Protein 5NXK (pdb70)

Nearest PDB structures (foldseek):
  5nxk-assembly2_B  TM=1.002E+00  e=1.398E-48  Limosilactobacillus reuteri subsp. suis
  5ny0-assembly1_A-2  TM=9.717E-01  e=3.099E-24  Limosilactobacillus reuteri subsp. rodentium
  8hcn-assembly1_D  TM=2.670E-01  e=5.353E+00  Klebsiella pneumoniae
  5nxk-assembly2_B  TM=1.003E+00  e=4.626E-53  Limosilactobacillus reuteri subsp. suis
  5ny0-assembly1_A-2  TM=9.778E-01  e=4.613E-25  Limosilactobacillus reuteri subsp. rodentium

B-factor: mean 30.62, std 12.76, range [11.09, 98.85]

Secondary structure (DSSP, 8-state):
--EE-SHHHHHHHHT-TT--EEEESS-EEESS-EEE-SSSEEEEEE-TT-EEEE--TT-SEEE---STT-EEEEEEEEEEEEE--TTBSEEE--SSEEEEEEEEEEEEESS-EEE-SSSS-EEEEEESEEEEEE-SEEEETTEEEE----EE--TTS-EEBSEE-SSEEEE-TT-EEEEEESS-SEEEEEE--TT-SS-EEEEEE-TT-EEEEE-TTT-SEEEEEE-SSEEEEEE-TT-EEEEE-SSEEEEE--SSTT--EEEEEEE-TT-EEEEEESSS-SEEE-SSEEEEEEE-SEEEEEE---/-EEE-SHHHHHHHHT-TT--EEEESS-EEESS-EEE-SSSEEEEEE-TT-EEEE--TT-SEEE----SS-EEEEEEEEEEEEE--TTBSEEE--SSEEEEEEEEEEEEESS-EEE-SSSS-EEEEEESEEEEEE-SEEEETTEEEE----EE--TTS-EEBSEE-SSEEEE-TT-EEEEEESS-SEEEEEE--TT-S--EEEEEE-TT-EEEEE-TTT-SEEEEEE-SSEEEEEE-TT-EEEEE-SSEEEEE--SSSS--EEEEEEE-TT-EEEEEESSS-SEEE-SSEEEEEEE-SEEEEEE--/-EEE-SHHHHHHHHT-TT--EEEESS-EEESS-EEE-SSSEEEEEE-TT-EEEE--TT-SEEE----TT-EEEEEEEEEEEEE--TTBSEEE--SSEEEEEEEEEEEEESS-EEE-SSSS-EEEEEESEEEEEE-SEEEETTEEEE---EEE--TT--EEESEE-SSEEEE-TT-EEEEEESS-SEEEEEE--TT-S--EEEEEE-TT-EEEEE-TTT-SEEEEEE-SSEEEEEE-TT-EEEEE-SSEEEEE--SSTT--EEEEEEE-TT-EEEEEESSS-SEEE-SSEEEEEEE-SEEEEEE--GGG--

Radius of gyration: 30.0 Å; Cα contacts (8 Å, |Δi|>4): 3324; chains: 3; bounding box: 87×64×84 Å

Foldseek 3Di:
DEEDEEQVRVLVQQQDQVHAEYEYPAAYEAPDAREHADFAYHHEYEDCQHEYADQDLVEHYEYAHADAVGEYEYEYENYEYEYQHQCANYNAEYQYYYEYEYANYEYEAQAHHAYDQQHYAWEYEYYAEYEYENDQWDADPHDIGGHDFDWDAAPVGIWTENYETAAEYEYEALHEYEYEYAHTQEHYEHAHDVNYPFLHHEYEYYHLYEYEAAHQVHYAEHYEFARQAEYEYYYEAQYEYEHEHAAEDYAYEYRDQPGAYEYEYEHAANYEYEYEYEHYFHHHYDHRYHYDYYDRYHYDYYYHPD/DAEDAEDVSVLVQLADQVHAEYEYPAAYEAPDAREHADFAHHHEYEDCQHEYADQDLVEHYEYAYADAAGEYEYEYENYEYEYQHQQANYHAEYQYYYEYEYANYEYEAQAHHAYDQAHYAWEYEYYAEYEYERDQWDDDPRDIGGHDFDWDQFPVGIWTENYETAAEYEHEAQHEYEYEYAHTAEHEEHAHDPPYVFLHHEYEYDALYEYEAAHQVHYAEHYEFARLAEYEYYYDAQYEYEHEHAAEDYAYDHRDAPRQYEYEYEHAANYEYEYEYEHYFHHHYDDNYHYDYYDHYHYDYYYHD/DEEDEEDVRVLVQQQDQVHAEYEYPYAYEAPDAREHADFAYHHEYEDVQHEYADADLVEAYEYAYADAPGEYEYEYENYEYEHQHQCANYRAEYQYYYEYEYANYEYEAQAHHAYDAQHYAWEYEYYAEYEAERDQWDDDPNDIGGHDFDWDAFPVGIWTENYETAAEYEHEAAHEYEYEYAHTAEHEEHAHDVNYPFLHHEYEYYHLYEYEAAHQVHYAEHYEFARQAEYEYYYDALYEYEHEHAAEDYAYDHRDQPGAYEYEYEHAANYEEEYEYEHYFHYHYDHRYHYDHYDHYHYHYYYDDVVVPD

Structure (mmCIF, N/CA/C/O backbone):
data_5NXK
#
_entry.id   5NXK
#
_cell.length_a   146.697
_cell.length_b   146.697
_cell.length_c   110.423
_cell.angle_alpha   90.00
_cell.angle_beta   90.00
_cell.angle_gamma   120.00
#
_symmetry.space_group_name_H-M   'P 32 2 1'
#
loop_
_entity.id
_entity.type
_entity.pdbx_description
1 polymer 'Serine-rich secreted cell wall anchored (LPXTG-motif ) protein'
2 water water
#
loop_
_atom_site.group_PDB
_atom_site.id
_atom_site.type_symbol
_atom_site.label_atom_id
_atom_site.label_alt_id
_atom_site.label_comp_id
_atom_site.label_asym_id
_atom_site.label_entity_id
_atom_site.label_seq_id
_atom_site.pdbx_PDB_ins_code
_atom_site.Cartn_x
_atom_site.Cartn_y
_atom_site.Cartn_z
_atom_site.occupancy
_atom_site.B_iso_or_equiv
_atom_site.auth_seq_id
_atom_site.auth_comp_id
_atom_site.auth_asym_id
_atom_site.auth_atom_id
_atom_site.pdbx_PDB_model_num
ATOM 1 N N . ILE A 1 1 ? 53.045 44.341 -19.953 1.00 60.19 262 ILE A N 1
ATOM 2 C CA . ILE A 1 1 ? 53.264 45.283 -18.863 1.00 57.91 262 ILE A CA 1
ATOM 3 C C . ILE A 1 1 ? 54.739 45.740 -18.863 1.00 68.54 262 ILE A C 1
ATOM 4 O O . ILE A 1 1 ? 55.365 45.830 -17.810 1.00 81.31 262 ILE A O 1
ATOM 9 N N . GLU A 1 2 ? 55.282 45.988 -20.061 1.00 58.97 263 GLU A N 1
ATOM 10 C CA . GLU A 1 2 ? 56.583 46.664 -20.272 1.00 58.37 263 GLU A CA 1
ATOM 11 C C . GLU A 1 2 ? 57.025 46.616 -21.732 1.00 59.63 263 GLU A C 1
ATOM 12 O O . GLU A 1 2 ? 57.305 45.548 -22.275 1.00 63.59 263 GLU A O 1
ATOM 18 N N . GLU A 1 3 ? 57.147 47.795 -22.334 1.00 48.66 264 GLU A N 1
ATOM 19 C CA . GLU A 1 3 ? 57.525 47.933 -23.736 1.00 41.58 264 GLU A CA 1
ATOM 20 C C . GLU A 1 3 ? 58.980 48.384 -23.942 1.00 43.63 264 GLU A C 1
ATOM 21 O O . GLU A 1 3 ? 59.456 49.286 -23.249 1.00 42.19 264 GLU A O 1
ATOM 27 N N . VAL A 1 4 ? 59.697 47.751 -24.870 1.00 37.61 265 VAL A N 1
ATOM 28 C CA . VAL A 1 4 ? 61.112 48.079 -25.080 1.00 31.08 265 VAL A CA 1
ATOM 29 C C . VAL A 1 4 ? 61.407 48.304 -26.562 1.00 37.91 265 VAL A C 1
ATOM 30 O O . VAL A 1 4 ? 60.832 47.637 -27.432 1.00 38.01 265 VAL A O 1
ATOM 34 N N . SER A 1 5 ? 62.317 49.236 -26.849 1.00 31.58 266 SER A N 1
ATOM 35 C CA . SER A 1 5 ? 62.595 49.605 -28.227 1.00 34.40 266 SER A CA 1
ATOM 36 C C . SER A 1 5 ? 64.075 49.581 -28.594 1.00 38.61 266 SER A C 1
ATOM 37 O O . SER A 1 5 ? 64.430 49.853 -29.747 1.00 39.37 266 SER A O 1
ATOM 40 N N . ASN A 1 6 ? 64.940 49.260 -27.635 1.00 34.93 267 ASN A N 1
ATOM 41 C CA . ASN A 1 6 ? 66.369 49.210 -27.935 1.00 36.99 267 ASN A CA 1
ATOM 42 C C . ASN A 1 6 ? 67.145 48.387 -26.921 1.00 31.52 267 ASN A C 1
ATOM 43 O O . ASN A 1 6 ? 66.568 47.864 -25.973 1.00 30.25 267 ASN A O 1
ATOM 48 N N . GLU A 1 7 ? 68.456 48.282 -27.132 1.00 33.74 268 GLU A N 1
ATOM 49 C CA . GLU A 1 7 ? 69.293 47.418 -26.311 1.00 32.23 268 GLU A CA 1
ATOM 50 C C . GLU A 1 7 ? 69.229 47.785 -24.834 1.00 36.47 268 GLU A C 1
ATOM 51 O O . GLU A 1 7 ? 69.044 46.916 -23.989 1.00 30.57 268 GLU A O 1
ATOM 57 N N . GLU A 1 8 ? 69.375 49.069 -24.519 1.00 35.83 269 GLU A N 1
ATOM 58 C CA . GLU A 1 8 ? 69.390 49.499 -23.122 1.00 38.18 269 GLU A CA 1
ATOM 59 C C . GLU A 1 8 ? 68.049 49.241 -22.433 1.00 40.83 269 GLU A C 1
ATOM 60 O O . GLU A 1 8 ? 68.017 48.813 -21.274 1.00 40.65 269 GLU A O 1
ATOM 66 N N . GLU A 1 9 ? 66.943 49.477 -23.138 1.00 34.16 270 GLU A N 1
ATOM 67 C CA . GLU A 1 9 ? 65.633 49.207 -22.539 1.00 37.14 270 GLU A CA 1
ATOM 68 C C . GLU A 1 9 ? 65.405 47.699 -22.357 1.00 36.44 270 GLU A C 1
ATOM 69 O O . GLU A 1 9 ? 64.862 47.258 -21.333 1.00 34.67 270 GLU A O 1
ATOM 75 N N . LEU A 1 10 ? 65.831 46.904 -23.335 1.00 34.87 271 LEU A N 1
ATOM 76 C CA . LEU A 1 10 ? 65.670 45.455 -23.211 1.00 34.55 271 LEU A CA 1
ATOM 77 C C . LEU A 1 10 ? 66.504 44.933 -22.042 1.00 36.41 271 LEU A C 1
ATOM 78 O O . LEU A 1 10 ? 66.045 44.108 -21.250 1.00 38.46 271 LEU A O 1
ATOM 83 N N . LYS A 1 11 ? 67.741 45.410 -21.960 1.00 33.54 272 LYS A N 1
ATOM 84 C CA . LYS A 1 11 ? 68.651 45.044 -20.890 1.00 34.55 272 LYS A CA 1
ATOM 85 C C . LYS A 1 11 ? 68.060 45.405 -19.540 1.00 38.81 272 LYS A C 1
ATOM 86 O O . LYS A 1 11 ? 68.072 44.591 -18.609 1.00 39.65 272 LYS A O 1
ATOM 92 N N . ALA A 1 12 ? 67.541 46.624 -19.435 1.00 37.52 273 ALA A N 1
ATOM 93 C CA . ALA A 1 12 ? 66.964 47.078 -18.176 1.00 41.76 273 ALA A CA 1
ATOM 94 C C . ALA A 1 12 ? 65.777 46.200 -17.778 1.00 38.31 273 ALA A C 1
ATOM 95 O O . ALA A 1 12 ? 65.680 45.775 -16.632 1.00 41.20 273 ALA A O 1
ATOM 97 N N . ALA A 1 13 ? 64.913 45.879 -18.735 1.00 35.11 274 ALA A N 1
ATOM 98 C CA . ALA A 1 13 ? 63.733 45.069 -18.438 1.00 41.02 274 ALA A CA 1
ATOM 99 C C . ALA A 1 13 ? 64.113 43.643 -18.018 1.00 47.55 274 ALA A C 1
ATOM 100 O O . ALA A 1 13 ? 63.546 43.087 -17.072 1.00 45.33 274 ALA A O 1
ATOM 102 N N . LEU A 1 14 ? 65.071 43.054 -18.727 1.00 47.49 275 LEU A N 1
ATOM 103 C CA . LEU A 1 14 ? 65.505 41.693 -18.429 1.00 42.94 275 LEU A CA 1
ATOM 104 C C . LEU A 1 14 ? 66.254 41.611 -17.098 1.00 41.22 275 LEU A C 1
ATOM 105 O O . LEU A 1 14 ? 66.204 40.589 -16.416 1.00 41.97 275 LEU A O 1
ATOM 110 N N . ARG A 1 15 ? 66.937 42.686 -16.717 1.00 38.53 276 ARG A N 1
ATOM 111 C CA . ARG A 1 15 ? 67.717 42.644 -15.488 1.00 40.58 276 ARG A CA 1
ATOM 112 C C . ARG A 1 15 ? 66.888 43.095 -14.295 1.00 43.35 276 ARG A C 1
ATOM 113 O O . ARG A 1 15 ? 67.379 43.127 -13.164 1.00 44.17 276 ARG A O 1
ATOM 121 N N . ASP A 1 16 ? 65.615 43.385 -14.543 1.00 42.46 277 ASP A N 1
ATOM 122 C CA . ASP A 1 16 ? 64.717 43.830 -13.484 1.00 48.08 277 ASP A CA 1
ATOM 123 C C . ASP A 1 16 ? 63.925 42.626 -12.997 1.00 43.05 277 ASP A C 1
ATOM 124 O O . ASP A 1 16 ? 63.071 42.106 -13.708 1.00 45.58 277 ASP A O 1
ATOM 129 N N . ALA A 1 17 ? 64.194 42.226 -11.757 1.00 46.64 278 ALA A N 1
ATOM 130 C CA . ALA A 1 17 ? 63.717 40.959 -11.199 1.00 46.86 278 ALA A CA 1
ATOM 131 C C . ALA A 1 17 ? 62.201 40.891 -11.033 1.00 42.22 278 ALA A C 1
ATOM 132 O O . ALA A 1 17 ? 61.653 39.820 -10.795 1.00 41.96 278 ALA A O 1
ATOM 134 N N . SER A 1 18 ? 61.531 42.034 -11.135 1.00 38.91 279 SER A N 1
ATOM 135 C CA . SER A 1 18 ? 60.076 42.084 -10.991 1.00 42.11 279 SER A CA 1
ATOM 136 C C . SER A 1 18 ? 59.366 42.022 -12.349 1.00 38.90 279 SER A C 1
ATOM 137 O O . SER A 1 18 ? 58.144 41.886 -12.422 1.00 41.61 279 SER A O 1
ATOM 140 N N . ILE A 1 19 ? 60.139 42.114 -13.428 1.00 35.83 280 ILE A N 1
ATOM 141 C CA . ILE A 1 19 ? 59.568 42.143 -14.774 1.00 37.62 280 ILE A CA 1
ATOM 142 C C . ILE A 1 19 ? 59.274 40.729 -15.275 1.00 39.07 280 ILE A C 1
ATOM 143 O O . ILE A 1 19 ? 60.145 39.851 -15.218 1.00 37.30 280 ILE A O 1
ATOM 148 N N . THR A 1 20 ? 58.030 40.510 -15.705 1.00 37.79 281 THR A N 1
ATOM 149 C CA . THR A 1 20 ? 57.600 39.215 -16.227 1.00 48.46 281 THR A CA 1
ATOM 150 C C . THR A 1 20 ? 57.224 39.243 -17.722 1.00 46.72 281 THR A C 1
ATOM 151 O O . THR A 1 20 ? 57.321 38.223 -18.405 1.00 43.33 281 THR A O 1
ATOM 155 N N . THR A 1 21 ? 56.779 40.395 -18.222 1.00 41.28 282 THR A N 1
ATOM 156 C CA . THR A 1 21 ? 56.329 40.483 -19.609 1.00 39.41 282 THR A CA 1
ATOM 157 C C . THR A 1 21 ? 56.975 41.665 -20.336 1.00 42.36 282 THR A C 1
ATOM 158 O O . THR A 1 21 ? 57.027 42.782 -19.816 1.00 39.37 282 THR A O 1
ATOM 162 N N . ILE A 1 22 ? 57.498 41.398 -21.527 1.00 35.30 283 ILE A N 1
ATOM 163 C CA . ILE A 1 22 ? 58.224 42.395 -22.304 1.00 34.37 283 ILE A CA 1
ATOM 164 C C . ILE A 1 22 ? 57.707 42.387 -23.738 1.00 35.44 283 ILE A C 1
ATOM 165 O O . ILE A 1 22 ? 57.581 41.314 -24.339 1.00 34.76 283 ILE A O 1
ATOM 170 N N . LYS A 1 23 ? 57.366 43.558 -24.273 1.00 33.13 284 LYS A N 1
ATOM 171 C CA . LYS A 1 23 ? 56.895 43.665 -25.653 1.00 36.31 284 LYS A CA 1
ATOM 172 C C . LYS A 1 23 ? 57.890 44.448 -26.489 1.00 40.48 284 LYS A C 1
ATOM 173 O O . LYS A 1 23 ? 58.272 45.556 -26.116 1.00 33.92 284 LYS A O 1
ATOM 179 N N . LEU A 1 24 ? 58.299 43.883 -27.621 1.00 41.42 285 LEU A N 1
ATOM 180 C CA . LEU A 1 24 ? 59.181 44.593 -28.541 1.00 39.32 285 LEU A CA 1
ATOM 181 C C . LEU A 1 24 ? 58.354 45.592 -29.338 1.00 40.98 285 LEU A C 1
ATOM 182 O O . LEU A 1 24 ? 57.317 45.236 -29.895 1.00 38.34 285 LEU A O 1
ATOM 187 N N . LYS A 1 25 ? 58.798 46.845 -29.369 1.00 41.87 286 LYS A N 1
ATOM 188 C CA . LYS A 1 25 ? 58.118 47.880 -30.149 1.00 47.82 286 LYS A CA 1
ATOM 189 C C . LYS A 1 25 ? 58.917 48.179 -31.411 1.00 49.03 286 LYS A C 1
ATOM 190 O O . LYS A 1 25 ? 58.500 48.968 -32.253 1.00 42.71 286 LYS A O 1
ATOM 196 N N . ASN A 1 26 ? 60.075 47.539 -31.525 1.00 45.78 287 ASN A N 1
ATOM 197 C CA . ASN A 1 26 ? 60.994 47.777 -32.628 1.00 44.38 287 ASN A CA 1
ATOM 198 C C . ASN A 1 26 ? 62.002 46.632 -32.720 1.00 37.28 287 ASN A C 1
ATOM 199 O O . ASN A 1 26 ? 62.174 45.863 -31.765 1.00 33.61 287 ASN A O 1
ATOM 204 N N . ASN A 1 27 ? 62.664 46.508 -33.862 1.00 37.84 288 ASN A N 1
ATOM 205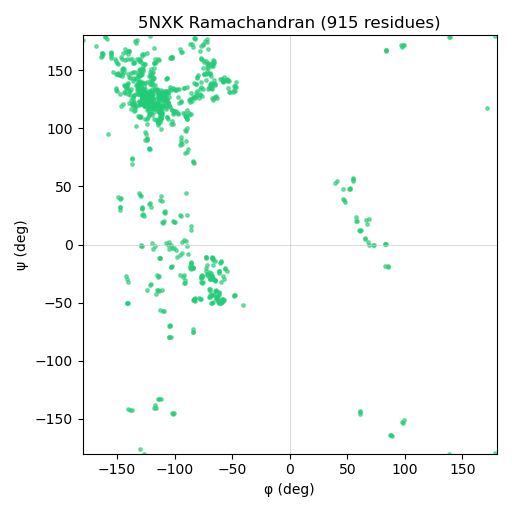 C CA . ASN A 1 27 ? 63.773 45.571 -33.963 1.00 43.08 288 ASN A CA 1
ATOM 206 C C . ASN A 1 27 ? 64.906 46.028 -33.068 1.00 44.10 288 ASN A C 1
ATOM 207 O O . ASN A 1 27 ? 65.194 47.217 -32.986 1.00 46.96 288 ASN A O 1
ATOM 212 N N . ILE A 1 28 ? 65.573 45.083 -32.424 1.00 34.49 289 ILE A N 1
ATOM 213 C CA . ILE A 1 28 ? 66.623 45.437 -31.491 1.00 30.28 289 ILE A CA 1
ATOM 214 C C . ILE A 1 28 ? 67.943 44.792 -31.878 1.00 37.05 289 ILE A C 1
ATOM 215 O O . ILE A 1 28 ? 68.005 43.584 -32.145 1.00 35.59 289 ILE A O 1
ATOM 220 N N . THR A 1 29 ? 69.001 45.596 -31.897 1.00 35.06 290 THR A N 1
ATOM 221 C CA . THR A 1 29 ? 70.341 45.064 -32.103 1.00 39.98 290 THR A CA 1
ATOM 222 C C . THR A 1 29 ? 71.142 45.122 -30.808 1.00 38.77 290 THR A C 1
ATOM 223 O O . THR A 1 29 ? 71.287 46.188 -30.202 1.00 41.06 290 THR A O 1
ATOM 227 N N . LEU A 1 30 ? 71.676 43.975 -30.402 1.00 35.90 291 LEU A N 1
ATOM 228 C CA . LEU A 1 30 ? 72.462 43.877 -29.180 1.00 37.48 291 LEU A CA 1
ATOM 229 C C . LEU A 1 30 ? 73.959 43.834 -29.480 1.00 46.91 291 LEU A C 1
ATOM 230 O O . LEU A 1 30 ? 74.451 42.885 -30.101 1.00 51.66 291 LEU A O 1
ATOM 235 N N . ASN A 1 31 ? 74.680 44.859 -29.035 1.00 42.02 292 ASN A N 1
ATOM 236 C CA . ASN A 1 31 ? 76.134 44.884 -29.164 1.00 42.33 292 ASN A CA 1
ATOM 237 C C . ASN A 1 31 ? 76.801 44.168 -27.993 1.00 40.37 292 ASN A C 1
ATOM 238 O O . ASN A 1 31 ? 77.978 43.795 -28.050 1.00 38.50 292 ASN A O 1
ATOM 243 N N . ASN A 1 32 ? 76.027 43.951 -26.939 1.00 39.91 293 ASN A N 1
ATOM 244 C CA . ASN A 1 32 ? 76.527 43.251 -25.768 1.00 43.54 293 ASN A CA 1
ATOM 245 C C . ASN A 1 32 ? 75.599 42.102 -25.386 1.00 40.82 293 ASN A C 1
ATOM 246 O O . ASN A 1 32 ? 74.418 42.122 -25.727 1.00 46.44 293 ASN A O 1
ATOM 251 N N . ALA A 1 33 ? 76.130 41.104 -24.687 1.00 35.83 294 ALA A N 1
ATOM 252 C CA . ALA A 1 33 ? 75.288 40.066 -24.104 1.00 38.58 294 ALA A CA 1
ATOM 253 C C . ALA A 1 33 ? 74.563 40.645 -22.894 1.00 40.35 294 ALA A C 1
ATOM 254 O O . ALA A 1 33 ? 75.108 41.490 -22.192 1.00 42.14 294 ALA A O 1
ATOM 256 N N . ILE A 1 34 ? 73.341 40.188 -22.654 1.00 33.62 295 ILE A N 1
ATOM 257 C CA . ILE A 1 34 ? 72.587 40.587 -21.469 1.00 33.82 295 ILE A CA 1
ATOM 258 C C . ILE A 1 34 ? 72.544 39.423 -20.482 1.00 33.97 295 ILE A C 1
ATOM 259 O O . ILE A 1 34 ? 72.074 38.347 -20.832 1.00 32.75 295 ILE A O 1
ATOM 264 N N . THR A 1 35 ? 73.011 39.628 -19.253 1.00 33.94 296 THR A N 1
ATOM 265 C CA . THR A 1 35 ? 72.997 38.547 -18.269 1.00 32.71 296 THR A CA 1
ATOM 266 C C . THR A 1 35 ? 71.811 38.645 -17.316 1.00 31.77 296 THR A C 1
ATOM 267 O O . THR A 1 35 ? 71.520 39.705 -16.777 1.00 29.57 296 THR A O 1
ATOM 271 N N . ILE A 1 36 ? 71.138 37.516 -17.127 1.00 32.59 297 ILE A N 1
ATOM 272 C CA . ILE A 1 36 ? 70.076 37.363 -16.153 1.00 31.74 297 ILE A CA 1
ATOM 273 C C . ILE A 1 36 ? 70.568 36.418 -15.064 1.00 31.93 297 ILE A C 1
ATOM 274 O O . ILE A 1 36 ? 70.774 35.227 -15.306 1.00 33.32 297 ILE A O 1
ATOM 279 N N . ASN A 1 37 ? 70.754 36.946 -13.860 1.00 32.48 298 ASN A N 1
ATOM 280 C CA . ASN A 1 37 ? 71.293 36.147 -12.766 1.00 30.18 298 ASN A CA 1
ATOM 281 C C . ASN A 1 37 ? 70.726 36.575 -11.423 1.00 31.63 298 ASN A C 1
ATOM 282 O O . ASN A 1 37 ? 71.411 36.518 -10.399 1.00 34.78 298 ASN A O 1
ATOM 287 N N . ASN A 1 38 ? 69.479 37.022 -11.436 1.00 32.55 299 ASN A N 1
ATOM 288 C CA . ASN A 1 38 ? 68.872 37.576 -10.238 1.00 35.93 299 ASN A CA 1
ATOM 289 C C . ASN A 1 38 ? 67.736 36.733 -9.679 1.00 37.64 299 ASN A C 1
ATOM 290 O O . ASN A 1 38 ? 66.738 37.273 -9.194 1.00 40.25 299 ASN A O 1
ATOM 295 N N . GLY A 1 39 ? 67.903 35.410 -9.735 1.00 32.92 300 GLY A N 1
ATOM 296 C CA . GLY A 1 39 ? 67.049 34.485 -9.006 1.00 30.72 300 GLY A CA 1
ATOM 297 C C . GLY A 1 39 ? 65.947 33.855 -9.832 1.00 36.57 300 GLY A C 1
ATOM 298 O O . GLY A 1 39 ? 66.105 33.651 -11.043 1.00 31.82 300 GLY A O 1
ATOM 299 N N . ASN A 1 40 ? 64.841 33.516 -9.167 1.00 29.83 301 ASN A N 1
ATOM 300 C CA . ASN A 1 40 ? 63.672 32.975 -9.843 1.00 31.69 301 ASN A CA 1
ATOM 301 C C . ASN A 1 40 ? 63.099 34.012 -10.792 1.00 36.90 301 ASN A C 1
ATOM 302 O O . ASN A 1 40 ? 62.859 35.148 -10.399 1.00 37.25 301 ASN A O 1
ATOM 307 N N . ARG A 1 41 ? 62.900 33.625 -12.048 1.00 31.59 302 ARG A N 1
ATOM 308 C CA . ARG A 1 41 ? 62.366 34.536 -13.054 1.00 30.63 302 ARG A CA 1
ATOM 309 C C . ARG A 1 41 ? 61.389 33.803 -13.946 1.00 32.93 302 ARG A C 1
ATOM 310 O O . ARG A 1 41 ? 61.601 32.648 -14.315 1.00 30.77 302 ARG A O 1
ATOM 318 N N . ASN A 1 42 ? 60.297 34.484 -14.253 1.00 36.43 303 ASN A N 1
ATOM 319 C CA . ASN A 1 42 ? 59.336 34.035 -15.238 1.00 37.62 303 ASN A CA 1
ATOM 320 C C . ASN A 1 42 ? 59.175 35.142 -16.277 1.00 37.89 303 ASN A C 1
ATOM 321 O O . ASN A 1 42 ? 58.509 36.141 -16.026 1.00 35.31 303 ASN A O 1
ATOM 326 N N . ILE A 1 43 ? 59.779 34.961 -17.447 1.00 32.77 304 ILE A N 1
ATOM 327 C CA . ILE A 1 43 ? 59.889 36.047 -18.418 1.00 31.50 304 ILE A CA 1
ATOM 328 C C . ILE A 1 43 ? 59.305 35.673 -19.767 1.00 39.55 304 ILE A C 1
ATOM 329 O O . ILE A 1 43 ? 59.618 34.613 -20.319 1.00 34.25 304 ILE A O 1
ATOM 334 N N . THR A 1 44 ? 58.452 36.546 -20.291 1.00 38.27 305 THR A N 1
ATOM 335 C CA . THR A 1 44 ? 57.901 36.371 -21.623 1.00 39.19 305 THR A CA 1
ATOM 336 C C . THR A 1 44 ? 58.218 37.567 -22.495 1.00 39.63 305 THR A C 1
ATOM 337 O O . THR A 1 44 ? 57.866 38.701 -22.160 1.00 38.31 305 THR A O 1
ATOM 341 N N . ILE A 1 45 ? 58.890 37.317 -23.609 1.00 30.47 306 ILE A N 1
ATOM 342 C CA . ILE A 1 45 ? 59.123 38.361 -24.585 1.00 26.38 306 ILE A CA 1
ATOM 343 C C . ILE A 1 45 ? 58.136 38.231 -25.718 1.00 34.02 306 ILE A C 1
ATOM 344 O O . ILE A 1 45 ? 58.148 37.238 -26.451 1.00 34.59 306 ILE A O 1
ATOM 349 N N . ILE A 1 46 ? 57.270 39.226 -25.851 1.00 33.43 307 ILE A N 1
ATOM 350 C CA . ILE A 1 46 ? 56.311 39.272 -26.949 1.00 38.84 307 ILE A CA 1
ATOM 351 C C . ILE A 1 46 ? 56.937 40.011 -28.129 1.00 39.05 307 ILE A C 1
ATOM 352 O O . ILE A 1 46 ? 57.176 41.221 -28.061 1.00 34.33 307 ILE A O 1
ATOM 357 N N . GLY A 1 47 ? 57.224 39.282 -29.202 1.00 34.21 308 GLY A N 1
ATOM 358 C CA . GLY A 1 47 ? 58.019 39.842 -30.277 1.00 30.64 308 GLY A CA 1
ATOM 359 C C . GLY A 1 47 ? 57.294 40.795 -31.202 1.00 32.91 308 GLY A C 1
ATOM 360 O O . GLY A 1 47 ? 57.909 41.713 -31.761 1.00 36.10 308 GLY A O 1
ATOM 361 N N . ASP A 1 48 ? 55.991 40.586 -31.350 1.00 32.28 309 ASP A N 1
ATOM 362 C CA . ASP A 1 48 ? 55.174 41.308 -32.324 1.00 40.51 309 ASP A CA 1
ATOM 363 C C . ASP A 1 48 ? 55.823 41.387 -33.722 1.00 40.35 309 ASP A C 1
ATOM 364 O O . ASP A 1 48 ? 55.747 42.416 -34.403 1.00 36.94 309 ASP A O 1
ATOM 369 N N . GLY A 1 49 ? 56.465 40.303 -34.140 1.00 34.09 310 GLY A N 1
ATOM 370 C CA . GLY A 1 49 ? 57.031 40.223 -35.476 1.00 31.28 310 GLY A CA 1
ATOM 371 C C . GLY A 1 49 ? 58.400 40.873 -35.605 1.00 41.40 310 GLY A C 1
ATOM 372 O O . GLY A 1 49 ? 58.991 40.852 -36.688 1.00 40.51 310 GLY A O 1
ATOM 373 N N . HIS A 1 50 ? 58.928 41.425 -34.508 1.00 32.46 311 HIS A N 1
ATOM 374 C CA . HIS A 1 50 ? 60.218 42.103 -34.581 1.00 28.75 311 HIS A CA 1
ATOM 375 C C . HIS A 1 50 ? 61.387 41.134 -34.456 1.00 30.66 311 HIS A C 1
ATOM 376 O O . HIS A 1 50 ? 61.194 39.966 -34.138 1.00 32.78 311 HIS A O 1
ATOM 383 N N . TYR A 1 51 ? 62.601 41.616 -34.709 1.00 33.26 312 TYR A N 1
ATOM 384 C CA . TYR A 1 51 ? 63.764 40.763 -34.513 1.00 31.28 312 TYR A CA 1
ATOM 385 C C . TYR A 1 51 ? 64.645 41.275 -33.379 1.00 37.62 312 TYR A C 1
ATOM 386 O O . TYR A 1 51 ? 64.579 42.441 -33.000 1.00 32.59 312 TYR A O 1
ATOM 395 N N . ILE A 1 52 ? 65.461 40.377 -32.840 1.00 31.53 313 ILE A N 1
ATOM 396 C CA . ILE A 1 52 ? 66.549 40.747 -31.963 1.00 34.95 313 ILE A CA 1
ATOM 397 C C . ILE A 1 52 ? 67.823 40.164 -32.548 1.00 37.45 313 ILE A C 1
ATOM 398 O O . ILE A 1 52 ? 67.905 38.955 -32.806 1.00 38.09 313 ILE A O 1
ATOM 403 N N . ASN A 1 53 ? 68.819 41.007 -32.757 1.00 30.00 314 ASN A N 1
ATOM 404 C CA . ASN A 1 53 ? 70.054 40.560 -33.384 1.00 30.41 314 ASN A CA 1
ATOM 405 C C . ASN A 1 53 ? 71.232 40.662 -32.405 1.00 33.49 314 ASN A C 1
ATOM 406 O O . ASN A 1 53 ? 71.723 41.757 -32.105 1.00 35.59 314 ASN A O 1
ATOM 411 N N . ALA A 1 54 ? 71.672 39.512 -31.903 1.00 27.36 315 ALA A N 1
ATOM 412 C CA . ALA A 1 54 ? 72.742 39.455 -30.914 1.00 27.72 315 ALA A CA 1
ATOM 413 C C . ALA A 1 54 ? 74.088 39.369 -31.620 1.00 34.94 315 ALA A C 1
ATOM 414 O O . ALA A 1 54 ? 74.492 38.303 -32.101 1.00 30.82 315 ALA A O 1
ATOM 416 N N . LEU A 1 55 ? 74.768 40.508 -31.700 1.00 34.35 316 LEU A N 1
ATOM 417 C CA . LEU A 1 55 ? 75.976 40.618 -32.505 1.00 38.24 316 LEU A CA 1
ATOM 418 C C . LEU A 1 55 ? 77.229 40.199 -31.757 1.00 43.16 316 LEU A C 1
ATOM 419 O O . LEU A 1 55 ? 78.262 39.940 -32.373 1.00 55.03 316 LEU A O 1
ATOM 424 N N . ASN A 1 56 ? 77.150 40.162 -30.433 1.00 42.19 317 ASN A N 1
ATOM 425 C CA . ASN A 1 56 ? 78.329 39.898 -29.627 1.00 49.30 317 ASN A CA 1
ATOM 426 C C . ASN A 1 56 ? 78.646 38.412 -29.466 1.00 53.88 317 ASN A C 1
ATOM 427 O O . ASN A 1 56 ? 77.799 37.625 -29.036 1.00 47.21 317 ASN A O 1
ATOM 432 N N . SER A 1 57 ? 79.888 38.050 -29.788 1.00 59.95 318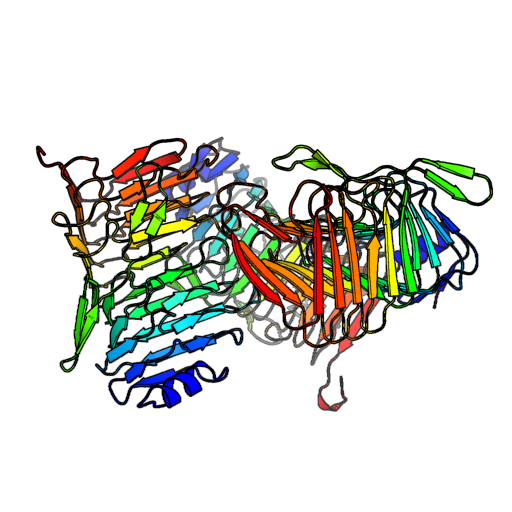 SER A N 1
ATOM 433 C CA . SER A 1 57 ? 80.396 36.684 -29.619 1.00 58.84 318 SER A CA 1
ATOM 434 C C . SER A 1 57 ? 80.258 36.190 -28.174 1.00 48.11 318 SER A C 1
ATOM 435 O O . SER A 1 57 ? 80.287 34.985 -27.903 1.00 40.34 318 SER A O 1
ATOM 438 N N . ASP A 1 58 ? 80.124 37.131 -27.248 1.00 54.49 319 ASP A N 1
ATOM 439 C CA . ASP A 1 58 ? 79.884 36.804 -25.847 1.00 56.54 319 ASP A CA 1
ATOM 440 C C . ASP A 1 58 ? 78.539 36.114 -25.643 1.00 48.52 319 ASP A C 1
ATOM 441 O O . ASP A 1 58 ? 78.380 35.322 -24.716 1.00 52.74 319 ASP A O 1
ATOM 446 N N . GLY A 1 59 ? 77.570 36.440 -26.492 1.00 42.34 320 GLY A N 1
ATOM 447 C CA . GLY A 1 59 ? 76.237 35.870 -26.384 1.00 42.77 320 GLY A CA 1
ATOM 448 C C . GLY A 1 59 ? 75.126 36.886 -26.605 1.00 34.32 320 GLY A C 1
ATOM 449 O O . GLY A 1 59 ? 75.391 38.059 -26.859 1.00 37.95 320 GLY A O 1
ATOM 450 N N . GLY A 1 60 ? 73.879 36.427 -26.544 1.00 31.20 321 GLY A N 1
ATOM 451 C CA . GLY A 1 60 ? 72.721 37.306 -26.657 1.00 28.94 321 GLY A CA 1
ATOM 452 C C . GLY A 1 60 ? 72.101 37.492 -25.286 1.00 34.69 321 GLY A C 1
ATOM 453 O O . GLY A 1 60 ? 72.294 38.512 -24.615 1.00 38.03 321 GLY A O 1
ATOM 454 N N . ILE A 1 61 ? 71.331 36.500 -24.870 1.00 31.83 322 ILE A N 1
ATOM 455 C CA . ILE A 1 61 ? 70.850 36.443 -23.497 1.00 32.33 322 ILE A CA 1
ATOM 456 C C . ILE A 1 61 ? 71.577 35.322 -22.767 1.00 32.67 322 ILE A C 1
ATOM 457 O O . ILE A 1 61 ? 71.601 34.187 -23.237 1.00 33.08 322 ILE A O 1
ATOM 462 N N . ILE A 1 62 ? 72.177 35.644 -21.625 1.00 23.46 323 ILE A N 1
ATOM 463 C CA . ILE A 1 62 ? 72.844 34.650 -20.809 1.00 29.85 323 ILE A CA 1
ATOM 464 C C . ILE A 1 62 ? 72.111 34.438 -19.490 1.00 32.70 323 ILE A C 1
ATOM 465 O O . ILE A 1 62 ? 72.024 35.347 -18.681 1.00 31.37 323 ILE A O 1
ATOM 470 N N . LEU A 1 63 ? 71.596 33.231 -19.287 1.00 28.92 324 LEU A N 1
ATOM 471 C CA . LEU A 1 63 ? 70.984 32.828 -18.022 1.00 26.64 324 LEU A CA 1
ATOM 472 C C . LEU A 1 63 ? 72.129 32.351 -17.147 1.00 27.16 324 LEU A C 1
ATOM 473 O O . LEU A 1 63 ? 72.897 31.475 -17.551 1.00 27.49 324 LEU A O 1
ATOM 478 N N . ASN A 1 64 ? 72.290 32.943 -15.971 1.00 27.77 325 ASN A N 1
ATOM 479 C CA . ASN A 1 64 ? 73.483 32.654 -15.185 1.00 27.52 325 ASN A CA 1
ATOM 480 C C . ASN A 1 64 ? 73.279 32.723 -13.671 1.00 32.24 325 ASN A C 1
ATOM 481 O O . ASN A 1 64 ? 74.139 33.237 -12.956 1.00 32.62 325 ASN A O 1
ATOM 486 N N . ASN A 1 65 ? 72.148 32.213 -13.184 1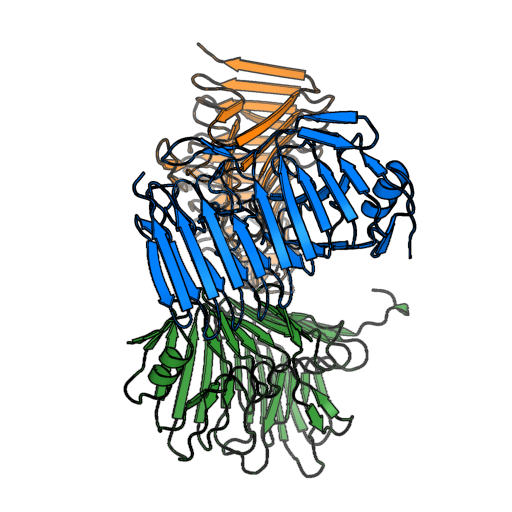.00 29.95 326 ASN A N 1
ATOM 487 C CA . ASN A 1 65 ? 71.945 32.110 -11.738 1.00 29.83 326 ASN A CA 1
ATOM 488 C C . ASN A 1 65 ? 73.052 31.278 -11.120 1.00 32.04 326 ASN A C 1
ATOM 489 O O . ASN A 1 65 ? 73.473 30.262 -11.679 1.00 30.31 326 ASN A O 1
ATOM 494 N N . ARG A 1 66 ? 73.514 31.697 -9.948 1.00 32.44 327 ARG A N 1
ATOM 495 C CA . ARG A 1 66 ? 74.608 30.993 -9.299 1.00 39.27 327 ARG A CA 1
ATOM 496 C C . ARG A 1 66 ? 74.059 29.946 -8.339 1.00 38.02 327 ARG A C 1
ATOM 497 O O . ARG A 1 66 ? 74.699 28.913 -8.096 1.00 33.92 327 ARG A O 1
ATOM 505 N N . GLY A 1 67 ? 72.860 30.210 -7.825 1.00 32.97 328 GLY A N 1
ATOM 506 C CA . GLY A 1 67 ? 72.199 29.326 -6.887 1.00 40.15 328 GLY A CA 1
ATOM 507 C C . GLY A 1 67 ? 71.506 28.150 -7.557 1.00 49.34 328 GLY A C 1
ATOM 508 O O . GLY A 1 67 ? 70.746 28.322 -8.509 1.00 55.90 328 GLY A O 1
ATOM 509 N N . GLY A 1 68 ? 71.747 26.956 -7.024 1.00 51.82 329 GLY A N 1
ATOM 510 C CA . GLY A 1 68 ? 71.123 25.730 -7.494 1.00 45.43 329 GLY A CA 1
ATOM 511 C C . GLY A 1 68 ? 69.604 25.664 -7.481 1.00 43.94 329 GLY A C 1
ATOM 512 O O . GLY A 1 68 ? 69.011 24.916 -8.255 1.00 43.28 329 GLY A O 1
ATOM 513 N N . SER A 1 69 ? 68.954 26.413 -6.599 1.00 36.29 330 SER A N 1
ATOM 514 C CA . SER A 1 69 ? 67.503 26.272 -6.502 1.00 40.51 330 SER A CA 1
ATOM 515 C C . SER A 1 69 ? 66.704 27.359 -7.227 1.00 38.10 330 SER A C 1
ATOM 516 O O . SER A 1 69 ? 65.478 27.312 -7.257 1.00 40.68 330 SER A O 1
ATOM 519 N N . ALA A 1 70 ? 67.393 28.333 -7.808 1.00 33.75 331 ALA A N 1
ATOM 520 C CA . ALA A 1 70 ? 66.718 29.355 -8.601 1.00 34.00 331 ALA A CA 1
ATOM 521 C C . ALA A 1 70 ? 66.353 28.781 -9.967 1.00 32.02 331 ALA A C 1
ATOM 522 O O . ALA A 1 70 ? 67.143 28.045 -10.564 1.00 31.88 331 ALA A O 1
ATOM 524 N N . LYS A 1 71 ? 65.168 29.130 -10.457 1.00 32.52 332 LYS A N 1
ATOM 525 C CA . LYS A 1 71 ? 64.670 28.642 -11.743 1.00 35.22 332 LYS A CA 1
ATOM 526 C C . LYS A 1 71 ? 64.340 29.794 -12.689 1.00 34.31 332 LYS A C 1
ATOM 527 O O . LYS A 1 71 ? 63.599 30.706 -12.323 1.00 30.74 332 LYS A O 1
ATOM 533 N N . ILE A 1 72 ? 64.880 29.755 -13.908 1.00 29.86 333 ILE A N 1
ATOM 534 C CA . ILE A 1 72 ? 64.483 30.745 -14.920 1.00 25.27 333 ILE A CA 1
ATOM 535 C C . ILE A 1 72 ? 63.663 30.119 -16.023 1.00 32.80 333 ILE A C 1
ATOM 536 O O . ILE A 1 72 ? 64.096 29.163 -16.665 1.00 29.73 333 ILE A O 1
ATOM 541 N N . ASP A 1 73 ? 62.476 30.662 -16.230 1.00 28.32 334 ASP A N 1
ATOM 542 C CA . ASP A 1 73 ? 61.633 30.273 -17.341 1.00 30.55 334 ASP A CA 1
ATOM 543 C C . ASP A 1 73 ? 61.572 31.462 -18.310 1.00 31.00 334 ASP A C 1
ATOM 544 O O . ASP A 1 73 ? 61.079 32.530 -17.946 1.00 32.86 334 ASP A O 1
ATOM 549 N N . LEU A 1 74 ? 62.145 31.303 -19.503 1.00 27.43 335 LEU A N 1
ATOM 550 C CA . LEU A 1 74 ? 62.195 32.376 -20.506 1.00 25.45 335 LEU A CA 1
ATOM 551 C C . LEU A 1 74 ? 61.398 31.968 -21.727 1.00 32.13 335 LEU A C 1
ATOM 552 O O . LEU A 1 74 ? 61.693 30.945 -22.333 1.00 29.17 335 LEU A O 1
ATOM 557 N N . THR A 1 75 ? 60.379 32.742 -22.076 1.00 31.21 336 THR A N 1
ATOM 558 C CA . THR A 1 75 ? 59.594 32.494 -23.280 1.00 29.81 336 THR A CA 1
ATOM 559 C C . THR A 1 75 ? 59.774 33.631 -24.292 1.00 33.89 336 THR A C 1
ATOM 560 O O . THR A 1 75 ? 59.704 34.799 -23.924 1.00 30.67 336 THR A O 1
ATOM 564 N N . ILE A 1 76 ? 60.044 33.291 -25.551 1.00 28.96 337 ILE A N 1
ATOM 565 C CA . ILE A 1 76 ? 60.070 34.272 -26.629 1.00 23.95 337 ILE A CA 1
ATOM 566 C C . ILE A 1 76 ? 59.029 33.883 -27.675 1.00 29.14 337 ILE A C 1
ATOM 567 O O . ILE A 1 76 ? 59.007 32.730 -28.129 1.00 31.06 337 ILE A O 1
ATOM 572 N N . GLU A 1 77 ? 58.131 34.806 -28.012 1.00 28.59 338 GLU A N 1
ATOM 573 C CA . GLU A 1 77 ? 57.046 34.523 -28.956 1.00 32.53 338 GLU A CA 1
ATOM 574 C C . GLU A 1 77 ? 57.106 35.459 -30.141 1.00 32.72 338 GLU A C 1
ATOM 575 O O . GLU A 1 77 ? 57.404 36.648 -29.975 1.00 36.22 338 GLU A O 1
ATOM 581 N N . ASN A 1 78 ? 56.833 34.922 -31.328 1.00 26.23 339 ASN A N 1
ATOM 582 C CA . ASN A 1 78 ? 56.572 35.722 -32.524 1.00 25.40 339 ASN A CA 1
ATOM 583 C C . ASN A 1 78 ? 57.706 36.693 -32.796 1.00 30.73 339 ASN A C 1
ATOM 584 O O . ASN A 1 78 ? 57.517 37.904 -32.851 1.00 32.84 339 ASN A O 1
ATOM 589 N N . ALA A 1 79 ? 58.902 36.141 -32.931 1.00 30.94 340 ALA A N 1
ATOM 590 C CA . ALA A 1 79 ? 60.075 36.958 -33.159 1.00 32.96 340 ALA A CA 1
ATOM 591 C C . ALA A 1 79 ? 61.081 36.248 -34.051 1.00 35.54 340 ALA A C 1
ATOM 592 O O . ALA A 1 79 ? 61.045 35.021 -34.229 1.00 37.25 340 ALA A O 1
ATOM 594 N N . THR A 1 80 ? 61.976 37.031 -34.618 1.00 30.76 341 THR A N 1
ATOM 595 C CA . THR A 1 80 ? 63.099 36.479 -35.343 1.00 31.19 341 THR A CA 1
ATOM 596 C C . THR A 1 80 ? 64.344 36.691 -34.509 1.00 34.27 341 THR A C 1
ATOM 597 O O . THR A 1 80 ? 64.586 37.796 -34.022 1.00 33.96 341 THR A O 1
ATOM 601 N N . LEU A 1 81 ? 65.130 35.640 -34.314 1.00 25.83 342 LEU A N 1
ATOM 602 C CA . LEU A 1 81 ? 66.298 35.780 -33.461 1.00 29.02 342 LEU A CA 1
ATOM 603 C C . LEU A 1 81 ? 67.577 35.490 -34.237 1.00 31.51 342 LEU A C 1
ATOM 604 O O . LEU A 1 81 ? 67.684 34.449 -34.889 1.00 26.68 342 LEU A O 1
ATOM 609 N N . TYR A 1 82 ? 68.545 36.397 -34.156 1.00 25.87 343 TYR A N 1
ATOM 610 C CA . TYR A 1 82 ? 69.833 36.204 -34.822 1.00 30.30 343 TYR A CA 1
ATOM 611 C C . TYR A 1 82 ? 70.943 36.168 -33.791 1.00 27.54 343 TYR A C 1
ATOM 612 O O . TYR A 1 82 ? 70.893 36.906 -32.810 1.00 28.33 343 TYR A O 1
ATOM 621 N N . ASN A 1 83 ? 71.958 35.336 -34.010 1.00 23.43 344 ASN A N 1
ATOM 622 C CA . ASN A 1 83 ? 73.119 35.390 -33.134 1.00 30.52 344 ASN A CA 1
ATOM 623 C C . ASN A 1 83 ? 74.380 34.914 -33.833 1.00 36.37 344 ASN A C 1
ATOM 624 O O . ASN A 1 83 ? 74.330 34.016 -34.676 1.00 33.76 344 ASN A O 1
ATOM 629 N N . THR A 1 84 ? 75.513 35.488 -33.449 1.00 30.34 345 THR A N 1
ATOM 630 C CA . THR A 1 84 ? 76.798 35.065 -33.995 1.00 34.14 345 THR A CA 1
ATOM 631 C C . THR A 1 84 ? 77.553 34.201 -32.999 1.00 33.74 345 THR A C 1
ATOM 632 O O . THR A 1 84 ? 78.471 33.463 -33.370 1.00 34.07 345 THR A O 1
ATOM 636 N N . SER A 1 85 ? 77.156 34.294 -31.734 1.00 30.84 346 SER A N 1
ATOM 637 C CA . SER A 1 85 ? 77.858 33.603 -30.661 1.00 25.82 346 SER A CA 1
ATOM 638 C C . SER A 1 85 ? 77.783 32.095 -30.786 1.00 29.93 346 SER A C 1
ATOM 639 O O . SER A 1 85 ? 76.722 31.533 -31.062 1.00 29.90 346 SER A O 1
ATOM 642 N N . LYS A 1 86 ? 78.912 31.435 -30.541 1.00 24.63 347 LYS A N 1
ATOM 643 C CA . LYS A 1 86 ? 78.911 29.986 -30.492 1.00 28.04 347 LYS A CA 1
ATOM 644 C C . LYS A 1 86 ? 78.127 29.493 -29.276 1.00 30.21 347 LYS A C 1
ATOM 645 O O . LYS A 1 86 ? 77.805 28.308 -29.189 1.00 31.13 347 LYS A O 1
ATOM 651 N N . TYR A 1 87 ? 77.800 30.406 -28.355 1.00 30.08 348 TYR A N 1
ATOM 652 C CA . TYR A 1 87 ? 77.007 30.048 -27.169 1.00 30.40 348 TYR A CA 1
ATOM 653 C C . TYR A 1 87 ? 75.520 30.397 -27.299 1.00 28.34 348 TYR A C 1
ATOM 654 O O . TYR A 1 87 ? 74.805 30.457 -26.303 1.00 30.81 348 TYR A O 1
ATOM 663 N N . GLY A 1 88 ? 75.063 30.592 -28.533 1.00 23.95 349 GLY A N 1
ATOM 664 C CA . GLY A 1 88 ? 73.638 30.669 -28.818 1.00 21.21 349 GLY A CA 1
ATOM 665 C C . GLY A 1 88 ? 73.030 32.033 -28.591 1.00 26.76 349 GLY A C 1
ATOM 666 O O . GLY A 1 88 ? 73.671 32.906 -27.997 1.00 27.43 349 GLY A O 1
ATOM 667 N N . PHE A 1 89 ? 71.806 32.227 -29.085 1.00 21.89 350 PHE A N 1
ATOM 668 C CA . PHE A 1 89 ? 71.043 33.415 -28.744 1.00 25.13 350 PHE A CA 1
ATOM 669 C C . PHE A 1 89 ? 70.764 33.395 -27.269 1.00 27.76 350 PHE A C 1
ATOM 670 O O . PHE A 1 89 ? 70.926 34.408 -26.585 1.00 29.66 350 PHE A O 1
ATOM 678 N N . VAL A 1 90 ? 70.313 32.241 -26.782 1.00 28.16 351 VAL A N 1
ATOM 679 C CA . VAL A 1 90 ? 70.241 32.014 -25.344 1.00 28.12 351 VAL A CA 1
ATOM 680 C C . VAL A 1 90 ? 71.295 31.004 -24.903 1.00 31.95 351 VAL A C 1
ATOM 681 O O . VAL A 1 90 ? 71.466 29.918 -25.493 1.00 29.03 351 VAL A O 1
ATOM 685 N N . ASN A 1 91 ? 71.995 31.405 -23.850 1.00 28.65 352 ASN A N 1
ATOM 686 C CA . ASN A 1 91 ? 73.035 30.623 -23.215 1.00 27.72 352 ASN A CA 1
ATOM 687 C C . ASN A 1 91 ? 72.511 30.262 -21.842 1.00 24.83 352 ASN A C 1
ATOM 688 O O . ASN A 1 91 ? 72.431 31.108 -20.965 1.00 25.30 352 ASN A O 1
ATOM 693 N N . MET A 1 92 ? 72.165 28.992 -21.676 1.00 23.22 353 MET A N 1
ATOM 694 C CA . MET A 1 92 ? 71.507 28.470 -20.486 1.00 31.75 353 MET A CA 1
ATOM 695 C C . MET A 1 92 ? 72.587 28.047 -19.513 1.00 31.37 353 MET A C 1
ATOM 696 O O . MET A 1 92 ? 72.922 26.865 -19.414 1.00 27.69 353 MET A O 1
ATOM 701 N N . SER A 1 93 ? 73.154 29.026 -18.816 1.00 28.83 354 SER A N 1
ATOM 702 C CA . SER A 1 93 ? 74.317 28.776 -17.975 1.00 28.56 354 SER A CA 1
ATOM 703 C C . SER A 1 93 ? 74.048 28.867 -16.469 1.00 29.27 354 SER A C 1
ATOM 704 O O . SER A 1 93 ? 74.985 29.013 -15.689 1.00 28.07 354 SER A O 1
ATOM 707 N N . SER A 1 94 ? 72.791 28.787 -16.045 1.00 23.48 355 SER A N 1
ATOM 708 C CA . SER A 1 94 ? 72.532 28.751 -14.600 1.00 26.95 355 SER A CA 1
ATOM 709 C C . SER A 1 94 ? 73.029 27.464 -13.984 1.00 30.75 355 SER A C 1
ATOM 710 O O . SER A 1 94 ? 73.115 26.437 -14.655 1.00 23.40 355 SER A O 1
ATOM 713 N N . ASN A 1 95 ? 73.360 27.511 -12.699 1.00 29.98 356 ASN A N 1
ATOM 714 C CA . ASN A 1 95 ? 73.686 26.285 -11.989 1.00 26.66 356 ASN A CA 1
ATOM 715 C C . ASN A 1 95 ? 72.433 25.439 -11.742 1.00 22.45 356 ASN A C 1
ATOM 716 O O . ASN A 1 95 ? 72.522 24.217 -11.628 1.00 29.98 356 ASN A O 1
ATOM 721 N N . GLY A 1 96 ? 71.275 26.083 -11.681 1.00 21.03 357 GLY A N 1
ATOM 722 C CA . GLY A 1 96 ? 70.022 25.380 -11.471 1.00 24.52 357 GLY A CA 1
ATOM 723 C C . GLY A 1 96 ? 69.229 25.203 -12.759 1.00 29.43 357 GLY A C 1
ATOM 724 O O . GLY A 1 96 ? 69.804 25.046 -13.841 1.00 30.97 357 GLY A O 1
ATOM 725 N N . VAL A 1 97 ? 67.906 25.248 -12.643 1.00 22.80 358 VAL A N 1
ATOM 726 C CA . VAL A 1 97 ? 67.008 24.971 -13.762 1.00 28.19 358 VAL A CA 1
ATOM 727 C C . VAL A 1 97 ? 66.805 26.185 -14.684 1.00 27.28 358 VAL A C 1
ATOM 728 O O . VAL A 1 97 ? 66.429 27.272 -14.220 1.00 31.20 358 VAL A O 1
ATOM 732 N N . ASP A 1 98 ? 67.055 25.978 -15.982 1.00 22.41 359 ASP A N 1
ATOM 733 C CA . ASP A 1 98 ? 66.721 26.935 -17.042 1.00 21.74 359 ASP A CA 1
ATOM 734 C C . ASP A 1 98 ? 65.786 26.250 -18.025 1.00 25.72 359 ASP A C 1
ATOM 735 O O . ASP A 1 98 ? 66.067 25.139 -18.487 1.00 23.73 359 ASP A O 1
ATOM 740 N N . THR A 1 99 ? 64.702 26.924 -18.363 1.00 25.14 360 THR A N 1
ATOM 741 C CA . THR A 1 99 ? 63.771 26.450 -19.368 1.00 30.03 360 THR A CA 1
ATOM 742 C C . THR A 1 99 ? 63.552 27.573 -20.373 1.00 31.10 360 THR A C 1
ATOM 743 O O . THR A 1 99 ? 63.252 28.691 -19.977 1.00 29.67 360 THR A O 1
ATOM 747 N N . VAL A 1 100 ? 63.753 27.277 -21.659 1.00 24.92 361 VAL A N 1
ATOM 748 C CA . VAL A 1 100 ? 63.564 28.243 -22.733 1.00 19.06 361 VAL A CA 1
ATOM 749 C C . VAL A 1 100 ? 62.457 27.731 -23.653 1.00 25.28 361 VAL A C 1
ATOM 750 O O . VAL A 1 100 ? 62.424 26.544 -24.043 1.00 23.74 361 VAL A O 1
ATOM 754 N N . THR A 1 101 ? 61.535 28.615 -23.992 1.00 26.39 362 THR A N 1
ATOM 755 C CA . THR A 1 101 ? 60.448 28.275 -24.888 1.00 29.66 362 THR A CA 1
ATOM 756 C C . THR A 1 101 ? 60.441 29.230 -26.065 1.00 26.58 362 THR A C 1
ATOM 757 O O . THR A 1 101 ? 60.395 30.446 -25.881 1.00 28.27 362 THR A O 1
ATOM 761 N N . TYR A 1 102 ? 60.524 28.677 -27.270 1.00 22.90 363 TYR A N 1
ATOM 762 C CA . TYR A 1 102 ? 60.369 29.450 -28.497 1.00 25.66 363 TYR A CA 1
ATOM 763 C C . TYR A 1 102 ? 59.002 29.152 -29.077 1.00 23.82 363 TYR A C 1
ATOM 764 O O . TYR A 1 102 ? 58.707 28.006 -29.403 1.00 28.05 363 TYR A O 1
ATOM 773 N N . LYS A 1 103 ? 58.162 30.165 -29.211 1.00 23.72 364 LYS A N 1
ATOM 774 C CA . LYS A 1 103 ? 56.858 29.959 -29.817 1.00 22.26 364 LYS A CA 1
ATOM 775 C C . LYS A 1 103 ? 56.693 30.855 -31.047 1.00 30.39 364 LYS A C 1
ATOM 776 O O . LYS A 1 103 ? 56.864 32.072 -30.955 1.00 28.33 364 LYS A O 1
ATOM 782 N N . ASP A 1 104 ? 56.412 30.253 -32.202 1.00 27.89 365 ASP A N 1
ATOM 783 C CA . ASP A 1 104 ? 56.319 31.001 -33.460 1.00 30.53 365 ASP A CA 1
ATOM 784 C C . ASP A 1 104 ? 57.568 31.847 -33.681 1.00 31.86 365 ASP A C 1
ATOM 785 O O . ASP A 1 104 ? 57.504 33.016 -34.035 1.00 36.67 365 ASP A O 1
ATOM 790 N N . VAL A 1 105 ? 58.714 31.214 -33.493 1.00 33.68 366 VAL A N 1
ATOM 791 C CA . VAL A 1 105 ? 59.989 31.885 -33.630 1.00 33.45 366 VAL A CA 1
ATOM 792 C C . VAL A 1 105 ? 60.680 31.449 -34.917 1.00 34.40 366 VAL A C 1
ATOM 793 O O . VAL A 1 105 ? 60.566 30.295 -35.331 1.00 29.69 366 VAL A O 1
ATOM 797 N N . THR A 1 106 ? 61.366 32.388 -35.560 1.00 27.55 367 THR A N 1
ATOM 798 C CA . THR A 1 106 ? 62.283 32.075 -36.638 1.00 32.20 367 THR A CA 1
ATOM 799 C C . THR A 1 106 ? 63.683 32.438 -36.161 1.00 33.07 367 THR A C 1
ATOM 800 O O . THR A 1 106 ? 63.878 33.532 -35.663 1.00 34.68 367 THR A O 1
ATOM 804 N N . ALA A 1 107 ? 64.660 31.545 -36.297 1.00 28.04 368 ALA A N 1
ATOM 805 C CA . ALA A 1 107 ? 65.983 31.839 -35.753 1.00 27.58 368 ALA A CA 1
ATOM 806 C C . ALA A 1 107 ? 67.105 31.571 -36.737 1.00 34.96 368 ALA A C 1
ATOM 807 O O . ALA A 1 107 ? 67.047 30.621 -37.531 1.00 34.71 368 ALA A O 1
ATOM 809 N N . TYR A 1 108 ? 68.147 32.388 -36.643 1.00 28.42 369 TYR A N 1
ATOM 810 C CA . TYR A 1 108 ? 69.336 32.207 -37.456 1.00 33.75 369 TYR A CA 1
ATOM 811 C C . TYR A 1 108 ? 70.560 32.276 -36.564 1.00 32.35 369 TYR A C 1
ATOM 812 O O . TYR A 1 108 ? 70.679 33.183 -35.748 1.00 33.08 369 TYR A O 1
ATOM 821 N N . GLY A 1 109 ? 71.485 31.338 -36.737 1.00 30.07 370 GLY A N 1
ATOM 822 C CA . GLY A 1 109 ? 72.708 31.340 -35.952 1.00 26.32 370 GLY A CA 1
ATOM 823 C C . GLY A 1 109 ? 73.560 30.170 -36.373 1.00 25.81 370 GLY A C 1
ATOM 824 O O . GLY A 1 109 ? 73.143 29.385 -37.220 1.00 27.04 370 GLY A O 1
ATOM 825 N N . GLY A 1 110 ? 74.756 30.057 -35.812 1.00 26.99 371 GLY A N 1
ATOM 826 C CA . GLY A 1 110 ? 75.570 28.869 -36.026 1.00 26.21 371 GLY A CA 1
ATOM 827 C C . GLY A 1 110 ? 75.097 27.845 -35.019 1.00 29.92 371 GLY A C 1
ATOM 828 O O . GLY A 1 110 ? 74.470 26.835 -35.364 1.00 27.94 371 GLY A O 1
ATOM 829 N N . THR A 1 111 ? 75.449 28.089 -33.764 1.00 25.48 372 THR A N 1
ATOM 830 C CA . THR A 1 111 ? 74.800 27.415 -32.638 1.00 25.49 372 THR A CA 1
ATOM 831 C C . THR A 1 111 ? 73.714 28.348 -32.119 1.00 27.75 372 THR A C 1
ATOM 832 O O . THR A 1 111 ? 74.014 29.478 -31.754 1.00 33.54 372 THR A O 1
ATOM 836 N N . LEU A 1 112 ? 72.460 27.900 -32.102 1.00 24.82 373 LEU A N 1
ATOM 837 C CA . LEU A 1 112 ? 71.341 28.806 -31.793 1.00 25.31 373 LEU A CA 1
ATOM 838 C C . LEU A 1 112 ? 70.983 28.863 -30.312 1.00 29.46 373 LEU A C 1
ATOM 839 O O . LEU A 1 112 ? 70.488 29.888 -29.821 1.00 30.64 373 LEU A O 1
ATOM 844 N N . VAL A 1 113 ? 71.197 27.758 -29.612 1.00 21.12 374 VAL A N 1
ATOM 845 C CA . VAL A 1 113 ? 70.936 27.680 -28.166 1.00 24.06 374 VAL A CA 1
ATOM 846 C C . VAL A 1 113 ? 72.012 26.812 -27.549 1.00 28.24 374 VAL A C 1
ATOM 847 O O . VAL A 1 113 ? 72.361 25.768 -28.107 1.00 24.88 374 VAL A O 1
ATOM 851 N N . TRP A 1 114 ? 72.548 27.238 -26.408 1.00 25.93 375 TRP A N 1
ATOM 852 C CA . TRP A 1 114 ? 73.626 26.475 -25.786 1.00 25.10 375 TRP A CA 1
ATOM 853 C C . TRP A 1 114 ? 73.333 26.365 -24.287 1.00 23.80 375 TRP A C 1
ATOM 854 O O . TRP A 1 114 ? 72.609 27.183 -23.753 1.00 25.97 375 TRP A O 1
ATOM 865 N N . SER A 1 115 ? 73.883 25.360 -23.622 1.00 20.98 376 SER A N 1
ATOM 866 C CA . SER A 1 115 ? 73.619 25.168 -22.197 1.00 19.91 376 SER A CA 1
ATOM 867 C C . SER A 1 115 ? 74.788 24.526 -21.486 1.00 23.13 376 SER A C 1
ATOM 868 O O . SER A 1 115 ? 75.618 23.855 -22.109 1.00 24.10 376 SER A O 1
ATOM 871 N N . LYS A 1 116 ? 74.857 24.747 -20.177 1.00 23.48 377 LYS A N 1
ATOM 872 C CA . LYS A 1 116 ? 75.745 23.991 -19.307 1.00 23.25 377 LYS A CA 1
ATOM 873 C C . LYS A 1 116 ? 75.233 22.557 -19.217 1.00 23.61 377 LYS A C 1
ATOM 874 O O . LYS A 1 116 ? 74.031 22.334 -19.075 1.00 24.93 377 LYS A O 1
ATOM 880 N N . THR A 1 117 ? 76.134 21.586 -19.314 1.00 19.00 378 THR A N 1
ATOM 881 C CA . THR A 1 117 ? 75.727 20.195 -19.347 1.00 21.54 378 THR A CA 1
ATOM 882 C C . THR A 1 117 ? 76.018 19.482 -18.018 1.00 23.71 378 THR A C 1
ATOM 883 O O . THR A 1 117 ? 75.736 18.292 -17.873 1.00 23.77 378 THR A O 1
ATOM 887 N N . GLY A 1 118 ? 76.586 20.204 -17.045 1.00 25.04 379 GLY A N 1
ATOM 888 C CA . GLY A 1 118 ? 76.945 19.579 -15.779 1.00 21.91 379 GLY A CA 1
ATOM 889 C C . GLY A 1 118 ? 76.247 20.213 -14.584 1.00 23.64 379 GLY A C 1
ATOM 890 O O . GLY A 1 118 ? 76.778 20.238 -13.477 1.00 25.82 379 GLY A O 1
ATOM 891 N N . ALA A 1 119 ? 75.027 20.687 -14.802 1.00 24.48 380 ALA A N 1
ATOM 892 C CA . ALA A 1 119 ? 74.285 21.393 -13.768 1.00 23.88 380 ALA A CA 1
ATOM 893 C C . ALA A 1 119 ? 72.806 21.017 -13.769 1.00 24.08 380 ALA A C 1
ATOM 894 O O . ALA A 1 119 ? 72.442 19.854 -13.992 1.00 22.29 380 ALA A O 1
ATOM 896 N N . GLY A 1 120 ? 71.951 22.008 -13.529 1.00 19.99 381 GLY A N 1
ATOM 897 C CA . GLY A 1 120 ? 70.524 21.756 -13.426 1.00 22.55 381 GLY A CA 1
ATOM 898 C C . GLY A 1 120 ? 69.862 21.440 -14.757 1.00 25.21 381 GLY A C 1
ATOM 899 O O . GLY A 1 120 ? 70.486 21.556 -15.828 1.00 21.43 381 GLY A O 1
ATOM 900 N N . VAL A 1 121 ? 68.578 21.089 -14.694 1.00 23.35 382 VAL A N 1
ATOM 901 C CA . VAL A 1 121 ? 67.845 20.637 -15.883 1.00 20.40 382 VAL A CA 1
ATOM 902 C C . VAL A 1 121 ? 67.690 21.755 -16.895 1.00 25.12 382 VAL A C 1
ATOM 903 O O . VAL A 1 121 ? 67.166 22.825 -16.574 1.00 23.20 382 VAL A O 1
ATOM 907 N N . LYS A 1 122 ? 68.156 21.490 -18.121 1.00 22.63 383 LYS A N 1
ATOM 908 C CA . LYS A 1 122 ? 68.067 22.441 -19.229 1.00 20.45 383 LYS A CA 1
ATOM 909 C C . LYS A 1 122 ? 67.080 21.960 -20.289 1.00 24.41 383 LYS A C 1
ATOM 910 O O . LYS A 1 122 ? 67.275 20.901 -20.906 1.00 24.39 383 LYS A O 1
ATOM 916 N N . THR A 1 123 ? 66.048 22.766 -20.504 1.00 20.24 384 THR A N 1
ATOM 917 C CA . THR A 1 123 ? 64.949 22.419 -21.385 1.00 26.08 384 THR A CA 1
ATOM 918 C C . THR A 1 123 ? 64.692 23.495 -22.442 1.00 26.13 384 THR A C 1
ATOM 919 O O . THR A 1 123 ? 64.592 24.682 -22.123 1.00 23.41 384 THR A O 1
ATOM 923 N N . LEU A 1 124 ? 64.554 23.064 -23.693 1.00 23.23 385 LEU A N 1
ATOM 924 C CA . LEU A 1 124 ? 64.110 23.932 -24.776 1.00 21.72 385 LEU A CA 1
ATOM 925 C C . LEU A 1 124 ? 62.784 23.431 -25.318 1.00 27.69 385 LEU A C 1
ATOM 926 O O . LEU A 1 124 ? 62.692 22.316 -25.843 1.00 24.24 385 LEU A O 1
ATOM 931 N N . ASN A 1 125 ? 61.751 24.256 -25.203 1.00 25.31 386 ASN A N 1
ATOM 932 C CA . ASN A 1 125 ? 60.458 23.903 -25.771 1.00 26.77 386 ASN A CA 1
ATOM 933 C C . ASN A 1 125 ? 60.271 24.653 -27.086 1.00 29.91 386 ASN A C 1
ATOM 934 O O . ASN A 1 125 ? 60.574 25.845 -27.179 1.00 29.25 386 ASN A O 1
ATOM 939 N N . LEU A 1 126 ? 59.802 23.943 -28.108 1.00 23.91 387 LEU A N 1
ATOM 940 C CA . LEU A 1 126 ? 59.609 24.520 -29.422 1.00 19.71 387 LEU A CA 1
ATOM 941 C C . LEU A 1 126 ? 58.128 24.420 -29.750 1.00 25.39 387 LEU A C 1
ATOM 942 O O . LEU A 1 126 ? 57.579 23.320 -29.855 1.00 27.28 387 LEU A O 1
ATOM 947 N N . VAL A 1 127 ? 57.479 25.573 -29.917 1.00 25.37 388 VAL A N 1
ATOM 948 C CA . VAL A 1 127 ? 56.015 25.626 -29.934 1.00 24.70 388 VAL A CA 1
ATOM 949 C C . VAL A 1 127 ? 55.510 26.345 -31.193 1.00 25.48 388 VAL A C 1
ATOM 950 O O . VAL A 1 127 ? 56.193 27.220 -31.738 1.00 28.67 388 VAL A O 1
ATOM 954 N N . GLY A 1 128 ? 54.317 25.970 -31.647 1.00 29.36 389 GLY A N 1
ATOM 955 C CA . GLY A 1 128 ? 53.710 26.559 -32.832 1.00 31.93 389 GLY A CA 1
ATOM 956 C C . GLY A 1 128 ? 54.546 26.344 -34.080 1.00 36.00 389 GLY A C 1
ATOM 957 O O . GLY A 1 128 ? 55.171 25.290 -34.253 1.00 33.71 389 GLY A O 1
ATOM 958 N N . ASN A 1 129 ? 54.558 27.342 -34.958 1.00 28.69 390 ASN A N 1
ATOM 959 C CA . ASN A 1 129 ? 55.283 27.235 -36.211 1.00 32.27 390 ASN A CA 1
ATOM 960 C C . ASN A 1 129 ? 56.663 27.837 -36.064 1.00 34.35 390 ASN A C 1
ATOM 961 O O . ASN A 1 129 ? 56.853 29.038 -36.230 1.00 35.25 390 ASN A O 1
ATOM 966 N N . THR A 1 130 ? 57.624 26.993 -35.716 1.00 31.69 391 THR A N 1
ATOM 967 C CA . THR A 1 130 ? 58.949 27.487 -35.377 1.00 27.57 391 THR A CA 1
ATOM 968 C C . THR A 1 130 ? 59.989 26.910 -36.333 1.00 33.56 391 THR A C 1
ATOM 969 O O . THR A 1 130 ? 60.022 25.696 -36.606 1.00 29.50 391 THR A O 1
ATOM 973 N N . THR A 1 131 ? 60.820 27.799 -36.858 1.00 27.88 392 THR A N 1
ATOM 974 C CA . THR A 1 131 ? 61.838 27.436 -37.819 1.00 27.84 392 THR A CA 1
ATOM 975 C C . THR A 1 131 ? 63.190 27.905 -37.328 1.00 32.34 392 THR A C 1
ATOM 976 O O . THR A 1 131 ? 63.394 29.089 -37.040 1.00 30.84 392 THR A O 1
ATOM 980 N N . LEU A 1 132 ? 64.108 26.959 -37.229 1.00 28.06 393 LEU A N 1
ATOM 981 C CA . LEU A 1 132 ? 65.447 27.220 -36.737 1.00 32.31 393 LEU A CA 1
ATOM 982 C C . LEU A 1 132 ? 66.458 27.028 -37.864 1.00 34.63 393 LEU A C 1
ATOM 983 O O . LEU A 1 132 ? 66.434 25.996 -38.542 1.00 28.98 393 LEU A O 1
ATOM 988 N N . ASN A 1 133 ? 67.342 28.002 -38.069 1.00 27.00 394 ASN A N 1
ATOM 989 C CA . ASN A 1 133 ? 68.288 27.920 -39.173 1.00 27.99 394 ASN A CA 1
ATOM 990 C C . ASN A 1 133 ? 69.733 27.989 -38.696 1.00 29.11 394 ASN A C 1
ATOM 991 O O . ASN A 1 133 ? 70.166 28.997 -38.153 1.00 28.99 394 ASN A O 1
ATOM 996 N N . SER A 1 134 ? 70.465 26.899 -38.853 1.00 29.13 395 SER A N 1
ATOM 997 C CA . SER A 1 134 ? 71.890 26.910 -38.558 1.00 30.56 395 SER A CA 1
ATOM 998 C C . SER A 1 134 ? 72.636 27.287 -39.839 1.00 29.54 395 SER A C 1
ATOM 999 O O . SER A 1 134 ? 72.683 26.515 -40.788 1.00 29.57 395 SER A O 1
ATOM 1002 N N . VAL A 1 135 ? 73.208 28.487 -39.845 1.00 30.06 396 VAL A N 1
ATOM 1003 C CA . VAL A 1 135 ? 73.820 29.086 -41.028 1.00 31.53 396 VAL A CA 1
ATOM 1004 C C . VAL A 1 135 ? 75.226 29.608 -40.726 1.00 33.94 396 VAL A C 1
ATOM 1005 O O . VAL A 1 135 ? 75.568 29.866 -39.569 1.00 33.44 396 VAL A O 1
ATOM 1009 N N . LYS A 1 136 ? 76.036 29.762 -41.771 1.00 33.93 397 LYS A N 1
ATOM 1010 C CA . LYS A 1 136 ? 77.413 30.223 -41.610 1.00 36.07 397 LYS A CA 1
ATOM 1011 C C . LYS A 1 136 ? 77.460 31.739 -41.542 1.00 34.16 397 LYS A C 1
ATOM 1012 O O . LYS A 1 136 ? 78.416 32.337 -41.044 1.00 32.40 397 LYS A O 1
ATOM 1018 N N . SER A 1 137 ? 76.399 32.355 -42.036 1.00 32.76 398 SER A N 1
ATOM 1019 C CA . SER A 1 137 ? 76.256 33.789 -41.951 1.00 38.51 398 SER A CA 1
ATOM 1020 C C . SER A 1 137 ? 74.810 34.175 -42.194 1.00 36.44 398 SER A C 1
ATOM 1021 O O . SER A 1 137 ? 74.018 33.373 -42.674 1.00 33.48 398 SER A O 1
ATOM 1024 N N . TYR A 1 138 ? 74.463 35.402 -41.839 1.00 38.26 399 TYR A N 1
ATOM 1025 C CA . TYR A 1 138 ? 73.131 35.913 -42.135 1.00 35.12 399 TYR A CA 1
ATOM 1026 C C . TYR A 1 138 ? 73.199 37.391 -42.451 1.00 38.40 399 TYR A C 1
ATOM 1027 O O . TYR A 1 138 ? 74.202 38.038 -42.195 1.00 37.97 399 TYR A O 1
ATOM 1036 N N . GLU A 1 139 ? 72.138 37.926 -43.030 1.00 40.78 400 GLU A N 1
ATOM 1037 C CA . GLU A 1 139 ? 72.122 39.347 -43.335 1.00 51.23 400 GLU A CA 1
ATOM 1038 C C . GLU A 1 139 ? 70.815 39.947 -42.849 1.00 43.94 400 GLU A C 1
ATOM 1039 O O . GLU A 1 139 ? 69.742 39.397 -43.084 1.00 44.96 400 GLU A O 1
ATOM 1045 N N . VAL A 1 140 ? 70.908 41.034 -42.102 1.00 44.46 401 VAL A N 1
ATOM 1046 C CA . VAL A 1 140 ? 69.692 41.717 -41.680 1.00 45.52 401 VAL A CA 1
ATOM 1047 C C . VAL A 1 140 ? 69.897 43.226 -41.807 1.00 48.70 401 VAL A C 1
ATOM 1048 O O . VAL A 1 140 ? 70.958 43.744 -41.434 1.00 45.19 401 VAL A O 1
ATOM 1052 N N . ASP A 1 141 ? 68.904 43.902 -42.391 1.00 57.53 402 ASP A N 1
ATOM 1053 C CA . ASP A 1 141 ? 68.980 45.330 -42.718 1.00 68.38 402 ASP A CA 1
ATOM 1054 C C . ASP A 1 141 ? 70.344 45.724 -43.273 1.00 61.37 402 ASP A C 1
ATOM 1055 O O . ASP A 1 141 ? 71.026 46.599 -42.743 1.00 59.03 402 ASP A O 1
ATOM 1060 N N . GLY A 1 142 ? 70.736 45.018 -44.328 1.00 59.49 403 GLY A N 1
ATOM 1061 C CA . GLY A 1 142 ? 71.965 45.277 -45.050 1.00 61.73 403 GLY A CA 1
ATOM 1062 C C . GLY A 1 142 ? 73.271 44.896 -44.387 1.00 65.69 403 GLY A C 1
ATOM 1063 O O . GLY A 1 142 ? 74.329 45.091 -44.981 1.00 70.21 403 GLY A O 1
ATOM 1064 N N . GLN A 1 143 ? 73.235 44.358 -43.174 1.00 61.90 404 GLN A N 1
ATOM 1065 C CA . GLN A 1 143 ? 74.502 43.988 -42.566 1.00 64.62 404 GLN A CA 1
ATOM 1066 C C . GLN A 1 143 ? 74.671 42.469 -42.539 1.00 59.27 404 GLN A C 1
ATOM 1067 O O . GLN A 1 143 ? 73.787 41.739 -42.072 1.00 55.73 404 GLN A O 1
ATOM 1073 N N . SER A 1 144 ? 75.790 42.003 -43.087 1.00 54.02 405 SER A N 1
ATOM 1074 C CA . SER A 1 144 ? 76.121 40.581 -43.070 1.00 53.42 405 SER A CA 1
ATOM 1075 C C . SER A 1 144 ? 76.968 40.229 -41.842 1.00 45.91 405 SER A C 1
ATOM 1076 O O . SER A 1 144 ? 77.914 40.940 -41.499 1.00 46.11 405 SER A O 1
ATOM 1079 N N . CYS A 1 145 ? 76.618 39.129 -41.181 1.00 43.29 406 CYS A N 1
ATOM 1080 C CA . CYS A 1 145 ? 77.329 38.678 -39.991 1.00 39.86 406 CYS A CA 1
ATOM 1081 C C . CYS A 1 145 ? 77.739 37.221 -40.124 1.00 36.00 406 CYS A C 1
ATOM 1082 O O . CYS A 1 145 ? 76.916 36.374 -40.482 1.00 34.50 406 CYS A O 1
ATOM 1085 N N . GLY A 1 146 ? 79.013 36.936 -39.866 1.00 35.28 407 GLY A N 1
ATOM 1086 C CA . GLY A 1 146 ? 79.486 35.563 -39.811 1.00 33.95 407 GLY A CA 1
ATOM 1087 C C . GLY A 1 146 ? 79.137 34.956 -38.460 1.00 35.60 407 GLY A C 1
ATOM 1088 O O . GLY A 1 146 ? 79.162 35.650 -37.449 1.00 40.47 407 GLY A O 1
ATOM 1089 N N . THR A 1 147 ? 78.801 33.669 -38.434 1.00 32.37 408 THR A N 1
ATOM 1090 C CA . THR A 1 147 ? 78.460 33.011 -37.180 1.00 29.55 408 THR A CA 1
ATOM 1091 C C . THR A 1 147 ? 79.626 32.162 -36.699 1.00 36.18 408 THR A C 1
ATOM 1092 O O . THR A 1 147 ? 80.524 31.826 -37.477 1.00 32.96 408 THR A O 1
ATOM 1096 N N . GLU A 1 148 ? 79.617 31.823 -35.415 1.00 30.94 409 GLU A N 1
ATOM 1097 C CA . GLU A 1 148 ? 80.514 30.794 -34.911 1.00 35.41 409 GLU A CA 1
ATOM 1098 C C . GLU A 1 148 ? 79.669 29.643 -34.386 1.00 35.37 409 GLU A C 1
ATOM 1099 O O . GLU A 1 148 ? 78.519 29.828 -33.979 1.00 31.45 409 GLU A O 1
ATOM 1105 N N . ALA A 1 149 ? 80.254 28.459 -34.348 1.00 33.43 410 ALA A N 1
ATOM 1106 C CA . ALA A 1 149 ? 79.503 27.295 -33.922 1.00 33.39 410 ALA A CA 1
ATOM 1107 C C . ALA A 1 149 ? 80.240 26.653 -32.774 1.00 35.60 410 ALA A C 1
ATOM 1108 O O . ALA A 1 149 ? 81.475 26.584 -32.793 1.00 32.38 410 ALA A O 1
ATOM 1110 N N . PHE A 1 150 ? 79.490 26.198 -31.772 1.00 31.91 411 PHE A N 1
ATOM 1111 C CA . PHE A 1 150 ? 80.084 25.454 -30.676 1.00 24.42 411 PHE A CA 1
ATOM 1112 C C . PHE A 1 150 ? 80.560 24.096 -31.157 1.00 26.01 411 PHE A C 1
ATOM 1113 O O . PHE A 1 150 ? 79.852 23.399 -31.875 1.00 27.10 411 PHE A O 1
ATOM 1121 N N . SER A 1 151 ? 81.772 23.737 -30.757 1.00 27.00 412 SER A N 1
ATOM 1122 C CA . SER A 1 151 ? 82.387 22.471 -31.128 1.00 32.43 412 SER A CA 1
ATOM 1123 C C . SER A 1 151 ? 82.764 21.679 -29.878 1.00 33.71 412 SER A C 1
ATOM 1124 O O . SER A 1 151 ? 83.171 22.259 -28.869 1.00 31.93 412 SER A O 1
ATOM 1127 N N . HIS A 1 152 ? 82.645 20.360 -29.945 1.00 25.75 413 HIS A N 1
ATOM 1128 C CA . HIS A 1 152 ? 82.945 19.527 -28.790 1.00 24.49 413 HIS A CA 1
ATOM 1129 C C . HIS A 1 152 ? 83.474 18.173 -29.246 1.00 27.42 413 HIS A C 1
ATOM 1130 O O . HIS A 1 152 ? 83.100 17.677 -30.316 1.00 31.06 413 HIS A O 1
ATOM 1137 N N . ARG A 1 153 ? 84.362 17.586 -28.452 1.00 28.04 414 ARG A N 1
ATOM 1138 C CA . ARG A 1 153 ? 84.995 16.328 -28.835 1.00 33.40 414 ARG A CA 1
ATOM 1139 C C . ARG A 1 153 ? 84.018 15.148 -28.823 1.00 34.97 414 ARG A C 1
ATOM 1140 O O . ARG A 1 153 ? 83.074 15.124 -28.037 1.00 31.45 414 ARG A O 1
ATOM 1148 N N . THR A 1 154 ? 84.244 14.192 -29.722 1.00 28.60 415 THR A N 1
ATOM 1149 C CA . THR A 1 154 ? 83.556 12.906 -29.714 1.00 31.93 415 THR A CA 1
ATOM 1150 C C . THR A 1 154 ? 84.587 11.838 -30.078 1.00 36.86 415 THR A C 1
ATOM 1151 O O . THR A 1 154 ? 85.668 12.174 -30.567 1.00 36.56 415 THR A O 1
ATOM 1155 N N . PRO A 1 155 ? 84.260 10.549 -29.864 1.00 31.83 416 PRO A N 1
ATOM 1156 C CA . PRO A 1 155 ? 85.191 9.511 -30.319 1.00 37.12 416 PRO A CA 1
ATOM 1157 C C . PRO A 1 155 ? 85.462 9.523 -31.829 1.00 43.41 416 PRO A C 1
ATOM 1158 O O . PRO A 1 155 ? 86.420 8.887 -32.264 1.00 43.67 416 PRO A O 1
ATOM 1162 N N . ASP A 1 156 ? 84.640 10.219 -32.609 1.00 42.68 417 ASP A N 1
ATOM 1163 C CA . ASP A 1 156 ? 84.876 10.338 -34.045 1.00 47.33 417 ASP A CA 1
ATOM 1164 C C . ASP A 1 156 ? 85.345 11.730 -34.448 1.00 45.64 417 ASP A C 1
ATOM 1165 O O . ASP A 1 156 ? 85.076 12.183 -35.562 1.00 49.76 417 ASP A O 1
ATOM 1170 N N . GLY A 1 157 ? 86.018 12.424 -33.538 1.00 40.53 418 GLY A N 1
ATOM 1171 C CA . GLY A 1 157 ? 86.517 13.750 -33.846 1.00 44.27 418 GLY A CA 1
ATOM 1172 C C . GLY A 1 157 ? 85.561 14.822 -33.358 1.00 37.10 418 GLY A C 1
ATOM 1173 O O . GLY A 1 157 ? 84.451 14.510 -32.918 1.00 38.92 418 GLY A O 1
ATOM 1174 N N . ASP A 1 158 ? 85.995 16.075 -33.438 1.00 32.25 419 ASP A N 1
ATOM 1175 C CA . ASP A 1 158 ? 85.207 17.210 -32.963 1.00 32.18 419 ASP A CA 1
ATOM 1176 C C . ASP A 1 158 ? 83.994 17.410 -33.840 1.00 34.45 419 ASP A C 1
ATOM 1177 O O . ASP A 1 158 ? 84.092 17.312 -35.061 1.00 36.70 419 ASP A O 1
ATOM 1182 N N . LYS A 1 159 ? 82.854 17.708 -33.227 1.00 32.43 420 LYS A N 1
ATOM 1183 C CA . LYS A 1 159 ? 81.645 17.979 -33.995 1.00 34.27 420 LYS A CA 1
ATOM 1184 C C . LYS A 1 159 ? 81.036 19.285 -33.530 1.00 25.54 420 LYS A C 1
ATOM 1185 O O . LYS A 1 159 ? 81.126 19.630 -32.360 1.00 28.32 420 LYS A O 1
ATOM 1191 N N . THR A 1 160 ? 80.407 20.003 -34.455 1.00 24.47 421 THR A N 1
ATOM 1192 C CA . THR A 1 160 ? 79.683 21.225 -34.134 1.00 24.40 421 THR A CA 1
ATOM 1193 C C . THR A 1 160 ? 78.202 20.910 -34.130 1.00 28.25 421 THR A C 1
ATOM 1194 O O . THR A 1 160 ? 77.781 19.899 -34.698 1.00 24.57 421 THR A O 1
ATOM 1198 N N . THR A 1 161 ? 77.408 21.765 -33.498 1.00 26.86 422 THR A N 1
ATOM 1199 C CA . THR A 1 161 ? 75.984 21.504 -33.416 1.00 25.89 422 THR A CA 1
ATOM 1200 C C . THR A 1 161 ? 75.157 22.777 -33.458 1.00 24.51 422 THR A C 1
ATOM 1201 O O . THR A 1 161 ? 75.615 23.823 -33.024 1.00 22.85 422 THR A O 1
ATOM 1205 N N . ALA A 1 162 ? 73.933 22.673 -33.973 1.00 25.81 423 ALA A N 1
ATOM 1206 C CA . ALA A 1 162 ? 72.997 23.804 -34.004 1.00 23.07 423 ALA A CA 1
ATOM 1207 C C . ALA A 1 162 ? 72.348 24.059 -32.649 1.00 26.37 423 ALA A C 1
ATOM 1208 O O . ALA A 1 162 ? 72.024 25.193 -32.316 1.00 29.11 423 ALA A O 1
ATOM 1210 N N . LEU A 1 163 ? 72.132 22.992 -31.883 1.00 23.41 424 LEU A N 1
ATOM 1211 C CA . LEU A 1 163 ? 71.461 23.099 -30.587 1.00 26.81 424 LEU A CA 1
ATOM 1212 C C . LEU A 1 163 ? 72.198 22.230 -29.574 1.00 29.91 424 LEU A C 1
ATOM 1213 O O . LEU A 1 163 ? 72.320 21.016 -29.761 1.00 30.81 424 LEU A O 1
ATOM 1218 N N . TYR A 1 164 ? 72.681 22.844 -28.497 1.00 26.65 425 TYR A N 1
ATOM 1219 C CA . TYR A 1 164 ? 73.412 22.101 -27.473 1.00 22.85 425 TYR A CA 1
ATOM 1220 C C . TYR A 1 164 ? 72.664 22.291 -26.162 1.00 26.62 425 TYR A C 1
ATOM 1221 O O . TYR A 1 164 ? 73.016 23.135 -25.333 1.00 28.39 425 TYR A O 1
ATOM 1230 N N . VAL A 1 165 ? 71.620 21.486 -25.997 1.00 26.53 426 VAL A N 1
ATOM 1231 C CA . VAL A 1 165 ? 70.678 21.626 -24.901 1.00 27.26 426 VAL A CA 1
ATOM 1232 C C . VAL A 1 165 ? 70.784 20.362 -24.074 1.00 29.44 426 VAL A C 1
ATOM 1233 O O . VAL A 1 165 ? 70.523 19.265 -24.570 1.00 23.70 426 VAL A O 1
ATOM 1237 N N . SER A 1 166 ? 71.165 20.506 -22.812 1.00 22.62 427 SER A N 1
ATOM 1238 C CA . SER A 1 166 ? 71.605 19.338 -22.068 1.00 20.66 427 SER A CA 1
ATOM 1239 C C . SER A 1 166 ? 70.539 18.249 -21.918 1.00 21.02 427 SER A C 1
ATOM 1240 O O . SER A 1 166 ? 70.820 17.065 -22.147 1.00 21.75 427 SER A O 1
ATOM 1243 N N . ASN A 1 167 ? 69.326 18.626 -21.522 1.00 16.44 428 ASN A N 1
ATOM 1244 C CA . ASN A 1 167 ? 68.385 17.606 -21.035 1.00 23.21 428 ASN A CA 1
ATOM 1245 C C . ASN A 1 167 ? 67.132 17.351 -21.844 1.00 20.66 428 ASN A C 1
ATOM 1246 O O . ASN A 1 167 ? 66.670 16.208 -21.914 1.00 25.44 428 ASN A O 1
ATOM 1251 N N . ALA A 1 168 ? 66.521 18.396 -22.387 1.00 18.38 429 ALA A N 1
ATOM 1252 C CA . ALA A 1 168 ? 65.288 18.143 -23.130 1.00 22.45 429 ALA A CA 1
ATOM 1253 C C . ALA A 1 168 ? 65.019 19.127 -24.246 1.00 22.32 429 ALA A C 1
ATOM 1254 O O . ALA A 1 168 ? 65.176 20.329 -24.074 1.00 20.29 429 ALA A O 1
ATOM 1256 N N . ILE A 1 169 ? 64.641 18.610 -25.406 1.00 18.14 430 ILE A N 1
ATOM 1257 C CA . ILE A 1 169 ? 64.057 19.458 -26.444 1.00 23.47 430 ILE A CA 1
ATOM 1258 C C . ILE A 1 169 ? 62.674 18.885 -26.744 1.00 24.93 430 ILE A C 1
ATOM 1259 O O . ILE A 1 169 ? 62.541 17.730 -27.162 1.00 22.32 430 ILE A O 1
ATOM 1264 N N . ASN A 1 170 ? 61.643 19.680 -26.494 1.00 19.54 431 ASN A N 1
ATOM 1265 C CA . ASN A 1 170 ? 60.278 19.197 -26.649 1.00 24.89 431 ASN A CA 1
ATOM 1266 C C . ASN A 1 170 ? 59.600 19.946 -27.782 1.00 29.47 431 ASN A C 1
ATOM 1267 O O . ASN A 1 170 ? 59.461 21.157 -27.719 1.00 29.06 431 ASN A O 1
ATOM 1272 N N . ILE A 1 171 ? 59.136 19.228 -28.790 1.00 22.99 432 ILE A N 1
ATOM 1273 C CA . ILE A 1 171 ? 58.312 19.825 -29.832 1.00 22.88 432 ILE A CA 1
ATOM 1274 C C . ILE A 1 171 ? 56.880 19.703 -29.349 1.00 20.99 432 ILE A C 1
ATOM 1275 O O . ILE A 1 171 ? 56.363 18.603 -29.164 1.00 29.03 432 ILE A O 1
ATOM 1280 N N . ALA A 1 172 ? 56.242 20.840 -29.106 1.00 25.44 433 ALA A N 1
ATOM 1281 C CA . ALA A 1 172 ? 54.939 20.828 -28.455 1.00 24.50 433 ALA A CA 1
ATOM 1282 C C . ALA A 1 172 ? 53.888 20.164 -29.315 1.00 28.45 433 ALA A C 1
ATOM 1283 O O . ALA A 1 172 ? 54.026 20.115 -30.536 1.00 30.72 433 ALA A O 1
ATOM 1285 N N . GLU A 1 173 ? 52.834 19.655 -28.687 1.00 26.38 434 GLU A N 1
ATOM 1286 C CA . GLU A 1 173 ? 51.692 19.170 -29.447 1.00 31.46 434 GLU A CA 1
ATOM 1287 C C . GLU A 1 173 ? 51.204 20.242 -30.418 1.00 29.82 434 GLU A C 1
ATOM 1288 O O . GLU A 1 173 ? 51.238 21.431 -30.107 1.00 29.97 434 GLU A O 1
ATOM 1294 N N . ASN A 1 174 ? 50.830 19.798 -31.616 1.00 28.25 435 ASN A N 1
ATOM 1295 C CA . ASN A 1 174 ? 50.346 20.644 -32.710 1.00 32.14 435 ASN A CA 1
ATOM 1296 C C . ASN A 1 174 ? 51.391 21.567 -33.311 1.00 30.34 435 ASN A C 1
ATOM 1297 O O . ASN A 1 174 ? 51.088 22.310 -34.231 1.00 35.23 435 ASN A O 1
ATOM 1302 N N . ALA A 1 175 ? 52.626 21.496 -32.845 1.00 26.19 436 ALA A N 1
ATOM 1303 C CA . ALA A 1 175 ? 53.647 22.369 -33.415 1.00 30.59 436 ALA A CA 1
ATOM 1304 C C . ALA A 1 175 ? 54.090 21.900 -34.795 1.00 30.39 436 ALA A C 1
ATOM 1305 O O . ALA A 1 175 ? 53.957 20.721 -35.138 1.00 26.17 436 ALA A O 1
ATOM 1307 N N . ASN A 1 176 ? 54.628 22.838 -35.569 1.00 24.37 437 ASN A N 1
ATOM 1308 C CA . ASN A 1 176 ? 55.274 22.559 -36.842 1.00 24.77 437 ASN A CA 1
ATOM 1309 C C . ASN A 1 176 ? 56.677 23.156 -36.787 1.00 27.62 437 ASN A C 1
ATOM 1310 O O . ASN A 1 176 ? 56.881 24.369 -36.940 1.00 31.24 437 ASN A O 1
ATOM 1315 N N . VAL A 1 177 ? 57.630 22.295 -36.467 1.00 22.49 438 VAL A N 1
ATOM 1316 C CA . VAL A 1 177 ? 58.996 22.722 -36.258 1.00 23.23 438 VAL A CA 1
ATOM 1317 C C . VAL A 1 177 ? 59.857 22.242 -37.393 1.00 28.20 438 VAL A C 1
ATOM 1318 O O . VAL A 1 177 ? 59.804 21.062 -37.764 1.00 24.17 438 VAL A O 1
ATOM 1322 N N . VAL A 1 178 ? 60.659 23.159 -37.920 1.00 21.96 439 VAL A N 1
ATOM 1323 C CA . VAL A 1 178 ? 61.557 22.892 -39.021 1.00 22.15 439 VAL A CA 1
ATOM 1324 C C . VAL A 1 178 ? 62.960 23.311 -38.596 1.00 27.92 439 VAL A C 1
ATOM 1325 O O . VAL A 1 178 ? 63.130 24.365 -38.001 1.00 31.60 439 VAL A O 1
ATOM 1329 N N . LEU A 1 179 ? 63.960 22.474 -38.842 1.00 27.70 440 LEU A N 1
ATOM 1330 C CA . LEU A 1 179 ? 65.329 22.897 -38.603 1.00 32.13 440 LEU A CA 1
ATOM 1331 C C . LEU A 1 179 ? 66.124 22.700 -39.883 1.00 31.54 440 LEU A C 1
ATOM 1332 O O . LEU A 1 179 ? 66.245 21.579 -40.388 1.00 30.66 440 LEU A O 1
ATOM 1337 N N . ASN A 1 180 ? 66.670 23.805 -40.382 1.00 30.50 441 ASN A N 1
ATOM 1338 C CA . ASN A 1 180 ? 67.462 23.834 -41.600 1.00 28.82 441 ASN A CA 1
ATOM 1339 C C . ASN A 1 180 ? 68.920 23.998 -41.238 1.00 29.20 441 ASN A C 1
ATOM 1340 O O . ASN A 1 180 ? 69.277 24.937 -40.548 1.00 32.65 441 ASN A O 1
ATOM 1345 N N . ASN A 1 181 ? 69.770 23.074 -41.653 1.00 30.27 442 ASN A N 1
ATOM 1346 C CA . ASN A 1 181 ? 71.159 23.151 -41.225 1.00 33.36 442 ASN A CA 1
ATOM 1347 C C . ASN A 1 181 ? 72.097 23.175 -42.424 1.00 30.95 442 ASN A C 1
ATOM 1348 O O . ASN A 1 181 ? 72.172 22.218 -43.200 1.00 30.19 442 ASN A O 1
ATOM 1353 N N . SER A 1 182 ? 72.805 24.285 -42.575 1.00 32.54 443 SER A N 1
ATOM 1354 C CA . SER A 1 182 ? 73.829 24.387 -43.600 1.00 35.29 443 SER A CA 1
ATOM 1355 C C . SER A 1 182 ? 75.142 24.854 -42.977 1.00 36.37 443 SER A C 1
ATOM 1356 O O . SER A 1 182 ? 75.969 25.457 -43.649 1.00 35.76 443 SER A O 1
ATOM 1359 N N . ALA A 1 183 ? 75.329 24.574 -41.688 1.00 29.99 444 ALA A N 1
ATOM 1360 C CA . ALA A 1 183 ? 76.448 25.163 -40.959 1.00 32.19 444 ALA A CA 1
ATOM 1361 C C . ALA A 1 183 ? 77.134 24.223 -39.976 1.00 34.60 444 ALA A C 1
ATOM 1362 O O . ALA A 1 183 ? 78.340 24.342 -39.741 1.00 33.56 444 ALA A O 1
ATOM 1364 N N . THR A 1 184 ? 76.378 23.302 -39.386 1.00 29.60 445 THR A N 1
ATOM 1365 C CA . THR A 1 184 ? 76.938 22.487 -38.310 1.00 30.08 445 THR A CA 1
ATOM 1366 C C . THR A 1 184 ? 76.749 20.985 -38.528 1.00 29.12 445 THR A C 1
ATOM 1367 O O . THR A 1 184 ? 75.918 20.565 -39.340 1.00 28.29 445 THR A O 1
ATOM 1371 N N . ASP A 1 185 ? 77.527 20.181 -37.803 1.00 25.06 446 ASP A N 1
ATOM 1372 C CA . ASP A 1 185 ? 77.538 18.735 -38.007 1.00 23.60 446 ASP A CA 1
ATOM 1373 C C . ASP A 1 185 ? 76.322 18.045 -37.418 1.00 29.77 446 ASP A C 1
ATOM 1374 O O . ASP A 1 185 ? 75.955 16.942 -37.839 1.00 24.99 446 ASP A O 1
ATOM 1379 N N . ILE A 1 186 ? 75.730 18.661 -36.401 1.00 25.41 447 ILE A N 1
ATOM 1380 C CA . ILE A 1 186 ? 74.662 18.006 -35.646 1.00 27.53 447 ILE A CA 1
ATOM 1381 C C . ILE A 1 186 ? 73.482 18.978 -35.505 1.00 26.94 447 ILE A C 1
ATOM 1382 O O . ILE A 1 186 ? 73.700 20.150 -35.239 1.00 24.48 447 ILE A O 1
ATOM 1387 N N . ASP A 1 187 ? 72.249 18.509 -35.714 1.00 24.27 448 ASP A N 1
ATOM 1388 C CA . ASP A 1 187 ? 71.080 19.383 -35.561 1.00 20.02 448 ASP A CA 1
ATOM 1389 C C . ASP A 1 187 ? 70.718 19.580 -34.082 1.00 23.99 448 ASP A C 1
ATOM 1390 O O . ASP A 1 187 ? 70.475 20.702 -33.642 1.00 28.40 448 ASP A O 1
ATOM 1395 N N . MET A 1 188 ? 70.677 18.487 -33.321 1.00 22.00 449 MET A N 1
ATOM 1396 C CA . MET A 1 188 ? 70.353 18.556 -31.887 1.00 24.92 449 MET A CA 1
ATOM 1397 C C . MET A 1 188 ? 71.335 17.700 -31.114 1.00 25.93 449 MET A C 1
ATOM 1398 O O . MET A 1 188 ? 71.389 16.491 -31.321 1.00 25.87 449 MET A O 1
ATOM 1403 N N . TRP A 1 189 ? 72.103 18.312 -30.221 1.00 23.21 450 TRP A N 1
ATOM 1404 C CA . TRP A 1 189 ? 73.042 17.566 -29.408 1.00 21.26 450 TRP A CA 1
ATOM 1405 C C . TRP A 1 189 ? 72.667 17.755 -27.948 1.00 25.88 450 TRP A C 1
ATOM 1406 O O . TRP A 1 189 ? 72.796 18.850 -27.407 1.00 23.85 450 TRP A O 1
ATOM 1417 N N . LEU A 1 190 ? 72.202 16.680 -27.321 1.00 21.57 451 LEU A N 1
ATOM 1418 C CA . LEU A 1 190 ? 71.806 16.714 -25.922 1.00 21.78 451 LEU A CA 1
ATOM 1419 C C . LEU A 1 190 ? 72.783 15.838 -25.160 1.00 24.83 451 LEU A C 1
ATOM 1420 O O . LEU A 1 190 ? 72.847 14.627 -25.375 1.00 30.67 451 LEU A O 1
ATOM 1425 N N . LEU A 1 191 ? 73.556 16.472 -24.288 1.00 23.82 452 LEU A N 1
ATOM 1426 C CA . LEU A 1 191 ? 74.633 15.808 -23.563 1.00 20.83 452 LEU A CA 1
ATOM 1427 C C . LEU A 1 191 ? 74.537 16.142 -22.074 1.00 20.02 452 LEU A C 1
ATOM 1428 O O . LEU A 1 191 ? 74.241 17.280 -21.710 1.00 23.06 452 LEU A O 1
ATOM 1433 N N . THR A 1 192 ? 74.780 15.163 -21.213 1.00 20.82 453 THR A N 1
ATOM 1434 C CA . THR A 1 192 ? 74.979 15.473 -19.801 1.00 23.12 453 THR A CA 1
ATOM 1435 C C . THR A 1 192 ? 76.386 15.049 -19.415 1.00 24.36 453 THR A C 1
ATOM 1436 O O . THR A 1 192 ? 76.921 14.083 -19.936 1.00 25.11 453 THR A O 1
ATOM 1440 N N . ALA A 1 193 ? 76.946 15.731 -18.433 1.00 26.96 454 ALA A N 1
ATOM 1441 C CA . ALA A 1 193 ? 78.287 15.440 -17.961 1.00 27.71 454 ALA A CA 1
ATOM 1442 C C . ALA A 1 193 ? 78.149 15.016 -16.510 1.00 25.53 454 ALA A C 1
ATOM 1443 O O . ALA A 1 193 ? 77.082 15.166 -15.926 1.00 29.72 454 ALA A O 1
ATOM 1445 N N . VAL A 1 194 ? 79.223 14.491 -15.939 1.00 23.19 455 VAL A N 1
ATOM 1446 C CA . VAL A 1 194 ? 79.183 13.889 -14.613 1.00 24.29 455 VAL A CA 1
ATOM 1447 C C . VAL A 1 194 ? 78.478 14.722 -13.549 1.00 28.47 455 VAL A C 1
ATOM 1448 O O . VAL A 1 194 ? 77.662 14.178 -12.814 1.00 32.18 455 VAL A O 1
ATOM 1452 N N . PRO A 1 195 ? 78.718 16.046 -13.488 1.00 25.13 456 PRO A N 1
ATOM 1453 C CA . PRO A 1 195 ? 78.013 16.659 -12.355 1.00 26.41 456 PRO A CA 1
ATOM 1454 C C . PRO A 1 195 ? 76.553 17.076 -12.635 1.00 26.35 456 PRO A C 1
ATOM 1455 O O . PRO A 1 195 ? 75.958 17.726 -11.784 1.00 24.19 456 PRO A O 1
ATOM 1459 N N . SER A 1 196 ? 75.974 16.643 -13.750 1.00 23.60 457 SER A N 1
ATOM 1460 C CA . SER A 1 196 ? 74.561 16.916 -14.066 1.00 23.64 457 SER A CA 1
ATOM 1461 C C . SER A 1 196 ? 73.626 16.485 -12.937 1.00 21.37 457 SER A C 1
ATOM 1462 O O . SER A 1 196 ? 73.830 15.439 -12.325 1.00 23.21 457 SER A O 1
ATOM 1465 N N . THR A 1 197 ? 72.586 17.262 -12.673 1.00 20.68 458 THR A N 1
ATOM 1466 C CA . THR A 1 197 ? 71.657 16.853 -11.640 1.00 21.90 458 THR A CA 1
ATOM 1467 C C . THR A 1 197 ? 70.782 15.685 -12.093 1.00 28.76 458 THR A C 1
ATOM 1468 O O . THR A 1 197 ? 70.280 14.958 -11.254 1.00 27.16 458 THR A O 1
ATOM 1472 N N . SER A 1 198 ? 70.611 15.482 -13.401 1.00 23.08 459 SER A N 1
ATOM 1473 C CA . SER A 1 198 ? 69.686 14.425 -13.852 1.00 23.86 459 SER A CA 1
ATOM 1474 C C . SER A 1 198 ? 70.288 13.342 -14.730 1.00 22.87 459 SER A C 1
ATOM 1475 O O . SER A 1 198 ? 69.863 12.189 -14.644 1.00 24.22 459 SER A O 1
ATOM 1478 N N . GLY A 1 199 ? 71.245 13.689 -15.588 1.00 19.29 460 GLY A N 1
ATOM 1479 C CA . GLY A 1 199 ? 71.825 12.700 -16.482 1.00 18.24 460 GLY A CA 1
ATOM 1480 C C . GLY A 1 199 ? 70.855 12.155 -17.524 1.00 18.33 460 GLY A C 1
ATOM 1481 O O . GLY A 1 199 ? 71.073 11.086 -18.107 1.00 23.58 460 GLY A O 1
ATOM 1482 N N . ILE A 1 200 ? 69.802 12.914 -17.787 1.00 21.37 461 ILE A N 1
ATOM 1483 C CA . ILE A 1 200 ? 68.761 12.513 -18.734 1.00 25.00 461 ILE A CA 1
ATOM 1484 C C . ILE A 1 200 ? 68.769 13.424 -19.959 1.00 23.94 461 ILE A C 1
ATOM 1485 O O . ILE A 1 200 ? 68.797 14.648 -19.818 1.00 22.72 461 ILE A O 1
ATOM 1490 N N . SER A 1 201 ? 68.767 12.830 -21.151 1.00 21.22 462 SER A N 1
ATOM 1491 C CA . SER A 1 201 ? 68.692 13.605 -22.389 1.00 22.86 462 SER A CA 1
ATOM 1492 C C . SER A 1 201 ? 67.523 13.103 -23.232 1.00 23.71 462 SER A C 1
ATOM 1493 O O . SER A 1 201 ? 67.509 11.944 -23.647 1.00 22.19 462 SER A O 1
ATOM 1496 N N . THR A 1 202 ? 66.591 13.999 -23.548 1.00 22.24 463 THR A N 1
ATOM 1497 C CA . THR A 1 202 ? 65.318 13.611 -24.170 1.00 23.85 463 THR A CA 1
ATOM 1498 C C . THR A 1 202 ? 64.861 14.558 -25.263 1.00 22.19 463 THR A C 1
ATOM 1499 O O . THR A 1 202 ? 64.884 15.760 -25.075 1.00 23.28 463 THR A O 1
ATOM 1503 N N . VAL A 1 203 ? 64.477 14.010 -26.411 1.00 19.66 464 VAL A N 1
ATOM 1504 C CA . VAL A 1 203 ? 63.740 14.762 -27.427 1.00 21.79 464 VAL A CA 1
ATOM 1505 C C . VAL A 1 203 ? 62.339 14.195 -27.529 1.00 23.82 464 VAL A C 1
ATOM 1506 O O . VAL A 1 203 ? 62.179 12.978 -27.652 1.00 21.47 464 VAL A O 1
ATOM 1510 N N . THR A 1 204 ? 61.321 15.046 -27.433 1.00 20.23 465 THR A N 1
ATOM 1511 C CA . THR A 1 204 ? 59.949 14.559 -27.616 1.00 19.44 465 THR A CA 1
ATOM 1512 C C . THR A 1 204 ? 59.291 15.292 -28.772 1.00 23.57 465 THR A C 1
ATOM 1513 O O . THR A 1 204 ? 59.608 16.450 -29.036 1.00 24.00 465 THR A O 1
ATOM 1517 N N . VAL A 1 205 ? 58.419 14.603 -29.491 1.00 19.46 466 VAL A N 1
ATOM 1518 C CA . VAL A 1 205 ? 57.591 15.245 -30.498 1.00 24.06 466 VAL A CA 1
ATOM 1519 C C . VAL A 1 205 ? 56.132 15.011 -30.081 1.00 26.14 466 VAL A C 1
ATOM 1520 O O . VAL A 1 205 ? 55.684 13.864 -29.995 1.00 25.39 466 VAL A O 1
ATOM 1524 N N . GLY A 1 206 ? 55.396 16.084 -29.790 1.00 23.59 467 GLY A N 1
ATOM 1525 C CA . GLY A 1 206 ? 54.087 15.945 -29.159 1.00 22.87 467 GLY A CA 1
ATOM 1526 C C . GLY A 1 206 ? 52.980 15.459 -30.092 1.00 27.57 467 GLY A C 1
ATOM 1527 O O . GLY A 1 206 ? 53.184 15.348 -31.311 1.00 27.04 467 GLY A O 1
ATOM 1528 N N . ASN A 1 207 ? 51.813 15.154 -29.522 1.00 24.13 468 ASN A N 1
ATOM 1529 C CA . ASN A 1 207 ? 50.653 14.753 -30.320 1.00 28.21 468 ASN A CA 1
ATOM 1530 C C . ASN A 1 207 ? 50.391 15.684 -31.479 1.00 28.03 468 ASN A C 1
ATOM 1531 O O . ASN A 1 207 ? 50.374 16.891 -31.298 1.00 29.06 468 ASN A O 1
ATOM 1536 N N . ASN A 1 208 ? 50.173 15.113 -32.662 1.00 28.30 469 ASN A N 1
ATOM 1537 C CA . ASN A 1 208 ? 49.809 15.877 -33.853 1.00 29.37 469 ASN A CA 1
ATOM 1538 C C . ASN A 1 208 ? 50.813 16.948 -34.228 1.00 31.15 469 ASN A C 1
ATOM 1539 O O . ASN A 1 208 ? 50.476 17.883 -34.952 1.00 33.22 469 ASN A O 1
ATOM 1544 N N . ALA A 1 209 ? 52.045 16.815 -33.749 1.00 26.25 470 ALA A N 1
ATOM 1545 C CA . ALA A 1 209 ? 53.083 17.783 -34.104 1.00 23.91 470 ALA A CA 1
ATOM 1546 C C . ALA A 1 209 ? 53.880 17.293 -35.296 1.00 29.09 470 ALA A C 1
ATOM 1547 O O . ALA A 1 209 ? 53.825 16.117 -35.646 1.00 29.95 470 ALA A O 1
ATOM 1549 N N . SER A 1 210 ? 54.643 18.190 -35.906 1.00 25.39 471 SER A N 1
ATOM 1550 C CA . SER A 1 210 ? 55.541 17.791 -36.968 1.00 25.00 471 SER A CA 1
ATOM 1551 C C . SER A 1 210 ? 56.949 18.314 -36.671 1.00 27.19 471 SER A C 1
ATOM 1552 O O . SER A 1 210 ? 57.139 19.424 -36.148 1.00 27.52 471 SER A O 1
ATOM 1555 N N . LEU A 1 211 ? 57.927 17.471 -36.965 1.00 27.04 472 LEU A N 1
ATOM 1556 C CA . LEU A 1 211 ? 59.328 17.827 -36.844 1.00 24.04 472 LEU A CA 1
ATOM 1557 C C . LEU A 1 211 ? 60.000 17.476 -38.150 1.00 27.44 472 LEU A C 1
ATOM 1558 O O . LEU A 1 211 ? 59.968 16.325 -38.574 1.00 27.63 472 LEU A O 1
ATOM 1563 N N . THR A 1 212 ? 60.584 18.475 -38.801 1.00 24.17 473 THR A N 1
ATOM 1564 C CA . THR A 1 212 ? 61.252 18.265 -40.071 1.00 26.05 473 THR A CA 1
ATOM 1565 C C . THR A 1 212 ? 62.702 18.748 -39.993 1.00 28.72 473 THR A C 1
ATOM 1566 O O . THR A 1 212 ? 62.967 19.922 -39.721 1.00 28.63 473 THR A O 1
ATOM 1570 N N . MET A 1 213 ? 63.633 17.827 -40.211 1.00 22.65 474 MET A N 1
ATOM 1571 C CA . MET A 1 213 ? 65.060 18.125 -40.226 1.00 26.95 474 MET A CA 1
ATOM 1572 C C . MET A 1 213 ? 65.701 17.388 -41.394 1.00 27.17 474 MET A C 1
ATOM 1573 O O . MET A 1 213 ? 66.384 16.374 -41.228 1.00 25.64 474 MET A O 1
ATOM 1578 N N . GLU A 1 214 ? 65.451 17.915 -42.588 1.00 27.20 475 GLU A N 1
ATOM 1579 C CA . GLU A 1 214 ? 65.899 17.284 -43.820 1.00 32.42 475 GLU A CA 1
ATOM 1580 C C . GLU A 1 214 ? 67.220 17.914 -44.229 1.00 29.84 475 GLU A C 1
ATOM 1581 O O . GLU A 1 214 ? 67.254 18.836 -45.033 1.00 30.39 475 GLU A O 1
ATOM 1587 N N . ASN A 1 215 ? 68.310 17.385 -43.684 1.00 28.85 476 ASN A N 1
ATOM 1588 C CA . ASN A 1 215 ? 69.601 18.050 -43.753 1.00 26.79 476 ASN A CA 1
ATOM 1589 C C . ASN A 1 215 ? 70.693 17.140 -44.283 1.00 31.64 476 ASN A C 1
ATOM 1590 O O . ASN A 1 215 ? 71.872 17.293 -43.951 1.00 28.92 476 ASN A O 1
ATOM 1595 N N . ILE A 1 216 ? 70.283 16.217 -45.145 1.00 31.58 477 ILE A N 1
ATOM 1596 C CA . ILE A 1 216 ? 71.169 15.208 -45.699 1.00 33.46 477 ILE A CA 1
ATOM 1597 C C . ILE A 1 216 ? 72.313 15.839 -46.518 1.00 32.15 477 ILE A C 1
ATOM 1598 O O . ILE A 1 216 ? 73.366 15.229 -46.695 1.00 31.84 477 ILE A O 1
ATOM 1603 N N . GLY A 1 217 ? 72.113 17.056 -47.008 1.00 34.62 478 GLY A N 1
ATOM 1604 C CA . GLY A 1 217 ? 73.170 17.769 -47.714 1.00 34.43 478 GLY A CA 1
ATOM 1605 C C . GLY A 1 217 ? 74.284 18.286 -46.803 1.00 38.14 478 GLY A C 1
ATOM 1606 O O . GLY A 1 217 ? 75.352 18.685 -47.273 1.00 33.67 478 GLY A O 1
ATOM 1607 N N . ASN A 1 218 ? 74.061 18.252 -45.493 1.00 32.27 479 ASN A N 1
ATOM 1608 C CA . ASN A 1 218 ? 74.943 18.967 -44.574 1.00 29.17 479 ASN A CA 1
ATOM 1609 C C . ASN A 1 218 ? 75.246 18.242 -43.266 1.00 30.38 479 ASN A C 1
ATOM 1610 O O . ASN A 1 218 ? 76.394 18.126 -42.854 1.00 31.33 479 ASN A O 1
ATOM 1615 N N . THR A 1 219 ? 74.196 17.781 -42.606 1.00 31.89 480 THR A N 1
ATOM 1616 C CA . THR A 1 219 ? 74.291 17.298 -41.233 1.00 26.51 480 THR A CA 1
ATOM 1617 C C . THR A 1 219 ? 74.795 15.859 -41.153 1.00 30.83 480 THR A C 1
ATOM 1618 O O . THR A 1 219 ? 74.399 15.018 -41.953 1.00 28.60 480 THR A O 1
ATOM 1622 N N . GLU A 1 220 ? 75.680 15.576 -40.200 1.00 27.53 481 GLU A N 1
ATOM 1623 C CA . GLU A 1 220 ? 76.118 14.195 -39.985 1.00 28.21 481 GLU A CA 1
ATOM 1624 C C . GLU A 1 220 ? 75.129 13.409 -39.122 1.00 26.13 481 GLU A C 1
ATOM 1625 O O . GLU A 1 220 ? 74.757 12.301 -39.480 1.00 25.21 481 GLU A O 1
ATOM 1631 N N . TYR A 1 221 ? 74.705 13.977 -37.992 1.00 29.23 482 TYR A N 1
ATOM 1632 C CA . TYR A 1 221 ? 73.680 13.340 -37.153 1.00 29.36 482 TYR A CA 1
ATOM 1633 C C . TYR A 1 221 ? 72.556 14.329 -36.885 1.00 25.85 482 TYR A C 1
ATOM 1634 O O . TYR A 1 221 ? 72.823 15.458 -36.491 1.00 24.93 482 TYR A O 1
ATOM 1643 N N . ASN A 1 222 ? 71.302 13.924 -37.079 1.00 25.13 483 ASN A N 1
ATOM 1644 C CA . ASN A 1 222 ? 70.198 14.819 -36.733 1.00 22.51 483 ASN A CA 1
ATOM 1645 C C . ASN A 1 222 ? 70.109 15.016 -35.212 1.00 23.45 483 ASN A C 1
ATOM 1646 O O . ASN A 1 222 ? 70.016 16.136 -34.716 1.00 25.16 483 ASN A O 1
ATOM 1651 N N . ILE A 1 223 ? 70.112 13.909 -34.484 1.00 24.34 484 ILE A N 1
ATOM 1652 C CA . ILE A 1 223 ? 69.972 13.943 -33.036 1.00 24.82 484 ILE A CA 1
ATOM 1653 C C . ILE A 1 223 ? 71.065 13.102 -32.392 1.00 24.60 484 ILE A C 1
ATOM 1654 O O . ILE A 1 223 ? 71.221 11.925 -32.692 1.00 25.44 484 ILE A O 1
ATOM 1659 N N . LYS A 1 224 ? 71.850 13.728 -31.531 1.00 23.40 485 LYS A N 1
ATOM 1660 C CA . LYS A 1 224 ? 72.854 12.999 -30.795 1.00 25.57 485 LYS A CA 1
ATOM 1661 C C . LYS A 1 224 ? 72.508 13.073 -29.317 1.00 25.13 485 LYS A C 1
ATOM 1662 O O . LYS A 1 224 ? 72.397 14.161 -28.745 1.00 22.47 485 LYS A O 1
ATOM 1668 N N . LEU A 1 225 ? 72.322 11.905 -28.715 1.00 23.38 486 LEU A N 1
ATOM 1669 C CA . LEU A 1 225 ? 71.870 11.799 -27.333 1.00 20.45 486 LEU A CA 1
ATOM 1670 C C . LEU A 1 225 ? 73.026 11.240 -26.491 1.00 19.97 486 LEU A C 1
ATOM 1671 O O . LEU A 1 225 ? 73.512 10.137 -26.758 1.00 21.56 486 LEU A O 1
ATOM 1676 N N . ASP A 1 226 ? 73.488 12.019 -25.512 1.00 20.80 487 ASP A N 1
ATOM 1677 C CA . ASP A 1 226 ? 74.621 11.640 -24.672 1.00 22.59 487 ASP A CA 1
ATOM 1678 C C . ASP A 1 226 ? 74.295 11.832 -23.184 1.00 28.20 487 ASP A C 1
ATOM 1679 O O . ASP A 1 226 ? 75.097 12.396 -22.435 1.00 25.49 487 ASP A O 1
ATOM 1684 N N . GLY A 1 227 ? 73.097 11.408 -22.781 1.00 24.70 488 GLY A N 1
ATOM 1685 C CA . GLY A 1 227 ? 72.694 11.362 -21.380 1.00 21.83 488 GLY A CA 1
ATOM 1686 C C . GLY A 1 227 ? 73.458 10.312 -20.584 1.00 27.29 488 GLY A C 1
ATOM 1687 O O . GLY A 1 227 ? 73.641 9.185 -21.055 1.00 25.43 488 GLY A O 1
ATOM 1688 N N . GLY A 1 228 ? 73.905 10.671 -19.381 1.00 27.47 489 GLY A N 1
ATOM 1689 C CA . GLY A 1 228 ? 74.646 9.734 -18.549 1.00 25.20 489 GLY A CA 1
ATOM 1690 C C . GLY A 1 228 ? 73.841 8.553 -18.025 1.00 24.82 489 GLY A C 1
ATOM 1691 O O . GLY A 1 228 ? 74.406 7.487 -17.791 1.00 27.79 489 GLY A O 1
ATOM 1692 N N . ARG A 1 229 ? 72.539 8.729 -17.815 1.00 18.52 490 ARG A N 1
ATOM 1693 C CA . ARG A 1 229 ? 71.689 7.622 -17.342 1.00 18.66 490 ARG A CA 1
ATOM 1694 C C . ARG A 1 229 ? 70.537 7.267 -18.304 1.00 21.51 490 ARG A C 1
ATOM 1695 O O . ARG A 1 229 ? 70.144 6.109 -18.382 1.00 22.48 490 ARG A O 1
ATOM 1703 N N . GLU A 1 230 ? 69.964 8.250 -18.997 1.00 23.58 491 GLU A N 1
ATOM 1704 C CA . GLU A 1 230 ? 68.859 7.965 -19.924 1.00 21.66 491 GLU A CA 1
ATOM 1705 C C . GLU A 1 230 ? 68.969 8.801 -21.192 1.00 23.62 491 GLU A C 1
ATOM 1706 O O . GLU A 1 230 ? 69.416 9.957 -21.167 1.00 20.80 491 GLU A O 1
ATOM 1712 N N . ASN A 1 231 ? 68.525 8.209 -22.295 1.00 19.59 492 ASN A N 1
ATOM 1713 C CA . ASN A 1 231 ? 68.457 8.884 -23.587 1.00 21.11 492 ASN A CA 1
ATOM 1714 C C . ASN A 1 231 ? 67.122 8.537 -24.227 1.00 23.57 492 ASN A C 1
ATOM 1715 O O . ASN A 1 231 ? 66.830 7.371 -24.396 1.00 24.38 492 ASN A O 1
ATOM 1720 N N . HIS A 1 232 ? 66.326 9.529 -24.602 1.00 22.08 493 HIS A N 1
ATOM 1721 C CA . HIS A 1 232 ? 64.989 9.243 -25.125 1.00 21.21 493 HIS A CA 1
ATOM 1722 C C . HIS A 1 232 ? 64.706 9.961 -26.427 1.00 21.04 493 HIS A C 1
ATOM 1723 O O . HIS A 1 232 ? 65.086 11.113 -26.589 1.00 23.65 493 HIS A O 1
ATOM 1730 N N . PHE A 1 233 ? 64.045 9.276 -27.355 1.00 19.40 494 PHE A N 1
ATOM 1731 C CA . PHE A 1 233 ? 63.440 9.949 -28.502 1.00 19.12 494 PHE A CA 1
ATOM 1732 C C . PHE A 1 233 ? 62.011 9.447 -28.567 1.00 23.13 494 PHE A C 1
ATOM 1733 O O . PHE A 1 233 ? 61.780 8.254 -28.816 1.00 21.07 494 PHE A O 1
ATOM 1741 N N . ILE A 1 234 ? 61.066 10.333 -28.274 1.00 18.54 495 ILE A N 1
ATOM 1742 C CA . ILE A 1 234 ? 59.674 9.942 -28.128 1.00 20.40 495 ILE A CA 1
ATOM 1743 C C . ILE A 1 234 ? 58.826 10.669 -29.160 1.00 24.52 495 ILE A C 1
ATOM 1744 O O . ILE A 1 234 ? 58.785 11.886 -29.178 1.00 22.06 495 ILE A O 1
ATOM 1749 N N . VAL A 1 235 ? 58.168 9.913 -30.024 1.00 18.87 496 VAL A N 1
ATOM 1750 C CA . VAL A 1 235 ? 57.281 10.465 -31.030 1.00 20.00 496 VAL A CA 1
ATOM 1751 C C . VAL A 1 235 ? 55.850 10.049 -30.679 1.00 27.36 496 VAL A C 1
ATOM 1752 O O . VAL A 1 235 ? 55.511 8.871 -30.727 1.00 22.59 496 VAL A O 1
ATOM 1756 N N . ASN A 1 236 ? 55.019 11.016 -30.308 1.00 23.99 497 ASN A N 1
ATOM 1757 C CA . ASN A 1 236 ? 53.687 10.720 -29.793 1.00 22.64 497 ASN A CA 1
ATOM 1758 C C . ASN A 1 236 ? 52.638 10.474 -30.887 1.00 24.91 497 ASN A C 1
ATOM 1759 O O . ASN A 1 236 ? 52.942 10.551 -32.084 1.00 23.49 497 ASN A O 1
ATOM 1764 N N . GLU A 1 237 ? 51.415 10.153 -30.470 1.00 25.49 498 GLU A N 1
ATOM 1765 C CA . GLU A 1 237 ? 50.358 9.793 -31.416 1.00 29.35 498 GLU A CA 1
ATOM 1766 C C . GLU A 1 237 ? 50.144 10.829 -32.501 1.00 27.14 498 GLU A C 1
ATOM 1767 O O . GLU A 1 237 ? 50.123 12.032 -32.230 1.00 28.15 498 GLU A O 1
ATOM 1773 N N . ASN A 1 238 ? 50.024 10.336 -33.731 1.00 23.45 499 ASN A N 1
ATOM 1774 C CA . ASN A 1 238 ? 49.746 11.148 -34.915 1.00 27.09 499 ASN A CA 1
ATOM 1775 C C . ASN A 1 238 ? 50.795 12.201 -35.239 1.00 28.47 499 ASN A C 1
ATOM 1776 O O . ASN A 1 238 ? 50.574 13.050 -36.095 1.00 31.64 499 ASN A O 1
ATOM 1781 N N . ALA A 1 239 ? 51.950 12.138 -34.591 1.00 23.47 500 ALA A N 1
ATOM 1782 C CA . ALA A 1 239 ? 53.024 13.050 -34.966 1.00 21.13 500 ALA A CA 1
ATOM 1783 C C . ALA A 1 239 ? 53.616 12.649 -36.323 1.00 26.92 500 ALA A C 1
ATOM 1784 O O . ALA A 1 239 ? 53.538 11.488 -36.727 1.00 26.57 500 ALA A O 1
ATOM 1786 N N . ALA A 1 240 ? 54.156 13.637 -37.033 1.00 27.23 501 ALA A N 1
ATOM 1787 C CA . ALA A 1 240 ? 54.825 13.451 -38.314 1.00 25.72 501 ALA A CA 1
ATOM 1788 C C . ALA A 1 240 ? 56.282 13.875 -38.185 1.00 30.59 501 ALA A C 1
ATOM 1789 O O . ALA A 1 240 ? 56.581 15.013 -37.827 1.00 31.29 501 ALA A O 1
ATOM 1791 N N . VAL A 1 241 ? 57.193 12.955 -38.457 1.00 26.27 502 VAL A N 1
ATOM 1792 C CA . VAL A 1 241 ? 58.615 13.225 -38.347 1.00 24.17 502 VAL A CA 1
ATOM 1793 C C . VAL A 1 241 ? 59.308 12.919 -39.663 1.00 30.40 502 VAL A C 1
ATOM 1794 O O . VAL A 1 241 ? 59.127 11.836 -40.226 1.00 25.81 502 VAL A O 1
ATOM 1798 N N . LYS A 1 242 ? 60.101 13.865 -40.156 1.00 22.73 503 LYS A N 1
ATOM 1799 C CA . LYS A 1 242 ? 60.868 13.640 -41.374 1.00 25.97 503 LYS A CA 1
ATOM 1800 C C . LYS A 1 242 ? 62.277 14.121 -41.139 1.00 24.89 503 LYS A C 1
ATOM 1801 O O . LYS A 1 242 ? 62.480 15.309 -40.897 1.00 26.74 503 LYS A O 1
ATOM 1807 N N . MET A 1 243 ? 63.247 13.217 -41.179 1.00 24.18 504 MET A N 1
ATOM 1808 C CA . MET A 1 243 ? 64.631 13.620 -40.975 1.00 23.55 504 MET A CA 1
ATOM 1809 C C . MET A 1 243 ? 65.584 12.939 -41.951 1.00 27.68 504 MET A C 1
ATOM 1810 O O . MET A 1 243 ? 65.398 11.773 -42.323 1.00 28.46 504 MET A O 1
ATOM 1815 N N . SER A 1 244 ? 66.638 13.658 -42.319 1.00 22.96 505 SER A N 1
ATOM 1816 C CA . SER A 1 244 ? 67.700 13.062 -43.112 1.00 22.10 505 SER A CA 1
ATOM 1817 C C . SER A 1 244 ? 69.045 13.668 -42.715 1.00 20.85 505 SER A C 1
ATOM 1818 O O . SER A 1 244 ? 69.119 14.834 -42.350 1.00 23.87 505 SER A O 1
ATOM 1821 N N . ALA A 1 245 ? 70.095 12.854 -42.778 1.00 24.91 506 ALA A N 1
ATOM 1822 C CA . ALA A 1 245 ? 71.444 13.263 -42.397 1.00 25.83 506 ALA A CA 1
ATOM 1823 C C . ALA A 1 245 ? 72.427 12.377 -43.141 1.00 31.18 506 ALA A C 1
ATOM 1824 O O . ALA A 1 245 ? 72.026 11.353 -43.680 1.00 26.60 506 ALA A O 1
ATOM 1826 N N . LYS A 1 246 ? 73.704 12.754 -43.182 1.00 29.69 507 LYS A N 1
ATOM 1827 C CA . LYS A 1 246 ? 74.678 11.936 -43.908 1.00 27.45 507 LYS A CA 1
ATOM 1828 C C . LYS A 1 246 ? 74.923 10.603 -43.208 1.00 25.15 507 LYS A C 1
ATOM 1829 O O . LYS A 1 246 ? 74.986 9.563 -43.862 1.00 27.28 507 LYS A O 1
ATOM 1835 N N . VAL A 1 247 ? 75.072 10.629 -41.884 1.00 24.65 508 VAL A N 1
ATOM 1836 C CA . VAL A 1 247 ? 75.513 9.429 -41.171 1.00 26.16 508 VAL A CA 1
ATOM 1837 C C . VAL A 1 247 ? 74.389 8.729 -40.406 1.00 21.90 508 VAL A C 1
ATOM 1838 O O . VAL A 1 247 ? 73.969 7.649 -40.801 1.00 24.22 508 VAL A O 1
ATOM 1842 N N . ASP A 1 248 ? 73.899 9.334 -39.326 1.00 22.31 509 ASP A N 1
ATOM 1843 C CA . ASP A 1 248 ? 72.830 8.719 -38.521 1.00 26.45 509 ASP A CA 1
ATOM 1844 C C . ASP A 1 248 ? 71.702 9.718 -38.285 1.00 24.30 509 ASP A C 1
ATOM 1845 O O . ASP A 1 248 ? 71.946 10.913 -38.232 1.00 25.57 509 ASP A O 1
ATOM 1850 N N . ASN A 1 249 ? 70.468 9.247 -38.132 1.00 22.82 510 ASN A N 1
ATOM 1851 C CA . ASN A 1 249 ? 69.401 10.180 -37.736 1.00 19.42 510 ASN A CA 1
ATOM 1852 C C . ASN A 1 249 ? 69.388 10.380 -36.221 1.00 20.49 510 ASN A C 1
ATOM 1853 O O . ASN A 1 249 ? 69.316 11.513 -35.744 1.00 24.68 510 ASN A O 1
ATOM 1858 N N . VAL A 1 250 ? 69.469 9.281 -35.468 1.00 21.76 511 VAL A N 1
ATOM 1859 C CA . VAL A 1 250 ? 69.615 9.364 -34.011 1.00 20.80 511 VAL A CA 1
ATOM 1860 C C . VAL A 1 250 ? 70.816 8.544 -33.590 1.00 21.32 511 VAL A C 1
ATOM 1861 O O . VAL A 1 250 ? 70.946 7.368 -33.949 1.00 25.85 511 VAL A O 1
ATOM 1865 N N . ARG A 1 251 ? 71.702 9.172 -32.829 1.00 22.94 512 ARG A N 1
ATOM 1866 C CA . ARG A 1 251 ? 72.911 8.501 -32.392 1.00 24.48 512 ARG A CA 1
ATOM 1867 C C . ARG A 1 251 ? 72.995 8.415 -30.874 1.00 20.88 512 ARG A C 1
ATOM 1868 O O . ARG A 1 251 ? 72.964 9.428 -30.193 1.00 21.29 512 ARG A O 1
ATOM 1876 N N . ILE A 1 252 ? 73.087 7.192 -30.357 1.00 23.86 513 ILE A N 1
ATOM 1877 C CA . ILE A 1 252 ? 73.289 6.979 -28.934 1.00 25.51 513 ILE A CA 1
ATOM 1878 C C . ILE A 1 252 ? 74.531 6.127 -28.725 1.00 26.79 513 ILE A C 1
ATOM 1879 O O . ILE A 1 252 ? 74.462 4.900 -28.694 1.00 22.71 513 ILE A O 1
ATOM 1884 N N . ILE A 1 253 ? 75.663 6.804 -28.591 1.00 27.09 514 ILE A N 1
ATOM 1885 C CA . ILE A 1 253 ? 76.953 6.160 -28.385 1.00 28.85 514 ILE A CA 1
ATOM 1886 C C . ILE A 1 253 ? 77.674 6.915 -27.271 1.00 24.12 514 ILE A C 1
ATOM 1887 O O . ILE A 1 253 ? 77.857 8.129 -27.370 1.00 26.82 514 ILE A O 1
ATOM 1892 N N . PRO A 1 254 ? 78.048 6.214 -26.189 1.00 23.16 515 PRO A N 1
ATOM 1893 C CA . PRO A 1 254 ? 78.667 6.920 -25.055 1.00 24.89 515 PRO A CA 1
ATOM 1894 C C . PRO A 1 254 ? 79.953 7.658 -25.450 1.00 26.05 515 PRO A C 1
ATOM 1895 O O . PRO A 1 254 ? 80.716 7.168 -26.286 1.00 27.65 515 PRO A O 1
ATOM 1899 N N . GLN A 1 255 ? 80.157 8.840 -24.874 1.00 26.86 516 GLN A N 1
ATOM 1900 C CA . GLN A 1 255 ? 81.324 9.675 -25.162 1.00 28.84 516 GLN A CA 1
ATOM 1901 C C . GLN A 1 255 ? 82.624 9.068 -24.625 1.00 34.34 516 GLN A C 1
ATOM 1902 O O . GLN A 1 255 ? 83.711 9.360 -25.132 1.00 33.53 516 GLN A O 1
ATOM 1908 N N . LEU A 1 256 ? 82.496 8.241 -23.587 1.00 34.85 517 LEU A N 1
ATOM 1909 C CA . LEU A 1 256 ? 83.637 7.637 -22.883 1.00 37.76 517 LEU A CA 1
ATOM 1910 C C . LEU A 1 256 ? 83.344 6.187 -22.504 1.00 36.97 517 LEU A C 1
ATOM 1911 O O . LEU A 1 256 ? 82.187 5.771 -22.494 1.00 33.98 517 LEU A O 1
ATOM 1916 N N . GLU A 1 257 ? 84.394 5.437 -22.172 1.00 35.00 518 GLU A N 1
ATOM 1917 C CA . GLU A 1 257 ? 84.290 4.021 -21.788 1.00 44.07 518 GLU A CA 1
ATOM 1918 C C . GLU A 1 257 ? 83.622 3.752 -20.430 1.00 45.96 518 GLU A C 1
ATOM 1919 O O . GLU A 1 257 ? 83.113 2.655 -20.198 1.00 50.88 518 GLU A O 1
ATOM 1925 N N . ASN A 1 258 ? 83.625 4.727 -19.525 1.00 39.43 519 ASN A N 1
ATOM 1926 C CA . ASN A 1 258 ? 83.053 4.476 -18.198 1.00 45.99 519 ASN A CA 1
ATOM 1927 C C . ASN A 1 258 ? 81.596 4.921 -18.079 1.00 46.37 519 ASN A C 1
ATOM 1928 O O . ASN A 1 258 ? 81.125 5.229 -16.983 1.00 41.57 519 ASN A O 1
ATOM 1933 N N . ILE A 1 259 ? 80.884 4.963 -19.201 1.00 40.02 520 ILE A N 1
ATOM 1934 C CA . ILE A 1 259 ? 79.485 5.386 -19.181 1.00 38.89 520 ILE A CA 1
ATOM 1935 C C . ILE A 1 259 ? 78.547 4.222 -19.480 1.00 37.26 520 ILE A C 1
ATOM 1936 O O . ILE A 1 259 ? 78.616 3.601 -20.541 1.00 35.75 520 ILE A O 1
ATOM 1941 N N . PHE A 1 260 ? 77.702 3.914 -18.505 1.00 33.81 521 PHE A N 1
ATOM 1942 C CA . PHE A 1 260 ? 76.726 2.837 -18.602 1.00 32.29 521 PHE A CA 1
ATOM 1943 C C . PHE A 1 260 ? 75.343 3.466 -18.568 1.00 33.12 521 PHE A C 1
ATOM 1944 O O . PHE A 1 260 ? 74.902 3.961 -17.529 1.00 27.42 521 PHE A O 1
ATO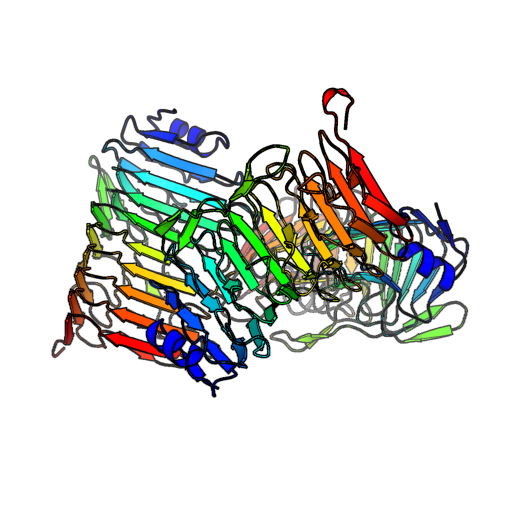M 1952 N N . THR A 1 261 ? 74.705 3.534 -19.733 1.00 26.93 522 THR A N 1
ATOM 1953 C CA . THR A 1 261 ? 73.500 4.332 -19.876 1.00 22.99 522 THR A CA 1
ATOM 1954 C C . THR A 1 261 ? 72.351 3.559 -20.532 1.00 23.11 522 THR A C 1
ATOM 1955 O O . THR A 1 261 ? 72.442 2.352 -20.761 1.00 19.45 522 THR A O 1
ATOM 1959 N N . ARG A 1 262 ? 71.244 4.252 -20.765 1.00 20.53 523 ARG A N 1
ATOM 1960 C CA . ARG A 1 262 ? 70.039 3.625 -21.310 1.00 18.20 523 ARG A CA 1
ATOM 1961 C C . ARG A 1 262 ? 69.578 4.405 -22.537 1.00 20.71 523 ARG A C 1
ATOM 1962 O O . ARG A 1 262 ? 69.815 5.608 -22.622 1.00 22.32 523 ARG A O 1
ATOM 1970 N N . GLY A 1 263 ? 68.885 3.739 -23.457 1.00 26.00 524 GLY A N 1
ATOM 1971 C CA . GLY A 1 263 ? 68.279 4.416 -24.589 1.00 24.19 524 GLY A CA 1
ATOM 1972 C C . GLY A 1 263 ? 66.875 3.872 -24.788 1.00 22.54 524 GLY A C 1
ATOM 1973 O O . GLY A 1 263 ? 66.629 2.682 -24.626 1.00 22.68 524 GLY A O 1
ATOM 1974 N N . ASN A 1 264 ? 65.945 4.756 -25.115 1.00 22.45 525 ASN A N 1
ATOM 1975 C CA . ASN A 1 264 ? 64.579 4.351 -25.369 1.00 24.04 525 ASN A CA 1
ATOM 1976 C C . ASN A 1 264 ? 64.019 5.234 -26.487 1.00 24.14 525 ASN A C 1
ATOM 1977 O O . ASN A 1 264 ? 63.956 6.474 -26.374 1.00 22.04 525 ASN A O 1
ATOM 1982 N N . ILE A 1 265 ? 63.611 4.579 -27.565 1.00 19.79 526 ILE A N 1
ATOM 1983 C CA . ILE A 1 265 ? 62.974 5.253 -28.673 1.00 20.26 526 ILE A CA 1
ATOM 1984 C C . ILE A 1 265 ? 61.559 4.684 -28.816 1.00 22.39 526 ILE A C 1
ATOM 1985 O O . ILE A 1 265 ? 61.364 3.471 -28.888 1.00 23.25 526 ILE A O 1
ATOM 1990 N N . GLU A 1 266 ? 60.568 5.565 -28.807 1.00 23.72 527 GLU A N 1
ATOM 1991 C CA . GLU A 1 266 ? 59.180 5.130 -28.827 1.00 25.15 527 GLU A CA 1
ATOM 1992 C C . GLU A 1 266 ? 58.450 5.870 -29.930 1.00 25.59 527 GLU A C 1
ATOM 1993 O O . GLU A 1 266 ? 58.420 7.090 -29.942 1.00 27.00 527 GLU A O 1
ATOM 1999 N N . LEU A 1 267 ? 57.866 5.122 -30.856 1.00 25.17 528 LEU A N 1
ATOM 2000 C CA . LEU A 1 267 ? 57.152 5.703 -31.987 1.00 20.09 528 LEU A CA 1
ATOM 2001 C C . LEU A 1 267 ? 55.691 5.289 -31.850 1.00 26.76 528 LEU A C 1
ATOM 2002 O O . LEU A 1 267 ? 55.345 4.136 -32.090 1.00 27.05 528 LEU A O 1
ATOM 2007 N N . ALA A 1 268 ? 54.832 6.226 -31.478 1.00 25.07 529 ALA A N 1
ATOM 2008 C CA . ALA A 1 268 ? 53.481 5.878 -31.044 1.00 25.45 529 ALA A CA 1
ATOM 2009 C C . ALA A 1 268 ? 52.544 5.543 -32.195 1.00 25.81 529 ALA A C 1
ATOM 2010 O O . ALA A 1 268 ? 52.787 5.922 -33.340 1.00 27.00 529 ALA A O 1
ATOM 2012 N N . LYS A 1 269 ? 51.460 4.835 -31.884 1.00 26.73 530 LYS A N 1
ATOM 2013 C CA . LYS A 1 269 ? 50.437 4.535 -32.892 1.00 29.41 530 LYS A CA 1
ATOM 2014 C C . LYS A 1 269 ? 49.952 5.834 -33.552 1.00 31.15 530 LYS A C 1
ATOM 2015 O O . LYS A 1 269 ? 49.819 6.877 -32.890 1.00 31.01 530 LYS A O 1
ATOM 2021 N N . GLY A 1 270 ? 49.732 5.769 -34.864 1.00 27.09 531 GLY A N 1
ATOM 2022 C CA . GLY A 1 270 ? 49.301 6.914 -35.637 1.00 28.89 531 GLY A CA 1
ATOM 2023 C C . GLY A 1 270 ? 50.439 7.799 -36.115 1.00 27.70 531 GLY A C 1
ATOM 2024 O O . GLY A 1 270 ? 50.252 8.605 -37.019 1.00 27.24 531 GLY A O 1
ATOM 2025 N N . SER A 1 271 ? 51.616 7.687 -35.502 1.00 23.29 532 SER A N 1
ATOM 2026 C CA . SER A 1 271 ? 52.752 8.494 -35.960 1.00 22.54 532 SER A CA 1
ATOM 2027 C C . SER A 1 271 ? 53.262 8.035 -37.326 1.00 25.64 532 SER A C 1
ATOM 2028 O O . SER A 1 271 ? 53.096 6.878 -37.721 1.00 26.03 532 SER A O 1
ATOM 2031 N N . ASN A 1 272 ? 53.895 8.960 -38.036 1.00 23.92 533 ASN A N 1
ATOM 2032 C CA . ASN A 1 272 ? 54.466 8.690 -39.342 1.00 24.41 533 ASN A CA 1
ATOM 2033 C C . ASN A 1 272 ? 55.886 9.232 -39.350 1.00 27.75 533 ASN A C 1
ATOM 2034 O O . ASN A 1 272 ? 56.107 10.446 -39.257 1.00 27.41 533 ASN A O 1
ATOM 2039 N N . VAL A 1 273 ? 56.846 8.319 -39.374 1.00 24.42 534 VAL A N 1
ATOM 2040 C CA . VAL A 1 273 ? 58.253 8.677 -39.244 1.00 23.33 534 VAL A CA 1
ATOM 2041 C C . VAL A 1 273 ? 59.000 8.256 -40.510 1.00 26.46 534 VAL A C 1
ATOM 2042 O O . VAL A 1 273 ? 58.919 7.107 -40.932 1.00 25.16 534 VAL A O 1
ATOM 2046 N N . HIS A 1 274 ? 59.683 9.201 -41.137 1.00 25.37 535 HIS A N 1
ATOM 2047 C CA . HIS A 1 274 ? 60.438 8.929 -42.343 1.00 22.55 535 HIS A CA 1
ATOM 2048 C C . HIS A 1 274 ? 61.871 9.391 -42.138 1.00 23.98 535 HIS A C 1
ATOM 2049 O O . HIS A 1 274 ? 62.133 10.571 -41.874 1.00 24.53 535 HIS A O 1
ATOM 2056 N N . LEU A 1 275 ? 62.801 8.450 -42.248 1.00 26.72 536 LEU A N 1
ATOM 2057 C CA . LEU A 1 275 ? 64.190 8.712 -41.894 1.00 25.90 536 LEU A CA 1
ATOM 2058 C C . LEU A 1 275 ? 65.095 8.260 -43.014 1.00 25.47 536 LEU A C 1
ATOM 2059 O O . LEU A 1 275 ? 64.884 7.187 -43.583 1.00 21.44 536 LEU A O 1
ATOM 2064 N N . GLU A 1 276 ? 66.120 9.052 -43.307 1.00 19.78 537 GLU A N 1
ATOM 2065 C CA . GLU A 1 276 ? 67.032 8.710 -44.386 1.00 22.07 537 GLU A CA 1
ATOM 2066 C C . GLU A 1 276 ? 68.469 9.061 -44.020 1.00 21.93 537 GLU A C 1
ATOM 2067 O O . GLU A 1 276 ? 68.713 10.126 -43.481 1.00 24.02 537 GLU A O 1
ATOM 2073 N N . VAL A 1 277 ? 69.408 8.153 -44.287 1.00 23.22 538 VAL A N 1
ATOM 2074 C CA . VAL A 1 277 ? 70.836 8.444 -44.114 1.00 24.66 538 VAL A CA 1
ATOM 2075 C C . VAL A 1 277 ? 71.626 7.962 -45.332 1.00 27.44 538 VAL A C 1
ATOM 2076 O O . VAL A 1 277 ? 71.078 7.305 -46.207 1.00 28.87 538 VAL A O 1
ATOM 2080 N N . ILE A 1 278 ? 72.926 8.241 -45.362 1.00 25.40 539 ILE A N 1
ATOM 2081 C CA . ILE A 1 278 ? 73.760 7.791 -46.465 1.00 27.40 539 ILE A CA 1
ATOM 2082 C C . ILE A 1 278 ? 74.712 6.677 -46.022 1.00 33.16 539 ILE A C 1
ATOM 2083 O O . ILE A 1 278 ? 74.675 5.585 -46.582 1.00 34.80 539 ILE A O 1
ATOM 2088 N N . THR A 1 279 ? 75.545 6.933 -45.014 1.00 27.70 540 THR A N 1
ATOM 2089 C CA . THR A 1 279 ? 76.614 5.987 -44.686 1.00 31.73 540 THR A CA 1
ATOM 2090 C C . THR A 1 279 ? 76.469 5.277 -43.340 1.00 36.45 540 THR A C 1
ATOM 2091 O O . THR A 1 279 ? 77.176 4.299 -43.085 1.00 38.97 540 THR A O 1
ATOM 2095 N N . GLY A 1 280 ? 75.557 5.729 -42.482 1.00 27.21 541 GLY A N 1
ATOM 2096 C CA . GLY A 1 280 ? 75.441 5.100 -41.169 1.00 27.65 541 GLY A CA 1
ATOM 2097 C C . GLY A 1 280 ? 74.150 4.321 -40.950 1.00 33.44 541 GLY A C 1
ATOM 2098 O O . GLY A 1 280 ? 73.734 3.541 -41.806 1.00 31.58 541 GLY A O 1
ATOM 2099 N N . SER A 1 281 ? 73.507 4.535 -39.806 1.00 29.00 542 SER A N 1
ATOM 2100 C CA . SER A 1 281 ? 72.275 3.820 -39.480 1.00 28.10 542 SER A CA 1
ATOM 2101 C C . SER A 1 281 ? 71.255 4.858 -39.079 1.00 27.97 542 SER A C 1
ATOM 2102 O O . SER A 1 281 ? 71.616 5.873 -38.500 1.00 27.52 542 SER A O 1
ATOM 2105 N N . ASN A 1 282 ? 69.987 4.630 -39.388 1.00 23.28 543 ASN A N 1
ATOM 2106 C CA . ASN A 1 282 ? 68.959 5.592 -39.000 1.00 23.47 543 ASN A CA 1
ATOM 2107 C C . ASN A 1 282 ? 68.911 5.754 -37.474 1.00 25.23 543 ASN A C 1
ATOM 2108 O O . ASN A 1 282 ? 68.940 6.874 -36.956 1.00 24.86 543 ASN A O 1
ATOM 2113 N N . PHE A 1 283 ? 68.842 4.634 -36.758 1.00 23.14 544 PHE A N 1
ATOM 2114 C CA . PHE A 1 283 ? 68.982 4.660 -35.298 1.00 26.10 544 PHE A CA 1
ATOM 2115 C C . PHE A 1 283 ? 70.302 3.952 -34.991 1.00 30.44 544 PHE A C 1
ATOM 2116 O O . PHE A 1 283 ? 70.422 2.740 -35.174 1.00 28.85 544 PHE A O 1
ATOM 2124 N N . ARG A 1 284 ? 71.301 4.712 -34.567 1.00 25.94 545 ARG A N 1
ATOM 2125 C CA . ARG A 1 284 ? 72.628 4.155 -34.342 1.00 26.85 545 ARG A CA 1
ATOM 2126 C C . ARG A 1 284 ? 72.880 4.064 -32.856 1.00 27.04 545 ARG A C 1
ATOM 2127 O O . ARG A 1 284 ? 73.019 5.092 -32.189 1.00 23.24 545 ARG A O 1
ATOM 2135 N N . VAL A 1 285 ? 72.914 2.847 -32.331 1.00 19.61 546 VAL A N 1
ATOM 2136 C CA . VAL A 1 285 ? 73.158 2.660 -30.906 1.00 24.12 546 VAL A CA 1
ATOM 2137 C C . VAL A 1 285 ? 74.290 1.661 -30.712 1.00 27.67 546 VAL A C 1
ATOM 2138 O O . VAL A 1 285 ? 74.236 0.557 -31.240 1.00 27.99 546 VAL A O 1
ATOM 2142 N N . ALA A 1 286 ? 75.326 2.044 -29.974 1.00 29.09 547 ALA A N 1
ATOM 2143 C CA . ALA A 1 286 ? 76.470 1.150 -29.808 1.00 31.50 547 ALA A CA 1
ATOM 2144 C C . ALA A 1 286 ? 77.158 1.428 -28.478 1.00 31.74 547 ALA A C 1
ATOM 2145 O O . ALA A 1 286 ? 76.973 2.495 -27.892 1.00 27.61 547 ALA A O 1
ATOM 2147 N N . GLY A 1 287 ? 77.928 0.459 -27.987 1.00 31.97 548 GLY A N 1
ATOM 2148 C CA . GLY A 1 287 ? 78.581 0.600 -26.696 1.00 31.56 548 GLY A CA 1
ATOM 2149 C C . GLY A 1 287 ? 77.673 0.138 -25.567 1.00 32.20 548 GLY A C 1
ATOM 2150 O O . GLY A 1 287 ? 76.665 -0.532 -25.807 1.00 28.66 548 GLY A O 1
ATOM 2151 N N . THR A 1 288 ? 78.012 0.508 -24.333 1.00 27.88 549 THR A N 1
ATOM 2152 C CA . THR A 1 288 ? 77.261 0.034 -23.175 1.00 30.05 549 THR A CA 1
ATOM 2153 C C . THR A 1 288 ? 76.012 0.867 -22.914 1.00 28.44 549 THR A C 1
ATOM 2154 O O . THR A 1 288 ? 75.927 1.608 -21.927 1.00 26.35 549 THR A O 1
ATOM 2158 N N . VAL A 1 289 ? 75.047 0.706 -23.820 1.00 32.20 550 VAL A N 1
ATOM 2159 C CA . VAL A 1 289 ? 73.725 1.317 -23.747 1.00 28.26 550 VAL A CA 1
ATOM 2160 C C . VAL A 1 289 ? 72.703 0.182 -23.713 1.00 25.13 550 VAL A C 1
ATOM 2161 O O . VAL A 1 289 ? 72.698 -0.670 -24.600 1.00 30.36 550 VAL A O 1
ATOM 2165 N N . ALA A 1 290 ? 71.836 0.158 -22.704 1.00 25.90 551 ALA A N 1
ATOM 2166 C CA . ALA A 1 290 ? 70.697 -0.764 -22.733 1.00 26.01 551 ALA A CA 1
ATOM 2167 C C . ALA A 1 290 ? 69.611 -0.052 -23.501 1.00 26.10 551 ALA A C 1
ATOM 2168 O O . ALA A 1 290 ? 69.090 0.964 -23.037 1.00 23.09 551 ALA A O 1
ATOM 2170 N N . ASN A 1 291 ? 69.290 -0.565 -24.685 1.00 25.98 552 ASN A N 1
ATOM 2171 C CA . ASN A 1 291 ? 68.434 0.169 -25.600 1.00 22.28 552 ASN A CA 1
ATOM 2172 C C . ASN A 1 291 ? 67.158 -0.579 -25.943 1.00 22.12 552 ASN A C 1
ATOM 2173 O O . ASN A 1 291 ? 67.139 -1.804 -26.008 1.00 21.57 552 ASN A O 1
ATOM 2178 N N . ARG A 1 292 ? 66.090 0.172 -26.164 1.00 18.52 553 ARG A N 1
ATOM 2179 C CA . ARG A 1 292 ? 64.858 -0.430 -26.627 1.00 20.94 553 ARG A CA 1
ATOM 2180 C C . ARG A 1 292 ? 64.178 0.524 -27.588 1.00 18.73 553 ARG A C 1
ATOM 2181 O O . ARG A 1 292 ? 64.043 1.720 -27.303 1.00 19.23 553 ARG A O 1
ATOM 2189 N N . ILE A 1 293 ? 63.765 -0.006 -28.736 1.00 20.47 554 ILE A N 1
ATOM 2190 C CA . ILE A 1 293 ? 63.049 0.792 -29.725 1.00 21.30 554 ILE A CA 1
ATOM 2191 C C . ILE A 1 293 ? 61.676 0.157 -29.957 1.00 22.74 554 ILE A C 1
ATOM 2192 O O . ILE A 1 293 ? 61.577 -1.017 -30.322 1.00 24.40 554 ILE A O 1
ATOM 2197 N N . ASP A 1 294 ? 60.625 0.930 -29.719 1.00 21.90 555 ASP A N 1
ATOM 2198 C CA . ASP A 1 294 ? 59.258 0.458 -29.918 1.00 21.01 555 ASP A CA 1
ATOM 2199 C C . ASP A 1 294 ? 58.658 1.119 -31.143 1.00 22.33 555 ASP A C 1
ATOM 2200 O O . ASP A 1 294 ? 58.533 2.338 -31.194 1.00 22.39 555 ASP A O 1
ATOM 2205 N N . PHE A 1 295 ? 58.299 0.301 -32.127 1.00 23.39 556 PHE A N 1
ATOM 2206 C CA . PHE A 1 295 ? 57.633 0.760 -33.338 1.00 24.63 556 PHE A CA 1
ATOM 2207 C C . PHE A 1 295 ? 56.159 0.427 -33.251 1.00 26.56 556 PHE A C 1
ATOM 2208 O O . PHE A 1 295 ? 55.782 -0.728 -33.439 1.00 25.09 556 PHE A O 1
ATOM 2216 N N . ASN A 1 296 ? 55.320 1.418 -32.982 1.00 26.77 557 ASN A N 1
ATOM 2217 C CA . ASN A 1 296 ? 53.890 1.160 -32.875 1.00 26.76 557 ASN A CA 1
ATOM 2218 C C . ASN A 1 296 ? 53.132 1.919 -33.940 1.00 27.18 557 ASN A C 1
ATOM 2219 O O . ASN A 1 296 ? 51.915 1.825 -34.015 1.00 32.15 557 ASN A O 1
ATOM 2224 N N . GLY A 1 297 ? 53.844 2.688 -34.757 1.00 24.44 558 GLY A N 1
ATOM 2225 C CA . GLY A 1 297 ? 53.193 3.425 -35.824 1.00 26.43 558 GLY A CA 1
ATOM 2226 C C . GLY A 1 297 ? 53.639 2.990 -37.206 1.00 30.97 558 GLY A C 1
ATOM 2227 O O . GLY A 1 297 ? 53.853 1.802 -37.461 1.00 37.84 558 GLY A O 1
ATOM 2228 N N . THR A 1 298 ? 53.798 3.964 -38.096 1.00 28.69 559 THR A N 1
ATOM 2229 C CA . THR A 1 298 ? 54.295 3.723 -39.443 1.00 28.13 559 THR A CA 1
ATOM 2230 C C . THR A 1 298 ? 55.666 4.362 -39.562 1.00 27.61 559 THR A C 1
ATOM 2231 O O . THR A 1 298 ? 55.822 5.545 -39.290 1.00 23.15 559 THR A O 1
ATOM 2235 N N . ALA A 1 299 ? 56.659 3.584 -39.963 1.00 23.92 560 ALA A N 1
ATOM 2236 C CA . ALA A 1 299 ? 57.992 4.141 -40.116 1.00 22.81 560 ALA A CA 1
ATOM 2237 C C . ALA A 1 299 ? 58.654 3.605 -41.361 1.00 27.66 560 ALA A C 1
ATOM 2238 O O . ALA A 1 299 ? 58.493 2.436 -41.718 1.00 23.39 560 ALA A O 1
ATOM 2240 N N . THR A 1 300 ? 59.405 4.482 -42.012 1.00 24.16 561 THR A N 1
ATOM 2241 C CA . THR A 1 300 ? 60.219 4.117 -43.151 1.00 23.96 561 THR A CA 1
ATOM 2242 C C . THR A 1 300 ? 61.644 4.564 -42.873 1.00 23.43 561 THR A C 1
ATOM 2243 O O . THR A 1 300 ? 61.880 5.744 -42.617 1.00 21.71 561 THR A O 1
ATOM 2247 N N . LEU A 1 301 ? 62.580 3.617 -42.884 1.00 24.38 562 LEU A N 1
ATOM 2248 C CA . LEU A 1 301 ? 63.987 3.912 -42.622 1.00 23.06 562 LEU A CA 1
ATOM 2249 C C . LEU A 1 301 ? 64.830 3.582 -43.848 1.00 25.33 562 LEU A C 1
ATOM 2250 O O . LEU A 1 301 ? 64.866 2.444 -44.291 1.00 25.25 562 LEU A O 1
ATOM 2255 N N . ILE A 1 302 ? 65.507 4.589 -44.386 1.00 23.14 563 ILE A N 1
ATOM 2256 C CA . ILE A 1 302 ? 66.220 4.450 -45.643 1.00 20.97 563 ILE A CA 1
ATOM 2257 C C . ILE A 1 302 ? 67.711 4.711 -45.478 1.00 23.22 563 ILE A C 1
ATOM 2258 O O . ILE A 1 302 ? 68.123 5.610 -44.751 1.00 25.95 563 ILE A O 1
ATOM 2263 N N . LYS A 1 303 ? 68.517 3.892 -46.139 1.00 27.18 564 LYS A N 1
ATOM 2264 C CA . LYS A 1 303 ? 69.941 4.145 -46.282 1.00 28.04 564 LYS A CA 1
ATOM 2265 C C . LYS A 1 303 ? 70.290 4.204 -47.771 1.00 27.31 564 LYS A C 1
ATOM 2266 O O . LYS A 1 303 ? 70.020 3.255 -48.510 1.00 24.57 564 LYS A O 1
ATOM 2272 N N . GLN A 1 304 ? 70.882 5.304 -48.223 1.00 24.76 565 GLN A N 1
ATOM 2273 C CA . GLN A 1 304 ? 71.292 5.387 -49.623 1.00 34.33 565 GLN A CA 1
ATOM 2274 C C . GLN A 1 304 ? 72.480 4.464 -49.824 1.00 33.21 565 GLN A C 1
ATOM 2275 O O . GLN A 1 304 ? 73.179 4.149 -48.864 1.00 32.39 565 GLN A O 1
ATOM 2281 N N . GLU A 1 305 ? 72.698 4.015 -51.059 1.00 32.55 566 GLU A N 1
ATOM 2282 C CA . GLU A 1 305 ? 73.871 3.192 -51.377 1.00 38.21 566 GLU A CA 1
ATOM 2283 C C . GLU A 1 305 ? 75.188 3.765 -50.831 1.00 42.71 566 GLU A C 1
ATOM 2284 O O . GLU A 1 305 ? 76.000 3.028 -50.278 1.00 43.50 566 GLU A O 1
ATOM 2290 N N . GLY A 1 306 ? 75.398 5.070 -50.991 1.00 40.61 567 GLY A N 1
ATOM 2291 C CA . GLY A 1 306 ? 76.600 5.710 -50.470 1.00 44.68 567 GLY A CA 1
ATOM 2292 C C . GLY A 1 306 ? 77.743 5.895 -51.456 1.00 50.55 567 GLY A C 1
ATOM 2293 O O . GLY A 1 306 ? 78.253 4.936 -52.050 1.00 46.48 567 GLY A O 1
ATOM 2294 N N . ILE B 1 1 ? 73.303 28.906 29.017 1.00 47.08 262 ILE B N 1
ATOM 2295 C CA . ILE B 1 1 ? 74.721 28.558 29.044 1.00 44.55 262 ILE B CA 1
ATOM 2296 C C . ILE B 1 1 ? 74.985 27.322 29.884 1.00 41.86 262 ILE B C 1
ATOM 2297 O O . ILE B 1 1 ? 75.042 27.410 31.113 1.00 42.62 262 ILE B O 1
ATOM 2302 N N . GLU B 1 2 ? 75.134 26.170 29.237 1.00 27.14 263 GLU B N 1
ATOM 2303 C CA . GLU B 1 2 ? 75.544 24.975 29.963 1.00 28.21 263 GLU B CA 1
ATOM 2304 C C . GLU B 1 2 ? 77.033 24.965 30.220 1.00 31.74 263 GLU B C 1
ATOM 2305 O O . GLU B 1 2 ? 77.829 25.070 29.284 1.00 32.03 263 GLU B O 1
ATOM 2311 N N . GLU B 1 3 ? 77.411 24.800 31.481 1.00 28.31 264 GLU B N 1
ATOM 2312 C CA . GLU B 1 3 ? 78.816 24.673 31.833 1.00 31.86 264 GLU B CA 1
ATOM 2313 C C . GLU B 1 3 ? 79.075 23.178 31.961 1.00 34.38 264 GLU B C 1
ATOM 2314 O O . GLU B 1 3 ? 78.288 22.457 32.562 1.00 35.88 264 GLU B O 1
ATOM 2320 N N . VAL B 1 4 ? 80.161 22.701 31.366 1.00 28.03 265 VAL B N 1
ATOM 2321 C CA . VAL B 1 4 ? 80.412 21.268 31.331 1.00 29.77 265 VAL B CA 1
ATOM 2322 C C . VAL B 1 4 ? 81.826 20.993 31.796 1.00 29.71 265 VAL B C 1
ATOM 2323 O O . VAL B 1 4 ? 82.739 21.799 31.567 1.00 26.89 265 VAL B O 1
ATOM 2327 N N . SER B 1 5 ? 82.008 19.864 32.470 1.00 24.43 266 SER B N 1
ATOM 2328 C CA . SER B 1 5 ? 83.308 19.554 33.050 1.00 24.65 266 SER B CA 1
ATOM 2329 C C . SER B 1 5 ? 83.784 18.166 32.674 1.00 26.39 266 SER B C 1
ATOM 2330 O O . SER B 1 5 ? 84.860 17.744 33.090 1.00 31.05 266 SER B O 1
ATOM 2333 N N . ASN B 1 6 ? 82.986 17.440 31.898 1.00 24.05 267 ASN B N 1
ATOM 2334 C CA . ASN B 1 6 ? 83.407 16.125 31.463 1.00 24.74 267 ASN B CA 1
ATOM 2335 C C . ASN B 1 6 ? 82.651 15.668 30.224 1.00 24.68 267 ASN B C 1
ATOM 2336 O O . ASN B 1 6 ? 81.744 16.356 29.746 1.00 23.78 267 ASN B O 1
ATOM 2341 N N . GLU B 1 7 ? 83.033 14.494 29.732 1.00 25.11 268 GLU B N 1
ATOM 2342 C CA . GLU B 1 7 ? 82.504 13.946 28.500 1.00 28.17 268 GLU B CA 1
ATOM 2343 C C . GLU B 1 7 ? 80.996 13.814 28.550 1.00 31.87 268 GLU B C 1
ATOM 2344 O O . GLU B 1 7 ? 80.300 14.232 27.630 1.00 28.43 268 GLU B O 1
ATOM 2350 N N . GLU B 1 8 ? 80.491 13.244 29.637 1.00 30.56 269 GLU B N 1
ATOM 2351 C CA . GLU B 1 8 ? 79.066 12.983 29.738 1.00 29.33 269 GLU B CA 1
ATOM 2352 C C . GLU B 1 8 ? 78.251 14.283 29.728 1.00 26.44 269 GLU B C 1
ATOM 2353 O O . GLU B 1 8 ? 77.212 14.372 29.056 1.00 25.40 269 GLU B O 1
ATOM 2359 N N . GLU B 1 9 ? 78.742 15.309 30.419 1.00 25.44 270 GLU B N 1
ATOM 2360 C CA . GLU B 1 9 ? 78.035 16.594 30.430 1.00 22.52 270 GLU B CA 1
ATOM 2361 C C . GLU B 1 9 ? 78.106 17.274 29.062 1.00 24.02 270 GLU B C 1
ATOM 2362 O O . GLU B 1 9 ? 77.128 17.897 28.614 1.00 24.54 270 GLU B O 1
ATOM 2368 N N . LEU B 1 10 ? 79.254 17.166 28.402 1.00 21.54 271 LEU B N 1
ATOM 2369 C CA . LEU B 1 10 ? 79.393 17.736 27.060 1.00 23.98 271 LEU B CA 1
ATOM 2370 C C . LEU B 1 10 ? 78.447 17.057 26.081 1.00 26.86 271 LEU B C 1
ATOM 2371 O O . LEU B 1 10 ? 77.770 17.719 25.295 1.00 27.11 271 LEU B O 1
ATOM 2376 N N . LYS B 1 11 ? 78.398 15.736 26.145 1.00 25.30 272 LYS B N 1
ATOM 2377 C CA . LYS B 1 11 ? 77.519 14.966 25.293 1.00 26.96 272 LYS B CA 1
ATOM 2378 C C . LYS B 1 11 ? 76.064 15.369 25.513 1.00 25.31 272 LYS B C 1
ATOM 2379 O O . LYS B 1 11 ? 75.336 15.670 24.562 1.00 24.20 272 LYS B O 1
ATOM 2385 N N . ALA B 1 12 ? 75.657 15.417 26.776 1.00 24.98 273 ALA B N 1
ATOM 2386 C CA . ALA B 1 12 ? 74.279 15.761 27.086 1.00 26.73 273 ALA B CA 1
ATOM 2387 C C . ALA B 1 12 ? 73.948 17.167 26.579 1.00 24.08 273 ALA B C 1
ATOM 2388 O O . ALA B 1 12 ? 72.860 17.396 26.058 1.00 23.70 273 ALA B O 1
ATOM 2390 N N . ALA B 1 13 ? 74.878 18.109 26.736 1.00 24.79 274 ALA B N 1
ATOM 2391 C CA . ALA B 1 13 ? 74.609 19.475 26.282 1.00 28.12 274 ALA B CA 1
ATOM 2392 C C . ALA B 1 13 ? 74.510 19.545 24.751 1.00 30.02 274 ALA B C 1
ATOM 2393 O O . ALA B 1 13 ? 73.597 20.172 24.209 1.00 27.76 274 ALA B O 1
ATOM 2395 N N . LEU B 1 14 ? 75.418 18.866 24.054 1.00 22.83 275 LEU B N 1
ATOM 2396 C CA . LEU B 1 14 ? 75.413 18.902 22.595 1.00 22.97 275 LEU B CA 1
ATOM 2397 C C . LEU B 1 14 ? 74.173 18.232 22.011 1.00 26.28 275 LEU B C 1
ATOM 2398 O O . LEU B 1 14 ? 73.732 18.594 20.913 1.00 27.32 275 LEU B O 1
ATOM 2403 N N . ARG B 1 15 ? 73.614 17.255 22.722 1.00 26.52 276 ARG B N 1
ATOM 2404 C CA . ARG B 1 15 ? 72.456 16.533 22.188 1.00 23.77 276 ARG B CA 1
ATOM 2405 C C . ARG B 1 15 ? 71.093 17.087 22.624 1.00 26.66 276 ARG B C 1
ATOM 2406 O O . ARG B 1 15 ? 70.048 16.556 22.244 1.00 27.63 276 ARG B O 1
ATOM 2414 N N . ASP B 1 16 ? 71.105 18.167 23.396 1.00 26.84 277 ASP B N 1
ATOM 2415 C CA . ASP B 1 16 ? 69.867 18.785 23.894 1.00 27.15 277 ASP B CA 1
ATOM 2416 C C . ASP B 1 16 ? 69.546 19.968 22.999 1.00 25.00 277 ASP B C 1
ATOM 2417 O O . ASP B 1 16 ? 70.312 20.927 22.966 1.00 25.04 277 ASP B O 1
ATOM 2422 N N . ALA B 1 17 ? 68.432 19.906 22.265 1.00 24.69 278 ALA B N 1
ATOM 2423 C CA . ALA B 1 17 ? 68.181 20.894 21.207 1.00 24.23 278 ALA B CA 1
ATOM 2424 C C . ALA B 1 17 ? 67.966 22.305 21.743 1.00 26.38 278 ALA B C 1
ATOM 2425 O O . ALA B 1 17 ? 67.980 23.265 20.982 1.00 28.51 278 ALA B O 1
ATOM 2427 N N . SER B 1 18 ? 67.794 22.459 23.047 1.00 23.74 279 SER B N 1
ATOM 2428 C CA . SER B 1 18 ? 67.543 23.806 23.545 1.00 26.62 279 SER B CA 1
ATOM 2429 C C . SER B 1 18 ? 68.847 24.526 23.865 1.00 27.97 279 SER B C 1
ATOM 2430 O O . SER B 1 18 ? 68.838 25.719 24.161 1.00 26.59 279 SER B O 1
ATOM 2433 N N . ILE B 1 19 ? 69.961 23.797 23.806 1.00 23.98 280 ILE B N 1
ATOM 2434 C CA . ILE B 1 19 ? 71.261 24.344 24.198 1.00 20.63 280 ILE B CA 1
ATOM 2435 C C . ILE B 1 19 ? 71.951 25.061 23.041 1.00 22.96 280 ILE B C 1
ATOM 2436 O O . ILE B 1 19 ? 72.112 24.502 21.951 1.00 21.20 280 ILE B O 1
ATOM 2441 N N . THR B 1 20 ? 72.313 26.321 23.263 1.00 19.35 281 THR B N 1
ATOM 2442 C CA . THR B 1 20 ? 72.989 27.102 22.239 1.00 22.84 281 THR B CA 1
ATOM 2443 C C . THR B 1 20 ? 74.411 27.478 22.640 1.00 25.56 281 THR B C 1
ATOM 2444 O O . THR B 1 20 ? 75.258 27.752 21.788 1.00 27.31 281 THR B O 1
ATOM 2448 N N . THR B 1 21 ? 74.654 27.554 23.943 1.00 25.28 282 THR B N 1
ATOM 2449 C CA . THR B 1 21 ? 75.965 27.962 24.430 1.00 23.75 282 THR B CA 1
ATOM 2450 C C . THR B 1 21 ? 76.469 27.006 25.492 1.00 27.69 282 THR B C 1
ATOM 2451 O O . THR B 1 21 ? 75.770 26.683 26.468 1.00 24.63 282 THR B O 1
ATOM 2455 N N . ILE B 1 22 ? 77.708 26.578 25.304 1.00 22.70 283 ILE B N 1
ATOM 2456 C CA . ILE B 1 22 ? 78.343 25.610 26.168 1.00 20.17 283 ILE B CA 1
ATOM 2457 C C . ILE B 1 22 ? 79.689 26.168 26.583 1.00 25.64 283 ILE B C 1
ATOM 2458 O O . ILE B 1 22 ? 80.469 26.589 25.735 1.00 25.79 283 ILE B O 1
ATOM 2463 N N . LYS B 1 23 ? 79.965 26.160 27.886 1.00 23.32 284 LYS B N 1
ATOM 2464 C CA . LYS B 1 23 ? 81.237 26.653 28.408 1.00 24.39 284 LYS B CA 1
ATOM 2465 C C . LYS B 1 23 ? 82.046 25.519 29.017 1.00 23.22 284 LYS B C 1
ATOM 2466 O O . LYS B 1 23 ? 81.533 24.766 29.845 1.00 26.29 284 LYS B O 1
ATOM 2472 N N . LEU B 1 24 ? 83.304 25.378 28.607 1.00 21.80 285 LEU B N 1
ATOM 2473 C CA . LEU B 1 24 ? 84.183 24.372 29.205 1.00 24.46 285 LEU B CA 1
ATOM 2474 C C . LEU B 1 24 ? 84.695 24.862 30.556 1.00 27.32 285 LEU B C 1
ATOM 2475 O O . LEU B 1 24 ? 85.256 25.953 30.640 1.00 27.28 285 LEU B O 1
ATOM 2480 N N . LYS B 1 25 ? 84.574 24.044 31.598 1.00 23.54 286 LYS B N 1
ATOM 2481 C CA . LYS B 1 25 ? 85.074 24.476 32.902 1.00 31.17 286 LYS B CA 1
ATOM 2482 C C . LYS B 1 25 ? 86.457 23.913 33.174 1.00 32.37 286 LYS B C 1
ATOM 2483 O O . LYS B 1 25 ? 87.155 24.351 34.089 1.00 31.16 286 LYS B O 1
ATOM 2489 N N . ASN B 1 26 ? 86.873 22.984 32.331 1.00 26.63 287 ASN B N 1
ATOM 2490 C CA . ASN B 1 26 ? 88.174 22.348 32.472 1.00 33.50 287 ASN B CA 1
ATOM 2491 C C . ASN B 1 26 ? 88.448 21.576 31.203 1.00 26.73 287 ASN B C 1
ATOM 2492 O O . ASN B 1 26 ? 87.567 21.451 30.358 1.00 31.23 287 ASN B O 1
ATOM 2497 N N . ASN B 1 27 ? 89.664 21.072 31.062 1.00 27.69 288 ASN B N 1
ATOM 2498 C CA . ASN B 1 27 ? 89.974 20.206 29.943 1.00 28.99 288 ASN B CA 1
ATOM 2499 C C . ASN B 1 27 ? 89.108 18.952 29.948 1.00 30.05 288 ASN B C 1
ATOM 2500 O O . ASN B 1 27 ? 88.777 18.407 30.996 1.00 25.95 288 ASN B O 1
ATOM 2505 N N . ILE B 1 28 ? 88.709 18.531 28.756 1.00 25.29 289 ILE B N 1
ATOM 2506 C CA . ILE B 1 28 ? 87.819 17.396 28.608 1.00 27.30 289 ILE B CA 1
ATOM 2507 C C . ILE B 1 28 ? 88.422 16.374 27.668 1.00 30.86 289 ILE B C 1
ATOM 2508 O O . ILE B 1 28 ? 88.895 16.702 26.572 1.00 27.03 289 ILE B O 1
ATOM 2513 N N . THR B 1 29 ? 88.397 15.127 28.104 1.00 24.42 290 THR B N 1
ATOM 2514 C CA . THR B 1 29 ? 88.848 14.043 27.271 1.00 29.58 290 THR B CA 1
ATOM 2515 C C . THR B 1 29 ? 87.642 13.204 26.855 1.00 31.37 290 THR B C 1
ATOM 2516 O O . THR B 1 29 ? 86.828 12.826 27.696 1.00 31.50 290 THR B O 1
ATOM 2520 N N . LEU B 1 30 ? 87.508 12.982 25.547 1.00 25.30 291 LEU B N 1
ATOM 2521 C CA . LEU B 1 30 ? 86.432 12.179 24.971 1.00 26.87 291 LEU B CA 1
ATOM 2522 C C . LEU B 1 30 ? 86.920 10.796 24.583 1.00 31.30 291 LEU B C 1
ATOM 2523 O O . LEU B 1 30 ? 87.767 10.658 23.705 1.00 32.64 291 LEU B O 1
ATOM 2528 N N . ASN B 1 31 ? 86.382 9.772 25.231 1.00 25.15 292 ASN B N 1
ATOM 2529 C CA . ASN B 1 31 ? 86.702 8.406 24.867 1.00 26.80 292 ASN B CA 1
ATOM 2530 C C . ASN B 1 31 ? 85.811 7.905 23.748 1.00 24.98 292 ASN B C 1
ATOM 2531 O O . ASN B 1 31 ? 86.075 6.872 23.143 1.00 28.21 292 ASN B O 1
ATOM 2536 N N . ASN B 1 32 ? 84.723 8.628 23.511 1.00 27.38 293 ASN B N 1
ATOM 2537 C CA . ASN B 1 32 ? 83.805 8.340 22.417 1.00 23.87 293 ASN B CA 1
ATOM 2538 C C . ASN B 1 32 ? 83.479 9.565 21.584 1.00 28.92 293 ASN B C 1
ATOM 2539 O O . ASN B 1 32 ? 83.646 10.690 22.044 1.00 28.09 293 ASN B O 1
ATOM 2544 N N . ALA B 1 33 ? 83.039 9.338 20.350 1.00 25.24 294 ALA B N 1
ATOM 2545 C CA . ALA B 1 33 ? 82.538 10.416 19.509 1.00 26.61 294 ALA B CA 1
ATOM 2546 C C . ALA B 1 33 ? 81.150 10.837 19.988 1.00 32.01 294 ALA B C 1
ATOM 2547 O O . ALA B 1 33 ? 80.390 10.021 20.491 1.00 30.04 294 ALA B O 1
ATOM 2549 N N . ILE B 1 34 ? 80.837 12.118 19.847 1.00 24.46 295 ILE B N 1
ATOM 2550 C CA . ILE B 1 34 ? 79.522 12.633 20.179 1.00 20.76 295 ILE B CA 1
ATOM 2551 C C . ILE B 1 34 ? 78.789 12.979 18.895 1.00 24.45 295 ILE B C 1
ATOM 2552 O O . ILE B 1 34 ? 79.311 13.731 18.081 1.00 22.96 295 ILE B O 1
ATOM 2557 N N . THR B 1 35 ? 77.600 12.417 18.690 1.00 20.83 296 THR B N 1
ATOM 2558 C CA . THR B 1 35 ? 76.849 12.708 17.474 1.00 23.81 296 THR B CA 1
ATOM 2559 C C . THR B 1 35 ? 75.748 13.733 17.723 1.00 25.07 296 THR B C 1
ATOM 2560 O O . THR B 1 35 ? 75.030 13.648 18.712 1.00 25.99 296 THR B O 1
ATOM 2564 N N . ILE B 1 36 ? 75.651 14.720 16.840 1.00 21.49 297 ILE B N 1
ATOM 2565 C CA . ILE B 1 36 ? 74.562 15.695 16.861 1.00 23.00 297 ILE B CA 1
ATOM 2566 C C . ILE B 1 36 ? 73.698 15.493 15.627 1.00 24.98 297 ILE B C 1
ATOM 2567 O O . ILE B 1 36 ? 74.185 15.681 14.501 1.00 20.83 297 ILE B O 1
ATOM 2572 N N . ASN B 1 37 ? 72.433 15.109 15.806 1.00 18.51 298 ASN B N 1
ATOM 2573 C CA . ASN B 1 37 ? 71.592 14.861 14.646 1.00 20.50 298 ASN B CA 1
ATOM 2574 C C . ASN B 1 37 ? 70.125 15.208 14.882 1.00 22.18 298 ASN B C 1
ATOM 2575 O O . ASN B 1 37 ? 69.240 14.562 14.317 1.00 22.39 298 ASN B O 1
ATOM 2580 N N . ASN B 1 38 ? 69.854 16.216 15.714 1.00 21.93 299 ASN B N 1
ATOM 2581 C CA . ASN B 1 38 ? 68.466 16.518 16.047 1.00 20.66 299 ASN B CA 1
ATOM 2582 C C . ASN B 1 38 ? 68.002 17.864 15.479 1.00 20.87 299 ASN B C 1
ATOM 2583 O O . ASN B 1 38 ? 67.354 18.652 16.161 1.00 25.78 299 ASN B O 1
ATOM 2588 N N . GLY B 1 39 ? 68.381 18.146 14.237 1.00 19.97 300 GLY B N 1
ATOM 2589 C CA . GLY B 1 39 ? 67.754 19.219 13.495 1.00 18.84 300 GLY B CA 1
ATOM 2590 C C . GLY B 1 39 ? 68.533 20.516 13.508 1.00 26.02 300 GLY B C 1
ATOM 2591 O O . GLY B 1 39 ? 69.755 20.505 13.691 1.00 22.13 300 GLY B O 1
ATOM 2592 N N . ASN B 1 40 ? 67.827 21.635 13.350 1.00 19.84 301 ASN B N 1
ATOM 2593 C CA . ASN B 1 40 ? 68.479 22.947 13.357 1.00 18.30 301 ASN B CA 1
ATOM 2594 C C . ASN B 1 40 ? 69.113 23.218 14.707 1.00 21.10 301 ASN B C 1
ATOM 2595 O O . ASN B 1 40 ? 68.437 23.147 15.732 1.00 19.77 301 ASN B O 1
ATOM 2600 N N . ARG B 1 41 ? 70.407 23.544 14.703 1.00 15.66 302 ARG B N 1
ATOM 2601 C CA . ARG B 1 41 ? 71.137 23.783 15.929 1.00 17.45 302 ARG B CA 1
ATOM 2602 C C . ARG B 1 41 ? 72.099 24.954 15.695 1.00 21.66 302 ARG B C 1
ATOM 2603 O O . ARG B 1 41 ? 72.717 25.067 14.637 1.00 21.68 302 ARG B O 1
ATOM 2611 N N . ASN B 1 42 ? 72.196 25.837 16.674 1.00 19.65 303 ASN B N 1
ATOM 2612 C CA . ASN B 1 42 ? 73.208 26.876 16.642 1.00 22.97 303 ASN B CA 1
ATOM 2613 C C . ASN B 1 42 ? 73.973 26.763 17.951 1.00 27.32 303 ASN B C 1
ATOM 2614 O O . ASN B 1 42 ? 73.442 27.082 19.013 1.00 29.07 303 ASN B O 1
ATOM 2619 N N . ILE B 1 43 ? 75.203 26.277 17.880 1.00 19.13 304 ILE B N 1
ATOM 2620 C CA . ILE B 1 43 ? 75.947 25.906 19.069 1.00 20.09 304 ILE B CA 1
ATOM 2621 C C . ILE B 1 43 ? 77.288 26.633 19.129 1.00 25.27 304 ILE B C 1
ATOM 2622 O O . ILE B 1 43 ? 78.058 26.634 18.156 1.00 20.89 304 ILE B O 1
ATOM 2627 N N . THR B 1 44 ? 77.562 27.229 20.282 1.00 23.34 305 THR B N 1
ATOM 2628 C CA . THR B 1 44 ? 78.843 27.855 20.530 1.00 22.82 305 THR B CA 1
ATOM 2629 C C . THR B 1 44 ? 79.488 27.198 21.732 1.00 23.06 305 THR B C 1
ATOM 2630 O O . THR B 1 44 ? 78.898 27.126 22.809 1.00 23.42 305 THR B O 1
ATOM 2634 N N . ILE B 1 45 ? 80.694 26.694 21.536 1.00 20.81 306 ILE B N 1
ATOM 2635 C CA . ILE B 1 45 ? 81.476 26.171 22.638 1.00 21.95 306 ILE B CA 1
ATOM 2636 C C . ILE B 1 45 ? 82.503 27.212 23.033 1.00 27.10 306 ILE B C 1
ATOM 2637 O O . ILE B 1 45 ? 83.386 27.549 22.243 1.00 23.04 306 ILE B O 1
ATOM 2642 N N . ILE B 1 46 ? 82.364 27.729 24.251 1.00 24.89 307 ILE B N 1
ATOM 2643 C CA . ILE B 1 46 ? 83.303 28.701 24.799 1.00 24.18 307 ILE B CA 1
ATOM 2644 C C . ILE B 1 46 ? 84.427 27.957 25.526 1.00 21.15 307 ILE B C 1
ATOM 2645 O O . ILE B 1 46 ? 84.214 27.424 26.610 1.00 22.08 307 ILE B O 1
ATOM 2650 N N . GLY B 1 47 ? 85.624 27.934 24.949 1.00 24.14 308 GLY B N 1
ATOM 2651 C CA . GLY B 1 47 ? 86.682 27.072 25.464 1.00 19.27 308 GLY B CA 1
ATOM 2652 C C . GLY B 1 47 ? 87.385 27.554 26.728 1.00 22.55 308 GLY B C 1
ATOM 2653 O O . GLY B 1 47 ? 87.905 26.749 27.517 1.00 26.92 308 GLY B O 1
ATOM 2654 N N . ASP B 1 48 ? 87.420 28.868 26.906 1.00 26.38 309 ASP B N 1
ATOM 2655 C CA . ASP B 1 48 ? 88.164 29.504 27.995 1.00 33.77 309 ASP B CA 1
ATOM 2656 C C . ASP B 1 48 ? 89.586 28.972 28.162 1.00 29.04 309 ASP B C 1
ATOM 2657 O O . ASP B 1 48 ? 90.075 28.831 29.284 1.00 25.36 309 ASP B O 1
ATOM 2662 N N . GLY B 1 49 ? 90.240 28.688 27.039 1.00 24.84 310 GLY B N 1
ATOM 2663 C CA . GLY B 1 49 ? 91.632 28.275 27.042 1.00 25.10 310 GLY B CA 1
ATOM 2664 C C . GLY B 1 49 ? 91.848 26.802 27.320 1.00 28.66 310 GLY B C 1
ATOM 2665 O O . GLY B 1 49 ? 92.984 26.346 27.373 1.00 29.74 310 GLY B O 1
ATOM 2666 N N . HIS B 1 50 ? 90.765 26.052 27.517 1.00 26.67 311 HIS B N 1
ATOM 2667 C CA . HIS B 1 50 ? 90.888 24.633 27.828 1.00 20.87 311 HIS B CA 1
ATOM 2668 C C . HIS B 1 50 ? 90.981 23.788 26.566 1.00 23.48 311 HIS B C 1
ATOM 2669 O O . HIS B 1 50 ? 90.796 24.289 25.454 1.00 21.71 311 HIS B O 1
ATOM 2676 N N . TYR B 1 51 ? 91.250 22.498 26.729 1.00 23.42 312 TYR B N 1
ATOM 2677 C CA . TYR B 1 51 ? 91.285 21.641 25.565 1.00 22.87 312 TYR B CA 1
ATOM 2678 C C . TYR B 1 51 ? 90.182 20.595 25.545 1.00 26.55 312 TYR B C 1
ATOM 2679 O O . TYR B 1 51 ? 89.585 20.268 26.579 1.00 23.30 312 TYR B O 1
ATOM 2688 N N . ILE B 1 52 ? 89.913 20.089 24.348 1.00 21.85 313 ILE B N 1
ATOM 2689 C CA . ILE B 1 52 ? 89.093 18.901 24.192 1.00 21.34 313 ILE B CA 1
ATOM 2690 C C . ILE B 1 52 ? 89.928 17.919 23.403 1.00 23.95 313 ILE B C 1
ATOM 2691 O O . ILE B 1 52 ? 90.419 18.230 22.301 1.00 22.24 313 ILE B O 1
ATOM 2696 N N . ASN B 1 53 ? 90.091 16.732 23.964 1.00 22.53 314 ASN B N 1
ATOM 2697 C CA . ASN B 1 53 ? 90.916 15.719 23.360 1.00 20.77 314 ASN B CA 1
ATOM 2698 C C . ASN B 1 53 ? 90.047 14.554 22.925 1.00 22.38 314 ASN B C 1
ATOM 2699 O O . ASN B 1 53 ? 89.561 13.787 23.744 1.00 23.91 314 ASN B O 1
ATOM 2704 N N . ALA B 1 54 ? 89.841 14.457 21.621 1.00 20.20 315 ALA B N 1
ATOM 2705 C CA . ALA B 1 54 ? 88.991 13.445 21.023 1.00 22.51 315 ALA B CA 1
ATOM 2706 C C . ALA B 1 54 ? 89.839 12.222 20.705 1.00 26.80 315 ALA B C 1
ATOM 2707 O O . ALA B 1 54 ? 90.501 12.158 19.666 1.00 26.98 315 ALA B O 1
ATOM 2709 N N . LEU B 1 55 ? 89.795 11.241 21.600 1.00 27.91 316 LEU B N 1
ATOM 2710 C CA . LEU B 1 55 ? 90.687 10.081 21.529 1.00 26.91 316 LEU B CA 1
ATOM 2711 C C . LEU B 1 55 ? 90.167 8.971 20.629 1.00 28.44 316 LEU B C 1
ATOM 2712 O O . LEU B 1 55 ? 90.936 8.138 20.153 1.00 34.68 316 LEU B O 1
ATOM 2717 N N . ASN B 1 56 ? 88.868 8.955 20.370 1.00 23.91 317 ASN B N 1
ATOM 2718 C CA . ASN B 1 56 ? 88.312 7.838 19.624 1.00 25.73 317 ASN B CA 1
ATOM 2719 C C . ASN B 1 56 ? 88.499 7.987 18.119 1.00 28.94 317 ASN B C 1
ATOM 2720 O O . ASN B 1 56 ? 88.239 9.038 17.555 1.00 28.81 317 ASN B O 1
ATOM 2725 N N . SER B 1 57 ? 89.002 6.927 17.489 1.00 34.41 318 SER B N 1
ATOM 2726 C CA . SER B 1 57 ? 89.160 6.880 16.039 1.00 31.83 318 SER B CA 1
ATOM 2727 C C . SER B 1 57 ? 87.830 7.144 15.310 1.00 30.93 318 SER B C 1
ATOM 2728 O O . SER B 1 57 ? 87.822 7.509 14.129 1.00 28.37 318 SER B O 1
ATOM 2731 N N . ASP B 1 58 ? 86.707 6.946 16.003 1.00 27.42 319 ASP B N 1
ATOM 2732 C CA . ASP B 1 58 ? 85.388 7.264 15.435 1.00 29.55 319 ASP B CA 1
ATOM 2733 C C . ASP B 1 58 ? 85.200 8.757 15.166 1.00 28.04 319 ASP B C 1
ATOM 2734 O O . ASP B 1 58 ? 84.460 9.141 14.260 1.00 30.48 319 ASP B O 1
ATOM 2739 N N . GLY B 1 59 ? 85.837 9.595 15.974 1.00 28.63 320 GLY B N 1
ATOM 2740 C CA . GLY B 1 59 ? 85.685 11.029 15.821 1.00 24.63 320 GLY B CA 1
ATOM 2741 C C . GLY B 1 59 ? 85.544 11.772 17.131 1.00 28.24 320 GLY B C 1
ATOM 2742 O O . GLY B 1 59 ? 85.588 11.172 18.209 1.00 27.03 320 GLY B O 1
ATOM 2743 N N . GLY B 1 60 ? 85.399 13.093 17.029 1.00 26.44 321 GLY B N 1
ATOM 2744 C CA . GLY B 1 60 ? 85.163 13.935 18.187 1.00 26.15 321 GLY B CA 1
ATOM 2745 C C . GLY B 1 60 ? 83.695 14.313 18.217 1.00 28.29 321 GLY B C 1
ATOM 2746 O O . GLY B 1 60 ? 82.908 13.760 18.982 1.00 25.88 321 GLY B O 1
ATOM 2747 N N . ILE B 1 61 ? 83.339 15.296 17.403 1.00 24.31 322 ILE B N 1
ATOM 2748 C CA . ILE B 1 61 ? 81.950 15.652 17.175 1.00 21.28 322 ILE B CA 1
ATOM 2749 C C . ILE B 1 61 ? 81.547 15.235 15.765 1.00 22.51 322 ILE B C 1
ATOM 2750 O O . ILE B 1 61 ? 82.267 15.491 14.794 1.00 21.62 322 ILE B O 1
ATOM 2755 N N . ILE B 1 62 ? 80.432 14.530 15.666 1.00 20.13 323 ILE B N 1
ATOM 2756 C CA . ILE B 1 62 ? 79.892 14.131 14.376 1.00 19.99 323 ILE B CA 1
ATOM 2757 C C . ILE B 1 62 ? 78.567 14.839 14.127 1.00 19.89 323 ILE B C 1
ATOM 2758 O O . ILE B 1 62 ? 77.608 14.660 14.871 1.00 21.66 323 ILE B O 1
ATOM 2763 N N . LEU B 1 63 ? 78.515 15.653 13.086 1.00 15.11 324 LEU B N 1
ATOM 2764 C CA . LEU B 1 63 ? 77.270 16.285 12.671 1.00 21.06 324 LEU B CA 1
ATOM 2765 C C . LEU B 1 63 ? 76.586 15.316 11.720 1.00 23.98 324 LEU B C 1
ATOM 2766 O O . LEU B 1 63 ? 77.198 14.892 10.742 1.00 22.98 324 LEU B O 1
ATOM 2771 N N . ASN B 1 64 ? 75.346 14.928 12.001 1.00 20.51 325 ASN B N 1
ATOM 2772 C CA . ASN B 1 64 ? 74.738 13.868 11.208 1.00 17.29 325 ASN B CA 1
ATOM 2773 C C . ASN B 1 64 ? 73.231 14.033 11.028 1.00 19.65 325 ASN B C 1
ATOM 2774 O O . ASN B 1 64 ? 72.491 13.059 11.090 1.00 21.61 325 ASN B O 1
ATOM 2779 N N . ASN B 1 65 ? 72.781 15.264 10.815 1.00 17.80 326 ASN B N 1
ATOM 2780 C CA . ASN B 1 65 ? 71.375 15.501 10.493 1.00 20.90 326 ASN B CA 1
ATOM 2781 C C . ASN B 1 65 ? 70.889 14.758 9.259 1.00 27.09 326 ASN B C 1
ATOM 2782 O O . ASN B 1 65 ? 71.624 14.595 8.278 1.00 19.30 326 ASN B O 1
ATOM 2787 N N . ARG B 1 66 ? 69.635 14.314 9.314 1.00 22.85 327 ARG B N 1
ATOM 2788 C CA . ARG B 1 66 ? 69.024 13.612 8.188 1.00 23.02 327 ARG B CA 1
ATOM 2789 C C . ARG B 1 66 ? 68.282 14.568 7.248 1.00 21.79 327 ARG B C 1
ATOM 2790 O O . ARG B 1 66 ? 68.168 14.301 6.049 1.00 22.50 327 ARG B O 1
ATOM 2798 N N . GLY B 1 67 ? 67.825 15.703 7.767 1.00 19.81 328 GLY B N 1
ATOM 2799 C CA . GLY B 1 67 ? 66.998 16.600 6.978 1.00 20.11 328 GLY B CA 1
ATOM 2800 C C . GLY B 1 67 ? 67.793 17.388 5.961 1.00 31.55 328 GLY B C 1
ATOM 2801 O O . GLY B 1 67 ? 68.870 17.884 6.264 1.00 33.54 328 GLY B O 1
ATOM 2802 N N . GLY B 1 68 ? 67.288 17.447 4.731 1.00 27.60 329 GLY B N 1
ATOM 2803 C CA . GLY B 1 68 ? 67.912 18.236 3.687 1.00 28.91 329 GLY B CA 1
ATOM 2804 C C . GLY B 1 68 ? 68.024 19.729 3.976 1.00 31.69 329 GLY B C 1
ATOM 2805 O O . GLY B 1 68 ? 68.967 20.376 3.541 1.00 36.45 329 GLY B O 1
ATOM 2806 N N . SER B 1 69 ? 67.072 20.290 4.707 1.00 29.40 330 SER B N 1
ATOM 2807 C CA . SER B 1 69 ? 67.105 21.733 4.961 1.00 34.35 330 SER B CA 1
ATOM 2808 C C . SER B 1 69 ? 67.545 22.093 6.391 1.00 36.55 330 SER B C 1
ATOM 2809 O O . SER B 1 69 ? 67.557 23.266 6.760 1.00 43.30 330 SER B O 1
ATOM 2812 N N . ALA B 1 70 ? 67.877 21.092 7.201 1.00 26.88 331 ALA B N 1
ATOM 2813 C CA . ALA B 1 70 ? 68.346 21.355 8.561 1.00 26.32 331 ALA B CA 1
ATOM 2814 C C . ALA B 1 70 ? 69.765 21.932 8.538 1.00 26.67 331 ALA B C 1
ATOM 2815 O O . ALA B 1 70 ? 70.587 21.544 7.711 1.00 26.80 331 ALA B O 1
ATOM 2817 N N . LYS B 1 71 ? 70.039 22.886 9.418 1.00 20.72 332 LYS B N 1
ATOM 2818 C CA . LYS B 1 71 ? 71.358 23.476 9.459 1.00 23.98 332 LYS B CA 1
ATOM 2819 C C . LYS B 1 71 ? 71.961 23.376 10.852 1.00 24.59 332 LYS B C 1
ATOM 2820 O O . LYS B 1 71 ? 71.301 23.698 11.834 1.00 21.72 332 LYS B O 1
ATOM 2826 N N . ILE B 1 72 ? 73.197 22.892 10.942 1.00 18.16 333 ILE B N 1
ATOM 2827 C CA . ILE B 1 72 ? 73.920 22.978 12.204 1.00 15.69 333 ILE B CA 1
ATOM 2828 C C . ILE B 1 72 ? 75.017 24.023 12.041 1.00 23.15 333 ILE B C 1
ATOM 2829 O O . ILE B 1 72 ? 75.847 23.948 11.122 1.00 22.34 333 ILE B O 1
ATOM 2834 N N . ASP B 1 73 ? 74.997 25.012 12.920 1.00 21.65 334 ASP B N 1
ATOM 2835 C CA . ASP B 1 73 ? 76.049 26.019 12.971 1.00 22.09 334 ASP B CA 1
ATOM 2836 C C . ASP B 1 73 ? 76.817 25.799 14.260 1.00 23.83 334 ASP B C 1
ATOM 2837 O O . ASP B 1 73 ? 76.275 25.999 15.345 1.00 24.98 334 ASP B O 1
ATOM 2842 N N . LEU B 1 74 ? 78.065 25.358 14.147 1.00 19.20 335 LEU B N 1
ATOM 2843 C CA . LEU B 1 74 ? 78.874 25.035 15.321 1.00 18.73 335 LEU B CA 1
ATOM 2844 C C . LEU B 1 74 ? 80.077 25.976 15.411 1.00 25.03 335 LEU B C 1
ATOM 2845 O O . LEU B 1 74 ? 80.874 26.066 14.476 1.00 19.86 335 LEU B O 1
ATOM 2850 N N . THR B 1 75 ? 80.177 26.713 16.507 1.00 19.60 336 THR B N 1
ATOM 2851 C CA . THR B 1 75 ? 81.336 27.574 16.727 1.00 20.17 336 THR B CA 1
ATOM 2852 C C . THR B 1 75 ? 82.150 27.107 17.929 1.00 21.18 336 THR B C 1
ATOM 2853 O O . THR B 1 75 ? 81.597 26.820 18.982 1.00 21.61 336 THR B O 1
ATOM 2857 N N . ILE B 1 76 ? 83.464 27.015 17.767 1.00 21.41 337 ILE B N 1
ATOM 2858 C CA . ILE B 1 76 ? 84.339 26.731 18.906 1.00 17.26 337 ILE B CA 1
ATOM 2859 C C . ILE B 1 76 ? 85.312 27.883 19.063 1.00 21.64 337 ILE B C 1
ATOM 2860 O O . ILE B 1 76 ? 86.001 28.253 18.111 1.00 20.14 337 ILE B O 1
ATOM 2865 N N . GLU B 1 77 ? 85.362 28.454 20.267 1.00 19.49 338 GLU B N 1
ATOM 2866 C CA . GLU B 1 77 ? 86.186 29.630 20.528 1.00 20.50 338 GLU B CA 1
ATOM 2867 C C . GLU B 1 77 ? 87.217 29.358 21.611 1.00 21.12 338 GLU B C 1
ATOM 2868 O O . GLU B 1 77 ? 86.897 28.761 22.637 1.00 21.19 338 GLU B O 1
ATOM 2874 N N . ASN B 1 78 ? 88.442 29.839 21.404 1.00 25.64 339 ASN B N 1
ATOM 2875 C CA . ASN B 1 78 ? 89.424 29.895 22.489 1.00 21.35 339 ASN B CA 1
ATOM 2876 C C . ASN B 1 78 ? 89.633 28.535 23.152 1.00 22.30 339 ASN B C 1
ATOM 2877 O O . ASN B 1 78 ? 89.441 28.376 24.365 1.00 22.95 339 ASN B O 1
ATOM 2882 N N . ALA B 1 79 ? 89.989 27.546 22.338 1.00 23.29 340 ALA B N 1
ATOM 2883 C CA . ALA B 1 79 ? 90.210 26.185 22.816 1.00 19.79 340 ALA B CA 1
ATOM 2884 C C . ALA B 1 79 ? 91.328 25.523 22.032 1.00 24.00 340 ALA B C 1
ATOM 2885 O O . ALA B 1 79 ? 91.642 25.927 20.897 1.00 21.93 340 ALA B O 1
ATOM 2887 N N . THR B 1 80 ? 91.898 24.480 22.624 1.00 19.36 341 THR B N 1
ATOM 2888 C CA . THR B 1 80 ? 92.823 23.623 21.911 1.00 19.99 341 THR B CA 1
ATOM 2889 C C . THR B 1 80 ? 92.082 22.332 21.615 1.00 24.04 341 THR B C 1
ATOM 2890 O O . THR B 1 80 ? 91.424 21.774 22.495 1.00 24.63 341 THR B O 1
ATOM 2894 N N . LEU B 1 81 ? 92.138 21.888 20.360 1.00 19.73 342 LEU B N 1
ATOM 2895 C CA . LEU B 1 81 ? 91.405 20.701 19.942 1.00 19.02 342 LEU B CA 1
ATOM 2896 C C . LEU B 1 81 ? 92.335 19.624 19.425 1.00 21.71 342 LEU B C 1
ATOM 2897 O O . LEU B 1 81 ? 93.160 19.869 18.536 1.00 23.78 342 LEU B O 1
ATOM 2902 N N . TYR B 1 82 ? 92.184 18.421 19.969 1.00 20.35 343 TYR B N 1
ATOM 2903 C CA . TYR B 1 82 ? 92.993 17.292 19.538 1.00 24.91 343 TYR B CA 1
ATOM 2904 C C . TYR B 1 82 ? 92.088 16.219 18.972 1.00 24.45 343 TYR B C 1
ATOM 2905 O O . TYR B 1 82 ? 91.010 15.969 19.523 1.00 22.18 343 TYR B O 1
ATOM 2914 N N . ASN B 1 83 ? 92.541 15.545 17.922 1.00 20.76 344 ASN B N 1
ATOM 2915 C CA . ASN B 1 83 ? 91.815 14.373 17.442 1.00 22.40 344 ASN B CA 1
ATOM 2916 C C . ASN B 1 83 ? 92.732 13.345 16.793 1.00 25.81 344 ASN B C 1
ATOM 2917 O O . ASN B 1 83 ? 93.739 13.699 16.176 1.00 23.58 344 ASN B O 1
ATOM 2922 N N . THR B 1 84 ? 92.377 12.069 16.947 1.00 22.81 345 THR B N 1
ATOM 2923 C CA . THR B 1 84 ? 93.108 10.968 16.327 1.00 24.15 345 THR B CA 1
ATOM 2924 C C . THR B 1 84 ? 92.352 10.462 15.103 1.00 22.65 345 THR B C 1
ATOM 2925 O O . THR B 1 84 ? 92.915 9.796 14.239 1.00 28.56 345 THR B O 1
ATOM 2929 N N . SER B 1 85 ? 91.067 10.786 15.035 1.00 25.17 346 SER B N 1
ATOM 2930 C CA . SER B 1 85 ? 90.219 10.288 13.961 1.00 26.06 346 SER B CA 1
ATOM 2931 C C . SER B 1 85 ? 90.607 10.827 12.580 1.00 26.18 346 SER B C 1
ATOM 2932 O O . SER B 1 85 ? 90.907 12.002 12.412 1.00 22.58 346 SER B O 1
ATOM 2935 N N . LYS B 1 86 ? 90.577 9.959 11.581 1.00 21.14 347 LYS B N 1
ATOM 2936 C CA . LYS B 1 86 ? 90.778 10.416 10.220 1.00 26.15 347 LYS B CA 1
ATOM 2937 C C . LYS B 1 86 ? 89.626 11.294 9.723 1.00 25.93 347 LYS B C 1
ATOM 2938 O O . LYS B 1 86 ? 89.736 11.912 8.669 1.00 20.90 347 LYS B O 1
ATOM 2944 N N . TYR B 1 87 ? 88.524 11.340 10.471 1.00 21.95 348 TYR B N 1
ATOM 2945 C CA . TYR B 1 87 ? 87.388 12.170 10.087 1.00 22.14 348 TYR B CA 1
ATOM 2946 C C . TYR B 1 87 ? 87.316 13.478 10.882 1.00 23.94 348 TYR B C 1
ATOM 2947 O O . TYR B 1 87 ? 86.255 14.099 10.965 1.00 23.22 348 TYR B O 1
ATOM 2956 N N . GLY B 1 88 ? 88.440 13.882 11.471 1.00 24.35 349 GLY B N 1
ATOM 2957 C CA . GLY B 1 88 ? 88.571 15.202 12.071 1.00 21.28 349 GLY B CA 1
ATOM 2958 C C . GLY B 1 88 ? 88.035 15.322 13.487 1.00 25.12 349 GLY B C 1
ATOM 2959 O O . GLY B 1 88 ? 87.336 14.432 13.975 1.00 21.23 349 GLY B O 1
ATOM 2960 N N . PHE B 1 89 ? 88.369 16.420 14.158 1.00 20.39 350 PHE B N 1
ATOM 2961 C CA . PHE B 1 89 ? 87.708 16.733 15.419 1.00 19.29 350 PHE B CA 1
ATOM 2962 C C . PHE B 1 89 ? 86.214 16.960 15.162 1.00 18.49 350 PHE B C 1
ATOM 2963 O O . PHE B 1 89 ? 85.360 16.520 15.933 1.00 22.07 350 PHE B O 1
ATOM 2971 N N . VAL B 1 90 ? 85.911 17.713 14.114 1.00 16.72 351 VAL B N 1
ATOM 2972 C CA . VAL B 1 90 ? 84.545 17.798 13.622 1.00 19.84 351 VAL B CA 1
ATOM 2973 C C . VAL B 1 90 ? 84.391 17.112 12.258 1.00 22.86 351 VAL B C 1
ATOM 2974 O O . VAL B 1 90 ? 85.178 17.322 11.296 1.00 23.87 351 VAL B O 1
ATOM 2978 N N . ASN B 1 91 ? 83.354 16.284 12.199 1.00 21.65 352 ASN B N 1
ATOM 2979 C CA . ASN B 1 91 ? 82.997 15.537 11.016 1.00 15.57 352 ASN B CA 1
ATOM 2980 C C . ASN B 1 91 ? 81.649 16.062 10.541 1.00 21.80 352 ASN B C 1
ATOM 2981 O O . ASN B 1 91 ? 80.630 15.809 11.167 1.00 19.39 352 ASN B O 1
ATOM 2986 N N . MET B 1 92 ? 81.643 16.796 9.435 1.00 19.70 353 MET B N 1
ATOM 2987 C CA . MET B 1 92 ? 80.423 17.412 8.932 1.00 20.70 353 MET B CA 1
ATOM 2988 C C . MET B 1 92 ? 79.684 16.474 8.005 1.00 19.97 353 MET B C 1
ATOM 2989 O O . MET B 1 92 ? 79.799 16.579 6.782 1.00 21.51 353 MET B O 1
ATOM 2994 N N . SER B 1 93 ? 78.917 15.563 8.599 1.00 20.81 354 SER B N 1
ATOM 2995 C CA . SER B 1 93 ? 78.246 14.509 7.846 1.00 19.74 354 SER B CA 1
ATOM 2996 C C . SER B 1 93 ? 76.722 14.663 7.758 1.00 22.72 354 SER B C 1
ATOM 2997 O O . SER B 1 93 ? 76.033 13.681 7.505 1.00 22.79 354 SER B O 1
ATOM 3000 N N . SER B 1 94 ? 76.192 15.865 7.978 1.00 19.55 355 SER B N 1
ATOM 3001 C CA . SER B 1 94 ? 74.760 16.076 7.775 1.00 21.05 355 SER B CA 1
ATOM 3002 C C . SER B 1 94 ? 74.391 15.943 6.304 1.00 25.99 355 SER B C 1
ATOM 3003 O O . SER B 1 94 ? 75.215 16.178 5.410 1.00 22.23 355 SER B O 1
ATOM 3006 N N . ASN B 1 95 ? 73.136 15.578 6.067 1.00 22.95 356 ASN B N 1
ATOM 3007 C CA . ASN B 1 95 ? 72.585 15.551 4.727 1.00 22.49 356 ASN B CA 1
ATOM 3008 C C . ASN B 1 95 ? 72.439 16.984 4.226 1.00 24.96 356 ASN B C 1
ATOM 3009 O O . ASN B 1 95 ? 72.555 17.259 3.035 1.00 28.21 356 ASN B O 1
ATOM 3014 N N . GLY B 1 96 ? 72.223 17.903 5.164 1.00 19.06 357 GLY B N 1
ATOM 3015 C CA . GLY B 1 96 ? 72.035 19.303 4.841 1.00 21.61 357 GLY B CA 1
ATOM 3016 C C . GLY B 1 96 ? 73.257 20.165 5.100 1.00 24.52 357 GLY B C 1
ATOM 3017 O O . GLY B 1 96 ? 74.392 19.733 4.909 1.00 23.53 357 GLY B O 1
ATOM 3018 N N . VAL B 1 97 ? 73.010 21.399 5.522 1.00 23.22 358 VAL B N 1
ATOM 3019 C CA . VAL B 1 97 ? 74.058 22.389 5.710 1.00 21.87 358 VAL B CA 1
ATOM 3020 C C . VAL B 1 97 ? 74.760 22.208 7.060 1.00 22.70 358 VAL B C 1
ATOM 3021 O O . VAL B 1 97 ? 74.096 22.124 8.098 1.00 18.60 358 VAL B O 1
ATOM 3025 N N . ASP B 1 98 ? 76.095 22.115 7.034 1.00 17.88 359 ASP B N 1
ATOM 3026 C CA . ASP B 1 98 ? 76.922 22.167 8.244 1.00 18.41 359 ASP B CA 1
ATOM 3027 C C . ASP B 1 98 ? 77.893 23.331 8.114 1.00 21.89 359 ASP B C 1
ATOM 3028 O O . ASP B 1 98 ? 78.581 23.449 7.090 1.00 17.49 359 ASP B O 1
ATOM 3033 N N . THR B 1 99 ? 77.973 24.168 9.139 1.00 18.57 360 THR B N 1
ATOM 3034 C CA . THR B 1 99 ? 78.952 25.243 9.152 1.00 21.04 360 THR B CA 1
ATOM 3035 C C . THR B 1 99 ? 79.730 25.175 10.451 1.00 23.08 360 THR B C 1
ATOM 3036 O O . THR B 1 99 ? 79.148 25.154 11.524 1.00 22.23 360 THR B O 1
ATOM 3040 N N . VAL B 1 100 ? 81.051 25.124 10.346 1.00 19.63 361 VAL B N 1
ATOM 3041 C CA . VAL B 1 100 ? 81.913 25.049 11.513 1.00 17.47 361 VAL B CA 1
ATOM 3042 C C . VAL B 1 100 ? 82.779 26.295 11.552 1.00 20.01 361 VAL B C 1
ATOM 3043 O O . VAL B 1 100 ? 83.336 26.700 10.523 1.00 17.61 361 VAL B O 1
ATOM 3047 N N . THR B 1 101 ? 82.873 26.914 12.728 1.00 20.60 362 THR B N 1
ATOM 3048 C CA . THR B 1 101 ? 83.709 28.097 12.908 1.00 20.01 362 THR B CA 1
ATOM 3049 C C . THR B 1 101 ? 84.722 27.847 14.020 1.00 21.13 362 THR B C 1
ATOM 3050 O O . THR B 1 101 ? 84.365 27.478 15.140 1.00 22.77 362 THR B O 1
ATOM 3054 N N . TYR B 1 102 ? 85.996 28.006 13.693 1.00 19.48 363 TYR B N 1
ATOM 3055 C CA . TYR B 1 102 ? 87.053 27.962 14.692 1.00 19.64 363 TYR B CA 1
ATOM 3056 C C . TYR B 1 102 ? 87.518 29.385 14.957 1.00 22.60 363 TYR B C 1
ATOM 3057 O O . TYR B 1 102 ? 88.025 30.056 14.055 1.00 21.27 363 TYR B O 1
ATOM 3066 N N . LYS B 1 103 ? 87.372 29.849 16.187 1.00 18.93 364 LYS B N 1
ATOM 3067 C CA . LYS B 1 103 ? 87.825 31.185 16.500 1.00 21.12 364 LYS B CA 1
ATOM 3068 C C . LYS B 1 103 ? 88.875 31.158 17.609 1.00 19.36 364 LYS B C 1
ATOM 3069 O O . LYS B 1 103 ? 88.597 30.712 18.718 1.00 21.65 364 LYS B O 1
ATOM 3075 N N . ASP B 1 104 ? 90.076 31.659 17.314 1.00 19.22 365 ASP B N 1
ATOM 3076 C CA . ASP B 1 104 ? 91.180 31.598 18.272 1.00 16.50 365 ASP B CA 1
ATOM 3077 C C . ASP B 1 104 ? 91.372 30.169 18.777 1.00 24.13 365 ASP B C 1
ATOM 3078 O O . ASP B 1 104 ? 91.447 29.914 19.979 1.00 22.24 365 ASP B O 1
ATOM 3083 N N . VAL B 1 105 ? 91.416 29.240 17.833 1.00 21.75 366 VAL B N 1
ATOM 3084 C CA . VAL B 1 105 ? 91.570 27.831 18.136 1.00 19.48 366 VAL B CA 1
ATOM 3085 C C . VAL B 1 105 ? 92.979 27.369 17.784 1.00 22.34 366 VAL B C 1
ATOM 3086 O O . VAL B 1 105 ? 93.566 27.831 16.798 1.00 22.58 366 VAL B O 1
ATOM 3090 N N . THR B 1 106 ? 93.533 26.477 18.596 1.00 20.26 367 THR B N 1
ATOM 3091 C CA . THR B 1 106 ? 94.727 25.754 18.202 1.00 19.79 367 THR B CA 1
ATOM 3092 C C . THR B 1 106 ? 94.315 24.306 18.070 1.00 21.02 367 THR B C 1
ATOM 3093 O O . THR B 1 106 ? 93.687 23.765 18.967 1.00 21.41 367 THR B O 1
ATOM 3097 N N . ALA B 1 107 ? 94.651 23.672 16.955 1.00 18.19 368 ALA B N 1
ATOM 3098 C CA . ALA B 1 107 ? 94.184 22.304 16.739 1.00 21.81 368 ALA B CA 1
ATOM 3099 C C . ALA B 1 107 ? 95.342 21.406 16.344 1.00 23.92 368 ALA B C 1
ATOM 3100 O O . ALA B 1 107 ? 96.281 21.865 15.680 1.00 19.86 368 ALA B O 1
ATOM 3102 N N . TYR B 1 108 ? 95.275 20.145 16.778 1.00 17.87 369 TYR B N 1
ATOM 3103 C CA . TYR B 1 108 ? 96.263 19.120 16.427 1.00 20.59 369 TYR B CA 1
ATOM 3104 C C . TYR B 1 108 ? 95.547 17.867 15.990 1.00 23.58 369 TYR B C 1
ATOM 3105 O O . TYR B 1 108 ? 94.608 17.445 16.660 1.00 22.81 369 TYR B O 1
ATOM 3114 N N . GLY B 1 109 ? 95.984 17.265 14.886 1.00 21.84 370 GLY B N 1
ATOM 3115 C CA . GLY B 1 109 ? 95.347 16.034 14.413 1.00 19.82 370 GLY B CA 1
ATOM 3116 C C . GLY B 1 109 ? 95.997 15.588 13.122 1.00 20.39 370 GLY B C 1
ATOM 3117 O O . GLY B 1 109 ? 96.949 16.220 12.677 1.00 23.37 370 GLY B O 1
ATOM 3118 N N . GLY B 1 110 ? 95.535 14.490 12.534 1.00 21.36 371 GLY B N 1
ATOM 3119 C CA . GLY B 1 110 ? 96.001 14.115 11.202 1.00 24.40 371 GLY B CA 1
ATOM 3120 C C . GLY B 1 110 ? 95.190 14.862 10.149 1.00 23.31 371 GLY B C 1
ATOM 3121 O O . GLY B 1 110 ? 95.650 15.834 9.517 1.00 21.17 371 GLY B O 1
ATOM 3122 N N . THR B 1 111 ? 93.963 14.398 9.974 1.00 19.03 372 THR B N 1
ATOM 3123 C CA . THR B 1 111 ? 92.916 15.159 9.301 1.00 19.68 372 THR B CA 1
ATOM 3124 C C . THR B 1 111 ? 92.141 15.880 10.401 1.00 22.36 372 THR B C 1
ATOM 3125 O O . THR B 1 111 ? 91.661 15.249 11.345 1.00 22.43 372 THR B O 1
ATOM 3129 N N . LEU B 1 112 ? 92.046 17.202 10.308 1.00 19.36 373 LEU B N 1
ATOM 3130 C CA . LEU B 1 112 ? 91.508 17.988 11.413 1.00 16.87 373 LEU B CA 1
ATOM 3131 C C . LEU B 1 112 ? 90.004 18.220 11.300 1.00 17.51 373 LEU B C 1
ATOM 3132 O O . LEU B 1 112 ? 89.304 18.323 12.303 1.00 18.00 373 LEU B O 1
ATOM 3137 N N . VAL B 1 113 ? 89.525 18.334 10.069 1.00 16.77 374 VAL B N 1
ATOM 3138 C CA . VAL B 1 113 ? 88.108 18.565 9.813 1.00 21.06 374 VAL B CA 1
ATOM 3139 C C . VAL B 1 113 ? 87.759 17.778 8.570 1.00 22.10 374 VAL B C 1
ATOM 3140 O O . VAL B 1 113 ? 88.538 17.769 7.597 1.00 20.48 374 VAL B O 1
ATOM 3144 N N . TRP B 1 114 ? 86.621 17.096 8.595 1.00 18.09 375 TRP B N 1
ATOM 3145 C CA . TRP B 1 114 ? 86.247 16.261 7.441 1.00 19.35 375 TRP B CA 1
ATOM 3146 C C . TRP B 1 114 ? 84.791 16.484 7.125 1.00 20.78 375 TRP B C 1
ATOM 3147 O O . TRP B 1 114 ? 84.046 16.894 7.990 1.00 19.96 375 TRP B O 1
ATOM 3158 N N . SER B 1 115 ? 84.372 16.224 5.897 1.00 18.97 376 SER B N 1
ATOM 3159 C CA . SER B 1 115 ? 82.976 16.452 5.552 1.00 20.46 376 SER B CA 1
ATOM 3160 C C . SER B 1 115 ? 82.500 15.526 4.458 1.00 19.61 376 SER B C 1
ATOM 3161 O O . SER B 1 115 ? 83.302 14.986 3.699 1.00 19.58 376 SER B O 1
ATOM 3164 N N . LYS B 1 116 ? 81.183 15.333 4.394 1.00 18.96 377 LYS B N 1
ATOM 3165 C CA . LYS B 1 116 ? 80.559 14.719 3.231 1.00 21.67 377 LYS B CA 1
ATOM 3166 C C . LYS B 1 116 ? 80.652 15.633 2.022 1.00 22.20 377 LYS B C 1
ATOM 3167 O O . LYS B 1 116 ? 80.356 16.826 2.114 1.00 23.42 377 LYS B O 1
ATOM 3173 N N . THR B 1 117 ? 81.009 15.069 0.875 1.00 19.97 378 THR B N 1
ATOM 3174 C CA . THR B 1 117 ? 81.226 15.884 -0.316 1.00 20.92 378 THR B CA 1
ATOM 3175 C C . THR B 1 117 ? 80.059 15.807 -1.284 1.00 25.08 378 THR B C 1
ATOM 3176 O O . THR B 1 117 ? 80.036 16.512 -2.299 1.00 21.80 378 THR B O 1
ATOM 3180 N N . GLY B 1 118 ? 79.070 14.987 -0.950 1.00 21.20 379 GLY B N 1
ATOM 3181 C CA . GLY B 1 118 ? 77.947 14.782 -1.846 1.00 20.79 379 GLY B CA 1
ATOM 3182 C C . GLY B 1 118 ? 76.605 15.142 -1.243 1.00 24.83 379 GLY B C 1
ATOM 3183 O O . GLY B 1 118 ? 75.595 14.508 -1.538 1.00 24.27 379 GLY B O 1
ATOM 3184 N N . ALA B 1 119 ? 76.587 16.178 -0.413 1.00 21.84 380 ALA B N 1
ATOM 3185 C CA . ALA B 1 119 ? 75.373 16.556 0.291 1.00 22.77 380 ALA B CA 1
ATOM 3186 C C . ALA B 1 119 ? 75.221 18.068 0.310 1.00 22.50 380 ALA B C 1
ATOM 3187 O O . ALA B 1 119 ? 75.547 18.737 -0.669 1.00 23.66 380 ALA B O 1
ATOM 3189 N N . GLY B 1 120 ? 74.721 18.615 1.415 1.00 19.47 381 GLY B N 1
ATOM 3190 C CA . GLY B 1 120 ? 74.512 20.051 1.522 1.00 15.30 381 GLY B CA 1
ATOM 3191 C C . GLY B 1 120 ? 75.816 20.835 1.681 1.00 17.71 381 GLY B C 1
ATOM 3192 O O . GLY B 1 120 ? 76.896 20.244 1.820 1.00 22.18 381 GLY B O 1
ATOM 3193 N N . VAL B 1 121 ? 75.714 22.163 1.686 1.00 18.16 382 VAL B N 1
ATOM 3194 C CA . VAL B 1 121 ? 76.894 23.030 1.720 1.00 18.20 382 VAL B CA 1
ATOM 3195 C C . VAL B 1 121 ? 77.665 22.892 3.029 1.00 21.96 382 VAL B C 1
ATOM 3196 O O . VAL B 1 121 ? 77.096 23.036 4.116 1.00 19.18 382 VAL B O 1
ATOM 3200 N N . LYS B 1 122 ? 78.963 22.603 2.896 1.00 17.10 383 LYS B N 1
ATOM 3201 C CA . LYS B 1 122 ? 79.886 22.441 4.019 1.00 17.12 383 LYS B CA 1
ATOM 3202 C C . LYS B 1 122 ? 80.873 23.598 4.091 1.00 20.82 383 LYS B C 1
ATOM 3203 O O . LYS B 1 122 ? 81.641 23.836 3.141 1.00 19.23 383 LYS B O 1
ATOM 3209 N N . THR B 1 123 ? 80.847 24.312 5.214 1.00 19.19 384 THR B N 1
ATOM 3210 C CA . THR B 1 123 ? 81.659 25.523 5.371 1.00 22.02 384 THR B CA 1
ATOM 3211 C C . THR B 1 123 ? 82.508 25.456 6.634 1.00 19.94 384 THR B C 1
ATOM 3212 O O . THR B 1 123 ? 82.003 25.136 7.706 1.00 15.99 384 THR B O 1
ATOM 3216 N N . LEU B 1 124 ? 83.789 25.787 6.503 1.00 17.24 385 LEU B N 1
ATOM 3217 C CA . LEU B 1 124 ? 84.668 25.960 7.651 1.00 15.86 385 LEU B CA 1
ATOM 3218 C C . LEU B 1 124 ? 85.183 27.396 7.709 1.00 17.00 385 LEU B C 1
ATOM 3219 O O . LEU B 1 124 ? 85.837 27.861 6.774 1.00 15.80 385 LEU B O 1
ATOM 3224 N N . ASN B 1 125 ? 84.870 28.096 8.792 1.00 15.62 386 ASN B N 1
ATOM 3225 C CA . ASN B 1 125 ? 85.372 29.452 8.990 1.00 17.98 386 ASN B CA 1
ATOM 3226 C C . ASN B 1 125 ? 86.505 29.439 10.003 1.00 17.63 386 ASN B C 1
ATOM 3227 O O . ASN B 1 125 ? 86.378 28.861 11.080 1.00 17.50 386 ASN B O 1
ATOM 3232 N N . LEU B 1 126 ? 87.589 30.125 9.663 1.00 18.06 387 LEU B N 1
ATOM 3233 C CA . LEU B 1 126 ? 88.775 30.210 10.484 1.00 17.92 387 LEU B CA 1
ATOM 3234 C C . LEU B 1 126 ? 88.949 31.681 10.865 1.00 18.84 387 LEU B C 1
ATOM 3235 O O . LEU B 1 126 ? 89.156 32.538 10.002 1.00 17.60 387 LEU B O 1
ATOM 3240 N N . VAL B 1 127 ? 88.866 31.957 12.163 1.00 17.98 388 VAL B N 1
ATOM 3241 C CA . VAL B 1 127 ? 88.712 33.316 12.662 1.00 19.37 388 VAL B CA 1
ATOM 3242 C C . VAL B 1 127 ? 89.774 33.637 13.717 1.00 18.46 388 VAL B C 1
ATOM 3243 O O . VAL B 1 127 ? 90.194 32.758 14.466 1.00 22.94 388 VAL B O 1
ATOM 3247 N N . GLY B 1 128 ? 90.167 34.906 13.801 1.00 20.41 389 GLY B N 1
ATOM 3248 C CA . GLY B 1 128 ? 91.152 35.353 14.785 1.00 18.33 389 GLY B CA 1
ATOM 3249 C C . GLY B 1 128 ? 92.492 34.664 14.597 1.00 19.65 389 GLY B C 1
ATOM 3250 O O . GLY B 1 128 ? 92.924 34.426 13.472 1.00 22.26 389 GLY B O 1
ATOM 3251 N N . ASN B 1 129 ? 93.155 34.363 15.705 1.00 24.63 390 ASN B N 1
ATOM 3252 C CA . ASN B 1 129 ? 94.464 33.730 15.673 1.00 22.55 390 ASN B CA 1
ATOM 3253 C C . ASN B 1 129 ? 94.320 32.225 15.800 1.00 24.24 390 ASN B C 1
ATOM 3254 O O . ASN B 1 129 ? 94.322 31.679 16.904 1.00 25.27 390 ASN B O 1
ATOM 3259 N N . THR B 1 130 ? 94.189 31.561 14.661 1.00 19.02 391 THR B N 1
ATOM 3260 C CA . THR B 1 130 ? 93.920 30.134 14.635 1.00 19.95 391 THR B CA 1
ATOM 3261 C C . THR B 1 130 ? 95.067 29.384 13.960 1.00 22.74 391 THR B C 1
ATOM 3262 O O . THR B 1 130 ? 95.518 29.742 12.870 1.00 22.77 391 THR B O 1
ATOM 3266 N N . THR B 1 131 ? 95.545 28.344 14.628 1.00 21.40 392 THR B N 1
ATOM 3267 C CA . THR B 1 131 ? 96.675 27.573 14.140 1.00 20.39 392 THR B CA 1
ATOM 3268 C C . THR B 1 131 ? 96.266 26.123 14.059 1.00 20.33 392 THR B C 1
ATOM 3269 O O . THR B 1 131 ? 95.800 25.548 15.039 1.00 23.04 392 THR B O 1
ATOM 3273 N N . LEU B 1 132 ? 96.415 25.549 12.873 1.00 17.13 393 LEU B N 1
ATOM 3274 C CA . LEU B 1 132 ? 96.033 24.175 12.627 1.00 22.18 393 LEU B CA 1
ATOM 3275 C C . LEU B 1 132 ? 97.296 23.370 12.386 1.00 24.63 393 LEU B C 1
ATOM 3276 O O . LEU B 1 132 ? 98.157 23.764 11.594 1.00 24.25 393 LEU B O 1
ATOM 3281 N N . ASN B 1 133 ? 97.404 22.248 13.079 1.00 22.44 394 ASN B N 1
ATOM 3282 C CA . ASN B 1 133 ? 98.589 21.420 13.010 1.00 19.44 394 ASN B CA 1
ATOM 3283 C C . ASN B 1 133 ? 98.228 20.016 12.574 1.00 20.00 394 ASN B C 1
ATOM 3284 O O . ASN B 1 133 ? 97.607 19.267 13.327 1.00 21.86 394 ASN B O 1
ATOM 3289 N N . SER B 1 134 ? 98.628 19.663 11.358 1.00 16.58 395 SER B N 1
ATOM 3290 C CA . SER B 1 134 ? 98.470 18.304 10.878 1.00 15.87 395 SER B CA 1
ATOM 3291 C C . SER B 1 134 ? 99.741 17.554 11.260 1.00 25.66 395 SER B C 1
ATOM 3292 O O . SER B 1 134 ? 100.827 17.849 10.738 1.00 24.09 395 SER B O 1
ATOM 3295 N N . VAL B 1 135 ? 99.612 16.631 12.214 1.00 21.76 396 VAL B N 1
ATOM 3296 C CA . VAL B 1 135 ? 100.770 15.944 12.806 1.00 24.53 396 VAL B CA 1
ATOM 3297 C C . VAL B 1 135 ? 100.545 14.444 12.859 1.00 25.53 396 VAL B C 1
ATOM 3298 O O . VAL B 1 135 ? 99.408 13.987 12.777 1.00 25.80 396 VAL B O 1
ATOM 3302 N N . LYS B 1 136 ? 101.628 13.678 12.977 1.00 27.42 397 LYS B N 1
ATOM 3303 C CA . LYS B 1 136 ? 101.529 12.217 13.001 1.00 23.60 397 LYS B CA 1
ATOM 3304 C C . LYS B 1 136 ? 101.208 11.721 14.408 1.00 25.49 397 LYS B C 1
ATOM 3305 O O . LYS B 1 136 ? 100.727 10.603 14.599 1.00 29.62 397 LYS B O 1
ATOM 3311 N N . SER B 1 137 ? 101.460 12.573 15.390 1.00 26.76 398 SER B N 1
ATOM 3312 C CA . SER B 1 137 ? 101.086 12.282 16.765 1.00 29.82 398 SER B CA 1
ATOM 3313 C C . SER B 1 137 ? 101.098 13.560 17.578 1.00 30.84 398 SER B C 1
ATOM 3314 O O . SER B 1 137 ? 101.682 14.565 17.170 1.00 34.37 398 SER B O 1
ATOM 3317 N N . TYR B 1 138 ? 100.489 13.509 18.752 1.00 27.76 399 TYR B N 1
ATOM 3318 C CA . TYR B 1 138 ? 100.544 14.645 19.646 1.00 24.76 399 TYR B CA 1
ATOM 3319 C C . TYR B 1 138 ? 100.659 14.152 21.075 1.00 29.83 399 TYR B C 1
ATOM 3320 O O . TYR B 1 138 ? 100.406 12.982 21.366 1.00 27.88 399 TYR B O 1
ATOM 3329 N N . GLU B 1 139 ? 101.019 15.064 21.967 1.00 30.76 400 GLU B N 1
ATOM 3330 C CA . GLU B 1 139 ? 101.196 14.746 23.378 1.00 35.60 400 GLU B CA 1
ATOM 3331 C C . GLU B 1 139 ? 100.329 15.666 24.195 1.00 34.19 400 GLU B C 1
ATOM 3332 O O . GLU B 1 139 ? 100.390 16.887 24.057 1.00 35.22 400 GLU B O 1
ATOM 3338 N N . VAL B 1 140 ? 99.533 15.060 25.063 1.00 33.28 401 VAL B N 1
ATOM 3339 C CA . VAL B 1 140 ? 98.673 15.796 25.964 1.00 37.44 401 VAL B CA 1
ATOM 3340 C C . VAL B 1 140 ? 98.774 15.187 27.341 1.00 36.98 401 VAL B C 1
ATOM 3341 O O . VAL B 1 140 ? 98.585 13.979 27.480 1.00 37.54 401 VAL B O 1
ATOM 3345 N N . ASP B 1 141 ? 99.030 16.026 28.343 1.00 46.00 402 ASP B N 1
ATOM 3346 C CA . ASP B 1 141 ? 99.247 15.581 29.725 1.00 55.46 402 ASP B CA 1
ATOM 3347 C C . ASP B 1 141 ? 100.065 14.291 29.831 1.00 57.18 402 ASP B C 1
ATOM 3348 O O . ASP B 1 141 ? 99.632 13.335 30.465 1.00 58.53 402 ASP B O 1
ATOM 3353 N N . GLY B 1 142 ? 101.239 14.272 29.205 1.00 56.85 403 GLY B N 1
ATOM 3354 C CA . GLY B 1 142 ? 102.124 13.121 29.261 1.00 58.92 403 GLY B CA 1
ATOM 3355 C C . GLY B 1 142 ? 101.727 11.871 28.477 1.00 64.51 403 GLY B C 1
ATOM 3356 O O . GLY B 1 142 ? 102.451 10.874 28.502 1.00 68.61 403 GLY B O 1
ATOM 3357 N N . GLN B 1 143 ? 100.583 11.901 27.796 1.00 63.07 404 GLN B N 1
ATOM 3358 C CA . GLN B 1 143 ? 100.166 10.784 26.938 1.00 62.96 404 GLN B CA 1
ATOM 3359 C C . GLN B 1 143 ? 100.344 11.121 25.455 1.00 58.43 404 GLN B C 1
ATOM 3360 O O . GLN B 1 143 ? 99.872 12.149 24.987 1.00 54.04 404 GLN B O 1
ATOM 3366 N N . SER B 1 144 ? 101.051 10.249 24.743 1.00 52.95 405 SER B N 1
ATOM 3367 C CA . SER B 1 144 ? 101.256 10.387 23.313 1.00 52.08 405 SER B CA 1
ATOM 3368 C C . SER B 1 144 ? 100.158 9.634 22.550 1.00 49.61 405 SER B C 1
ATOM 3369 O O . SER B 1 144 ? 99.829 8.506 22.903 1.00 50.81 405 SER B O 1
ATOM 3372 N N . CYS B 1 145 ? 99.592 10.265 21.521 1.00 39.87 406 CYS B N 1
ATOM 3373 C CA . CYS B 1 145 ? 98.548 9.655 20.696 1.00 37.05 406 CYS B CA 1
ATOM 3374 C C . CYS B 1 145 ? 98.917 9.752 19.229 1.00 34.77 406 CYS B C 1
ATOM 3375 O O . CYS B 1 145 ? 99.278 10.830 18.750 1.00 32.53 406 CYS B O 1
ATOM 3378 N N . GLY B 1 146 ? 98.828 8.629 18.528 1.00 28.99 407 GLY B N 1
ATOM 3379 C CA . GLY B 1 146 ? 99.016 8.600 17.090 1.00 30.41 407 GLY B CA 1
ATOM 3380 C C . GLY B 1 146 ? 97.749 9.065 16.390 1.00 30.99 407 GLY B C 1
ATOM 3381 O O . GLY B 1 146 ? 96.644 8.840 16.881 1.00 35.27 407 GLY B O 1
ATOM 3382 N N . THR B 1 147 ? 97.912 9.747 15.263 1.00 28.14 408 THR B N 1
ATOM 3383 C CA . THR B 1 147 ? 96.789 10.245 14.482 1.00 27.68 408 THR B CA 1
ATOM 3384 C C . THR B 1 147 ? 96.561 9.389 13.255 1.00 25.87 408 THR B C 1
ATOM 3385 O O . THR B 1 147 ? 97.453 8.671 12.815 1.00 27.60 408 THR B O 1
ATOM 3389 N N . GLU B 1 148 ? 95.361 9.481 12.698 1.00 28.04 409 GLU B N 1
ATOM 3390 C CA . GLU B 1 148 ? 95.080 8.925 11.383 1.00 30.31 409 GLU B CA 1
ATOM 3391 C C . GLU B 1 148 ? 94.685 10.039 10.420 1.00 28.37 409 GLU B C 1
ATOM 3392 O O . GLU B 1 148 ? 94.197 11.099 10.836 1.00 32.61 409 GLU B O 1
ATOM 3398 N N . ALA B 1 149 ? 94.875 9.784 9.136 1.00 24.39 410 ALA B N 1
ATOM 3399 C CA . ALA B 1 149 ? 94.574 10.783 8.117 1.00 26.76 410 ALA B CA 1
ATOM 3400 C C . ALA B 1 149 ? 93.664 10.191 7.074 1.00 21.79 410 ALA B C 1
ATOM 3401 O O . ALA B 1 149 ? 93.843 9.044 6.670 1.00 25.99 410 ALA B O 1
ATOM 3403 N N . PHE B 1 150 ? 92.690 10.976 6.633 1.00 19.17 411 PHE B N 1
ATOM 3404 C CA . PHE B 1 150 ? 91.822 10.567 5.548 1.00 21.11 411 PHE B CA 1
ATOM 3405 C C . PHE B 1 150 ? 92.594 10.546 4.235 1.00 25.89 411 PHE B C 1
ATOM 3406 O O . PHE B 1 150 ? 93.340 11.474 3.928 1.00 24.40 411 PHE B O 1
ATOM 3414 N N . SER B 1 151 ? 92.393 9.481 3.470 1.00 23.92 412 SER B N 1
ATOM 3415 C CA . SER B 1 151 ? 93.043 9.284 2.182 1.00 29.22 412 SER B CA 1
ATOM 3416 C C . SER B 1 151 ? 91.977 9.156 1.103 1.00 25.72 412 SER B C 1
ATOM 3417 O O . SER B 1 151 ? 90.906 8.615 1.353 1.00 25.37 412 SER B O 1
ATOM 3420 N N . HIS B 1 152 ? 92.257 9.672 -0.087 1.00 26.21 413 HIS B N 1
ATOM 3421 C CA . HIS B 1 152 ? 91.292 9.619 -1.173 1.00 23.38 413 HIS B CA 1
ATOM 3422 C C . HIS B 1 152 ? 92.032 9.531 -2.507 1.00 24.76 413 HIS B C 1
ATOM 3423 O O . HIS B 1 152 ? 93.121 10.079 -2.664 1.00 22.41 413 HIS B O 1
ATOM 3430 N N . ARG B 1 153 ? 91.438 8.836 -3.466 1.00 23.68 414 ARG B N 1
ATOM 3431 C CA . ARG B 1 153 ? 92.084 8.621 -4.761 1.00 24.56 414 ARG B CA 1
ATOM 3432 C C . ARG B 1 153 ? 92.174 9.910 -5.579 1.00 26.13 414 ARG B C 1
ATOM 3433 O O . ARG B 1 153 ? 91.308 10.779 -5.480 1.00 24.72 414 ARG B O 1
ATOM 3441 N N . THR B 1 154 ? 93.242 10.039 -6.368 1.00 23.54 415 THR B N 1
ATOM 3442 C CA . THR B 1 154 ? 93.378 11.107 -7.364 1.00 26.71 415 THR B CA 1
ATOM 3443 C C . THR B 1 154 ? 94.010 10.482 -8.596 1.00 29.31 415 THR B C 1
ATOM 3444 O O . THR B 1 154 ? 94.542 9.376 -8.506 1.00 30.45 415 THR B O 1
ATOM 3448 N N . PRO B 1 155 ? 93.981 11.183 -9.742 1.00 25.51 416 PRO B N 1
ATOM 3449 C CA . PRO B 1 155 ? 94.689 10.625 -10.905 1.00 29.40 416 PRO B CA 1
ATOM 3450 C C . PRO B 1 155 ? 96.190 10.415 -10.679 1.00 32.50 416 PRO B C 1
ATOM 3451 O O . PRO B 1 155 ? 96.817 9.732 -11.480 1.00 35.57 416 PRO B O 1
ATOM 3455 N N . ASP B 1 156 ? 96.761 10.999 -9.630 1.00 29.17 417 ASP B N 1
ATOM 3456 C CA . ASP B 1 156 ? 98.166 10.767 -9.317 1.00 30.17 417 ASP B CA 1
ATOM 3457 C C . ASP B 1 156 ? 98.357 9.904 -8.070 1.00 35.44 417 ASP B C 1
ATOM 3458 O O . ASP B 1 156 ? 99.388 9.996 -7.408 1.00 45.10 417 ASP B O 1
ATOM 3463 N N . GLY B 1 157 ? 97.383 9.055 -7.758 1.00 31.80 418 GLY B N 1
ATOM 3464 C CA . GLY B 1 157 ? 97.489 8.195 -6.590 1.00 31.03 418 GLY B CA 1
ATOM 3465 C C . GLY B 1 157 ? 96.745 8.749 -5.385 1.00 33.97 418 GLY B C 1
ATOM 3466 O O . GLY B 1 157 ? 96.255 9.882 -5.404 1.00 29.18 418 GLY B O 1
ATOM 3467 N N . ASP B 1 158 ? 96.655 7.941 -4.336 1.00 32.14 419 ASP B N 1
ATOM 3468 C CA . ASP B 1 158 ? 95.922 8.327 -3.142 1.00 31.54 419 ASP B CA 1
ATOM 3469 C C . ASP B 1 158 ? 96.655 9.454 -2.427 1.00 27.48 419 ASP B C 1
ATOM 3470 O O . ASP B 1 158 ? 97.890 9.430 -2.297 1.00 26.19 419 ASP B O 1
ATOM 3475 N N . LYS B 1 159 ? 95.898 10.431 -1.947 1.00 25.84 420 LYS B N 1
ATOM 3476 C CA . LYS B 1 159 ? 96.486 11.524 -1.187 1.00 23.91 420 LYS B CA 1
ATOM 3477 C C . LYS B 1 159 ? 95.727 11.700 0.122 1.00 17.76 420 LYS B C 1
ATOM 3478 O O . LYS B 1 159 ? 94.523 11.458 0.196 1.00 20.44 420 LYS B O 1
ATOM 3484 N N . THR B 1 160 ? 96.445 12.139 1.144 1.00 23.77 421 THR B N 1
ATOM 3485 C CA . THR B 1 160 ? 95.855 12.473 2.429 1.00 26.74 421 THR B CA 1
ATOM 3486 C C . THR B 1 160 ? 95.735 13.994 2.541 1.00 26.51 421 THR B C 1
ATOM 3487 O O . THR B 1 160 ? 96.404 14.724 1.806 1.00 22.94 421 THR B O 1
ATOM 3491 N N . THR B 1 161 ? 94.895 14.473 3.453 1.00 19.38 422 THR B N 1
ATOM 3492 C CA . THR B 1 161 ? 94.738 15.911 3.624 1.00 19.65 422 THR B CA 1
ATOM 3493 C C . THR B 1 161 ? 94.494 16.281 5.079 1.00 21.34 422 THR B C 1
ATOM 3494 O O . THR B 1 161 ? 93.957 15.485 5.843 1.00 21.26 422 THR B O 1
ATOM 3498 N N . ALA B 1 162 ? 94.904 17.491 5.454 1.00 22.47 423 ALA B N 1
ATOM 3499 C CA . ALA B 1 162 ? 94.655 18.025 6.789 1.00 19.97 423 ALA B CA 1
ATOM 3500 C C . ALA B 1 162 ? 93.203 18.492 6.947 1.00 22.16 423 ALA B C 1
ATOM 3501 O O . ALA B 1 162 ? 92.637 18.413 8.036 1.00 20.81 423 ALA B O 1
ATOM 3503 N N . LEU B 1 163 ? 92.618 18.990 5.857 1.00 18.21 424 LEU B N 1
ATOM 3504 C CA . LEU B 1 163 ? 91.269 19.551 5.884 1.00 19.62 424 LEU B CA 1
ATOM 3505 C C . LEU B 1 163 ? 90.487 19.085 4.663 1.00 24.53 424 LEU B C 1
ATOM 3506 O O . LEU B 1 163 ? 90.866 19.365 3.535 1.00 23.26 424 LEU B O 1
ATOM 3511 N N . TYR B 1 164 ? 89.369 18.411 4.888 1.00 21.40 425 TYR B N 1
ATOM 3512 C CA . TYR B 1 164 ? 88.576 17.893 3.783 1.00 14.49 425 TYR B CA 1
ATOM 3513 C C . TYR B 1 164 ? 87.181 18.486 3.901 1.00 20.31 425 TYR B C 1
ATOM 3514 O O . TYR B 1 164 ? 86.274 17.879 4.448 1.00 19.72 425 TYR B O 1
ATOM 3523 N N . VAL B 1 165 ? 87.036 19.694 3.386 1.00 17.13 426 VAL B N 1
ATOM 3524 C CA . VAL B 1 165 ? 85.826 20.478 3.539 1.00 22.57 426 VAL B CA 1
ATOM 3525 C C . VAL B 1 165 ? 85.282 20.734 2.149 1.00 24.18 426 VAL B C 1
ATOM 3526 O O . VAL B 1 165 ? 85.961 21.324 1.314 1.00 22.08 426 VAL B O 1
ATOM 3530 N N . SER B 1 166 ? 84.068 20.274 1.894 1.00 17.24 427 SER B N 1
ATOM 3531 C CA . SER B 1 166 ? 83.573 20.192 0.528 1.00 14.60 427 SER B CA 1
ATOM 3532 C C . SER B 1 166 ? 83.460 21.534 -0.206 1.00 19.11 427 SER B C 1
ATOM 3533 O O . SER B 1 166 ? 83.907 21.649 -1.352 1.00 20.90 427 SER B O 1
ATOM 3536 N N . ASN B 1 167 ? 82.857 22.538 0.425 1.00 18.54 428 ASN B N 1
ATOM 3537 C CA . ASN B 1 167 ? 82.444 23.727 -0.331 1.00 16.33 428 ASN B CA 1
ATOM 3538 C C . ASN B 1 167 ? 83.155 25.030 -0.026 1.00 17.21 428 ASN B C 1
ATOM 3539 O O . ASN B 1 167 ? 83.445 25.802 -0.941 1.00 22.34 428 ASN B O 1
ATOM 3544 N N . ALA B 1 168 ? 83.436 25.306 1.239 1.00 15.29 429 ALA B N 1
ATOM 3545 C CA . ALA B 1 168 ? 84.059 26.589 1.526 1.00 17.36 429 ALA B CA 1
ATOM 3546 C C . ALA B 1 168 ? 84.965 26.551 2.737 1.00 18.17 429 ALA B C 1
ATOM 3547 O O . ALA B 1 168 ? 84.592 26.033 3.784 1.00 16.81 429 ALA B O 1
ATOM 3549 N N . ILE B 1 169 ? 86.168 27.095 2.580 1.00 17.76 430 ILE B N 1
ATOM 3550 C CA . ILE B 1 169 ? 87.023 27.408 3.720 1.00 17.53 430 ILE B CA 1
ATOM 3551 C C . ILE B 1 169 ? 87.310 28.900 3.673 1.00 17.58 430 ILE B C 1
ATOM 3552 O O . ILE B 1 169 ? 87.822 29.408 2.677 1.00 18.65 430 ILE B O 1
ATOM 3557 N N . ASN B 1 170 ? 86.902 29.602 4.726 1.00 18.09 431 ASN B N 1
ATOM 3558 C CA . ASN B 1 170 ? 87.009 31.057 4.804 1.00 18.34 431 ASN B CA 1
ATOM 3559 C C . ASN B 1 170 ? 87.968 31.489 5.884 1.00 19.21 431 ASN B C 1
ATOM 3560 O O . ASN B 1 170 ? 87.836 31.073 7.026 1.00 19.73 431 ASN B O 1
ATOM 3565 N N . ILE B 1 171 ? 88.949 32.289 5.512 1.00 19.36 432 ILE B N 1
ATOM 3566 C CA . ILE B 1 171 ? 89.800 32.941 6.473 1.00 17.90 432 ILE B CA 1
ATOM 3567 C C . ILE B 1 171 ? 89.135 34.293 6.705 1.00 20.22 432 ILE B C 1
ATOM 3568 O O . ILE B 1 171 ? 89.072 35.128 5.790 1.00 20.38 432 ILE B O 1
ATOM 3573 N N . ALA B 1 172 ? 88.627 34.507 7.912 1.00 16.91 433 ALA B N 1
ATOM 3574 C CA . ALA B 1 172 ? 87.821 35.691 8.193 1.00 20.26 433 ALA B CA 1
ATOM 3575 C C . ALA B 1 172 ? 88.646 36.969 8.086 1.00 20.37 433 ALA B C 1
ATOM 3576 O O . ALA B 1 172 ? 89.871 36.935 8.234 1.00 19.64 433 ALA B O 1
ATOM 3578 N N . GLU B 1 173 ? 87.978 38.102 7.861 1.00 20.13 434 GLU B N 1
ATOM 3579 C CA . GLU B 1 173 ? 88.661 39.398 7.937 1.00 23.77 434 GLU B CA 1
ATOM 3580 C C . GLU B 1 173 ? 89.494 39.537 9.210 1.00 18.55 434 GLU B C 1
ATOM 3581 O O . GLU B 1 173 ? 89.059 39.154 10.286 1.00 20.87 434 GLU B O 1
ATOM 3587 N N . ASN B 1 174 ? 90.703 40.072 9.056 1.00 16.79 435 ASN B N 1
ATOM 3588 C CA . ASN B 1 174 ? 91.648 40.293 10.154 1.00 21.73 435 ASN B CA 1
ATOM 3589 C C . ASN B 1 174 ? 92.183 39.040 10.832 1.00 23.01 435 ASN B C 1
ATOM 3590 O O . ASN B 1 174 ? 92.927 39.140 11.803 1.00 22.89 435 ASN B O 1
ATOM 3595 N N . ALA B 1 175 ? 91.831 37.863 10.328 1.00 17.48 436 ALA B N 1
ATOM 3596 C CA . ALA B 1 175 ? 92.328 36.657 10.969 1.00 18.57 436 ALA B CA 1
ATOM 3597 C C . ALA B 1 175 ? 93.813 36.489 10.668 1.00 19.60 436 ALA B C 1
ATOM 3598 O O . ALA B 1 175 ? 94.338 37.049 9.698 1.00 20.98 436 ALA B O 1
ATOM 3600 N N . ASN B 1 176 ? 94.477 35.726 11.528 1.00 19.01 437 ASN B N 1
ATOM 3601 C CA . ASN B 1 176 ? 95.844 35.290 11.314 1.00 21.05 437 ASN B CA 1
ATOM 3602 C C . ASN B 1 176 ? 95.847 33.774 11.419 1.00 20.44 437 ASN B C 1
ATOM 3603 O O . ASN B 1 176 ? 95.892 33.212 12.517 1.00 21.33 437 ASN B O 1
ATOM 3608 N N . VAL B 1 177 ? 95.739 33.116 10.272 1.00 20.03 438 VAL B N 1
ATOM 3609 C CA . VAL B 1 177 ? 95.623 31.668 10.244 1.00 13.15 438 VAL B CA 1
ATOM 3610 C C . VAL B 1 177 ? 96.911 31.041 9.749 1.00 19.59 438 VAL B C 1
ATOM 3611 O O . VAL B 1 177 ? 97.468 31.463 8.738 1.00 19.12 438 VAL B O 1
ATOM 3615 N N . VAL B 1 178 ? 97.367 30.028 10.477 1.00 20.78 439 VAL B N 1
ATOM 3616 C CA . VAL B 1 178 ? 98.583 29.300 10.151 1.00 20.08 439 VAL B CA 1
ATOM 3617 C C . VAL B 1 178 ? 98.251 27.835 10.085 1.00 15.85 439 VAL B C 1
ATOM 3618 O O . VAL B 1 178 ? 97.608 27.312 10.991 1.00 19.00 439 VAL B O 1
ATOM 3622 N N . LEU B 1 179 ? 98.686 27.159 9.029 1.00 14.08 440 LEU B N 1
ATOM 3623 C CA . LEU B 1 179 ? 98.515 25.719 8.989 1.00 15.84 440 LEU B CA 1
ATOM 3624 C C . LEU B 1 179 ? 99.896 25.113 8.824 1.00 24.46 440 LEU B C 1
ATOM 3625 O O . LEU B 1 179 ? 100.607 25.409 7.850 1.00 20.45 440 LEU B O 1
ATOM 3630 N N . ASN B 1 180 ? 100.270 24.295 9.802 1.00 21.05 441 ASN B N 1
ATOM 3631 C CA . ASN B 1 180 ? 101.557 23.612 9.831 1.00 25.06 441 ASN B CA 1
ATOM 3632 C C . ASN B 1 180 ? 101.286 22.160 9.497 1.00 26.75 441 ASN B C 1
ATOM 3633 O O . ASN B 1 180 ? 100.506 21.508 10.181 1.00 28.53 441 ASN B O 1
ATOM 3638 N N . ASN B 1 181 ? 101.906 21.650 8.444 1.00 23.54 442 ASN B N 1
ATOM 3639 C CA . ASN B 1 181 ? 101.623 20.290 8.022 1.00 24.28 442 ASN B CA 1
ATOM 3640 C C . ASN B 1 181 ? 102.899 19.451 7.985 1.00 26.66 442 ASN B C 1
ATOM 3641 O O . ASN B 1 181 ? 103.828 19.755 7.243 1.00 23.88 442 ASN B O 1
ATOM 3646 N N . SER B 1 182 ? 102.950 18.426 8.827 1.00 24.44 443 SER B N 1
ATOM 3647 C CA . SER B 1 182 ? 104.040 17.465 8.802 1.00 28.62 443 SER B CA 1
ATOM 3648 C C . SER B 1 182 ? 103.508 16.037 8.732 1.00 30.13 443 SER B C 1
ATOM 3649 O O . SER B 1 182 ? 104.188 15.106 9.150 1.00 28.53 443 SER B O 1
ATOM 3652 N N . ALA B 1 183 ? 102.296 15.857 8.201 1.00 23.71 444 ALA B N 1
ATOM 3653 C CA . ALA B 1 183 ? 101.655 14.543 8.270 1.00 22.71 444 ALA B CA 1
ATOM 3654 C C . ALA B 1 183 ? 100.886 14.136 7.022 1.00 26.37 444 ALA B C 1
ATOM 3655 O O . ALA B 1 183 ? 100.760 12.944 6.744 1.00 26.80 444 ALA B O 1
ATOM 3657 N N . THR B 1 184 ? 100.339 15.104 6.284 1.00 23.41 445 THR B N 1
ATOM 3658 C CA . THR B 1 184 ? 99.470 14.777 5.153 1.00 21.02 445 THR B CA 1
ATOM 3659 C C . THR B 1 184 ? 99.933 15.450 3.857 1.00 19.65 445 THR B C 1
ATOM 3660 O O . THR B 1 184 ? 100.743 16.370 3.886 1.00 20.84 445 THR B O 1
ATOM 3664 N N . ASP B 1 185 ? 99.429 14.962 2.725 1.00 20.47 446 ASP B N 1
ATOM 3665 C CA . ASP B 1 185 ? 99.878 15.403 1.395 1.00 21.59 446 ASP B CA 1
ATOM 3666 C C . ASP B 1 185 ? 99.330 16.755 0.962 1.00 24.09 446 ASP B C 1
ATOM 3667 O O . ASP B 1 185 ? 99.948 17.445 0.142 1.00 21.70 446 ASP B O 1
ATOM 3672 N N . ILE B 1 186 ? 98.161 17.112 1.490 1.00 22.49 447 ILE B N 1
ATOM 3673 C CA . ILE B 1 186 ? 97.430 18.304 1.046 1.00 18.44 447 ILE B CA 1
ATOM 3674 C C . ILE B 1 186 ? 97.013 19.116 2.258 1.00 22.32 447 ILE B C 1
ATOM 3675 O O . ILE B 1 186 ? 96.517 18.545 3.222 1.00 23.18 447 ILE B O 1
ATOM 3680 N N . ASP B 1 187 ? 97.193 20.440 2.230 1.00 18.66 448 ASP B N 1
ATOM 3681 C CA . ASP B 1 187 ? 96.789 21.232 3.396 1.00 15.68 448 ASP B CA 1
ATOM 3682 C C . ASP B 1 187 ? 95.273 21.426 3.428 1.00 19.72 448 ASP B C 1
ATOM 3683 O O . ASP B 1 187 ? 94.645 21.226 4.465 1.00 20.84 448 ASP B O 1
ATOM 3688 N N . MET B 1 188 ? 94.693 21.798 2.284 1.00 21.15 449 MET B N 1
ATOM 3689 C CA . MET B 1 188 ? 93.251 22.036 2.149 1.00 22.02 449 MET B CA 1
ATOM 3690 C C . MET B 1 188 ? 92.755 21.339 0.903 1.00 20.26 449 MET B C 1
ATOM 3691 O O . MET B 1 188 ? 93.196 21.662 -0.212 1.00 17.93 449 MET B O 1
ATOM 3696 N N . TRP B 1 189 ? 91.827 20.405 1.080 1.00 15.58 450 TRP B N 1
ATOM 3697 C CA . TRP B 1 189 ? 91.243 19.709 -0.058 1.00 15.63 450 TRP B CA 1
ATOM 3698 C C . TRP B 1 189 ? 89.737 19.920 -0.114 1.00 19.39 450 TRP B C 1
ATOM 3699 O O . TRP B 1 189 ? 89.017 19.443 0.758 1.00 18.80 450 TRP B O 1
ATOM 3710 N N . LEU B 1 190 ? 89.264 20.624 -1.137 1.00 17.64 451 LEU B N 1
ATOM 3711 C CA . LEU B 1 190 ? 87.834 20.895 -1.276 1.00 16.11 451 LEU B CA 1
ATOM 3712 C C . LEU B 1 190 ? 87.331 20.163 -2.528 1.00 18.85 451 LEU B C 1
ATOM 3713 O O . LEU B 1 190 ? 87.715 20.463 -3.662 1.00 21.02 451 LEU B O 1
ATOM 3718 N N . LEU B 1 191 ? 86.461 19.195 -2.307 1.00 19.69 452 LEU B N 1
ATOM 3719 C CA . LEU B 1 191 ? 85.994 18.332 -3.377 1.00 16.98 452 LEU B CA 1
ATOM 3720 C C . LEU B 1 191 ? 84.476 18.257 -3.319 1.00 18.00 452 LEU B C 1
ATOM 3721 O O . LEU B 1 191 ? 83.913 18.178 -2.229 1.00 18.54 452 LEU B O 1
ATOM 3726 N N . THR B 1 192 ? 83.810 18.279 -4.471 1.00 17.10 453 THR B N 1
ATOM 3727 C CA . THR B 1 192 ? 82.380 17.975 -4.471 1.00 17.48 453 THR B CA 1
ATOM 3728 C C . THR B 1 192 ? 82.110 16.763 -5.359 1.00 25.40 453 THR B C 1
ATOM 3729 O O . THR B 1 192 ? 82.871 16.476 -6.303 1.00 21.76 453 THR B O 1
ATOM 3733 N N . ALA B 1 193 ? 81.065 16.019 -5.021 1.00 22.61 454 ALA B N 1
ATOM 3734 C CA . ALA B 1 193 ? 80.627 14.928 -5.884 1.00 29.14 454 ALA B CA 1
ATOM 3735 C C . ALA B 1 193 ? 79.112 14.930 -6.000 1.00 27.46 454 ALA B C 1
ATOM 3736 O O . ALA B 1 193 ? 78.422 15.524 -5.174 1.00 24.06 454 ALA B O 1
ATOM 3738 N N . VAL B 1 194 ? 78.590 14.295 -7.042 1.00 28.06 455 VAL B N 1
ATOM 3739 C CA . VAL B 1 194 ? 77.142 14.119 -7.165 1.00 29.38 455 VAL B CA 1
ATOM 3740 C C . VAL B 1 194 ? 76.681 13.358 -5.918 1.00 23.85 455 VAL B C 1
ATOM 3741 O O . VAL B 1 194 ? 77.369 12.441 -5.492 1.00 28.12 455 VAL B O 1
ATOM 3745 N N . PRO B 1 195 ? 75.525 13.694 -5.332 1.00 23.51 456 PRO B N 1
ATOM 3746 C CA . PRO B 1 195 ? 74.518 14.739 -5.509 1.00 24.56 456 PRO B CA 1
ATOM 3747 C C . PRO B 1 195 ? 74.776 15.999 -4.681 1.00 27.80 456 PRO B C 1
ATOM 3748 O O . PRO B 1 195 ? 73.826 16.478 -4.077 1.00 27.72 456 PRO B O 1
ATOM 3752 N N . SER B 1 196 ? 76.005 16.506 -4.628 1.00 23.26 457 SER B N 1
ATOM 3753 C CA . SER B 1 196 ? 76.249 17.773 -3.929 1.00 22.38 457 SER B CA 1
ATOM 3754 C C . SER B 1 196 ? 75.210 18.810 -4.321 1.00 24.25 457 SER B C 1
ATOM 3755 O O . SER B 1 196 ? 74.840 18.918 -5.486 1.00 26.10 457 SER B O 1
ATOM 3758 N N . THR B 1 197 ? 74.742 19.592 -3.362 1.00 22.03 458 THR B N 1
ATOM 3759 C CA . THR B 1 197 ? 73.768 20.622 -3.693 1.00 24.80 458 THR B CA 1
ATOM 3760 C C . THR B 1 197 ? 74.384 21.781 -4.468 1.00 26.50 458 THR B C 1
ATOM 3761 O O . THR B 1 197 ? 73.647 22.571 -5.047 1.00 23.65 458 THR B O 1
ATOM 3765 N N . SER B 1 198 ? 75.712 21.938 -4.447 1.00 23.27 459 SER B N 1
ATOM 3766 C CA . SER B 1 198 ? 76.286 23.095 -5.147 1.00 22.02 459 SER B CA 1
ATOM 3767 C C . SER B 1 198 ? 77.338 22.813 -6.222 1.00 17.20 459 SER B C 1
ATOM 3768 O O . SER B 1 198 ? 77.354 23.478 -7.250 1.00 25.02 459 SER B O 1
ATOM 3771 N N . GLY B 1 199 ? 78.214 21.849 -5.992 1.00 20.11 460 GLY B N 1
ATOM 3772 C CA . GLY B 1 199 ? 79.298 21.588 -6.921 1.00 21.08 460 GLY B CA 1
ATOM 3773 C C . GLY B 1 199 ? 80.310 22.731 -6.976 1.00 23.79 460 GLY B C 1
ATOM 3774 O O . GLY B 1 199 ? 81.103 22.812 -7.907 1.00 20.48 460 GLY B O 1
ATOM 3775 N N . ILE B 1 200 ? 80.301 23.597 -5.960 1.00 17.75 461 ILE B N 1
ATOM 3776 C CA . ILE B 1 200 ? 81.208 24.745 -5.922 1.00 18.83 461 ILE B CA 1
ATOM 3777 C C . ILE B 1 200 ? 82.165 24.602 -4.751 1.00 22.92 461 ILE B C 1
ATOM 3778 O O . ILE B 1 200 ? 81.741 24.267 -3.639 1.00 18.38 461 ILE B O 1
ATOM 3783 N N . SER B 1 201 ? 83.459 24.827 -5.002 1.00 17.43 462 SER B N 1
ATOM 3784 C CA . SER B 1 201 ? 84.462 24.747 -3.946 1.00 14.51 462 SER B CA 1
ATOM 3785 C C . SER B 1 201 ? 85.216 26.067 -3.901 1.00 19.59 462 SER B C 1
ATOM 3786 O O . SER B 1 201 ? 85.705 26.533 -4.922 1.00 20.89 462 SER B O 1
ATOM 3789 N N . THR B 1 202 ? 85.296 26.675 -2.722 1.00 16.37 463 THR B N 1
ATOM 3790 C CA . THR B 1 202 ? 85.823 28.029 -2.607 1.00 17.68 463 THR B CA 1
ATOM 3791 C C . THR B 1 202 ? 86.726 28.193 -1.386 1.00 18.85 463 THR B C 1
ATOM 3792 O O . THR B 1 202 ? 86.331 27.879 -0.255 1.00 20.08 463 THR B O 1
ATOM 3796 N N . VAL B 1 203 ? 87.922 28.730 -1.607 1.00 16.96 464 VAL B N 1
ATOM 3797 C CA . VAL B 1 203 ? 88.722 29.212 -0.500 1.00 15.28 464 VAL B CA 1
ATOM 3798 C C . VAL B 1 203 ? 88.789 30.733 -0.572 1.00 19.74 464 VAL B C 1
ATOM 3799 O O . VAL B 1 203 ? 89.133 31.312 -1.613 1.00 17.02 464 VAL B O 1
ATOM 3803 N N . THR B 1 204 ? 88.423 31.377 0.532 1.00 14.52 465 THR B N 1
ATOM 3804 C CA . THR B 1 204 ? 88.476 32.835 0.584 1.00 16.15 465 THR B CA 1
ATOM 3805 C C . THR B 1 204 ? 89.414 33.298 1.691 1.00 19.18 465 THR B C 1
ATOM 3806 O O . THR B 1 204 ? 89.428 32.724 2.771 1.00 18.76 465 THR B O 1
ATOM 3810 N N . VAL B 1 205 ? 90.167 34.360 1.424 1.00 17.01 466 VAL B N 1
ATOM 3811 C CA . VAL B 1 205 ? 90.993 34.993 2.432 1.00 15.58 466 VAL B CA 1
ATOM 3812 C C . VAL B 1 205 ? 90.455 36.423 2.545 1.00 17.24 466 VAL B C 1
ATOM 3813 O O . VAL B 1 205 ? 90.460 37.164 1.564 1.00 18.00 466 VAL B O 1
ATOM 3817 N N . GLY B 1 206 ? 89.944 36.782 3.718 1.00 16.50 467 GLY B N 1
ATOM 3818 C CA . GLY B 1 206 ? 89.177 38.014 3.848 1.00 20.12 467 GLY B CA 1
ATOM 3819 C C . GLY B 1 206 ? 90.059 39.247 3.885 1.00 22.82 467 GLY B C 1
ATOM 3820 O O . GLY B 1 206 ? 91.287 39.128 3.987 1.00 18.48 467 GLY B O 1
ATOM 3821 N N . ASN B 1 207 ? 89.431 40.423 3.814 1.00 17.45 468 ASN B N 1
ATOM 3822 C CA . ASN B 1 207 ? 90.131 41.709 3.918 1.00 23.51 468 ASN B CA 1
ATOM 3823 C C . ASN B 1 207 ? 91.086 41.723 5.099 1.00 20.60 468 ASN B C 1
ATOM 3824 O O . ASN B 1 207 ? 90.712 41.344 6.203 1.00 22.80 468 ASN B O 1
ATOM 3829 N N . ASN B 1 208 ? 92.313 42.170 4.863 1.00 15.50 469 ASN B N 1
ATOM 3830 C CA . ASN B 1 208 ? 93.323 42.339 5.913 1.00 19.09 469 ASN B CA 1
ATOM 3831 C C . ASN B 1 208 ? 93.662 41.070 6.688 1.00 24.24 469 ASN B C 1
ATOM 3832 O O . ASN B 1 208 ? 94.190 41.148 7.797 1.00 24.28 469 ASN B O 1
ATOM 3837 N N . ALA B 1 209 ? 93.372 39.907 6.112 1.00 18.91 470 ALA B N 1
ATOM 3838 C CA . ALA B 1 209 ? 93.678 38.643 6.788 1.00 19.40 470 ALA B CA 1
ATOM 3839 C C . ALA B 1 209 ? 95.042 38.102 6.371 1.00 22.25 470 ALA B C 1
ATOM 3840 O O . ALA B 1 209 ? 95.606 38.522 5.356 1.00 21.99 470 ALA B O 1
ATOM 3842 N N . SER B 1 210 ? 95.538 37.132 7.131 1.00 19.36 471 SER B N 1
ATOM 3843 C CA . SER B 1 210 ? 96.772 36.438 6.784 1.00 20.38 471 SER B CA 1
ATOM 3844 C C . SER B 1 210 ? 96.539 34.945 6.766 1.00 19.98 471 SER B C 1
ATOM 3845 O O . SER B 1 210 ? 95.919 34.394 7.674 1.00 20.56 471 SER B O 1
ATOM 3848 N N . LEU B 1 211 ? 97.081 34.293 5.752 1.00 17.93 472 LEU B N 1
ATOM 3849 C CA . LEU B 1 211 ? 97.048 32.842 5.670 1.00 18.80 472 LEU B CA 1
ATOM 3850 C C . LEU B 1 211 ? 98.466 32.385 5.381 1.00 22.86 472 LEU B C 1
ATOM 3851 O O . LEU B 1 211 ? 99.073 32.793 4.379 1.00 22.44 472 LEU B O 1
ATOM 3856 N N . THR B 1 212 ? 99.003 31.562 6.273 1.00 17.96 473 THR B N 1
ATOM 3857 C CA . THR B 1 212 ? 100.355 31.065 6.121 1.00 16.84 473 THR B CA 1
ATOM 3858 C C . THR B 1 212 ? 100.367 29.551 6.139 1.00 18.37 473 THR B C 1
ATOM 3859 O O . THR B 1 212 ? 99.959 28.938 7.126 1.00 16.61 473 THR B O 1
ATOM 3863 N N . MET B 1 213 ? 100.833 28.963 5.037 1.00 16.78 474 MET B N 1
ATOM 3864 C CA . MET B 1 213 ? 100.959 27.521 4.909 1.00 18.03 474 MET B CA 1
ATOM 3865 C C . MET B 1 213 ? 102.290 27.189 4.241 1.00 18.86 474 MET B C 1
ATOM 3866 O O . MET B 1 213 ? 102.372 26.800 3.075 1.00 19.49 474 MET B O 1
ATOM 3871 N N . GLU B 1 214 ? 103.337 27.362 5.025 1.00 20.29 475 GLU B N 1
ATOM 3872 C CA . GLU B 1 214 ? 104.695 27.174 4.555 1.00 23.36 475 GLU B CA 1
ATOM 3873 C C . GLU B 1 214 ? 105.127 25.756 4.849 1.00 23.98 475 GLU B C 1
ATOM 3874 O O . GLU B 1 214 ? 105.749 25.480 5.877 1.00 24.24 475 GLU B O 1
ATOM 3880 N N . ASN B 1 215 ? 104.798 24.860 3.925 1.00 21.00 476 ASN B N 1
ATOM 3881 C CA . ASN B 1 215 ? 104.916 23.440 4.182 1.00 20.99 476 ASN B CA 1
ATOM 3882 C C . ASN B 1 215 ? 105.705 22.731 3.099 1.00 21.63 476 ASN B C 1
ATOM 3883 O O . ASN B 1 215 ? 105.479 21.548 2.829 1.00 21.19 476 ASN B O 1
ATOM 3888 N N . ILE B 1 216 ? 106.655 23.446 2.504 1.00 19.66 477 ILE B N 1
ATOM 3889 C CA . ILE B 1 216 ? 107.427 22.905 1.381 1.00 22.48 477 ILE B CA 1
ATOM 3890 C C . ILE B 1 216 ? 108.219 21.651 1.793 1.00 21.96 477 ILE B C 1
ATOM 3891 O O . ILE B 1 216 ? 108.572 20.840 0.950 1.00 25.21 477 ILE B O 1
ATOM 3896 N N . GLY B 1 217 ? 108.489 21.494 3.085 1.00 27.48 478 GLY B N 1
ATOM 3897 C CA . GLY B 1 217 ? 109.167 20.304 3.582 1.00 25.42 478 GLY B CA 1
ATOM 3898 C C . GLY B 1 217 ? 108.320 19.036 3.597 1.00 30.80 478 GLY B C 1
ATOM 3899 O O . GLY B 1 217 ? 108.832 17.935 3.808 1.00 29.15 478 GLY B O 1
ATOM 3900 N N . ASN B 1 218 ? 107.019 19.181 3.372 1.00 24.58 479 ASN B N 1
ATOM 3901 C CA . ASN B 1 218 ? 106.083 18.092 3.620 1.00 18.16 479 ASN B CA 1
ATOM 3902 C C . ASN B 1 218 ? 104.959 17.960 2.608 1.00 22.88 479 ASN B C 1
ATOM 3903 O O . ASN B 1 218 ? 104.685 16.878 2.113 1.00 24.89 479 ASN B O 1
ATOM 3908 N N . THR B 1 219 ? 104.284 19.073 2.344 1.00 21.71 480 THR B N 1
ATOM 3909 C CA . THR B 1 219 ? 103.032 19.078 1.597 1.00 19.51 480 THR B CA 1
ATOM 3910 C C . THR B 1 219 ? 103.232 19.030 0.084 1.00 17.65 480 THR B C 1
ATOM 3911 O O . THR B 1 219 ? 104.105 19.712 -0.443 1.00 22.02 480 THR B O 1
ATOM 3915 N N . GLU B 1 220 ? 102.423 18.235 -0.619 1.00 18.70 481 GLU B N 1
ATOM 3916 C CA . GLU B 1 220 ? 102.495 18.242 -2.079 1.00 26.31 481 GLU B CA 1
ATOM 3917 C C . GLU B 1 220 ? 101.689 19.381 -2.724 1.00 24.93 481 GLU B C 1
ATOM 3918 O O . GLU B 1 2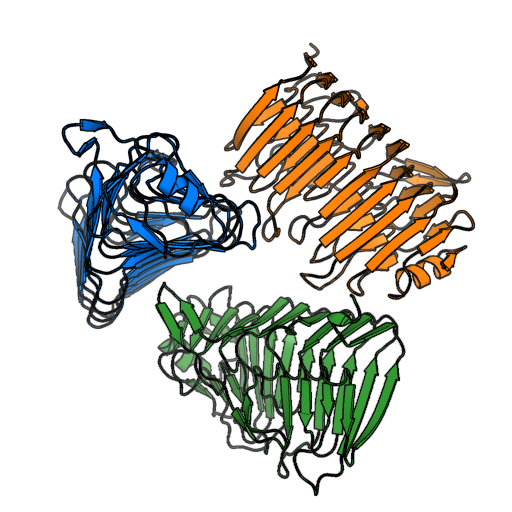20 ? 102.207 20.054 -3.608 1.00 21.00 481 GLU B O 1
ATOM 3924 N N . TYR B 1 221 ? 100.435 19.574 -2.308 1.00 21.82 482 TYR B N 1
ATOM 3925 C CA . TYR B 1 221 ? 99.624 20.708 -2.785 1.00 25.15 482 TYR B CA 1
ATOM 3926 C C . TYR B 1 221 ? 99.091 21.479 -1.589 1.00 21.84 482 TYR B C 1
ATOM 3927 O O . TYR B 1 221 ? 98.515 20.879 -0.696 1.00 22.49 482 TYR B O 1
ATOM 3936 N N . ASN B 1 222 ? 99.239 22.797 -1.557 1.00 17.36 483 ASN B N 1
ATOM 3937 C CA . ASN B 1 222 ? 98.637 23.534 -0.435 1.00 18.42 483 ASN B CA 1
ATOM 3938 C C . ASN B 1 222 ? 97.110 23.476 -0.486 1.00 17.14 483 ASN B C 1
ATOM 3939 O O . ASN B 1 222 ? 96.445 23.198 0.509 1.00 19.70 483 ASN B O 1
ATOM 3944 N N . ILE B 1 223 ? 96.564 23.783 -1.655 1.00 16.42 484 ILE B N 1
ATOM 3945 C CA . ILE B 1 223 ? 95.120 23.831 -1.849 1.00 17.20 484 ILE B CA 1
ATOM 3946 C C . ILE B 1 223 ? 94.735 23.039 -3.088 1.00 18.26 484 ILE B C 1
ATOM 3947 O O . ILE B 1 223 ? 95.212 23.321 -4.186 1.00 18.92 484 ILE B O 1
ATOM 3952 N N . LYS B 1 224 ? 93.868 22.053 -2.915 1.00 16.75 485 LYS B N 1
ATOM 3953 C CA . LYS B 1 224 ? 93.408 21.287 -4.053 1.00 16.40 485 LYS B CA 1
ATOM 3954 C C . LYS B 1 224 ? 91.909 21.508 -4.211 1.00 13.05 485 LYS B C 1
ATOM 3955 O O . LYS B 1 224 ? 91.157 21.238 -3.285 1.00 17.68 485 LYS B O 1
ATOM 3961 N N . LEU B 1 225 ? 91.489 22.002 -5.368 1.00 15.61 486 LEU B N 1
ATOM 3962 C CA . LEU B 1 225 ? 90.094 22.374 -5.581 1.00 18.76 486 LEU B CA 1
ATOM 3963 C C . LEU B 1 225 ? 89.469 21.426 -6.581 1.00 19.66 486 LEU B C 1
ATOM 3964 O O . LEU B 1 225 ? 89.932 21.340 -7.718 1.00 20.53 486 LEU B O 1
ATOM 3969 N N . ASP B 1 226 ? 88.433 20.706 -6.157 1.00 17.41 487 ASP B N 1
ATOM 3970 C CA . ASP B 1 226 ? 87.810 19.707 -7.004 1.00 17.81 487 ASP B CA 1
ATOM 3971 C C . ASP B 1 226 ? 86.296 19.899 -7.038 1.00 21.57 487 ASP B C 1
ATOM 3972 O O . ASP B 1 226 ? 85.534 18.937 -6.945 1.00 20.72 487 ASP B O 1
ATOM 3977 N N . GLY B 1 227 ? 85.865 21.151 -7.148 1.00 19.28 488 GLY B N 1
ATOM 3978 C CA . GLY B 1 227 ? 84.461 21.433 -7.367 1.00 18.08 488 GLY B CA 1
ATOM 3979 C C . GLY B 1 227 ? 84.052 20.953 -8.748 1.00 22.61 488 GLY B C 1
ATOM 3980 O O . GLY B 1 227 ? 84.742 21.237 -9.738 1.00 21.08 488 GLY B O 1
ATOM 3981 N N . GLY B 1 228 ? 82.919 20.254 -8.821 1.00 22.61 489 GLY B N 1
ATOM 3982 C CA . GLY B 1 228 ? 82.402 19.732 -10.081 1.00 20.03 489 GLY B CA 1
ATOM 3983 C C . GLY B 1 228 ? 81.948 20.816 -11.039 1.00 20.92 489 GLY B C 1
ATOM 3984 O O . GLY B 1 228 ? 81.970 20.636 -12.255 1.00 21.18 489 GLY B O 1
ATOM 3985 N N . ARG B 1 229 ? 81.552 21.961 -10.494 1.00 18.97 490 ARG B N 1
ATOM 3986 C CA . ARG B 1 229 ? 81.072 23.049 -11.340 1.00 22.12 490 ARG B CA 1
ATOM 3987 C C . ARG B 1 229 ? 81.933 24.304 -11.293 1.00 24.01 490 ARG B C 1
ATOM 3988 O O . ARG B 1 229 ? 82.199 24.914 -12.331 1.00 22.63 490 ARG B O 1
ATOM 3996 N N . GLU B 1 230 ? 82.375 24.687 -10.102 1.00 21.28 491 GLU B N 1
ATOM 3997 C CA . GLU B 1 230 ? 83.191 25.901 -9.961 1.00 20.35 491 GLU B CA 1
ATOM 3998 C C . GLU B 1 230 ? 84.217 25.726 -8.871 1.00 16.71 491 GLU B C 1
ATOM 3999 O O . GLU B 1 230 ? 83.963 25.053 -7.871 1.00 17.84 491 GLU B O 1
ATOM 4005 N N . ASN B 1 231 ? 85.350 26.396 -9.063 1.00 16.94 492 ASN B N 1
ATOM 4006 C CA . ASN B 1 231 ? 86.461 26.402 -8.133 1.00 17.11 492 ASN B CA 1
ATOM 4007 C C . ASN B 1 231 ? 86.965 27.825 -7.968 1.00 18.40 492 ASN B C 1
ATOM 4008 O O . ASN B 1 231 ? 87.165 28.522 -8.953 1.00 18.48 492 ASN B O 1
ATOM 4013 N N . HIS B 1 232 ? 87.098 28.282 -6.728 1.00 16.86 493 HIS B N 1
ATOM 4014 C CA . HIS B 1 232 ? 87.493 29.661 -6.480 1.00 17.12 493 HIS B CA 1
ATOM 4015 C C . HIS B 1 232 ? 88.597 29.739 -5.427 1.00 20.08 493 HIS B C 1
ATOM 4016 O O . HIS B 1 232 ? 88.535 29.053 -4.407 1.00 17.73 493 HIS B O 1
ATOM 4023 N N . PHE B 1 233 ? 89.592 30.591 -5.670 1.00 16.23 494 PHE B N 1
ATOM 4024 C CA . PHE B 1 233 ? 90.542 30.984 -4.635 1.00 18.47 494 PHE B CA 1
ATOM 4025 C C . PHE B 1 233 ? 90.587 32.496 -4.675 1.00 15.47 494 PHE B C 1
ATOM 4026 O O . PHE B 1 233 ? 91.080 33.081 -5.624 1.00 17.16 494 PHE B O 1
ATOM 4034 N N . ILE B 1 234 ? 90.046 33.118 -3.637 1.00 17.89 495 ILE B N 1
ATOM 4035 C CA . ILE B 1 234 ? 89.804 34.553 -3.626 1.00 19.61 495 ILE B CA 1
ATOM 4036 C C . ILE B 1 234 ? 90.624 35.175 -2.508 1.00 15.80 495 ILE B C 1
ATOM 4037 O O . ILE B 1 234 ? 90.429 34.875 -1.349 1.00 18.07 495 ILE B O 1
ATOM 4042 N N . VAL B 1 235 ? 91.544 36.048 -2.868 1.00 15.82 496 VAL B N 1
ATOM 4043 C CA . VAL B 1 235 ? 92.370 36.703 -1.884 1.00 15.81 496 VAL B CA 1
ATOM 4044 C C . VAL B 1 235 ? 91.958 38.172 -1.916 1.00 17.54 496 VAL B C 1
ATOM 4045 O O . VAL B 1 235 ? 92.197 38.867 -2.902 1.00 17.13 496 VAL B O 1
ATOM 4049 N N . ASN B 1 236 ? 91.324 38.627 -0.840 1.00 18.64 497 ASN B N 1
ATOM 4050 C CA . ASN B 1 236 ? 90.737 39.967 -0.813 1.00 19.79 497 ASN B CA 1
ATOM 4051 C C . ASN B 1 236 ? 91.721 41.075 -0.496 1.00 22.29 497 ASN B C 1
ATOM 4052 O O . ASN B 1 236 ? 92.892 40.826 -0.235 1.00 18.44 497 ASN B O 1
ATOM 4057 N N . GLU B 1 237 ? 91.224 42.307 -0.536 1.00 21.80 498 GLU B N 1
ATOM 4058 C CA . GLU B 1 237 ? 92.059 43.491 -0.382 1.00 26.24 498 GLU B CA 1
ATOM 4059 C C . GLU B 1 237 ? 92.941 43.465 0.880 1.00 22.60 498 GLU B C 1
ATOM 4060 O O . GLU B 1 237 ? 92.475 43.183 1.990 1.00 21.97 498 GLU B O 1
ATOM 4066 N N . ASN B 1 238 ? 94.223 43.761 0.670 1.00 22.43 499 ASN B N 1
ATOM 4067 C CA . ASN B 1 238 ? 95.256 43.809 1.706 1.00 22.27 499 ASN B CA 1
ATOM 4068 C C . ASN B 1 238 ? 95.493 42.498 2.454 1.00 23.53 499 ASN B C 1
ATOM 4069 O O . ASN B 1 238 ? 96.162 42.503 3.494 1.00 26.67 499 ASN B O 1
ATOM 4074 N N . ALA B 1 239 ? 94.960 41.387 1.956 1.00 17.84 500 ALA B N 1
ATOM 4075 C CA . ALA B 1 239 ? 95.251 40.101 2.590 1.00 16.54 500 ALA B CA 1
ATOM 4076 C C . ALA B 1 239 ? 96.700 39.698 2.324 1.00 25.72 500 ALA B C 1
ATOM 4077 O O . ALA B 1 239 ? 97.284 40.081 1.298 1.00 27.46 500 ALA B O 1
ATOM 4079 N N . ALA B 1 240 ? 97.282 38.932 3.246 1.00 22.69 501 ALA B N 1
ATOM 4080 C CA . ALA B 1 240 ? 98.649 38.448 3.079 1.00 21.43 501 ALA B CA 1
ATOM 4081 C C . ALA B 1 240 ? 98.655 36.919 3.022 1.00 23.35 501 ALA B C 1
ATOM 4082 O O . ALA B 1 240 ? 98.239 36.259 3.963 1.00 24.74 501 ALA B O 1
ATOM 4084 N N . VAL B 1 241 ? 99.136 36.359 1.920 1.00 21.36 502 VAL B N 1
ATOM 4085 C CA . VAL B 1 241 ? 99.153 34.914 1.741 1.00 17.11 502 VAL B CA 1
ATOM 4086 C C . VAL B 1 241 ? 100.584 34.477 1.512 1.00 25.09 502 VAL B C 1
ATOM 4087 O O . VAL B 1 241 ? 101.290 35.027 0.654 1.00 21.98 502 VAL B O 1
ATOM 4091 N N . LYS B 1 242 ? 101.011 33.480 2.274 1.00 18.49 503 LYS B N 1
ATOM 4092 C CA . LYS B 1 242 ? 102.354 32.962 2.112 1.00 22.05 503 LYS B CA 1
ATOM 4093 C C . LYS B 1 242 ? 102.256 31.450 2.132 1.00 19.20 503 LYS B C 1
ATOM 4094 O O . LYS B 1 242 ? 101.871 30.870 3.146 1.00 21.14 503 LYS B O 1
ATOM 4100 N N . MET B 1 243 ? 102.576 30.811 1.013 1.00 18.06 504 MET B N 1
ATOM 4101 C CA . MET B 1 243 ? 102.435 29.358 0.937 1.00 18.59 504 MET B CA 1
ATOM 4102 C C . MET B 1 243 ? 103.621 28.721 0.271 1.00 22.99 504 MET B C 1
ATOM 4103 O O . MET B 1 243 ? 104.189 29.295 -0.657 1.00 19.51 504 MET B O 1
ATOM 4108 N N . SER B 1 244 ? 103.947 27.501 0.691 1.00 18.00 505 SER B N 1
ATOM 4109 C CA . SER B 1 244 ? 104.956 26.723 -0.023 1.00 20.45 505 SER B CA 1
ATOM 4110 C C . SER B 1 244 ? 104.582 25.246 0.030 1.00 20.56 505 SER B C 1
ATOM 4111 O O . SER B 1 244 ? 103.982 24.774 1.014 1.00 17.66 505 SER B O 1
ATOM 4114 N N . ALA B 1 245 ? 104.893 24.535 -1.050 1.00 17.04 506 ALA B N 1
ATOM 4115 C CA . ALA B 1 245 ? 104.548 23.113 -1.165 1.00 19.38 506 ALA B CA 1
ATOM 4116 C C . ALA B 1 245 ? 105.524 22.495 -2.138 1.00 23.20 506 ALA B C 1
ATOM 4117 O O . ALA B 1 245 ? 106.198 23.219 -2.870 1.00 22.69 506 ALA B O 1
ATOM 4119 N N . LYS B 1 246 ? 105.618 21.171 -2.155 1.00 20.36 507 LYS B N 1
ATOM 4120 C CA . LYS B 1 246 ? 106.553 20.534 -3.070 1.00 21.72 507 LYS B CA 1
ATOM 4121 C C . LYS B 1 246 ? 106.115 20.667 -4.508 1.00 20.50 507 LYS B C 1
ATOM 4122 O O . LYS B 1 246 ? 106.926 20.953 -5.377 1.00 21.83 507 LYS B O 1
ATOM 4128 N N . VAL B 1 247 ? 104.839 20.426 -4.783 1.00 19.03 508 VAL B N 1
ATOM 4129 C CA . VAL B 1 247 ? 104.422 20.343 -6.184 1.00 18.77 508 VAL B CA 1
ATOM 4130 C C . VAL B 1 247 ? 103.677 21.601 -6.642 1.00 21.70 508 VAL B C 1
ATOM 4131 O O . VAL B 1 247 ? 104.205 22.355 -7.458 1.00 22.80 508 VAL B O 1
ATOM 4135 N N . ASP B 1 248 ? 102.468 21.827 -6.131 1.00 19.09 509 ASP B N 1
ATOM 4136 C CA . ASP B 1 248 ? 101.677 23.004 -6.517 1.00 22.47 509 ASP B CA 1
ATOM 4137 C C . ASP B 1 248 ? 101.144 23.750 -5.304 1.00 18.46 509 ASP B C 1
ATOM 4138 O O . ASP B 1 248 ? 100.872 23.148 -4.291 1.00 17.88 509 ASP B O 1
ATOM 4143 N N . ASN B 1 249 ? 100.963 25.066 -5.404 1.00 18.68 510 ASN B N 1
ATOM 4144 C CA . ASN B 1 249 ? 100.300 25.775 -4.305 1.00 14.42 510 ASN B CA 1
ATOM 4145 C C . ASN B 1 249 ? 98.790 25.645 -4.429 1.00 17.55 510 ASN B C 1
ATOM 4146 O O . ASN B 1 249 ? 98.103 25.382 -3.438 1.00 18.10 510 ASN B O 1
ATOM 4151 N N . VAL B 1 250 ? 98.269 25.855 -5.637 1.00 17.45 511 VAL B N 1
ATOM 4152 C CA . VAL B 1 250 ? 96.843 25.631 -5.886 1.00 17.92 511 VAL B CA 1
ATOM 4153 C C . VAL B 1 250 ? 96.699 24.725 -7.104 1.00 18.73 511 VAL B C 1
ATOM 4154 O O . VAL B 1 250 ? 97.282 24.966 -8.167 1.00 19.33 511 VAL B O 1
ATOM 4158 N N . ARG B 1 251 ? 95.937 23.660 -6.943 1.00 16.43 512 ARG B N 1
ATOM 4159 C CA . ARG B 1 251 ? 95.755 22.702 -8.019 1.00 20.44 512 ARG B CA 1
ATOM 4160 C C . ARG B 1 251 ? 94.295 22.544 -8.395 1.00 18.84 512 ARG B C 1
ATOM 4161 O O . ARG B 1 251 ? 93.480 22.154 -7.560 1.00 18.56 512 ARG B O 1
ATOM 4169 N N . ILE B 1 252 ? 93.982 22.829 -9.652 1.00 16.80 513 ILE B N 1
ATOM 4170 C CA . ILE B 1 252 ? 92.640 22.644 -10.184 1.00 21.06 513 ILE B CA 1
ATOM 4171 C C . ILE B 1 252 ? 92.716 21.732 -11.398 1.00 19.09 513 ILE B C 1
ATOM 4172 O O . ILE B 1 252 ? 92.947 22.183 -12.528 1.00 20.57 513 ILE B O 1
ATOM 4177 N N . ILE B 1 253 ? 92.575 20.441 -11.132 1.00 21.09 514 ILE B N 1
ATOM 4178 C CA . ILE B 1 253 ? 92.598 19.408 -12.157 1.00 20.50 514 ILE B CA 1
ATOM 4179 C C . ILE B 1 253 ? 91.455 18.441 -11.852 1.00 17.49 514 ILE B C 1
ATOM 4180 O O . ILE B 1 253 ? 91.449 17.820 -10.789 1.00 20.36 514 ILE B O 1
ATOM 4185 N N . PRO B 1 254 ? 90.501 18.299 -12.780 1.00 20.38 515 PRO B N 1
ATOM 4186 C CA . PRO B 1 254 ? 89.333 17.455 -12.496 1.00 22.54 515 PRO B CA 1
ATOM 4187 C C . PRO B 1 254 ? 89.771 16.040 -12.170 1.00 25.76 515 PRO B C 1
ATOM 4188 O O . PRO B 1 254 ? 90.698 15.532 -12.795 1.00 23.42 515 PRO B O 1
ATOM 4192 N N . GLN B 1 255 ? 89.100 15.440 -11.198 1.00 21.92 516 GLN B N 1
ATOM 4193 C CA . GLN B 1 255 ? 89.410 14.110 -10.707 1.00 29.34 516 GLN B CA 1
ATOM 4194 C C . GLN B 1 255 ? 89.116 13.041 -11.744 1.00 31.71 516 GLN B C 1
ATOM 4195 O O . GLN B 1 255 ? 89.714 11.975 -11.739 1.00 29.70 516 GLN B O 1
ATOM 4201 N N . LEU B 1 256 ? 88.169 13.345 -12.619 1.00 28.01 517 LEU B N 1
ATOM 4202 C CA . LEU B 1 256 ? 87.676 12.388 -13.590 1.00 29.15 517 LEU B CA 1
ATOM 4203 C C . LEU B 1 256 ? 87.417 13.089 -14.887 1.00 28.12 517 LEU B C 1
ATOM 4204 O O . LEU B 1 256 ? 87.223 14.304 -14.913 1.00 27.06 517 LEU B O 1
ATOM 4209 N N . GLU B 1 257 ? 87.377 12.319 -15.961 1.00 29.14 518 GLU B N 1
ATOM 4210 C CA . GLU B 1 257 ? 87.039 12.852 -17.273 1.00 37.21 518 GLU B CA 1
ATOM 4211 C C . GLU B 1 257 ? 85.545 13.168 -17.226 1.00 23.96 518 GLU B C 1
ATOM 4212 O O . GLU B 1 257 ? 84.858 12.733 -16.297 1.00 26.75 518 GLU B O 1
ATOM 4218 N N . ASN B 1 258 ? 85.055 13.893 -18.224 1.00 26.52 519 ASN B N 1
ATOM 4219 C CA . ASN B 1 258 ? 83.643 14.238 -18.348 1.00 33.75 519 ASN B CA 1
ATOM 4220 C C . ASN B 1 258 ? 83.187 15.222 -17.279 1.00 33.25 519 ASN B C 1
ATOM 4221 O O . ASN B 1 258 ? 82.010 15.266 -16.929 1.00 34.82 519 ASN B O 1
ATOM 4226 N N . ILE B 1 259 ? 84.137 15.961 -16.709 1.00 28.29 520 ILE B N 1
ATOM 4227 C CA . ILE B 1 259 ? 83.825 17.052 -15.794 1.00 23.66 520 ILE B CA 1
ATOM 4228 C C . ILE B 1 259 ? 84.362 18.324 -16.441 1.00 25.66 520 ILE B C 1
ATOM 4229 O O . ILE B 1 259 ? 85.578 18.490 -16.565 1.00 24.15 520 ILE B O 1
ATOM 4234 N N . PHE B 1 260 ? 83.463 19.226 -16.815 1.00 20.45 521 PHE B N 1
ATOM 4235 C CA . PHE B 1 260 ? 83.822 20.457 -17.490 1.00 23.67 521 PHE B CA 1
ATOM 4236 C C . PHE B 1 260 ? 83.513 21.557 -16.506 1.00 26.42 521 PHE B C 1
ATOM 4237 O O . PHE B 1 260 ? 82.385 22.031 -16.389 1.00 27.75 521 PHE B O 1
ATOM 4245 N N . THR B 1 261 ? 84.555 22.007 -15.833 1.00 22.95 522 THR B N 1
ATOM 4246 C CA . THR B 1 261 ? 84.362 22.834 -14.674 1.00 21.32 522 THR B CA 1
ATOM 4247 C C . THR B 1 261 ? 85.068 24.152 -14.898 1.00 21.91 522 THR B C 1
ATOM 4248 O O . THR B 1 261 ? 85.646 24.402 -15.977 1.00 21.56 522 THR B O 1
ATOM 4252 N N . ARG B 1 262 ? 84.962 25.032 -13.913 1.00 20.93 523 ARG B N 1
ATOM 4253 C CA . ARG B 1 262 ? 85.532 26.360 -14.051 1.00 21.44 523 ARG B CA 1
ATOM 4254 C C . ARG B 1 262 ? 86.440 26.649 -12.871 1.00 22.20 523 ARG B C 1
ATOM 4255 O O . ARG B 1 262 ? 86.275 26.064 -11.802 1.00 21.08 523 ARG B O 1
ATOM 4263 N N . GLY B 1 263 ? 87.394 27.547 -13.076 1.00 20.33 524 GLY B N 1
ATOM 4264 C CA . GLY B 1 263 ? 88.262 28.010 -12.013 1.00 18.82 524 GLY B CA 1
ATOM 4265 C C . GLY B 1 263 ? 88.444 29.513 -12.077 1.00 21.10 524 GLY B C 1
ATOM 4266 O O . GLY B 1 263 ? 88.543 30.099 -13.164 1.00 19.03 524 GLY B O 1
ATOM 4267 N N . ASN B 1 264 ? 88.521 30.123 -10.898 1.00 19.36 525 ASN B N 1
ATOM 4268 C CA . ASN B 1 264 ? 88.748 31.544 -10.731 1.00 20.38 525 ASN B CA 1
ATOM 4269 C C . ASN B 1 264 ? 89.700 31.764 -9.584 1.00 21.61 525 ASN B C 1
ATOM 4270 O O . ASN B 1 264 ? 89.467 31.304 -8.471 1.00 21.38 525 ASN B O 1
ATOM 4275 N N . ILE B 1 265 ? 90.808 32.420 -9.882 1.00 17.31 526 ILE B N 1
ATOM 4276 C CA . ILE B 1 265 ? 91.738 32.802 -8.842 1.00 17.51 526 ILE B CA 1
ATOM 4277 C C . ILE B 1 265 ? 91.845 34.310 -8.914 1.00 20.82 526 ILE B C 1
ATOM 4278 O O . ILE B 1 265 ? 92.119 34.864 -9.972 1.00 19.79 526 ILE B O 1
ATOM 4283 N N . GLU B 1 266 ? 91.595 34.979 -7.801 1.00 16.25 527 GLU B N 1
ATOM 4284 C CA . GLU B 1 266 ? 91.586 36.426 -7.821 1.00 20.24 527 GLU B CA 1
ATOM 4285 C C . GLU B 1 266 ? 92.435 36.960 -6.690 1.00 19.10 527 GLU B C 1
ATOM 4286 O O . GLU B 1 266 ? 92.183 36.650 -5.537 1.00 21.10 527 GLU B O 1
ATOM 4292 N N . LEU B 1 267 ? 93.421 37.783 -7.022 1.00 19.66 528 LEU B N 1
ATOM 4293 C CA . LEU B 1 267 ? 94.320 38.353 -6.035 1.00 18.80 528 LEU B CA 1
ATOM 4294 C C . LEU B 1 267 ? 94.044 39.842 -6.059 1.00 19.15 528 LEU B C 1
ATOM 4295 O O . LEU B 1 267 ? 94.441 40.528 -6.993 1.00 21.06 528 LEU B O 1
ATOM 4300 N N . ALA B 1 268 ? 93.351 40.337 -5.043 1.00 20.79 529 ALA B N 1
ATOM 4301 C CA . ALA B 1 268 ? 92.791 41.683 -5.096 1.00 22.03 529 ALA B CA 1
ATOM 4302 C C . ALA B 1 268 ? 93.834 42.771 -4.840 1.00 23.93 529 ALA B C 1
ATOM 4303 O O . ALA B 1 268 ? 94.958 42.509 -4.399 1.00 20.91 529 ALA B O 1
ATOM 4305 N N . LYS B 1 269 ? 93.436 43.999 -5.158 1.00 22.11 530 LYS B N 1
ATOM 4306 C CA . LYS B 1 269 ? 94.235 45.187 -4.882 1.00 27.04 530 LYS B CA 1
ATOM 4307 C C . LYS B 1 269 ? 94.767 45.183 -3.464 1.00 24.15 530 LYS B C 1
ATOM 4308 O O . LYS B 1 269 ? 94.041 44.864 -2.513 1.00 24.55 530 LYS B O 1
ATOM 4314 N N . GLY B 1 270 ? 96.042 45.531 -3.312 1.00 21.84 531 GLY B N 1
ATOM 4315 C CA . GLY B 1 270 ? 96.623 45.619 -1.986 1.00 22.02 531 GLY B CA 1
ATOM 4316 C C . GLY B 1 270 ? 97.095 44.301 -1.403 1.00 27.13 531 GLY B C 1
ATOM 4317 O O . GLY B 1 270 ? 97.889 44.301 -0.451 1.00 26.24 531 GLY B O 1
ATOM 4318 N N . SER B 1 271 ? 96.616 43.178 -1.945 1.00 22.10 532 SER B N 1
ATOM 4319 C CA . SER B 1 271 ? 97.038 41.889 -1.414 1.00 17.04 532 SER B CA 1
ATOM 4320 C C . SER B 1 271 ? 98.518 41.659 -1.685 1.00 23.19 532 SER B C 1
ATOM 4321 O O . SER B 1 271 ? 99.098 42.239 -2.607 1.00 22.21 532 SER B O 1
ATOM 4324 N N . ASN B 1 272 ? 99.114 40.812 -0.860 1.00 20.43 533 ASN B N 1
ATOM 4325 C CA . ASN B 1 272 ? 100.511 40.434 -0.980 1.00 23.19 533 ASN B CA 1
ATOM 4326 C C . ASN B 1 272 ? 100.583 38.927 -0.921 1.00 20.71 533 ASN B C 1
ATOM 4327 O O . ASN B 1 272 ? 100.282 38.316 0.110 1.00 23.62 533 ASN B O 1
ATOM 4332 N N . VAL B 1 273 ? 100.899 38.328 -2.057 1.00 18.54 534 VAL B N 1
ATOM 4333 C CA . VAL B 1 273 ? 100.876 36.876 -2.185 1.00 18.72 534 VAL B CA 1
ATOM 4334 C C . VAL B 1 273 ? 102.267 36.347 -2.515 1.00 18.77 534 VAL B C 1
ATOM 4335 O O . VAL B 1 273 ? 102.865 36.738 -3.506 1.00 17.83 534 VAL B O 1
ATOM 4339 N N . HIS B 1 274 ? 102.779 35.446 -1.688 1.00 16.65 535 HIS B N 1
ATOM 4340 C CA . HIS B 1 274 ? 104.120 34.916 -1.895 1.00 16.52 535 HIS B CA 1
ATOM 4341 C C . HIS B 1 274 ? 104.032 33.393 -1.933 1.00 17.11 535 HIS B C 1
ATOM 4342 O O . HIS B 1 274 ? 103.601 32.777 -0.967 1.00 19.16 535 HIS B O 1
ATOM 4349 N N . LEU B 1 275 ? 104.419 32.793 -3.058 1.00 18.22 536 LEU B N 1
ATOM 4350 C CA . LEU B 1 275 ? 104.174 31.367 -3.292 1.00 18.45 536 LEU B CA 1
ATOM 4351 C C . LEU B 1 275 ? 105.449 30.681 -3.765 1.00 17.71 536 LEU B C 1
ATOM 4352 O O . LEU B 1 275 ? 106.212 31.250 -4.547 1.00 17.49 536 LEU B O 1
ATOM 4357 N N . GLU B 1 276 ? 105.674 29.462 -3.297 1.00 17.27 537 GLU B N 1
ATOM 4358 C CA . GLU B 1 276 ? 106.873 28.734 -3.684 1.00 18.99 537 GLU B CA 1
ATOM 4359 C C . GLU B 1 276 ? 106.562 27.253 -3.876 1.00 18.72 537 GLU B C 1
ATOM 4360 O O . GLU B 1 276 ? 105.871 26.632 -3.051 1.00 21.39 537 GLU B O 1
ATOM 4366 N N . VAL B 1 277 ? 107.062 26.691 -4.971 1.00 18.83 538 VAL B N 1
ATOM 4367 C CA . VAL B 1 277 ? 106.984 25.254 -5.202 1.00 15.79 538 VAL B CA 1
ATOM 4368 C C . VAL B 1 277 ? 108.349 24.738 -5.650 1.00 21.89 538 VAL B C 1
ATOM 4369 O O . VAL B 1 277 ? 109.287 25.522 -5.837 1.00 22.93 538 VAL B O 1
ATOM 4373 N N . ILE B 1 278 ? 108.458 23.421 -5.813 1.00 23.83 539 ILE B N 1
ATOM 4374 C CA . ILE B 1 278 ? 109.698 22.825 -6.298 1.00 24.92 539 ILE B CA 1
ATOM 4375 C C . ILE B 1 278 ? 109.537 22.215 -7.697 1.00 26.84 539 ILE B C 1
ATOM 4376 O O . ILE B 1 278 ? 110.268 22.577 -8.615 1.00 31.43 539 ILE B O 1
ATOM 4381 N N . THR B 1 279 ? 108.589 21.292 -7.864 1.00 21.66 540 THR B N 1
ATOM 4382 C CA . THR B 1 279 ? 108.534 20.515 -9.096 1.00 26.19 540 THR B CA 1
ATOM 4383 C C . THR B 1 279 ? 107.315 20.783 -9.991 1.00 34.22 540 THR B C 1
ATOM 4384 O O . THR B 1 279 ? 107.288 20.325 -11.130 1.00 32.54 540 THR B O 1
ATOM 4388 N N . GLY B 1 280 ? 106.310 21.503 -9.489 1.00 27.06 541 GLY B N 1
ATOM 4389 C CA . GLY B 1 280 ? 105.102 21.748 -10.271 1.00 25.57 541 GLY B CA 1
ATOM 4390 C C . GLY B 1 280 ? 104.904 23.211 -10.639 1.00 23.85 541 GLY B C 1
ATOM 4391 O O . GLY B 1 280 ? 105.830 23.870 -11.103 1.00 22.11 541 GLY B O 1
ATOM 4392 N N . SER B 1 281 ? 103.691 23.721 -10.436 1.00 19.63 542 SER B N 1
ATOM 4393 C CA . SER B 1 281 ? 103.391 25.119 -10.763 1.00 22.72 542 SER B CA 1
ATOM 4394 C C . SER B 1 281 ? 102.728 25.751 -9.565 1.00 21.44 542 SER B C 1
ATOM 4395 O O . SER B 1 281 ? 101.992 25.081 -8.846 1.00 19.09 542 SER B O 1
ATOM 4398 N N . ASN B 1 282 ? 102.972 27.038 -9.345 1.00 18.37 543 ASN B N 1
ATOM 4399 C CA . ASN B 1 282 ? 102.341 27.701 -8.220 1.00 18.10 543 ASN B CA 1
ATOM 4400 C C . ASN B 1 282 ? 100.814 27.621 -8.352 1.00 22.61 543 ASN B C 1
ATOM 4401 O O . ASN B 1 282 ? 100.136 27.188 -7.424 1.00 19.63 543 ASN B O 1
ATOM 4406 N N . PHE B 1 283 ? 100.285 27.990 -9.515 1.00 22.81 544 PHE B N 1
ATOM 4407 C CA . PHE B 1 283 ? 98.869 27.760 -9.809 1.00 21.01 544 PHE B CA 1
ATOM 4408 C C . PHE B 1 283 ? 98.807 26.723 -10.916 1.00 21.75 544 PHE B C 1
ATOM 4409 O O . PHE B 1 283 ? 99.161 27.001 -12.058 1.00 22.49 544 PHE B O 1
ATOM 4417 N N . ARG B 1 284 ? 98.361 25.522 -10.585 1.00 18.49 545 ARG B N 1
ATOM 4418 C CA . ARG B 1 284 ? 98.378 24.432 -11.536 1.00 18.98 545 ARG B CA 1
ATOM 4419 C C . ARG B 1 284 ? 96.966 24.137 -12.013 1.00 22.23 545 ARG B C 1
ATOM 4420 O O . ARG B 1 284 ? 96.140 23.641 -11.242 1.00 21.50 545 ARG B O 1
ATOM 4428 N N . VAL B 1 285 ? 96.690 24.459 -13.272 1.00 19.67 546 VAL B N 1
ATOM 4429 C CA . VAL B 1 285 ? 95.375 24.231 -13.850 1.00 22.83 546 VAL B CA 1
ATOM 4430 C C . VAL B 1 285 ? 95.485 23.448 -15.156 1.00 23.21 546 VAL B C 1
ATOM 4431 O O . VAL B 1 285 ? 96.180 23.872 -16.089 1.00 23.38 546 VAL B O 1
ATOM 4435 N N . ALA B 1 286 ? 94.793 22.316 -15.231 1.00 21.68 547 ALA B N 1
ATOM 4436 C CA . ALA B 1 286 ? 94.897 21.445 -16.394 1.00 24.56 547 ALA B CA 1
ATOM 4437 C C . ALA B 1 286 ? 93.638 20.603 -16.550 1.00 25.72 547 ALA B C 1
ATOM 4438 O O . ALA B 1 286 ? 92.860 20.455 -15.606 1.00 23.09 547 ALA B O 1
ATOM 4440 N N . GLY B 1 287 ? 93.442 20.052 -17.743 1.00 22.89 548 GLY B N 1
ATOM 4441 C CA . GLY B 1 287 ? 92.252 19.265 -18.010 1.00 25.35 548 GLY B CA 1
ATOM 4442 C C . GLY B 1 287 ? 91.161 20.193 -18.494 1.00 26.71 548 GLY B C 1
ATOM 4443 O O . GLY B 1 287 ? 91.430 21.342 -18.874 1.00 23.99 548 GLY B O 1
ATOM 4444 N N . THR B 1 288 ? 89.928 19.713 -18.484 1.00 23.05 549 THR B N 1
ATOM 4445 C CA . THR B 1 288 ? 88.823 20.492 -19.040 1.00 19.87 549 THR B CA 1
ATOM 4446 C C . THR B 1 288 ? 88.296 21.483 -18.013 1.00 26.54 549 THR B C 1
ATOM 4447 O O . THR B 1 288 ? 87.220 21.306 -17.435 1.00 23.02 549 THR B O 1
ATOM 4451 N N . VAL B 1 289 ? 89.100 22.511 -17.767 1.00 22.61 550 VAL B N 1
ATOM 4452 C CA . VAL B 1 289 ? 88.746 23.608 -16.879 1.00 23.08 550 VAL B CA 1
ATOM 4453 C C . VAL B 1 289 ? 88.837 24.921 -17.629 1.00 25.23 550 VAL B C 1
ATOM 4454 O O . VAL B 1 289 ? 89.853 25.188 -18.276 1.00 23.39 550 VAL B O 1
ATOM 4458 N N . ALA B 1 290 ? 87.778 25.725 -17.580 1.00 20.42 551 ALA B N 1
ATOM 4459 C CA . ALA B 1 290 ? 87.878 27.101 -18.050 1.00 20.40 551 ALA B CA 1
ATOM 4460 C C . ALA B 1 290 ? 88.367 27.960 -16.883 1.00 20.54 551 ALA B C 1
ATOM 4461 O O . ALA B 1 290 ? 87.680 28.112 -15.870 1.00 21.40 551 ALA B O 1
ATOM 4463 N N . ASN B 1 291 ? 89.575 28.490 -16.994 1.00 22.98 552 ASN B N 1
ATOM 4464 C CA . ASN B 1 291 ? 90.183 29.121 -15.843 1.00 18.36 552 ASN B CA 1
ATOM 4465 C C . ASN B 1 291 ? 90.541 30.582 -16.081 1.00 16.99 552 ASN B C 1
ATOM 4466 O O . ASN B 1 291 ? 90.871 30.984 -17.193 1.00 19.51 552 ASN B O 1
ATOM 4471 N N . ARG B 1 292 ? 90.478 31.368 -15.019 1.00 17.87 553 ARG B N 1
ATOM 4472 C CA . ARG B 1 292 ? 90.895 32.748 -15.102 1.00 18.12 553 ARG B CA 1
ATOM 4473 C C . ARG B 1 292 ? 91.633 33.128 -13.836 1.00 18.90 553 ARG B C 1
ATOM 4474 O O . ARG B 1 292 ? 91.140 32.910 -12.738 1.00 18.78 553 ARG B O 1
ATOM 4482 N N . ILE B 1 293 ? 92.818 33.715 -13.995 1.00 17.68 554 ILE B N 1
ATOM 4483 C CA . ILE B 1 293 ? 93.563 34.200 -12.843 1.00 19.45 554 ILE B CA 1
ATOM 4484 C C . ILE B 1 293 ? 93.767 35.687 -13.000 1.00 18.82 554 ILE B C 1
ATOM 4485 O O . ILE B 1 293 ? 94.324 36.118 -14.003 1.00 19.46 554 ILE B O 1
ATOM 4490 N N . ASP B 1 294 ? 93.304 36.455 -12.014 1.00 18.69 555 ASP B N 1
ATOM 4491 C CA . ASP B 1 294 ? 93.446 37.901 -11.994 1.00 19.66 555 ASP B CA 1
ATOM 4492 C C . ASP B 1 294 ? 94.496 38.314 -10.947 1.00 17.47 555 ASP B C 1
ATOM 4493 O O . ASP B 1 294 ? 94.298 38.105 -9.750 1.00 18.58 555 ASP B O 1
ATOM 4498 N N . PHE B 1 295 ? 95.588 38.916 -11.403 1.00 18.53 556 PHE B N 1
ATOM 4499 C CA . PHE B 1 295 ? 96.618 39.453 -10.511 1.00 16.29 556 PHE B CA 1
ATOM 4500 C C . PHE B 1 295 ? 96.389 40.957 -10.449 1.00 19.26 556 PHE B C 1
ATOM 4501 O O . PHE B 1 295 ? 96.721 41.673 -11.382 1.00 18.39 556 PHE B O 1
ATOM 4509 N N . ASN B 1 296 ? 95.818 41.433 -9.353 1.00 16.95 557 ASN B N 1
ATOM 4510 C CA . ASN B 1 296 ? 95.545 42.857 -9.187 1.00 20.89 557 ASN B CA 1
ATOM 4511 C C . ASN B 1 296 ? 96.276 43.433 -7.995 1.00 22.97 557 ASN B C 1
ATOM 4512 O O . ASN B 1 296 ? 96.090 44.593 -7.665 1.00 25.95 557 ASN B O 1
ATOM 4517 N N . GLY B 1 297 ? 97.060 42.605 -7.307 1.00 19.00 558 GLY B N 1
ATOM 4518 C CA . GLY B 1 297 ? 97.824 43.085 -6.162 1.00 15.40 558 GLY B CA 1
ATOM 4519 C C . GLY B 1 297 ? 99.314 42.933 -6.423 1.00 25.80 558 GLY B C 1
ATOM 4520 O O . GLY B 1 297 ? 99.780 43.162 -7.539 1.00 32.32 558 GLY B O 1
ATOM 4521 N N . THR B 1 298 ? 100.059 42.544 -5.395 1.00 19.98 559 THR B N 1
ATOM 4522 C CA . THR B 1 298 ? 101.487 42.268 -5.520 1.00 15.56 559 THR B CA 1
ATOM 4523 C C . THR B 1 298 ? 101.709 40.779 -5.286 1.00 19.98 559 THR B C 1
ATOM 4524 O O . THR B 1 298 ? 101.275 40.242 -4.273 1.00 19.26 559 THR B O 1
ATOM 4528 N N . ALA B 1 299 ? 102.371 40.111 -6.222 1.00 19.20 560 ALA B N 1
ATOM 4529 C CA . ALA B 1 299 ? 102.606 38.681 -6.075 1.00 19.75 560 ALA B CA 1
ATOM 4530 C C . ALA B 1 299 ? 104.003 38.257 -6.530 1.00 21.19 560 ALA B C 1
ATOM 4531 O O . ALA B 1 299 ? 104.559 38.796 -7.495 1.00 20.62 560 ALA B O 1
ATOM 4533 N N . THR B 1 300 ? 104.556 37.285 -5.817 1.00 20.20 561 THR B N 1
ATOM 4534 C CA . THR B 1 300 ? 105.821 36.669 -6.164 1.00 19.31 561 THR B CA 1
ATOM 4535 C C . THR B 1 300 ? 105.608 35.165 -6.212 1.00 16.28 561 THR B C 1
ATOM 4536 O O . THR B 1 300 ? 105.197 34.573 -5.226 1.00 17.66 561 THR B O 1
ATOM 4540 N N . LEU B 1 301 ? 105.875 34.563 -7.362 1.00 16.07 562 LEU B N 1
ATOM 4541 C CA . LEU B 1 301 ? 105.719 33.131 -7.565 1.00 21.20 562 LEU B CA 1
ATOM 4542 C C . LEU B 1 301 ? 107.081 32.514 -7.863 1.00 21.63 562 LEU B C 1
ATOM 4543 O O . LEU B 1 301 ? 107.721 32.869 -8.844 1.00 24.90 562 LEU B O 1
ATOM 4548 N N . ILE B 1 302 ? 107.502 31.574 -7.021 1.00 21.70 563 ILE B N 1
ATOM 4549 C CA . ILE B 1 302 ? 108.842 31.001 -7.087 1.00 20.45 563 ILE B CA 1
ATOM 4550 C C . ILE B 1 302 ? 108.781 29.509 -7.363 1.00 22.78 563 ILE B C 1
ATOM 4551 O O . ILE B 1 302 ? 107.917 28.801 -6.825 1.00 20.92 563 ILE B O 1
ATOM 4556 N N . LYS B 1 303 ? 109.666 29.049 -8.245 1.00 20.48 564 LYS B N 1
ATOM 4557 C CA . LYS B 1 303 ? 109.914 27.625 -8.427 1.00 22.60 564 LYS B CA 1
ATOM 4558 C C . LYS B 1 303 ? 111.388 27.338 -8.135 1.00 23.95 564 LYS B C 1
ATOM 4559 O O . LYS B 1 303 ? 112.282 27.892 -8.783 1.00 21.81 564 LYS B O 1
ATOM 4565 N N . GLN B 1 304 ? 111.638 26.466 -7.165 1.00 24.56 565 GLN B N 1
ATOM 4566 C CA . GLN B 1 304 ? 113.004 26.082 -6.841 1.00 26.91 565 GLN B CA 1
ATOM 4567 C C . GLN B 1 304 ? 113.542 25.202 -7.944 1.00 26.78 565 GLN B C 1
ATOM 4568 O O . GLN B 1 304 ? 112.779 24.550 -8.645 1.00 29.39 565 GLN B O 1
ATOM 4574 N N . GLU B 1 305 ? 114.860 25.168 -8.086 1.00 28.05 566 GLU B N 1
ATOM 4575 C CA . GLU B 1 305 ? 115.487 24.285 -9.063 1.00 28.92 566 GLU B CA 1
ATOM 4576 C C . GLU B 1 305 ? 115.096 22.830 -8.833 1.00 31.08 566 GLU B C 1
ATOM 4577 O O . GLU B 1 305 ? 114.678 22.166 -9.784 1.00 36.71 566 GLU B O 1
ATOM 4583 N N . ILE C 1 1 ? 60.551 -11.919 -10.213 1.00 50.66 262 ILE C N 1
ATOM 4584 C CA . ILE C 1 1 ? 60.992 -10.630 -10.747 1.00 54.86 262 ILE C CA 1
ATOM 4585 C C . ILE C 1 1 ? 60.400 -10.390 -12.134 1.00 57.75 262 ILE C C 1
ATOM 4586 O O . ILE C 1 1 ? 60.167 -11.340 -12.901 1.00 63.49 262 ILE C O 1
ATOM 4591 N N . GLU C 1 2 ? 60.139 -9.124 -12.447 1.00 37.18 263 GLU C N 1
ATOM 4592 C CA . GLU C 1 2 ? 59.700 -8.770 -13.779 1.00 27.13 263 GLU C CA 1
ATOM 4593 C C . GLU C 1 2 ? 60.197 -7.380 -14.172 1.00 27.30 263 GLU C C 1
ATOM 4594 O O . GLU C 1 2 ? 60.032 -6.418 -13.424 1.00 26.87 263 GLU C O 1
ATOM 4600 N N . GLU C 1 3 ? 60.808 -7.280 -15.344 1.00 25.77 264 GLU C N 1
ATOM 4601 C CA . GLU C 1 3 ? 61.279 -5.995 -15.851 1.00 24.81 264 GLU C CA 1
ATOM 4602 C C . GLU C 1 3 ? 60.230 -5.424 -16.784 1.00 25.88 264 GLU C C 1
ATOM 4603 O O . GLU C 1 3 ? 59.699 -6.139 -17.631 1.00 30.36 264 GLU C O 1
ATOM 4609 N N . VAL C 1 4 ? 59.913 -4.141 -16.620 1.00 20.60 265 VAL C N 1
ATOM 4610 C CA . VAL C 1 4 ? 58.851 -3.527 -17.402 1.00 23.01 265 VAL C CA 1
ATOM 4611 C C . VAL C 1 4 ? 59.300 -2.201 -18.022 1.00 22.90 265 VAL C C 1
ATOM 4612 O O . VAL C 1 4 ? 60.059 -1.442 -17.418 1.00 23.44 265 VAL C O 1
ATOM 4616 N N . SER C 1 5 ? 58.799 -1.910 -19.222 1.00 20.17 266 SER C N 1
ATOM 4617 C CA . SER C 1 5 ? 59.212 -0.703 -19.935 1.00 25.42 266 SER C CA 1
ATOM 4618 C C . SER C 1 5 ? 58.062 0.170 -20.417 1.00 25.40 266 SER C C 1
ATOM 4619 O O . SER C 1 5 ? 58.298 1.204 -21.025 1.00 25.99 266 SER C O 1
ATOM 4622 N N . ASN C 1 6 ? 56.822 -0.245 -20.168 1.00 22.53 267 ASN C N 1
ATOM 4623 C CA . ASN C 1 6 ? 55.684 0.572 -20.565 1.00 23.11 267 ASN C CA 1
ATOM 4624 C C . ASN C 1 6 ? 54.448 0.177 -19.781 1.00 20.45 267 ASN C C 1
ATOM 4625 O O . ASN C 1 6 ? 54.490 -0.744 -18.963 1.00 22.59 267 ASN C O 1
ATOM 4630 N N . GLU C 1 7 ? 53.354 0.883 -20.034 1.00 22.39 268 GLU C N 1
ATOM 4631 C CA . GLU C 1 7 ? 52.095 0.694 -19.314 1.00 24.02 268 GLU C CA 1
ATOM 4632 C C . GLU C 1 7 ? 51.572 -0.732 -19.417 1.00 26.21 268 GLU C C 1
ATOM 4633 O O . GLU C 1 7 ? 51.148 -1.314 -18.426 1.00 23.07 268 GLU C O 1
ATOM 4639 N N . GLU C 1 8 ? 51.562 -1.294 -20.617 1.00 26.30 269 GLU C N 1
ATOM 4640 C CA . GLU C 1 8 ? 50.986 -2.635 -20.772 1.00 33.48 269 GLU C CA 1
ATOM 4641 C C . GLU C 1 8 ? 51.801 -3.674 -19.988 1.00 27.74 269 GLU C C 1
ATOM 4642 O O . GLU C 1 8 ? 51.240 -4.565 -19.341 1.00 25.83 269 GLU C O 1
ATOM 4648 N N . GLU C 1 9 ? 53.125 -3.538 -19.999 1.00 26.81 270 GLU C N 1
ATOM 4649 C CA . GLU C 1 9 ? 53.951 -4.466 -19.228 1.00 26.29 270 GLU C CA 1
ATOM 4650 C C . GLU C 1 9 ? 53.803 -4.244 -17.720 1.00 20.31 270 GLU C C 1
ATOM 4651 O O . GLU C 1 9 ? 53.794 -5.197 -16.956 1.00 20.12 270 GLU C O 1
ATOM 4657 N N . LEU C 1 10 ? 53.696 -2.988 -17.285 1.00 19.59 271 LEU C N 1
ATOM 4658 C CA . LEU C 1 10 ? 53.487 -2.720 -15.860 1.00 19.97 271 LEU C CA 1
ATOM 4659 C C . LEU C 1 10 ? 52.140 -3.309 -15.417 1.00 20.41 271 LEU C C 1
ATOM 4660 O O . LEU C 1 10 ? 52.032 -3.937 -14.364 1.00 22.01 271 LEU C O 1
ATOM 4665 N N . LYS C 1 11 ? 51.107 -3.099 -16.225 1.00 22.97 272 LYS C N 1
ATOM 4666 C CA . LYS C 1 11 ? 49.777 -3.643 -15.926 1.00 23.78 272 LYS C CA 1
ATOM 4667 C C . LYS C 1 11 ? 49.807 -5.163 -15.800 1.00 24.29 272 LYS C C 1
ATOM 4668 O O . LYS C 1 11 ? 49.296 -5.732 -14.829 1.00 27.00 272 LYS C O 1
ATOM 4674 N N . ALA C 1 12 ? 50.427 -5.820 -16.772 1.00 27.41 273 ALA C N 1
ATOM 4675 C CA . ALA C 1 12 ? 50.506 -7.271 -16.728 1.00 27.37 273 ALA C CA 1
ATOM 4676 C C . ALA C 1 12 ? 51.278 -7.726 -15.485 1.00 25.26 273 ALA C C 1
ATOM 4677 O O . ALA C 1 12 ? 50.883 -8.685 -14.835 1.00 25.96 273 ALA C O 1
ATOM 4679 N N . ALA C 1 13 ? 52.373 -7.049 -15.141 1.00 22.70 274 ALA C N 1
ATOM 4680 C CA . ALA C 1 13 ? 53.135 -7.487 -13.967 1.00 23.64 274 ALA C CA 1
ATOM 4681 C C . ALA C 1 13 ? 52.338 -7.282 -12.664 1.00 27.98 274 ALA C C 1
ATOM 4682 O O . ALA C 1 13 ? 52.293 -8.173 -11.812 1.00 29.29 274 ALA C O 1
ATOM 4684 N N . LEU C 1 14 ? 51.674 -6.136 -12.531 1.00 26.55 275 LEU C N 1
ATOM 4685 C CA . LEU C 1 14 ? 50.912 -5.851 -11.320 1.00 27.13 275 LEU C CA 1
ATOM 4686 C C . LEU C 1 14 ? 49.706 -6.781 -11.172 1.00 34.98 275 LEU C C 1
ATOM 4687 O O . LEU C 1 14 ? 49.291 -7.093 -10.055 1.00 36.11 275 LEU C O 1
ATOM 4692 N N . ARG C 1 15 ? 49.144 -7.236 -12.287 1.00 31.93 276 ARG C N 1
ATOM 4693 C CA . ARG C 1 15 ? 47.952 -8.076 -12.199 1.00 35.10 276 ARG C CA 1
ATOM 4694 C C . ARG C 1 15 ? 48.280 -9.572 -12.160 1.00 34.95 276 ARG C C 1
ATOM 4695 O O . ARG C 1 15 ? 47.380 -10.406 -12.117 1.00 39.39 276 ARG C O 1
ATOM 4703 N N . ASP C 1 16 ? 49.569 -9.901 -12.124 1.00 32.29 277 ASP C N 1
ATOM 4704 C CA . ASP C 1 16 ? 50.020 -11.293 -12.093 1.00 32.68 277 ASP C CA 1
ATOM 4705 C C . ASP C 1 16 ? 50.311 -11.681 -10.649 1.00 32.91 277 ASP C C 1
ATOM 4706 O O . ASP C 1 16 ? 51.274 -11.203 -10.048 1.00 34.74 277 ASP C O 1
ATOM 4711 N N . ALA C 1 17 ? 49.508 -12.595 -10.114 1.00 32.34 278 ALA C N 1
ATOM 4712 C CA . ALA C 1 17 ? 49.524 -12.874 -8.680 1.00 37.46 278 ALA C CA 1
ATOM 4713 C C . ALA C 1 17 ? 50.839 -13.476 -8.202 1.00 34.09 278 ALA C C 1
ATOM 4714 O O . ALA C 1 17 ? 51.094 -13.509 -7.006 1.00 38.33 278 ALA C O 1
ATOM 4716 N N . SER C 1 18 ? 51.682 -13.936 -9.121 1.00 28.85 279 SER C N 1
ATOM 4717 C CA . SER C 1 18 ? 52.951 -14.535 -8.719 1.00 31.08 279 SER C CA 1
ATOM 4718 C C . SER C 1 18 ? 54.098 -13.521 -8.718 1.00 30.87 279 SER C C 1
ATOM 4719 O O . SER C 1 18 ? 55.215 -13.840 -8.314 1.00 33.92 279 SER C O 1
ATOM 4722 N N . ILE C 1 19 ? 53.842 -12.315 -9.207 1.00 27.44 280 ILE C N 1
ATOM 4723 C CA . ILE C 1 19 ? 54.905 -11.321 -9.304 1.00 27.07 280 ILE C CA 1
ATOM 4724 C C . ILE C 1 19 ? 55.055 -10.562 -7.992 1.00 25.57 280 ILE C C 1
ATOM 4725 O O . ILE C 1 19 ? 54.086 -10.010 -7.475 1.00 27.97 280 ILE C O 1
ATOM 4730 N N . THR C 1 20 ? 56.269 -10.549 -7.452 1.00 23.57 281 THR C N 1
ATOM 4731 C CA . THR C 1 20 ? 56.545 -9.858 -6.202 1.00 26.83 281 THR C CA 1
ATOM 4732 C C . THR C 1 20 ? 57.473 -8.662 -6.401 1.00 28.86 281 THR C C 1
ATOM 4733 O O . THR C 1 20 ? 57.459 -7.721 -5.611 1.00 27.39 281 THR C O 1
ATOM 4737 N N . THR C 1 21 ? 58.301 -8.715 -7.435 1.00 23.52 282 THR C N 1
ATOM 4738 C CA . THR C 1 21 ? 59.262 -7.651 -7.665 1.00 24.24 282 THR C CA 1
ATOM 4739 C C . THR C 1 21 ? 59.188 -7.175 -9.112 1.00 24.49 282 THR C C 1
ATOM 4740 O O . THR C 1 21 ? 59.179 -7.976 -10.048 1.00 23.93 282 THR C O 1
ATOM 4744 N N . ILE C 1 22 ? 59.130 -5.861 -9.285 1.00 18.46 283 ILE C N 1
ATOM 4745 C CA . ILE C 1 22 ? 58.987 -5.263 -10.604 1.00 17.45 283 ILE C CA 1
ATOM 4746 C C . ILE C 1 22 ? 60.074 -4.217 -10.743 1.00 25.12 283 ILE C C 1
ATOM 4747 O O . ILE C 1 22 ? 60.250 -3.395 -9.849 1.00 25.65 283 ILE C O 1
ATOM 4752 N N . LYS C 1 23 ? 60.838 -4.267 -11.833 1.00 21.96 284 LYS C N 1
ATOM 4753 C CA . LYS C 1 23 ? 61.867 -3.266 -12.023 1.00 21.44 284 LYS C CA 1
ATOM 4754 C C . LYS C 1 23 ? 61.563 -2.392 -13.228 1.00 22.92 284 LYS C C 1
ATOM 4755 O O . LYS C 1 23 ? 61.381 -2.895 -14.337 1.00 22.68 284 LYS C O 1
ATOM 4761 N N . LEU C 1 24 ? 61.554 -1.073 -13.032 1.00 20.37 285 LEU C N 1
ATOM 4762 C CA . LEU C 1 24 ? 61.334 -0.179 -14.163 1.00 22.07 285 LEU C CA 1
ATOM 4763 C C . LEU C 1 24 ? 62.599 -0.075 -15.004 1.00 24.04 285 LEU C C 1
ATOM 4764 O O . LEU C 1 24 ? 63.694 0.149 -14.485 1.00 28.82 285 LEU C O 1
ATOM 4769 N N . LYS C 1 25 ? 62.438 -0.301 -16.302 1.00 23.72 286 LYS C N 1
ATOM 4770 C CA . LYS C 1 25 ? 63.507 -0.177 -17.300 1.00 21.80 286 LYS C CA 1
ATOM 4771 C C . LYS C 1 25 ? 63.324 1.058 -18.179 1.00 23.26 286 LYS C C 1
ATOM 4772 O O . LYS C 1 25 ? 64.080 1.294 -19.125 1.00 24.47 286 LYS C O 1
ATOM 4778 N N . ASN C 1 26 ? 62.269 1.810 -17.890 1.00 21.42 287 ASN C N 1
ATOM 4779 C CA . ASN C 1 26 ? 61.891 2.983 -18.665 1.00 19.53 287 ASN C CA 1
ATOM 4780 C C . ASN C 1 26 ? 60.912 3.810 -17.850 1.00 19.89 287 ASN C C 1
ATOM 4781 O O . ASN C 1 26 ? 60.340 3.310 -16.876 1.00 20.51 287 ASN C O 1
ATOM 4786 N N . ASN C 1 27 ? 60.741 5.076 -18.209 1.00 20.30 288 ASN C N 1
ATOM 4787 C CA . ASN C 1 27 ? 59.638 5.862 -17.654 1.00 19.86 288 ASN C CA 1
ATOM 4788 C C . ASN C 1 27 ? 58.320 5.330 -18.175 1.00 24.40 288 ASN C C 1
ATOM 4789 O O . ASN C 1 27 ? 58.240 4.882 -19.320 1.00 25.41 288 ASN C O 1
ATOM 4794 N N . ILE C 1 28 ? 57.288 5.377 -17.344 1.00 19.71 289 ILE C N 1
ATOM 4795 C CA . ILE C 1 28 ? 56.017 4.772 -17.696 1.00 21.40 289 ILE C CA 1
ATOM 4796 C C . ILE C 1 28 ? 54.919 5.815 -17.649 1.00 23.73 289 ILE C C 1
ATOM 4797 O O . ILE C 1 28 ? 54.824 6.557 -16.683 1.00 22.94 289 ILE C O 1
ATOM 4802 N N . THR C 1 29 ? 54.093 5.876 -18.687 1.00 24.19 290 THR C N 1
ATOM 4803 C CA . THR C 1 29 ? 52.917 6.731 -18.643 1.00 27.41 290 THR C CA 1
ATOM 4804 C C . THR C 1 29 ? 51.665 5.873 -18.547 1.00 26.48 290 THR C C 1
ATOM 4805 O O . THR C 1 29 ? 51.447 4.992 -19.375 1.00 26.02 290 THR C O 1
ATOM 4809 N N . LEU C 1 30 ? 50.842 6.128 -17.532 1.00 20.54 291 LEU C N 1
ATOM 4810 C CA . LEU C 1 30 ? 49.598 5.386 -17.387 1.00 26.30 291 LEU C CA 1
ATOM 4811 C C . LEU C 1 30 ? 48.456 6.256 -17.891 1.00 26.31 291 LEU C C 1
ATOM 4812 O O . LEU C 1 30 ? 48.134 7.274 -17.289 1.00 26.25 291 LEU C O 1
ATOM 4817 N N . ASN C 1 31 ? 47.848 5.852 -19.004 1.00 25.27 292 ASN C N 1
ATOM 4818 C CA . ASN C 1 31 ? 46.672 6.542 -19.523 1.00 28.53 292 ASN C CA 1
ATOM 4819 C C . ASN C 1 31 ? 45.403 6.012 -18.879 1.00 29.64 292 ASN C C 1
ATOM 4820 O O . ASN C 1 31 ? 44.352 6.644 -18.931 1.00 35.35 292 ASN C O 1
ATOM 4825 N N . ASN C 1 32 ? 45.512 4.839 -18.268 1.00 25.56 293 ASN C N 1
ATOM 4826 C CA . ASN C 1 32 ? 44.413 4.288 -17.487 1.00 32.29 293 ASN C CA 1
ATOM 4827 C C . ASN C 1 32 ? 44.907 3.854 -16.116 1.00 31.99 293 ASN C C 1
ATOM 4828 O O . ASN C 1 32 ? 46.102 3.636 -15.920 1.00 31.39 293 ASN C O 1
ATOM 4833 N N . ALA C 1 33 ? 43.993 3.768 -15.162 1.00 26.93 294 ALA C N 1
ATOM 4834 C CA . ALA C 1 33 ? 44.339 3.246 -13.851 1.00 30.16 294 ALA C CA 1
ATOM 4835 C C . ALA C 1 33 ? 44.548 1.739 -13.929 1.00 33.56 294 ALA C C 1
ATOM 4836 O O . ALA C 1 33 ? 43.905 1.067 -14.724 1.00 29.48 294 ALA C O 1
ATOM 4838 N N . ILE C 1 34 ? 45.464 1.221 -13.116 1.00 31.07 295 ILE C N 1
ATOM 4839 C CA . ILE C 1 34 ? 45.692 -0.216 -13.018 1.00 26.66 295 ILE C CA 1
ATOM 4840 C C . ILE C 1 34 ? 45.116 -0.727 -11.694 1.00 29.27 295 ILE C C 1
ATOM 4841 O O . ILE C 1 34 ? 45.451 -0.209 -10.621 1.00 26.06 295 ILE C O 1
ATOM 4846 N N . THR C 1 35 ? 44.241 -1.725 -11.760 1.00 22.68 296 THR C N 1
ATOM 4847 C CA . THR C 1 35 ? 43.636 -2.273 -10.546 1.00 26.09 296 THR C CA 1
ATOM 4848 C C . THR C 1 35 ? 44.313 -3.556 -10.082 1.00 29.62 296 THR C C 1
ATOM 4849 O O . THR C 1 35 ? 44.575 -4.461 -10.870 1.00 28.94 296 THR C O 1
ATOM 4853 N N . ILE C 1 36 ? 44.606 -3.613 -8.787 1.00 25.78 297 ILE C N 1
ATOM 4854 C CA . ILE C 1 36 ? 45.125 -4.819 -8.171 1.00 25.60 297 ILE C CA 1
ATOM 4855 C C . ILE C 1 36 ? 44.034 -5.349 -7.263 1.00 30.18 297 ILE C C 1
ATOM 4856 O O . ILE C 1 36 ? 43.640 -4.687 -6.300 1.00 23.63 297 ILE C O 1
ATOM 4861 N N . ASN C 1 37 ? 43.502 -6.520 -7.597 1.00 30.19 298 ASN C N 1
ATOM 4862 C CA . ASN C 1 37 ? 42.392 -7.056 -6.826 1.00 27.99 298 ASN C CA 1
ATOM 4863 C C . ASN C 1 37 ? 42.401 -8.570 -6.762 1.00 28.55 298 ASN C C 1
ATOM 4864 O O . ASN C 1 37 ? 41.354 -9.189 -6.613 1.00 30.86 298 ASN C O 1
ATOM 4869 N N . ASN C 1 38 ? 43.588 -9.164 -6.823 1.00 31.74 299 ASN C N 1
ATOM 4870 C CA . ASN C 1 38 ? 43.658 -10.616 -6.892 1.00 34.16 299 ASN C CA 1
ATOM 4871 C C . ASN C 1 38 ? 44.222 -11.256 -5.633 1.00 31.78 299 ASN C C 1
ATOM 4872 O O . ASN C 1 38 ? 44.940 -12.247 -5.702 1.00 33.57 299 ASN C O 1
ATOM 4877 N N . GLY C 1 39 ? 43.875 -10.694 -4.477 1.00 28.86 300 GLY C N 1
ATOM 4878 C CA . GLY C 1 39 ? 44.138 -11.356 -3.208 1.00 29.59 300 GLY C CA 1
ATOM 4879 C C . GLY C 1 39 ? 45.407 -10.880 -2.522 1.00 30.73 300 GLY C C 1
ATOM 4880 O O . GLY C 1 39 ? 45.840 -9.744 -2.718 1.00 25.92 300 GLY C O 1
ATOM 4881 N N . ASN C 1 40 ? 46.016 -11.748 -1.718 1.00 25.50 301 ASN C N 1
ATOM 4882 C CA . ASN C 1 40 ? 47.255 -11.386 -1.035 1.00 30.96 301 ASN C CA 1
ATOM 4883 C C . ASN C 1 40 ? 48.411 -11.136 -1.995 1.00 28.36 301 ASN C C 1
ATOM 4884 O O . ASN C 1 40 ? 48.734 -11.979 -2.837 1.00 26.55 301 ASN C O 1
ATOM 4889 N N . ARG C 1 41 ? 49.032 -9.968 -1.847 1.00 20.76 302 ARG C N 1
ATOM 4890 C CA . ARG C 1 41 ? 50.115 -9.539 -2.718 1.00 21.18 302 ARG C CA 1
ATOM 4891 C C . ARG C 1 41 ? 51.186 -8.806 -1.911 1.00 22.38 302 ARG C C 1
ATOM 4892 O O . ARG C 1 41 ? 50.877 -7.980 -1.054 1.00 23.07 302 ARG C O 1
ATOM 4900 N N . ASN C 1 42 ? 52.441 -9.113 -2.209 1.00 23.46 303 ASN C N 1
ATOM 4901 C CA . ASN C 1 42 ? 53.577 -8.372 -1.700 1.00 22.55 303 ASN C CA 1
ATOM 4902 C C . ASN C 1 42 ? 54.349 -7.918 -2.923 1.00 27.92 303 ASN C C 1
ATOM 4903 O O . ASN C 1 42 ? 54.969 -8.734 -3.610 1.00 24.88 303 ASN C O 1
ATOM 4908 N N . ILE C 1 43 ? 54.280 -6.620 -3.214 1.00 22.53 304 ILE C N 1
ATOM 4909 C CA . ILE C 1 43 ? 54.793 -6.087 -4.468 1.00 19.81 304 ILE C CA 1
ATOM 4910 C C . ILE C 1 43 ? 55.782 -4.978 -4.181 1.00 22.58 304 ILE C C 1
ATOM 4911 O O . ILE C 1 43 ? 55.486 -4.069 -3.405 1.00 18.65 304 ILE C O 1
ATOM 4916 N N . THR C 1 44 ? 56.952 -5.067 -4.799 1.00 21.32 305 THR C N 1
ATOM 4917 C CA . THR C 1 44 ? 57.956 -4.014 -4.727 1.00 16.54 305 THR C CA 1
ATOM 4918 C C . THR C 1 44 ? 58.282 -3.536 -6.129 1.00 19.50 305 THR C C 1
ATOM 4919 O O . THR C 1 44 ? 58.651 -4.337 -6.997 1.00 24.44 305 THR C O 1
ATOM 4923 N N . ILE C 1 45 ? 58.127 -2.235 -6.358 1.00 17.73 306 ILE C N 1
ATOM 4924 C CA . ILE C 1 45 ? 58.528 -1.624 -7.614 1.00 18.01 306 ILE C CA 1
ATOM 4925 C C . ILE C 1 45 ? 59.869 -0.944 -7.412 1.00 21.80 306 ILE C C 1
ATOM 4926 O O . ILE C 1 45 ? 59.973 0.036 -6.671 1.00 22.14 306 ILE C O 1
ATOM 4931 N N . ILE C 1 46 ? 60.891 -1.481 -8.066 1.00 20.26 307 ILE C N 1
ATOM 4932 C CA . ILE C 1 46 ? 62.227 -0.918 -8.025 1.00 22.34 307 ILE C CA 1
ATOM 4933 C C . ILE C 1 46 ? 62.313 0.083 -9.165 1.00 23.60 307 ILE C C 1
ATOM 4934 O O . ILE C 1 46 ? 62.344 -0.307 -10.330 1.00 21.67 307 ILE C O 1
ATOM 4939 N N . GLY C 1 47 ? 62.336 1.369 -8.824 1.00 20.90 308 GLY C N 1
ATOM 4940 C CA . GLY C 1 47 ? 62.190 2.428 -9.803 1.00 19.97 308 GLY C CA 1
ATOM 4941 C C . GLY C 1 47 ? 63.434 2.682 -10.630 1.00 21.61 308 GLY C C 1
ATOM 4942 O O . GLY C 1 47 ? 63.333 3.134 -11.764 1.00 20.80 308 GLY C O 1
ATOM 4943 N N . ASP C 1 48 ? 64.599 2.397 -10.063 1.00 19.43 309 ASP C N 1
ATOM 4944 C CA . ASP C 1 48 ? 65.869 2.661 -10.734 1.00 20.77 309 ASP C CA 1
ATOM 4945 C C . ASP C 1 48 ? 65.961 4.067 -11.326 1.00 19.42 309 ASP C C 1
ATOM 4946 O O . ASP C 1 48 ? 66.528 4.251 -12.397 1.00 21.80 309 ASP C O 1
ATOM 4951 N N . GLY C 1 49 ? 65.393 5.053 -10.627 1.00 19.38 310 GLY C N 1
ATOM 4952 C CA . GLY C 1 49 ? 65.500 6.442 -11.035 1.00 21.07 310 GLY C CA 1
ATOM 4953 C C . GLY C 1 49 ? 64.498 6.897 -12.083 1.00 21.49 310 GLY C C 1
ATOM 4954 O O . GLY C 1 49 ? 64.535 8.048 -12.489 1.00 21.76 310 GLY C O 1
ATOM 4955 N N . HIS C 1 50 ? 63.614 5.999 -12.524 1.00 17.77 311 HIS C N 1
ATOM 4956 C CA . HIS C 1 50 ? 62.601 6.337 -13.538 1.00 19.23 311 HIS C CA 1
ATOM 4957 C C . HIS C 1 50 ? 61.364 6.954 -12.922 1.00 21.84 311 HIS C C 1
ATOM 4958 O O . HIS C 1 50 ? 61.246 7.030 -11.697 1.00 21.78 311 HIS C O 1
ATOM 4965 N N . TYR C 1 51 ? 60.453 7.429 -13.771 1.00 17.33 312 TYR C N 1
ATOM 4966 C CA . TYR C 1 51 ? 59.192 7.951 -13.259 1.00 19.48 312 TYR C CA 1
ATOM 4967 C C . TYR C 1 51 ? 57.982 7.146 -13.739 1.00 19.09 312 TYR C C 1
ATOM 4968 O O . TYR C 1 51 ? 58.045 6.435 -14.744 1.00 18.81 312 TYR C O 1
ATOM 4977 N N . ILE C 1 52 ? 56.884 7.287 -13.003 1.00 19.55 313 ILE C N 1
ATOM 4978 C CA . ILE C 1 52 ? 55.578 6.827 -13.454 1.00 17.34 313 ILE C CA 1
ATOM 4979 C C . ILE C 1 52 ? 54.634 8.008 -13.406 1.00 17.89 313 ILE C C 1
ATOM 4980 O O . ILE C 1 52 ? 54.510 8.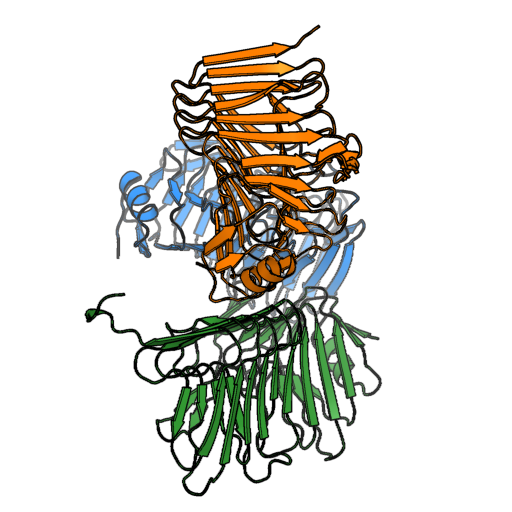670 -12.373 1.00 19.17 313 ILE C O 1
ATOM 4985 N N . ASN C 1 53 ? 53.986 8.278 -14.533 1.00 20.61 314 ASN C N 1
ATOM 4986 C CA . ASN C 1 53 ? 53.087 9.419 -14.663 1.00 22.62 314 ASN C CA 1
ATOM 4987 C C . ASN C 1 53 ? 51.675 8.912 -14.840 1.00 24.47 314 ASN C C 1
ATOM 4988 O O . ASN C 1 53 ? 51.311 8.417 -15.898 1.00 26.59 314 ASN C O 1
ATOM 4993 N N . ALA C 1 54 ? 50.887 9.027 -13.782 1.00 22.23 315 ALA C N 1
ATOM 4994 C CA . ALA C 1 54 ? 49.515 8.554 -13.785 1.00 19.32 315 ALA C CA 1
ATOM 4995 C C . ALA C 1 54 ? 48.602 9.690 -14.233 1.00 24.81 315 ALA C C 1
ATOM 4996 O O . ALA C 1 54 ? 48.233 10.553 -13.434 1.00 23.19 315 ALA C O 1
ATOM 4998 N N . LEU C 1 55 ? 48.240 9.674 -15.514 1.00 30.99 316 LEU C N 1
ATOM 4999 C CA . LEU C 1 55 ? 47.538 10.791 -16.160 1.00 39.78 316 LEU C CA 1
ATOM 5000 C C . LEU C 1 55 ? 46.035 10.777 -16.028 1.00 35.37 316 LEU C C 1
ATOM 5001 O O . LEU C 1 55 ? 45.380 11.794 -16.261 1.00 39.62 316 LEU C O 1
ATOM 5006 N N . ASN C 1 56 ? 45.481 9.613 -15.733 1.00 32.21 317 ASN C N 1
ATOM 5007 C CA . ASN C 1 56 ? 44.043 9.480 -15.725 1.00 37.46 317 ASN C CA 1
ATOM 5008 C C . ASN C 1 56 ? 43.421 9.882 -14.392 1.00 40.99 317 ASN C C 1
ATOM 5009 O O . ASN C 1 56 ? 43.842 9.414 -13.334 1.00 32.48 317 ASN C O 1
ATOM 5014 N N . SER C 1 57 ? 42.402 10.733 -14.463 1.00 41.34 318 SER C N 1
ATOM 5015 C CA . SER C 1 57 ? 41.654 11.181 -13.290 1.00 41.34 318 SER C CA 1
ATOM 5016 C C . SER C 1 57 ? 41.100 10.026 -12.444 1.00 37.38 318 SER C C 1
ATOM 5017 O O . SER C 1 57 ? 40.824 10.182 -11.246 1.00 34.43 318 SER C O 1
ATOM 5020 N N . ASP C 1 58 ? 40.946 8.866 -13.066 1.00 32.68 319 ASP C N 1
ATOM 5021 C CA . ASP C 1 58 ? 40.511 7.666 -12.352 1.00 33.92 319 ASP C CA 1
ATOM 5022 C C . ASP C 1 58 ? 41.515 7.192 -11.300 1.00 33.21 319 ASP C C 1
ATOM 5023 O O . ASP C 1 58 ? 41.135 6.622 -10.277 1.00 34.61 319 ASP C O 1
ATOM 5028 N N . GLY C 1 59 ? 42.799 7.437 -11.544 1.00 32.39 320 GLY C N 1
ATOM 5029 C CA . GLY C 1 59 ? 43.830 6.987 -10.626 1.00 29.36 320 GLY C CA 1
ATOM 5030 C C . GLY C 1 59 ? 45.062 6.440 -11.328 1.00 32.62 320 GLY C C 1
ATOM 5031 O O . GLY C 1 59 ? 45.129 6.407 -12.566 1.00 30.47 320 GLY C O 1
ATOM 5032 N N . GLY C 1 60 ? 46.047 6.036 -10.527 1.00 24.74 321 GLY C N 1
ATOM 5033 C CA . GLY C 1 60 ? 47.267 5.425 -11.027 1.00 22.89 321 GLY C CA 1
ATOM 5034 C C . GLY C 1 60 ? 47.222 3.934 -10.769 1.00 25.41 321 GLY C C 1
ATOM 5035 O O . GLY C 1 60 ? 46.937 3.145 -11.661 1.00 27.31 321 GLY C O 1
ATOM 5036 N N . ILE C 1 61 ? 47.523 3.557 -9.533 1.00 21.57 322 ILE C N 1
ATOM 5037 C CA . ILE C 1 61 ? 47.339 2.192 -9.059 1.00 26.35 322 ILE C CA 1
ATOM 5038 C C . ILE C 1 61 ? 46.160 2.185 -8.093 1.00 27.82 322 ILE C C 1
ATOM 5039 O O . ILE C 1 61 ? 46.099 3.017 -7.192 1.00 26.51 322 ILE C O 1
ATOM 5044 N N . ILE C 1 62 ? 45.200 1.294 -8.326 1.00 23.50 323 ILE C N 1
ATOM 5045 C CA . ILE C 1 62 ? 44.056 1.124 -7.436 1.00 25.40 323 ILE C CA 1
ATOM 5046 C C . ILE C 1 62 ? 44.105 -0.237 -6.741 1.00 27.13 323 ILE C C 1
ATOM 5047 O O . ILE C 1 62 ? 44.011 -1.284 -7.384 1.00 26.95 323 ILE C O 1
ATOM 5052 N N . LEU C 1 63 ? 44.233 -0.218 -5.424 1.00 25.44 324 LEU C N 1
ATOM 5053 C CA . LEU C 1 63 ? 44.200 -1.443 -4.636 1.00 25.33 324 LEU C CA 1
ATOM 5054 C C . LEU C 1 63 ? 42.737 -1.701 -4.361 1.00 24.33 324 LEU C C 1
ATOM 5055 O O . LEU C 1 63 ? 42.072 -0.841 -3.808 1.00 21.04 324 LEU C O 1
ATOM 5060 N N . ASN C 1 64 ? 42.213 -2.858 -4.749 1.00 21.37 325 ASN C N 1
ATOM 5061 C CA . ASN C 1 64 ? 40.771 -3.031 -4.659 1.00 24.97 325 ASN C CA 1
ATOM 5062 C C . ASN C 1 64 ? 40.332 -4.453 -4.346 1.00 26.52 325 ASN C C 1
ATOM 5063 O O . ASN C 1 64 ? 39.343 -4.922 -4.904 1.00 25.60 325 ASN C O 1
ATOM 5068 N N . ASN C 1 65 ? 41.072 -5.133 -3.465 1.00 23.68 326 ASN C N 1
ATOM 5069 C CA . ASN C 1 65 ? 40.671 -6.449 -2.953 1.00 22.25 326 ASN C CA 1
ATOM 5070 C C . ASN C 1 65 ? 39.316 -6.413 -2.253 1.00 24.73 326 ASN C C 1
ATOM 5071 O O . ASN C 1 65 ? 38.981 -5.455 -1.556 1.00 23.73 326 ASN C O 1
ATOM 5076 N N . ARG C 1 66 ? 38.533 -7.466 -2.447 1.00 25.58 327 ARG C N 1
ATOM 5077 C CA . ARG C 1 66 ? 37.226 -7.576 -1.821 1.00 27.25 327 ARG C CA 1
ATOM 5078 C C . ARG C 1 66 ? 37.250 -8.373 -0.517 1.00 26.96 327 ARG C C 1
ATOM 5079 O O . ARG C 1 66 ? 36.411 -8.159 0.358 1.00 30.77 327 ARG C O 1
ATOM 5087 N N . GLY C 1 67 ? 38.214 -9.281 -0.380 1.00 29.15 328 GLY C N 1
ATOM 5088 C CA . GLY C 1 67 ? 38.275 -10.154 0.785 1.00 34.81 328 GLY C CA 1
ATOM 5089 C C . GLY C 1 67 ? 38.824 -9.518 2.051 1.00 37.34 328 GLY C C 1
ATOM 5090 O O . GLY C 1 67 ? 39.861 -8.860 2.018 1.00 38.54 328 GLY C O 1
ATOM 5091 N N . GLY C 1 68 ? 38.137 -9.733 3.171 1.00 31.93 329 GLY C N 1
ATOM 5092 C CA . GLY C 1 68 ? 38.569 -9.213 4.458 1.00 28.80 329 GLY C CA 1
ATOM 5093 C C . GLY C 1 68 ? 39.957 -9.637 4.903 1.00 31.50 329 GLY C C 1
ATOM 5094 O O . GLY C 1 68 ? 40.647 -8.881 5.598 1.00 33.08 329 GLY C O 1
ATOM 5095 N N . SER C 1 69 ? 40.402 -10.818 4.478 1.00 25.17 330 SER C N 1
ATOM 5096 C CA . SER C 1 69 ? 41.697 -11.312 4.932 1.00 30.54 330 SER C CA 1
ATOM 5097 C C . SER C 1 69 ? 42.816 -11.076 3.919 1.00 32.84 330 SER C C 1
ATOM 5098 O O . SER C 1 69 ? 43.984 -11.365 4.200 1.00 38.48 330 SER C O 1
ATOM 5101 N N . ALA C 1 70 ? 42.468 -10.552 2.751 1.00 25.60 331 ALA C N 1
ATOM 5102 C CA . ALA C 1 70 ? 43.470 -10.271 1.743 1.00 27.34 331 ALA C CA 1
ATOM 5103 C C . ALA C 1 70 ? 44.220 -8.993 2.108 1.00 26.95 331 ALA C C 1
ATOM 5104 O O . ALA C 1 70 ? 43.617 -7.994 2.481 1.00 25.54 331 ALA C O 1
ATOM 5106 N N . LYS C 1 71 ? 45.537 -9.029 1.970 1.00 21.86 332 LYS C N 1
ATOM 5107 C CA . LYS C 1 71 ? 46.388 -7.891 2.302 1.00 23.92 332 LYS C CA 1
ATOM 5108 C C . LYS C 1 71 ? 47.269 -7.533 1.109 1.00 25.09 332 LYS C C 1
ATOM 5109 O O . LYS C 1 71 ? 47.902 -8.411 0.525 1.00 22.37 332 LYS C O 1
ATOM 5115 N N . ILE C 1 72 ? 47.298 -6.259 0.729 1.00 19.82 333 ILE C N 1
ATOM 5116 C CA . ILE C 1 72 ? 48.269 -5.837 -0.264 1.00 21.64 333 ILE C CA 1
ATOM 5117 C C . ILE C 1 72 ? 49.340 -4.998 0.414 1.00 25.80 333 ILE C C 1
ATOM 5118 O O . ILE C 1 72 ? 49.043 -4.005 1.086 1.00 23.57 333 ILE C O 1
ATOM 5123 N N . ASP C 1 73 ? 50.582 -5.434 0.257 1.00 20.78 334 ASP C N 1
ATOM 5124 C CA . ASP C 1 73 ? 51.733 -4.676 0.709 1.00 24.03 334 ASP C CA 1
ATOM 5125 C C . ASP C 1 73 ? 52.483 -4.205 -0.538 1.00 24.31 334 ASP C C 1
ATOM 5126 O O . ASP C 1 73 ? 53.079 -5.007 -1.245 1.00 23.55 334 ASP C O 1
ATOM 5131 N N . LEU C 1 74 ? 52.429 -2.903 -0.806 1.00 19.06 335 LEU C N 1
ATOM 5132 C CA . LEU C 1 74 ? 53.027 -2.307 -1.999 1.00 19.20 335 LEU C CA 1
ATOM 5133 C C . LEU C 1 74 ? 54.150 -1.342 -1.650 1.00 23.70 335 LEU C C 1
ATOM 5134 O O . LEU C 1 74 ? 53.920 -0.362 -0.949 1.00 21.85 335 LEU C O 1
ATOM 5139 N N . THR C 1 75 ? 55.354 -1.616 -2.139 1.00 19.64 336 THR C N 1
ATOM 5140 C CA . THR C 1 75 ? 56.489 -0.725 -1.937 1.00 18.86 336 THR C CA 1
ATOM 5141 C C . THR C 1 75 ? 56.961 -0.149 -3.270 1.00 21.24 336 THR C C 1
ATOM 5142 O O . THR C 1 75 ? 57.077 -0.873 -4.259 1.00 22.43 336 THR C O 1
ATOM 5146 N N . ILE C 1 76 ? 57.201 1.155 -3.299 1.00 20.31 337 ILE C N 1
ATOM 5147 C CA . ILE C 1 76 ? 57.818 1.792 -4.452 1.00 18.06 337 ILE C CA 1
ATOM 5148 C C . ILE C 1 76 ? 59.105 2.463 -3.993 1.00 18.83 337 ILE C C 1
ATOM 5149 O O . ILE C 1 76 ? 59.100 3.221 -3.016 1.00 18.25 337 ILE C O 1
ATOM 5154 N N . GLU C 1 77 ? 60.209 2.153 -4.673 1.00 15.31 338 GLU C N 1
ATOM 5155 C CA . GLU C 1 77 ? 61.526 2.656 -4.296 1.00 20.01 338 GLU C CA 1
ATOM 5156 C C . GLU C 1 77 ? 62.173 3.452 -5.423 1.00 17.24 338 GLU C C 1
ATOM 5157 O O . GLU C 1 77 ? 62.130 3.036 -6.583 1.00 19.25 338 GLU C O 1
ATOM 5163 N N . ASN C 1 78 ? 62.805 4.563 -5.079 1.00 17.08 339 ASN C N 1
ATOM 5164 C CA . ASN C 1 78 ? 63.710 5.238 -6.010 1.00 20.78 339 ASN C CA 1
ATOM 5165 C C . ASN C 1 78 ? 63.014 5.549 -7.333 1.00 22.48 339 ASN C C 1
ATOM 5166 O O . ASN C 1 78 ? 63.469 5.156 -8.411 1.00 23.12 339 ASN C O 1
ATOM 5171 N N . ALA C 1 79 ? 61.889 6.248 -7.228 1.00 21.03 340 ALA C N 1
ATOM 5172 C CA . ALA C 1 79 ? 61.094 6.618 -8.395 1.00 20.22 340 ALA C CA 1
ATOM 5173 C C . ALA C 1 79 ? 60.508 7.994 -8.198 1.00 20.34 340 ALA C C 1
ATOM 5174 O O . ALA C 1 79 ? 60.336 8.453 -7.065 1.00 20.56 340 ALA C O 1
ATOM 5176 N N . THR C 1 80 ? 60.149 8.624 -9.305 1.00 20.43 341 THR C N 1
ATOM 5177 C CA . THR C 1 80 ? 59.376 9.848 -9.263 1.00 22.54 341 THR C CA 1
ATOM 5178 C C . THR C 1 80 ? 57.957 9.506 -9.694 1.00 23.42 341 THR C C 1
ATOM 5179 O O . THR C 1 80 ? 57.763 8.828 -10.699 1.00 20.21 341 THR C O 1
ATOM 5183 N N . LEU C 1 81 ? 56.975 9.941 -8.913 1.00 18.39 342 LEU C N 1
ATOM 5184 C CA . LEU C 1 81 ? 55.582 9.612 -9.178 1.00 17.50 342 LEU C CA 1
ATOM 5185 C C . LEU C 1 81 ? 54.738 10.854 -9.408 1.00 19.40 342 LEU C C 1
ATOM 5186 O O . LEU C 1 81 ? 54.738 11.761 -8.576 1.00 22.16 342 LEU C O 1
ATOM 5191 N N . TYR C 1 82 ? 53.990 10.873 -10.507 1.00 19.52 343 TYR C N 1
ATOM 5192 C CA . TYR C 1 82 ? 53.092 11.988 -10.806 1.00 16.29 343 TYR C CA 1
ATOM 5193 C C . TYR C 1 82 ? 51.657 11.480 -10.844 1.00 19.41 343 TYR C C 1
ATOM 5194 O O . TYR C 1 82 ? 51.425 10.381 -11.318 1.00 20.75 343 TYR C O 1
ATOM 5203 N N . ASN C 1 83 ? 50.689 12.263 -10.379 1.00 18.37 344 ASN C N 1
ATOM 5204 C CA . ASN C 1 83 ? 49.294 11.871 -10.567 1.00 17.93 344 ASN C CA 1
ATOM 5205 C C . ASN C 1 83 ? 48.378 13.085 -10.642 1.00 21.48 344 ASN C C 1
ATOM 5206 O O . ASN C 1 83 ? 48.621 14.086 -9.985 1.00 20.04 344 ASN C O 1
ATOM 5211 N N . THR C 1 84 ? 47.321 12.975 -11.444 1.00 19.00 345 THR C N 1
ATOM 5212 C CA . THR C 1 84 ? 46.338 14.042 -11.572 1.00 24.76 345 THR C CA 1
ATOM 5213 C C . THR C 1 84 ? 45.075 13.705 -10.800 1.00 25.11 345 THR C C 1
ATOM 5214 O O . THR C 1 84 ? 44.281 14.588 -10.483 1.00 25.20 345 THR C O 1
ATOM 5218 N N . SER C 1 85 ? 44.894 12.422 -10.505 1.00 20.29 346 SER C N 1
ATOM 5219 C CA . SER C 1 85 ? 43.686 11.934 -9.839 1.00 22.20 346 SER C CA 1
ATOM 5220 C C . SER C 1 85 ? 43.514 12.459 -8.415 1.00 22.46 346 SER C C 1
ATOM 5221 O O . SER C 1 85 ? 44.468 12.511 -7.646 1.00 22.71 346 SER C O 1
ATOM 5224 N N . LYS C 1 86 ? 42.291 12.829 -8.052 1.00 20.33 347 LYS C N 1
ATOM 5225 C CA . LYS C 1 86 ? 42.021 13.194 -6.669 1.00 23.79 347 LYS C CA 1
ATOM 5226 C C . LYS C 1 86 ? 42.148 11.987 -5.724 1.00 26.23 347 LYS C C 1
ATOM 5227 O O . LYS C 1 86 ? 42.146 12.151 -4.492 1.00 20.12 347 LYS C O 1
ATOM 5233 N N . TYR C 1 87 ? 42.244 10.784 -6.289 1.00 23.87 348 TYR C N 1
ATOM 5234 C CA . TYR C 1 87 ? 42.390 9.590 -5.464 1.00 22.33 348 TYR C CA 1
ATOM 5235 C C . TYR C 1 87 ? 43.831 9.087 -5.391 1.00 21.55 348 TYR C C 1
ATOM 5236 O O . TYR C 1 87 ? 44.071 7.945 -5.013 1.00 22.13 348 TYR C O 1
ATOM 5245 N N . GLY C 1 88 ? 44.787 9.952 -5.718 1.00 22.68 349 GLY C N 1
ATOM 5246 C CA . GLY C 1 88 ? 46.185 9.650 -5.486 1.00 19.87 349 GLY C CA 1
ATOM 5247 C C . GLY C 1 88 ? 46.841 8.812 -6.567 1.00 22.24 349 GLY C C 1
ATOM 5248 O O . GLY C 1 88 ? 46.170 8.226 -7.417 1.00 23.58 349 GLY C O 1
ATOM 5249 N N . PHE C 1 89 ? 48.169 8.755 -6.534 1.00 20.29 350 PHE C N 1
ATOM 5250 C CA . PHE C 1 89 ? 48.888 7.818 -7.366 1.00 19.70 350 PHE C CA 1
ATOM 5251 C C . PHE C 1 89 ? 48.495 6.402 -6.948 1.00 23.75 350 PHE C C 1
ATOM 5252 O O . PHE C 1 89 ? 48.227 5.541 -7.793 1.00 23.69 350 PHE C O 1
ATOM 5260 N N . VAL C 1 90 ? 48.490 6.171 -5.638 1.00 23.03 351 VAL C N 1
ATOM 5261 C CA . VAL C 1 90 ? 47.918 4.956 -5.086 1.00 22.59 351 VAL C CA 1
ATOM 5262 C C . VAL C 1 90 ? 46.616 5.271 -4.360 1.00 22.77 351 VAL C C 1
ATOM 5263 O O . VAL C 1 90 ? 46.540 6.162 -3.479 1.00 21.24 351 VAL C O 1
ATOM 5267 N N . ASN C 1 91 ? 45.608 4.486 -4.731 1.00 20.50 352 ASN C N 1
ATOM 5268 C CA . ASN C 1 91 ? 44.273 4.553 -4.183 1.00 19.89 352 ASN C CA 1
ATOM 5269 C C . ASN C 1 91 ? 44.070 3.271 -3.394 1.00 19.96 352 ASN C C 1
ATOM 5270 O O . ASN C 1 91 ? 43.942 2.189 -3.957 1.00 21.24 352 ASN C O 1
ATOM 5275 N N . MET C 1 92 ? 44.048 3.413 -2.078 1.00 18.98 353 MET C N 1
ATOM 5276 C CA . MET C 1 92 ? 44.024 2.287 -1.159 1.00 20.93 353 MET C CA 1
ATOM 5277 C C . MET C 1 92 ? 42.583 1.923 -0.860 1.00 20.17 353 MET C C 1
ATOM 5278 O O . MET C 1 92 ? 42.057 2.278 0.201 1.00 21.86 353 MET C O 1
ATOM 5283 N N . SER C 1 93 ? 41.945 1.213 -1.793 1.00 19.00 354 SER C N 1
ATOM 5284 C CA . SER C 1 93 ? 40.506 0.937 -1.690 1.00 23.50 354 SER C CA 1
ATOM 5285 C C . SER C 1 93 ? 40.129 -0.518 -1.411 1.00 21.42 354 SER C C 1
ATOM 5286 O O . SER C 1 93 ? 38.990 -0.903 -1.654 1.00 23.27 354 SER C O 1
ATOM 5289 N N . SER C 1 94 ? 41.049 -1.335 -0.903 1.00 21.15 355 SER C N 1
ATOM 5290 C CA . SER C 1 94 ? 40.650 -2.708 -0.539 1.00 20.94 355 SER C CA 1
ATOM 5291 C C . SER C 1 94 ? 39.686 -2.718 0.645 1.00 22.25 355 SER C C 1
ATOM 5292 O O . SER C 1 94 ? 39.675 -1.795 1.469 1.00 20.15 355 SER C O 1
ATOM 5295 N N . ASN C 1 95 ? 38.873 -3.768 0.745 1.00 20.52 356 ASN C N 1
ATOM 5296 C CA . ASN C 1 95 ? 38.039 -3.924 1.935 1.00 22.83 356 ASN C CA 1
ATOM 5297 C C . ASN C 1 95 ? 38.894 -4.279 3.139 1.00 25.18 356 ASN C C 1
ATOM 5298 O O . ASN C 1 95 ? 38.544 -3.967 4.275 1.00 27.10 356 ASN C O 1
ATOM 5303 N N . GLY C 1 96 ? 40.022 -4.931 2.881 1.00 25.39 357 GLY C N 1
ATOM 5304 C CA . GLY C 1 96 ? 40.911 -5.341 3.950 1.00 26.70 357 GLY C CA 1
ATOM 5305 C C . GLY C 1 96 ? 42.101 -4.409 4.099 1.00 27.32 357 GLY C C 1
ATOM 5306 O O . GLY C 1 96 ? 41.995 -3.200 3.913 1.00 23.31 357 GLY C O 1
ATOM 5307 N N . VAL C 1 97 ? 43.239 -4.987 4.452 1.00 23.91 358 VAL C N 1
ATOM 5308 C CA . VAL C 1 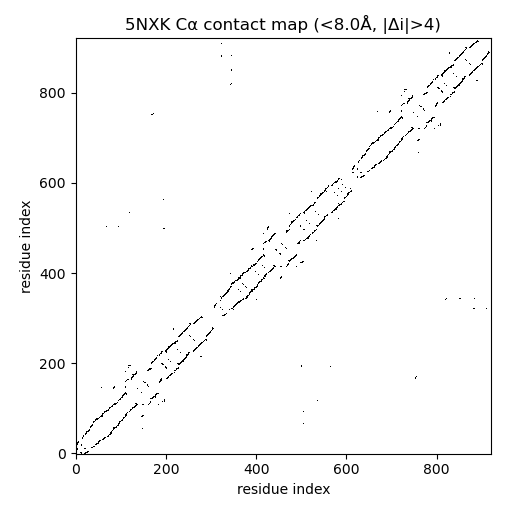97 ? 44.438 -4.222 4.749 1.00 22.98 358 VAL C CA 1
ATOM 5309 C C . VAL C 1 97 ? 45.217 -3.803 3.492 1.00 23.37 358 VAL C C 1
ATOM 5310 O O . VAL C 1 97 ? 45.526 -4.643 2.637 1.00 22.45 358 VAL C O 1
ATOM 5314 N N . ASP C 1 98 ? 45.515 -2.505 3.379 1.00 19.14 359 ASP C N 1
ATOM 5315 C CA . ASP C 1 98 ? 46.438 -1.992 2.354 1.00 18.52 359 ASP C CA 1
ATOM 5316 C C . ASP C 1 98 ? 47.595 -1.284 3.052 1.00 16.23 359 ASP C C 1
ATOM 5317 O O . ASP C 1 98 ? 47.385 -0.466 3.944 1.00 16.98 359 ASP C O 1
ATOM 5322 N N . THR C 1 99 ? 48.814 -1.607 2.657 1.00 19.81 360 THR C N 1
ATOM 5323 C CA . THR C 1 99 ? 49.976 -0.913 3.173 1.00 19.75 360 THR C CA 1
ATOM 5324 C C . THR C 1 99 ? 50.828 -0.450 2.012 1.00 24.54 360 THR C C 1
ATOM 5325 O O . THR C 1 99 ? 51.154 -1.228 1.136 1.00 21.25 360 THR C O 1
ATOM 5329 N N . VAL C 1 100 ? 51.146 0.836 2.003 1.00 18.12 361 VAL C N 1
ATOM 5330 C CA . VAL C 1 100 ? 51.949 1.428 0.952 1.00 17.72 361 VAL C CA 1
ATOM 5331 C C . VAL C 1 100 ? 53.213 2.005 1.565 1.00 18.28 361 VAL C C 1
ATOM 5332 O O . VAL C 1 100 ? 53.147 2.686 2.592 1.00 18.63 361 VAL C O 1
ATOM 5336 N N . THR C 1 101 ? 54.355 1.725 0.946 1.00 15.78 362 THR C N 1
ATOM 5337 C CA . THR C 1 101 ? 55.629 2.237 1.403 1.00 14.93 362 THR C CA 1
ATOM 5338 C C . THR C 1 101 ? 56.301 2.969 0.262 1.00 19.76 362 THR C C 1
ATOM 5339 O O . THR C 1 101 ? 56.458 2.421 -0.825 1.00 19.12 362 THR C O 1
ATOM 5343 N N . TYR C 1 102 ? 56.647 4.224 0.511 1.00 15.33 363 TYR C N 1
ATOM 5344 C CA . TYR C 1 102 ? 57.446 5.021 -0.403 1.00 17.80 363 TYR C CA 1
ATOM 5345 C C . TYR C 1 102 ? 58.844 5.123 0.163 1.00 21.87 363 TYR C C 1
ATOM 5346 O O . TYR C 1 102 ? 59.020 5.626 1.274 1.00 21.72 363 TYR C O 1
ATOM 5355 N N . LYS C 1 103 ? 59.833 4.643 -0.580 1.00 16.96 364 LYS C N 1
ATOM 5356 C CA . LYS C 1 103 ? 61.223 4.749 -0.142 1.00 18.27 364 LYS C CA 1
ATOM 5357 C C . LYS C 1 103 ? 62.048 5.516 -1.183 1.00 22.10 364 LYS C C 1
ATOM 5358 O O . LYS C 1 103 ? 62.104 5.108 -2.336 1.00 20.44 364 LYS C O 1
ATOM 5364 N N . ASP C 1 104 ? 62.675 6.622 -0.784 1.00 19.64 365 ASP C N 1
ATOM 5365 C CA . ASP C 1 104 ? 63.414 7.471 -1.723 1.00 19.30 365 ASP C CA 1
ATOM 5366 C C . ASP C 1 104 ? 62.559 7.843 -2.922 1.00 18.15 365 ASP C C 1
ATOM 5367 O O . ASP C 1 104 ? 62.969 7.698 -4.074 1.00 18.49 365 ASP C O 1
ATOM 5372 N N . VAL C 1 105 ? 61.340 8.286 -2.645 1.00 19.77 366 VAL C N 1
ATOM 5373 C CA . VAL C 1 105 ? 60.406 8.663 -3.685 1.00 18.61 366 VAL C CA 1
ATOM 5374 C C . VAL C 1 105 ? 60.244 10.180 -3.745 1.00 19.06 366 VAL C C 1
ATOM 5375 O O . VAL C 1 105 ? 60.239 10.853 -2.704 1.00 18.85 366 VAL C O 1
ATOM 5379 N N . THR C 1 106 ? 60.108 10.713 -4.958 1.00 16.61 367 THR C N 1
ATOM 5380 C CA . THR C 1 106 ? 59.665 12.087 -5.143 1.00 17.95 367 THR C CA 1
ATOM 5381 C C . THR C 1 106 ? 58.301 12.032 -5.817 1.00 21.85 367 THR C C 1
ATOM 5382 O O . THR C 1 106 ? 58.122 11.332 -6.808 1.00 20.73 367 THR C O 1
ATOM 5386 N N . ALA C 1 107 ? 57.323 12.748 -5.273 1.00 15.69 368 ALA C N 1
ATOM 5387 C CA . ALA C 1 107 ? 55.984 12.649 -5.831 1.00 16.82 368 ALA C CA 1
ATOM 5388 C C . ALA C 1 107 ? 55.384 14.029 -6.064 1.00 17.59 368 ALA C C 1
ATOM 5389 O O . ALA C 1 107 ? 55.640 14.959 -5.294 1.00 22.00 368 ALA C O 1
ATOM 5391 N N . TYR C 1 108 ? 54.596 14.139 -7.135 1.00 19.63 369 TYR C N 1
ATOM 5392 C CA . TYR C 1 108 ? 53.854 15.352 -7.498 1.00 19.87 369 TYR C CA 1
ATOM 5393 C C . TYR C 1 108 ? 52.422 14.975 -7.770 1.00 22.61 369 TYR C C 1
ATOM 5394 O O . TYR C 1 108 ? 52.165 14.011 -8.480 1.00 23.11 369 TYR C O 1
ATOM 5403 N N . GLY C 1 109 ? 51.488 15.740 -7.227 1.00 17.72 370 GLY C N 1
ATOM 5404 C CA . GLY C 1 109 ? 50.082 15.463 -7.432 1.00 20.55 370 GLY C CA 1
ATOM 5405 C C . GLY C 1 109 ? 49.264 16.472 -6.661 1.00 19.63 370 GLY C C 1
ATOM 5406 O O . GLY C 1 109 ? 49.823 17.341 -6.004 1.00 21.19 370 GLY C O 1
ATOM 5407 N N . GLY C 1 110 ? 47.946 16.382 -6.748 1.00 19.64 371 GLY C N 1
ATOM 5408 C CA . GLY C 1 110 ? 47.109 17.213 -5.896 1.00 20.05 371 GLY C CA 1
ATOM 5409 C C . GLY C 1 110 ? 46.962 16.505 -4.560 1.00 20.16 371 GLY C C 1
ATOM 5410 O O . GLY C 1 110 ? 47.576 16.863 -3.552 1.00 24.08 371 GLY C O 1
ATOM 5411 N N . THR C 1 111 ? 46.143 15.470 -4.578 1.00 23.05 372 THR C N 1
ATOM 5412 C CA . THR C 1 111 ? 46.092 14.478 -3.517 1.00 20.74 372 THR C CA 1
ATOM 5413 C C . THR C 1 111 ? 47.018 13.345 -3.968 1.00 20.03 372 THR C C 1
ATOM 5414 O O . THR C 1 111 ? 46.833 12.796 -5.049 1.00 20.23 372 THR C O 1
ATOM 5418 N N . LEU C 1 112 ? 48.020 13.009 -3.160 1.00 17.10 373 LEU C N 1
ATOM 5419 C CA . LEU C 1 112 ? 49.074 12.082 -3.593 1.00 17.83 373 LEU C CA 1
ATOM 5420 C C . LEU C 1 112 ? 48.779 10.615 -3.278 1.00 20.70 373 LEU C C 1
ATOM 5421 O O . LEU C 1 112 ? 49.212 9.716 -4.005 1.00 19.57 373 LEU C O 1
ATOM 5426 N N . VAL C 1 113 ? 48.088 10.384 -2.167 1.00 20.84 374 VAL C N 1
ATOM 5427 C CA . VAL C 1 113 ? 47.716 9.039 -1.737 1.00 18.50 374 VAL C CA 1
ATOM 5428 C C . VAL C 1 113 ? 46.343 9.170 -1.114 1.00 22.11 374 VAL C C 1
ATOM 5429 O O . VAL C 1 113 ? 46.079 10.140 -0.368 1.00 20.39 374 VAL C O 1
ATOM 5433 N N . TRP C 1 114 ? 45.457 8.232 -1.428 1.00 17.82 375 TRP C N 1
ATOM 5434 C CA . TRP C 1 114 ? 44.093 8.318 -0.912 1.00 21.83 375 TRP C CA 1
ATOM 5435 C C . TRP C 1 114 ? 43.660 6.942 -0.429 1.00 20.89 375 TRP C C 1
ATOM 5436 O O . TRP C 1 114 ? 44.199 5.950 -0.875 1.00 21.80 375 TRP C O 1
ATOM 5447 N N . SER C 1 115 ? 42.697 6.873 0.473 1.00 17.57 376 SER C N 1
ATOM 5448 C CA . SER C 1 115 ? 42.259 5.569 0.956 1.00 18.08 376 SER C CA 1
ATOM 5449 C C . SER C 1 115 ? 40.786 5.571 1.334 1.00 21.34 376 SER C C 1
ATOM 5450 O O . SER C 1 115 ? 40.230 6.625 1.657 1.00 22.54 376 SER C O 1
ATOM 5453 N N . LYS C 1 116 ? 40.168 4.387 1.295 1.00 20.68 377 LYS C N 1
ATOM 5454 C CA . LYS C 1 116 ? 38.838 4.165 1.880 1.00 26.03 377 LYS C CA 1
ATOM 5455 C C . LYS C 1 116 ? 38.896 4.252 3.395 1.00 31.14 377 LYS C C 1
ATOM 5456 O O . LYS C 1 116 ? 39.790 3.682 4.019 1.00 37.12 377 LYS C O 1
ATOM 5462 N N . THR C 1 117 ? 37.943 4.956 4.000 1.00 24.06 378 THR C N 1
ATOM 5463 C CA . THR C 1 117 ? 38.026 5.210 5.439 1.00 31.47 378 THR C CA 1
ATOM 5464 C C . THR C 1 117 ? 37.124 4.363 6.325 1.00 37.98 378 THR C C 1
ATOM 5465 O O . THR C 1 117 ? 37.131 4.536 7.551 1.00 42.87 378 THR C O 1
ATOM 5469 N N . GLY C 1 118 ? 36.340 3.470 5.737 1.00 29.74 379 GLY C N 1
ATOM 5470 C CA . GLY C 1 118 ? 35.428 2.671 6.540 1.00 27.74 379 GLY C CA 1
ATOM 5471 C C . GLY C 1 118 ? 35.669 1.187 6.363 1.00 27.77 379 GLY C C 1
ATOM 5472 O O . GLY C 1 118 ? 34.741 0.393 6.436 1.00 24.76 379 GLY C O 1
ATOM 5473 N N . ALA C 1 119 ? 36.928 0.808 6.176 1.00 20.21 380 ALA C N 1
ATOM 5474 C CA . ALA C 1 119 ? 37.270 -0.587 5.883 1.00 24.14 380 ALA C CA 1
ATOM 5475 C C . ALA C 1 119 ? 38.496 -1.020 6.698 1.00 21.60 380 ALA C C 1
ATOM 5476 O O . ALA C 1 119 ? 38.644 -0.615 7.842 1.00 27.02 380 ALA C O 1
ATOM 5478 N N . GLY C 1 120 ? 39.364 -1.830 6.104 1.00 23.24 381 GLY C N 1
ATOM 5479 C CA . GLY C 1 120 ? 40.523 -2.358 6.807 1.00 23.21 381 GLY C CA 1
ATOM 5480 C C . GLY C 1 120 ? 41.584 -1.304 7.065 1.00 25.33 381 GLY C C 1
ATOM 5481 O O . GLY C 1 120 ? 41.446 -0.163 6.645 1.00 20.37 381 GLY C O 1
ATOM 5482 N N . VAL C 1 121 ? 42.644 -1.692 7.762 1.00 25.20 382 VAL C N 1
ATOM 5483 C CA . VAL C 1 121 ? 43.694 -0.762 8.163 1.00 24.39 382 VAL C CA 1
ATOM 5484 C C . VAL C 1 121 ? 44.496 -0.236 6.963 1.00 22.41 382 VAL C C 1
ATOM 5485 O O . VAL C 1 121 ? 45.006 -1.014 6.162 1.00 19.40 382 VAL C O 1
ATOM 5489 N N . LYS C 1 122 ? 44.583 1.087 6.850 1.00 17.92 383 LYS C N 1
ATOM 5490 C CA . LYS C 1 122 ? 45.322 1.764 5.783 1.00 18.21 383 LYS C CA 1
ATOM 5491 C C . LYS C 1 122 ? 46.566 2.450 6.323 1.00 20.35 383 LYS C C 1
ATOM 5492 O O . LYS C 1 122 ? 46.476 3.343 7.181 1.00 20.57 383 LYS C O 1
ATOM 5498 N N . THR C 1 123 ? 47.716 2.037 5.807 1.00 17.18 384 THR C N 1
ATOM 5499 C CA . THR C 1 123 ? 48.998 2.527 6.287 1.00 18.02 384 THR C CA 1
ATOM 5500 C C . THR C 1 123 ? 49.852 3.043 5.143 1.00 17.08 384 THR C C 1
ATOM 5501 O O . THR C 1 123 ? 49.970 2.403 4.101 1.00 18.60 384 THR C O 1
ATOM 5505 N N . LEU C 1 124 ? 50.436 4.214 5.349 1.00 16.86 385 LEU C N 1
ATOM 5506 C CA . LEU C 1 124 ? 51.424 4.760 4.447 1.00 16.72 385 LEU C CA 1
ATOM 5507 C C . LEU C 1 124 ? 52.757 4.952 5.181 1.00 18.91 385 LEU C C 1
ATOM 5508 O O . LEU C 1 124 ? 52.826 5.674 6.176 1.00 17.08 385 LEU C O 1
ATOM 5513 N N . ASN C 1 125 ? 53.808 4.291 4.697 1.00 14.23 386 ASN C N 1
ATOM 5514 C CA . ASN C 1 125 ? 55.150 4.438 5.245 1.00 16.51 386 ASN C CA 1
ATOM 5515 C C . ASN C 1 125 ? 56.007 5.304 4.325 1.00 17.92 386 ASN C C 1
ATOM 5516 O O . ASN C 1 125 ? 56.007 5.120 3.114 1.00 20.24 386 ASN C O 1
ATOM 5521 N N . LEU C 1 126 ? 56.724 6.251 4.912 1.00 15.96 387 LEU C N 1
ATOM 5522 C CA . LEU C 1 126 ? 57.562 7.180 4.168 1.00 17.06 387 LEU C CA 1
ATOM 5523 C C . LEU C 1 126 ? 58.984 6.985 4.662 1.00 17.84 387 LEU C C 1
ATOM 5524 O O . LEU C 1 126 ? 59.264 7.200 5.841 1.00 18.71 387 LEU C O 1
ATOM 5529 N N . VAL C 1 127 ? 59.863 6.552 3.763 1.00 16.48 388 VAL C N 1
ATOM 5530 C CA . VAL C 1 127 ? 61.185 6.041 4.124 1.00 19.53 388 VAL C CA 1
ATOM 5531 C C . VAL C 1 127 ? 62.273 6.753 3.312 1.00 19.80 388 VAL C C 1
ATOM 5532 O O . VAL C 1 127 ? 62.031 7.160 2.166 1.00 17.85 388 VAL C O 1
ATOM 5536 N N . GLY C 1 128 ? 63.469 6.876 3.880 1.00 17.07 389 GLY C N 1
ATOM 5537 C CA . GLY C 1 128 ? 64.582 7.506 3.182 1.00 14.60 389 GLY C CA 1
ATOM 5538 C C . GLY C 1 128 ? 64.347 8.961 2.800 1.00 21.44 389 GLY C C 1
ATOM 5539 O O . GLY C 1 128 ? 63.641 9.690 3.495 1.00 20.38 389 GLY C O 1
ATOM 5540 N N . ASN C 1 129 ? 64.898 9.373 1.663 1.00 19.49 390 ASN C N 1
ATOM 5541 C CA . ASN C 1 129 ? 64.800 10.749 1.218 1.00 21.64 390 ASN C CA 1
ATOM 5542 C C . ASN C 1 129 ? 63.557 10.901 0.376 1.00 21.02 390 ASN C C 1
ATOM 5543 O O . ASN C 1 129 ? 63.594 10.758 -0.843 1.00 20.98 390 ASN C O 1
ATOM 5548 N N . THR C 1 130 ? 62.447 11.217 1.030 1.00 19.68 391 THR C N 1
ATOM 5549 C CA . THR C 1 130 ? 61.174 11.209 0.319 1.00 15.04 391 THR C CA 1
ATOM 5550 C C . THR C 1 130 ? 60.555 12.587 0.365 1.00 21.43 391 THR C C 1
ATOM 5551 O O . THR C 1 130 ? 60.457 13.222 1.431 1.00 21.31 391 THR C O 1
ATOM 5555 N N . THR C 1 131 ? 60.163 13.056 -0.814 1.00 19.58 392 THR C N 1
ATOM 5556 C CA . THR C 1 131 ? 59.624 14.398 -0.946 1.00 20.23 392 THR C CA 1
ATOM 5557 C C . THR C 1 131 ? 58.280 14.332 -1.633 1.00 20.36 392 THR C C 1
ATOM 5558 O O . THR C 1 131 ? 58.161 13.833 -2.753 1.00 20.94 392 THR C O 1
ATOM 5562 N N . LEU C 1 132 ? 57.269 14.857 -0.963 1.00 16.54 393 LEU C N 1
ATOM 5563 C CA . LEU C 1 132 ? 55.913 14.844 -1.480 1.00 21.57 393 LEU C CA 1
ATOM 5564 C C . LEU C 1 132 ? 55.508 16.262 -1.829 1.00 22.16 393 LEU C C 1
ATOM 5565 O O . LEU C 1 132 ? 55.607 17.152 -0.998 1.00 24.13 393 LEU C O 1
ATOM 5570 N N . ASN C 1 133 ? 55.024 16.465 -3.047 1.00 21.44 394 ASN C N 1
ATOM 5571 C CA . ASN C 1 133 ? 54.686 17.806 -3.508 1.00 22.95 394 ASN C CA 1
ATOM 5572 C C . ASN C 1 133 ? 53.233 17.863 -3.910 1.00 21.88 394 ASN C C 1
ATOM 5573 O O . ASN C 1 133 ? 52.830 17.243 -4.891 1.00 22.07 394 ASN C O 1
ATOM 5578 N N . SER C 1 134 ? 52.434 18.585 -3.137 1.00 19.01 395 SER C N 1
ATOM 5579 C CA . SER C 1 134 ? 51.054 18.818 -3.501 1.00 18.83 395 SER C CA 1
ATOM 5580 C C . SER C 1 134 ? 51.022 20.114 -4.315 1.00 21.82 395 SER C C 1
ATOM 5581 O O . SER C 1 134 ? 51.264 21.204 -3.778 1.00 24.26 395 SER C O 1
ATOM 5584 N N . VAL C 1 135 ? 50.747 19.972 -5.609 1.00 21.26 396 VAL C N 1
ATOM 5585 C CA . VAL C 1 135 ? 50.821 21.061 -6.582 1.00 22.07 396 VAL C CA 1
ATOM 5586 C C . VAL C 1 135 ? 49.550 21.112 -7.422 1.00 25.03 396 VAL C C 1
ATOM 5587 O O . VAL C 1 135 ? 48.812 20.132 -7.512 1.00 23.13 396 VAL C O 1
ATOM 5591 N N . LYS C 1 136 ? 49.295 22.266 -8.031 1.00 23.14 397 LYS C N 1
ATOM 5592 C CA . LYS C 1 136 ? 48.104 22.463 -8.848 1.00 22.09 397 LYS C CA 1
ATOM 5593 C C . LYS C 1 136 ? 48.329 21.947 -10.271 1.00 19.27 397 LYS C C 1
ATOM 5594 O O . LYS C 1 136 ? 47.390 21.679 -10.998 1.00 22.27 397 LYS C O 1
ATOM 5600 N N . SER C 1 137 ? 49.584 21.806 -10.658 1.00 22.19 398 SER C N 1
ATOM 5601 C CA . SER C 1 137 ? 49.908 21.232 -11.958 1.00 28.68 398 SER C CA 1
ATOM 5602 C C . SER C 1 137 ? 51.350 20.778 -11.977 1.00 23.38 398 SER C C 1
ATOM 5603 O O . SER C 1 137 ? 52.128 21.177 -11.120 1.00 24.93 398 SER C O 1
ATOM 5606 N N . TYR C 1 138 ? 51.717 19.953 -12.953 1.00 22.11 399 TYR C N 1
ATOM 5607 C CA . TYR C 1 138 ? 53.115 19.564 -13.085 1.00 22.61 399 TYR C CA 1
ATOM 5608 C C . TYR C 1 138 ? 53.441 19.465 -14.557 1.00 24.32 399 TYR C C 1
ATOM 5609 O O . TYR C 1 138 ? 52.546 19.484 -15.400 1.00 27.60 399 TYR C O 1
ATOM 5618 N N . GLU C 1 139 ? 54.722 19.357 -14.866 1.00 25.91 400 GLU C N 1
ATOM 5619 C CA . GLU C 1 139 ? 55.145 19.342 -16.248 1.00 28.68 400 GLU C CA 1
ATOM 5620 C C . GLU C 1 139 ? 55.971 18.104 -16.503 1.00 30.22 400 GLU C C 1
ATOM 5621 O O . GLU C 1 139 ? 56.916 17.830 -15.775 1.00 30.00 400 GLU C O 1
ATOM 5627 N N . VAL C 1 140 ? 55.602 17.378 -17.551 1.00 32.94 401 VAL C N 1
ATOM 5628 C CA . VAL C 1 140 ? 56.361 16.241 -18.048 1.00 37.72 401 VAL C CA 1
ATOM 5629 C C . VAL C 1 140 ? 56.447 16.442 -19.561 1.00 39.93 401 VAL C C 1
ATOM 5630 O O . VAL C 1 140 ? 55.440 16.702 -20.215 1.00 43.37 401 VAL C O 1
ATOM 5634 N N . ASP C 1 141 ? 57.653 16.319 -20.103 1.00 38.71 402 ASP C N 1
ATOM 5635 C CA . ASP C 1 141 ? 57.958 16.646 -21.502 1.00 26.20 402 ASP C CA 1
ATOM 5636 C C . ASP C 1 141 ? 57.385 17.977 -21.996 1.00 35.70 402 ASP C C 1
ATOM 5637 O O . ASP C 1 141 ? 56.826 18.052 -23.095 1.00 36.54 402 ASP C O 1
ATOM 5642 N N . GLY C 1 142 ? 57.566 19.043 -21.222 1.00 46.56 403 GLY C N 1
ATOM 5643 C CA . GLY C 1 142 ? 57.062 20.343 -21.634 1.00 47.37 403 GLY C CA 1
ATOM 5644 C C . GLY C 1 142 ? 55.531 20.402 -21.618 1.00 51.53 403 GLY C C 1
ATOM 5645 O O . GLY C 1 142 ? 54.963 21.458 -21.910 1.00 45.43 403 GLY C O 1
ATOM 5646 N N . GLN C 1 143 ? 54.871 19.299 -21.243 1.00 57.53 404 GLN C N 1
ATOM 5647 C CA . GLN C 1 143 ? 53.413 19.209 -21.188 1.00 63.52 404 GLN C CA 1
ATOM 5648 C C . GLN C 1 143 ? 52.961 19.444 -19.780 1.00 48.43 404 GLN C C 1
ATOM 5649 O O . GLN C 1 143 ? 53.373 18.755 -18.822 1.00 50.89 404 GLN C O 1
ATOM 5655 N N . SER C 1 144 ? 52.047 20.376 -19.664 1.00 44.95 405 SER C N 1
ATOM 5656 C CA . SER C 1 144 ? 51.455 20.689 -18.402 1.00 47.12 405 SER C CA 1
ATOM 5657 C C . SER C 1 144 ? 50.212 19.837 -18.121 1.00 50.71 405 SER C C 1
ATOM 5658 O O . SER C 1 144 ? 49.361 19.651 -18.986 1.00 55.54 405 SER C O 1
ATOM 5661 N N . CYS C 1 145 ? 50.111 19.328 -16.896 1.00 38.52 406 CYS C N 1
ATOM 5662 C CA . CYS C 1 145 ? 48.943 18.555 -16.460 1.00 35.94 406 CYS C CA 1
ATOM 5663 C C . CYS C 1 145 ? 48.385 19.191 -15.190 1.00 31.72 406 CYS C C 1
ATOM 5664 O O . CYS C 1 145 ? 49.113 19.391 -14.224 1.00 35.84 406 CYS C O 1
ATOM 5667 N N . GLY C 1 146 ? 47.093 19.496 -15.205 1.00 30.65 407 GLY C N 1
ATOM 5668 C CA . GLY C 1 146 ? 46.399 19.995 -14.038 1.00 29.99 407 GLY C CA 1
ATOM 5669 C C . GLY C 1 146 ? 46.038 18.847 -13.120 1.00 25.88 407 GLY C C 1
ATOM 5670 O O . GLY C 1 146 ? 45.707 17.762 -13.583 1.00 27.76 407 GLY C O 1
ATOM 5671 N N . THR C 1 147 ? 46.110 19.078 -11.816 1.00 26.00 408 THR C N 1
ATOM 5672 C CA . THR C 1 147 ? 45.789 18.037 -10.841 1.00 28.69 408 THR C CA 1
ATOM 5673 C C . THR C 1 147 ? 44.412 18.279 -10.256 1.00 34.53 408 THR C C 1
ATOM 5674 O O . THR C 1 147 ? 43.888 19.396 -10.324 1.00 27.03 408 THR C O 1
ATOM 5678 N N . GLU C 1 148 ? 43.832 17.236 -9.676 1.00 28.86 409 GLU C N 1
ATOM 5679 C CA . GLU C 1 148 ? 42.643 17.404 -8.860 1.00 31.44 409 GLU C CA 1
ATOM 5680 C C . GLU C 1 148 ? 42.944 17.003 -7.423 1.00 32.24 409 GLU C C 1
ATOM 5681 O O . GLU C 1 148 ? 43.870 16.228 -7.158 1.00 31.44 409 GLU C O 1
ATOM 5687 N N . ALA C 1 149 ? 42.153 17.524 -6.496 1.00 28.03 410 ALA C N 1
ATOM 5688 C CA . ALA C 1 149 ? 42.376 17.263 -5.078 1.00 27.10 410 ALA C CA 1
ATOM 5689 C C . ALA C 1 149 ? 41.117 16.713 -4.453 1.00 24.14 410 ALA C C 1
ATOM 5690 O O . ALA C 1 149 ? 40.017 17.150 -4.772 1.00 23.01 410 ALA C O 1
ATOM 5692 N N . PHE C 1 150 ? 41.281 15.727 -3.585 1.00 21.57 411 PHE C N 1
ATOM 5693 C CA . PHE C 1 150 ? 40.164 15.205 -2.829 1.00 22.28 411 PHE C CA 1
ATOM 5694 C C . PHE C 1 150 ? 39.724 16.223 -1.785 1.00 18.03 411 PHE C C 1
ATOM 5695 O O . PHE C 1 150 ? 40.552 16.790 -1.043 1.00 22.55 411 PHE C O 1
ATOM 5703 N N . SER C 1 151 ? 38.403 16.403 -1.743 1.00 21.54 412 SER C N 1
ATOM 5704 C CA . SER C 1 151 ? 37.719 17.325 -0.865 1.00 25.10 412 SER C CA 1
ATOM 5705 C C . SER C 1 151 ? 36.752 16.550 0.017 1.00 26.85 412 SER C C 1
ATOM 5706 O O . SER C 1 151 ? 36.117 15.601 -0.436 1.00 26.89 412 SER C O 1
ATOM 5709 N N . HIS C 1 152 ? 36.623 16.974 1.268 1.00 22.68 413 HIS C N 1
ATOM 5710 C CA . HIS C 1 152 ? 35.737 16.297 2.209 1.00 28.77 413 HIS C CA 1
ATOM 5711 C C . HIS C 1 152 ? 35.178 17.312 3.205 1.00 25.19 413 HIS C C 1
ATOM 5712 O O . HIS C 1 152 ? 35.873 18.259 3.574 1.00 23.12 413 HIS C O 1
ATOM 5719 N N . ARG C 1 153 ? 33.937 17.118 3.650 1.00 26.97 414 ARG C N 1
ATOM 5720 C CA . ARG C 1 153 ? 33.313 18.080 4.561 1.00 27.86 414 ARG C CA 1
ATOM 5721 C C . ARG C 1 153 ? 33.911 18.052 5.972 1.00 29.70 414 ARG C C 1
ATOM 5722 O O . ARG C 1 153 ? 34.340 17.007 6.471 1.00 28.46 414 ARG C O 1
ATOM 5730 N N . THR C 1 154 ? 33.922 19.221 6.605 1.00 25.86 415 THR C N 1
ATOM 5731 C CA . THR C 1 154 ? 34.273 19.372 8.015 1.00 30.10 415 THR C CA 1
ATOM 5732 C C . THR C 1 154 ? 33.304 20.400 8.606 1.00 35.00 415 THR C C 1
ATOM 5733 O O . THR C 1 154 ? 32.657 21.117 7.848 1.00 29.59 415 THR C O 1
ATOM 5737 N N . PRO C 1 155 ? 33.235 20.512 9.947 1.00 38.51 416 PRO C N 1
ATOM 5738 C CA . PRO C 1 155 ? 32.396 21.556 10.556 1.00 34.75 416 PRO C CA 1
ATOM 5739 C C . PRO C 1 155 ? 32.790 22.989 10.179 1.00 36.29 416 PRO C C 1
ATOM 5740 O O . PRO C 1 155 ? 31.998 23.907 10.394 1.00 37.97 416 PRO C O 1
ATOM 5744 N N . ASP C 1 156 ? 33.990 23.183 9.640 1.00 32.13 417 ASP C N 1
ATOM 5745 C CA . ASP C 1 156 ? 34.403 24.499 9.165 1.00 38.88 417 ASP C CA 1
ATOM 5746 C C . ASP C 1 156 ? 34.473 24.569 7.643 1.00 36.95 417 ASP C C 1
ATOM 5747 O O . ASP C 1 156 ? 35.236 25.360 7.103 1.00 36.09 417 ASP C O 1
ATOM 5752 N N . GLY C 1 157 ? 33.674 23.759 6.955 1.00 32.75 418 GLY C N 1
ATOM 5753 C CA . GLY C 1 157 ? 33.668 23.770 5.503 1.00 33.60 418 GLY C CA 1
ATOM 5754 C C . GLY C 1 157 ? 34.477 22.671 4.830 1.00 35.34 418 GLY C C 1
ATOM 5755 O O . GLY C 1 157 ? 35.193 21.915 5.490 1.00 34.23 418 GLY C O 1
ATOM 5756 N N . ASP C 1 158 ? 34.341 22.572 3.510 1.00 28.35 419 ASP C N 1
ATOM 5757 C CA . ASP C 1 158 ? 35.013 21.528 2.746 1.00 30.55 419 ASP C CA 1
ATOM 5758 C C . ASP C 1 158 ? 36.499 21.780 2.755 1.00 28.35 419 ASP C C 1
ATOM 5759 O O . ASP C 1 158 ? 36.934 22.915 2.618 1.00 30.77 419 ASP C O 1
ATOM 5764 N N . LYS C 1 159 ? 37.283 20.727 2.923 1.00 26.02 420 LYS C N 1
ATOM 5765 C CA . LYS C 1 159 ? 38.727 20.886 2.887 1.00 24.59 420 LYS C CA 1
ATOM 5766 C C . LYS C 1 159 ? 39.338 19.884 1.932 1.00 22.18 420 LYS C C 1
ATOM 5767 O O . LYS C 1 159 ? 38.850 18.764 1.802 1.00 22.57 420 LYS C O 1
ATOM 5773 N N . THR C 1 160 ? 40.430 20.283 1.293 1.00 25.68 421 THR C N 1
ATOM 5774 C CA . THR C 1 160 ? 41.176 19.374 0.427 1.00 23.66 421 THR C CA 1
ATOM 5775 C C . THR C 1 160 ? 42.407 18.895 1.164 1.00 22.62 421 THR C C 1
ATOM 5776 O O . THR C 1 160 ? 42.834 19.526 2.135 1.00 21.63 421 THR C O 1
ATOM 5780 N N . THR C 1 161 ? 42.990 17.788 0.713 1.00 20.61 422 THR C N 1
ATOM 5781 C CA . THR C 1 161 ? 44.192 17.330 1.409 1.00 16.97 422 THR C CA 1
ATOM 5782 C C . THR C 1 161 ? 45.220 16.710 0.473 1.00 18.85 422 THR C C 1
ATOM 5783 O O . THR C 1 161 ? 44.860 16.163 -0.568 1.00 22.93 422 THR C O 1
ATOM 5787 N N . ALA C 1 162 ? 46.497 16.804 0.842 1.00 18.11 423 ALA C N 1
ATOM 5788 C CA . ALA C 1 162 ? 47.572 16.196 0.064 1.00 20.26 423 ALA C CA 1
ATOM 5789 C C . ALA C 1 162 ? 47.615 14.683 0.272 1.00 23.19 423 ALA C C 1
ATOM 5790 O O . ALA C 1 162 ? 48.007 13.934 -0.627 1.00 20.67 423 ALA C O 1
ATOM 5792 N N . LEU C 1 163 ? 47.249 14.251 1.477 1.00 20.97 424 LEU C N 1
ATOM 5793 C CA . LEU C 1 163 ? 47.298 12.838 1.848 1.00 20.07 424 LEU C CA 1
ATOM 5794 C C . LEU C 1 163 ? 46.046 12.478 2.639 1.00 21.95 424 LEU C C 1
ATOM 5795 O O . LEU C 1 163 ? 45.757 13.118 3.644 1.00 23.55 424 LEU C O 1
ATOM 5800 N N . TYR C 1 164 ? 45.305 11.469 2.192 1.00 20.87 425 TYR C N 1
ATOM 5801 C CA . TYR C 1 164 ? 44.095 11.035 2.889 1.00 16.76 425 TYR C CA 1
ATOM 5802 C C . TYR C 1 164 ? 44.249 9.565 3.246 1.00 21.31 425 TYR C C 1
ATOM 5803 O O . TYR C 1 164 ? 43.783 8.691 2.525 1.00 23.84 425 TYR C O 1
ATOM 5812 N N . VAL C 1 165 ? 44.936 9.297 4.352 1.00 18.32 426 VAL C N 1
ATOM 5813 C CA . VAL C 1 165 ? 45.288 7.930 4.715 1.00 17.64 426 VAL C CA 1
ATOM 5814 C C . VAL C 1 165 ? 44.638 7.649 6.048 1.00 22.35 426 VAL C C 1
ATOM 5815 O O . VAL C 1 165 ? 44.897 8.346 7.023 1.00 22.73 426 VAL C O 1
ATOM 5819 N N . SER C 1 166 ? 43.776 6.643 6.086 1.00 19.95 427 SER C N 1
ATOM 5820 C CA . SER C 1 166 ? 42.863 6.482 7.208 1.00 19.19 427 SER C CA 1
ATOM 5821 C C . SER C 1 166 ? 43.533 6.246 8.551 1.00 20.90 427 SER C C 1
ATOM 5822 O O . SER C 1 166 ? 43.196 6.907 9.536 1.00 21.68 427 SER C O 1
ATOM 5825 N N . ASN C 1 167 ? 44.472 5.304 8.612 1.00 16.83 428 ASN C N 1
ATOM 5826 C CA . ASN C 1 167 ? 44.927 4.843 9.918 1.00 17.11 428 ASN C CA 1
ATOM 5827 C C . ASN C 1 167 ? 46.346 5.209 10.333 1.00 18.00 428 ASN C C 1
ATOM 5828 O O . ASN C 1 167 ? 46.576 5.492 11.514 1.00 21.26 428 ASN C O 1
ATOM 5833 N N . ALA C 1 168 ? 47.299 5.179 9.415 1.00 16.14 429 ALA C N 1
ATOM 5834 C CA . ALA C 1 168 ? 48.658 5.472 9.858 1.00 16.69 429 ALA C CA 1
ATOM 5835 C C . ALA C 1 168 ? 49.521 6.098 8.793 1.00 19.23 429 ALA C C 1
ATOM 5836 O O . ALA C 1 168 ? 49.580 5.628 7.660 1.00 20.25 429 ALA C O 1
ATOM 5838 N N . ILE C 1 169 ? 50.211 7.160 9.163 1.00 16.63 430 ILE C N 1
ATOM 5839 C CA . ILE C 1 169 ? 51.287 7.649 8.326 1.00 16.92 430 ILE C CA 1
ATOM 5840 C C . ILE C 1 169 ? 52.550 7.625 9.175 1.00 20.01 430 ILE C C 1
ATOM 5841 O O . ILE C 1 169 ? 52.621 8.290 10.214 1.00 21.14 430 ILE C O 1
ATOM 5846 N N . ASN C 1 170 ? 53.527 6.830 8.743 1.00 19.26 431 ASN C N 1
ATOM 5847 C CA . ASN C 1 170 ? 54.773 6.629 9.483 1.00 16.14 431 ASN C CA 1
ATOM 5848 C C . ASN C 1 170 ? 55.960 7.204 8.757 1.00 17.77 431 ASN C C 1
ATOM 5849 O O . ASN C 1 170 ? 56.239 6.825 7.634 1.00 21.14 431 ASN C O 1
ATOM 5854 N N . ILE C 1 171 ? 56.669 8.112 9.408 1.00 14.54 432 ILE C N 1
ATOM 5855 C CA . ILE C 1 171 ? 57.953 8.582 8.900 1.00 15.93 432 ILE C CA 1
ATOM 5856 C C . ILE C 1 171 ? 58.957 7.647 9.542 1.00 16.60 432 ILE C C 1
ATOM 5857 O O . ILE C 1 171 ? 59.107 7.630 10.768 1.00 17.39 432 ILE C O 1
ATOM 5862 N N . ALA C 1 172 ? 59.608 6.824 8.725 1.00 16.99 433 ALA C N 1
ATOM 5863 C CA . ALA C 1 172 ? 60.445 5.759 9.260 1.00 18.04 433 ALA C CA 1
ATOM 5864 C C . ALA C 1 172 ? 61.672 6.298 10.001 1.00 19.06 433 ALA C C 1
ATOM 5865 O O . ALA C 1 172 ? 62.099 7.436 9.794 1.00 17.54 433 ALA C O 1
ATOM 5867 N N . GLU C 1 173 ? 62.227 5.460 10.866 1.00 19.34 434 GLU C N 1
ATOM 5868 C CA . GLU C 1 173 ? 63.506 5.739 11.495 1.00 16.89 434 GLU C CA 1
ATOM 5869 C C . GLU C 1 173 ? 64.521 6.185 10.438 1.00 19.03 434 GLU C C 1
ATOM 5870 O O . GLU C 1 173 ? 64.566 5.621 9.347 1.00 19.07 434 GLU C O 1
ATOM 5876 N N . ASN C 1 174 ? 65.283 7.231 10.756 1.00 21.85 435 ASN C N 1
ATOM 5877 C CA . ASN C 1 174 ? 66.295 7.817 9.870 1.00 19.36 435 ASN C CA 1
ATOM 5878 C C . ASN C 1 174 ? 65.788 8.471 8.599 1.00 20.15 435 ASN C C 1
ATOM 5879 O O . ASN C 1 174 ? 66.590 8.873 7.767 1.00 20.74 435 ASN C O 1
ATOM 5884 N N . ALA C 1 175 ? 64.479 8.572 8.421 1.00 15.06 436 ALA C N 1
ATOM 5885 C CA . ALA C 1 175 ? 63.972 9.142 7.172 1.00 15.74 436 ALA C CA 1
ATOM 5886 C C . ALA C 1 175 ? 64.129 10.660 7.112 1.00 19.03 436 ALA C C 1
ATOM 5887 O O . ALA C 1 175 ? 64.291 11.333 8.140 1.00 17.47 436 ALA C O 1
ATOM 5889 N N . ASN C 1 176 ? 64.105 11.174 5.883 1.00 18.90 437 ASN C N 1
ATOM 5890 C CA . ASN C 1 176 ? 64.146 12.602 5.596 1.00 19.30 437 ASN C CA 1
ATOM 5891 C C . ASN C 1 176 ? 62.951 12.930 4.710 1.00 20.55 437 ASN C C 1
ATOM 5892 O O . ASN C 1 176 ? 63.030 12.902 3.464 1.00 20.02 437 ASN C O 1
ATOM 5897 N N . VAL C 1 177 ? 61.845 13.262 5.370 1.00 17.35 438 VAL C N 1
ATOM 5898 C CA . VAL C 1 177 ? 60.593 13.463 4.673 1.00 15.03 438 VAL C CA 1
ATOM 5899 C C . VAL C 1 177 ? 60.234 14.932 4.605 1.00 17.31 438 VAL C C 1
ATOM 5900 O O . VAL C 1 177 ? 60.297 15.663 5.604 1.00 16.16 438 VAL C O 1
ATOM 5904 N N . VAL C 1 178 ? 59.874 15.359 3.403 1.00 15.08 439 VAL C N 1
ATOM 5905 C CA . VAL C 1 178 ? 59.471 16.742 3.189 1.00 20.57 439 VAL C CA 1
ATOM 5906 C C . VAL C 1 178 ? 58.126 16.732 2.489 1.00 20.99 439 VAL C C 1
ATOM 5907 O O . VAL C 1 178 ? 57.936 15.995 1.524 1.00 21.12 439 VAL C O 1
ATOM 5911 N N . LEU C 1 179 ? 57.190 17.537 2.960 1.00 18.95 440 LEU C N 1
ATOM 5912 C CA . LEU C 1 179 ? 55.956 17.695 2.201 1.00 19.59 440 LEU C CA 1
ATOM 5913 C C . LEU C 1 179 ? 55.812 19.183 1.893 1.00 21.93 440 LEU C C 1
ATOM 5914 O O . LEU C 1 179 ? 55.781 20.014 2.799 1.00 22.04 440 LEU C O 1
ATOM 5919 N N . ASN C 1 180 ? 55.779 19.497 0.605 1.00 19.29 441 ASN C N 1
ATOM 5920 C CA . ASN C 1 180 ? 55.636 20.857 0.099 1.00 22.81 441 ASN C CA 1
ATOM 5921 C C . ASN C 1 180 ? 54.230 20.992 -0.420 1.00 24.68 441 ASN C C 1
ATOM 5922 O O . ASN C 1 180 ? 53.828 20.245 -1.292 1.00 24.82 441 ASN C O 1
ATOM 5927 N N . ASN C 1 181 ? 53.465 21.930 0.106 1.00 17.94 442 ASN C N 1
ATOM 5928 C CA . ASN C 1 181 ? 52.081 22.012 -0.301 1.00 18.75 442 ASN C CA 1
ATOM 5929 C C . ASN C 1 181 ? 51.776 23.395 -0.860 1.00 25.11 442 ASN C C 1
ATOM 5930 O O . ASN C 1 181 ? 51.890 24.389 -0.161 1.00 20.60 442 ASN C O 1
ATOM 5935 N N . SER C 1 182 ? 51.411 23.454 -2.133 1.00 24.39 443 SER C N 1
ATOM 5936 C CA . SER C 1 182 ? 50.968 24.709 -2.724 1.00 27.87 443 SER C CA 1
ATOM 5937 C C . SER C 1 182 ? 49.609 24.521 -3.381 1.00 26.26 443 SER C C 1
ATOM 5938 O O . SER C 1 182 ? 49.241 25.253 -4.301 1.00 23.30 443 SER C O 1
ATOM 5941 N N . ALA C 1 183 ? 48.847 23.534 -2.922 1.00 21.89 444 ALA C N 1
ATOM 5942 C CA . ALA C 1 183 ? 47.631 23.191 -3.648 1.00 23.77 444 ALA C CA 1
ATOM 5943 C C . ALA C 1 183 ? 46.440 22.815 -2.776 1.00 23.01 444 ALA C C 1
ATOM 5944 O O . ALA C 1 183 ? 45.315 22.916 -3.219 1.00 23.26 444 ALA C O 1
ATOM 5946 N N . THR C 1 184 ? 46.680 22.295 -1.578 1.00 20.34 445 THR C N 1
ATOM 5947 C CA . THR C 1 184 ? 45.567 21.779 -0.789 1.00 21.33 445 THR C CA 1
ATOM 5948 C C . THR C 1 184 ? 45.564 22.360 0.626 1.00 23.04 445 THR C C 1
ATOM 5949 O O . THR C 1 184 ? 46.567 22.927 1.070 1.00 25.74 445 THR C O 1
ATOM 5953 N N . ASP C 1 185 ? 44.435 22.217 1.318 1.00 23.27 446 ASP C N 1
ATOM 5954 C CA . ASP C 1 185 ? 44.226 22.843 2.633 1.00 23.50 446 ASP C CA 1
ATOM 5955 C C . ASP C 1 185 ? 44.928 22.166 3.796 1.00 23.23 446 ASP C C 1
ATOM 5956 O O . ASP C 1 185 ? 45.213 22.802 4.804 1.00 23.53 446 ASP C O 1
ATOM 5961 N N . ILE C 1 186 ? 45.166 20.867 3.654 1.00 22.64 447 ILE C N 1
ATOM 5962 C CA . ILE C 1 186 ? 45.659 20.015 4.732 1.00 21.49 447 ILE C CA 1
ATOM 5963 C C . ILE C 1 186 ? 46.815 19.193 4.189 1.00 22.28 447 ILE C C 1
ATOM 5964 O O . ILE C 1 186 ? 46.745 18.720 3.060 1.00 24.00 447 ILE C O 1
ATOM 5969 N N . ASP C 1 187 ? 47.898 19.062 4.949 1.00 18.78 448 ASP C N 1
ATOM 5970 C CA . ASP C 1 187 ? 49.017 18.253 4.473 1.00 19.48 448 ASP C CA 1
ATOM 5971 C C . ASP C 1 187 ? 48.727 16.751 4.677 1.00 21.45 448 ASP C C 1
ATOM 5972 O O . ASP C 1 187 ? 48.936 15.945 3.774 1.00 23.28 448 ASP C O 1
ATOM 5977 N N . MET C 1 188 ? 48.233 16.388 5.857 1.00 20.30 449 MET C N 1
ATOM 5978 C CA . MET C 1 188 ? 47.921 14.999 6.189 1.00 18.67 449 MET C CA 1
ATOM 5979 C C . MET C 1 188 ? 46.567 14.912 6.857 1.00 20.54 449 MET C C 1
ATOM 5980 O O . MET C 1 188 ? 46.370 15.499 7.918 1.00 21.68 449 MET C O 1
ATOM 5985 N N . TRP C 1 189 ? 45.639 14.171 6.263 1.00 20.86 450 TRP C N 1
ATOM 5986 C CA . TRP C 1 189 ? 44.321 13.983 6.866 1.00 18.08 450 TRP C CA 1
ATOM 5987 C C . TRP C 1 189 ? 44.054 12.502 7.102 1.00 21.44 450 TRP C C 1
ATOM 5988 O O . TRP C 1 189 ? 43.922 11.736 6.149 1.00 21.29 450 TRP C O 1
ATOM 5999 N N . LEU C 1 190 ? 43.972 12.112 8.369 1.00 17.05 451 LEU C N 1
ATOM 6000 C CA . LEU C 1 190 ? 43.734 10.730 8.756 1.00 20.16 451 LEU C CA 1
ATOM 6001 C C . LEU C 1 190 ? 42.369 10.656 9.413 1.00 23.12 451 LEU C C 1
ATOM 6002 O O . LEU C 1 190 ? 42.152 11.236 10.478 1.00 23.22 451 LEU C O 1
ATOM 6007 N N . LEU C 1 191 ? 41.449 9.962 8.768 1.00 22.72 452 LEU C N 1
ATOM 6008 C CA . LEU C 1 191 ? 40.075 9.928 9.238 1.00 23.11 452 LEU C CA 1
ATOM 6009 C C . LEU C 1 191 ? 39.592 8.492 9.246 1.00 19.14 452 LEU C C 1
ATOM 6010 O O . LEU C 1 191 ? 39.838 7.750 8.293 1.00 23.64 452 LEU C O 1
ATOM 6015 N N . THR C 1 192 ? 38.868 8.106 10.289 1.00 19.32 453 THR C N 1
ATOM 6016 C CA . THR C 1 192 ? 38.182 6.813 10.265 1.00 24.80 453 THR C CA 1
ATOM 6017 C C . THR C 1 192 ? 36.671 7.047 10.371 1.00 29.26 453 THR C C 1
ATOM 6018 O O . THR C 1 192 ? 36.221 8.078 10.881 1.00 29.46 453 THR C O 1
ATOM 6022 N N . ALA C 1 193 ? 35.899 6.085 9.879 1.00 36.70 454 ALA C N 1
ATOM 6023 C CA . ALA C 1 193 ? 34.446 6.156 9.926 1.00 35.55 454 ALA C CA 1
ATOM 6024 C C . ALA C 1 193 ? 33.949 4.912 10.646 1.00 45.32 454 ALA C C 1
ATOM 6025 O O . ALA C 1 193 ? 34.688 3.943 10.775 1.00 54.77 454 ALA C O 1
ATOM 6027 N N . VAL C 1 194 ? 32.692 4.926 11.078 1.00 42.42 455 VAL C N 1
ATOM 6028 C CA . VAL C 1 194 ? 32.163 3.889 11.969 1.00 48.35 455 VAL C CA 1
ATOM 6029 C C . VAL C 1 194 ? 32.444 2.446 11.560 1.00 51.04 455 VAL C C 1
ATOM 6030 O O . VAL C 1 194 ? 32.855 1.640 12.415 1.00 52.25 455 VAL C O 1
ATOM 6034 N N . PRO C 1 195 ? 32.284 2.103 10.265 1.00 42.82 456 PRO C N 1
ATOM 6035 C CA . PRO C 1 195 ? 32.592 0.676 10.106 1.00 37.86 456 PRO C CA 1
ATOM 6036 C C . PRO C 1 195 ? 34.081 0.343 9.893 1.00 35.65 456 PRO C C 1
ATOM 6037 O O . PRO C 1 195 ? 34.386 -0.803 9.554 1.00 33.87 456 PRO C O 1
ATOM 6041 N N . SER C 1 196 ? 34.987 1.278 10.179 1.00 32.54 457 SER C N 1
ATOM 6042 C CA . SER C 1 196 ? 36.427 0.989 10.143 1.00 29.97 457 SER C CA 1
ATOM 6043 C C . SER C 1 196 ? 36.764 -0.201 11.029 1.00 25.88 457 SER C C 1
ATOM 6044 O O . SER C 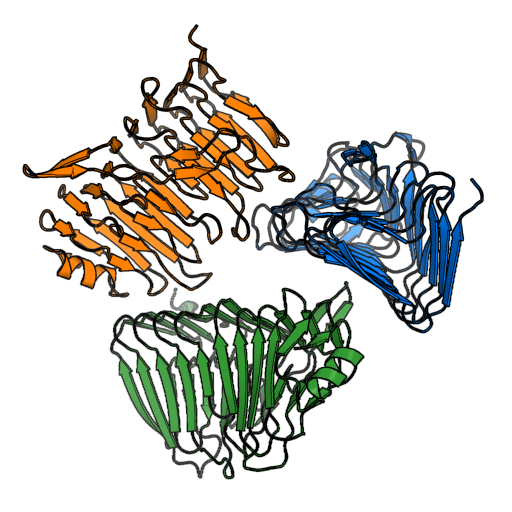1 196 ? 36.205 -0.326 12.109 1.00 27.73 457 SER C O 1
ATOM 6047 N N . THR C 1 197 ? 37.692 -1.058 10.617 1.00 25.61 458 THR C N 1
ATOM 6048 C CA . THR C 1 197 ? 38.027 -2.173 11.495 1.00 34.84 458 THR C CA 1
ATOM 6049 C C . THR C 1 197 ? 38.821 -1.636 12.692 1.00 37.44 458 THR C C 1
ATOM 6050 O O . THR C 1 197 ? 38.823 -2.213 13.780 1.00 31.38 458 THR C O 1
ATOM 6054 N N . SER C 1 198 ? 39.485 -0.508 12.466 1.00 31.27 459 SER C N 1
ATOM 6055 C CA . SER C 1 198 ? 40.285 0.163 13.476 1.00 33.33 459 SER C CA 1
ATOM 6056 C C . SER C 1 198 ? 39.879 1.627 13.568 1.00 38.34 459 SER C C 1
ATOM 6057 O O . SER C 1 198 ? 39.958 2.344 12.575 1.00 47.27 459 SER C O 1
ATOM 6060 N N . GLY C 1 199 ? 39.469 2.088 14.738 1.00 28.38 460 GLY C N 1
ATOM 6061 C CA . GLY C 1 199 ? 39.061 3.482 14.862 1.00 27.34 460 GLY C CA 1
ATOM 6062 C C . GLY C 1 199 ? 40.242 4.377 15.223 1.00 27.69 460 GLY C C 1
ATOM 6063 O O . GLY C 1 199 ? 40.087 5.445 15.819 1.00 24.40 460 GLY C O 1
ATOM 6064 N N . ILE C 1 200 ? 41.437 3.929 14.870 1.00 23.85 461 ILE C N 1
ATOM 6065 C CA . ILE C 1 200 ? 42.647 4.594 15.307 1.00 25.48 461 ILE C CA 1
ATOM 6066 C C . ILE C 1 200 ? 43.401 5.276 14.167 1.00 24.09 461 ILE C C 1
ATOM 6067 O O . ILE C 1 200 ? 43.583 4.696 13.092 1.00 21.07 461 ILE C O 1
ATOM 6072 N N . SER C 1 201 ? 43.807 6.526 14.408 1.00 20.74 462 SER C N 1
ATOM 6073 C CA . SER C 1 201 ? 44.568 7.304 13.436 1.00 20.71 462 SER C CA 1
ATOM 6074 C C . SER C 1 201 ? 45.875 7.788 14.064 1.00 25.74 462 SER C C 1
ATOM 6075 O O . SER C 1 201 ? 45.855 8.435 15.109 1.00 22.67 462 SER C O 1
ATOM 6078 N N . THR C 1 202 ? 47.002 7.501 13.418 1.00 21.28 463 THR C N 1
ATOM 6079 C CA . THR C 1 202 ? 48.311 7.768 14.018 1.00 20.46 463 THR C CA 1
ATOM 6080 C C . THR C 1 202 ? 49.307 8.338 13.015 1.00 21.99 463 THR C C 1
ATOM 6081 O O . THR C 1 202 ? 49.436 7.815 11.903 1.00 19.95 463 THR C O 1
ATOM 6085 N N . VAL C 1 203 ? 49.996 9.410 13.396 1.00 16.75 464 VAL C N 1
ATOM 6086 C CA . VAL C 1 203 ? 51.177 9.848 12.655 1.00 15.95 464 VAL C CA 1
ATOM 6087 C C . VAL C 1 203 ? 52.398 9.622 13.544 1.00 17.72 464 VAL C C 1
ATOM 6088 O O . VAL C 1 203 ? 52.406 10.033 14.709 1.00 18.77 464 VAL C O 1
ATOM 6092 N N . THR C 1 204 ? 53.404 8.925 13.021 1.00 16.63 465 THR C N 1
ATOM 6093 C CA . THR C 1 204 ? 54.637 8.727 13.793 1.00 17.78 465 THR C CA 1
ATOM 6094 C C . THR C 1 204 ? 55.856 9.272 13.075 1.00 18.55 465 THR C C 1
ATOM 6095 O O . THR C 1 204 ? 55.927 9.248 11.859 1.00 19.89 465 THR C O 1
ATOM 6099 N N . VAL C 1 205 ? 56.807 9.791 13.836 1.00 12.82 466 VAL C N 1
ATOM 6100 C CA . VAL C 1 205 ? 58.080 10.206 13.284 1.00 17.00 466 VAL C CA 1
ATOM 6101 C C . VAL C 1 205 ? 59.134 9.386 14.003 1.00 18.99 466 VAL C C 1
ATOM 6102 O O . VAL C 1 205 ? 59.263 9.476 15.218 1.00 18.59 466 VAL C O 1
ATOM 6106 N N . GLY C 1 206 ? 59.857 8.563 13.253 1.00 18.59 467 GLY C N 1
ATOM 6107 C CA . GLY C 1 206 ? 60.707 7.551 13.859 1.00 15.67 467 GLY C CA 1
ATOM 6108 C C . GLY C 1 206 ? 61.983 8.118 14.455 1.00 18.14 467 GLY C C 1
ATOM 6109 O O . GLY C 1 206 ? 62.279 9.308 14.299 1.00 18.85 467 GLY C O 1
ATOM 6110 N N . ASN C 1 207 ? 62.723 7.267 15.160 1.00 17.37 468 ASN C N 1
ATOM 6111 C CA . ASN C 1 207 ? 64.014 7.637 15.732 1.00 20.38 468 ASN C CA 1
ATOM 6112 C C . ASN C 1 207 ? 64.919 8.317 14.717 1.00 16.66 468 ASN C C 1
ATOM 6113 O O . ASN C 1 207 ? 65.093 7.823 13.609 1.00 18.82 468 ASN C O 1
ATOM 6118 N N . ASN C 1 208 ? 65.494 9.450 15.103 1.00 15.86 469 ASN C N 1
ATOM 6119 C CA . ASN C 1 208 ? 66.493 10.142 14.288 1.00 19.54 469 ASN C CA 1
ATOM 6120 C C . ASN C 1 208 ? 65.990 10.515 12.906 1.00 22.90 469 ASN C C 1
ATOM 6121 O O . ASN C 1 208 ? 66.777 10.643 11.970 1.00 24.55 469 ASN C O 1
ATOM 6126 N N . ALA C 1 209 ? 64.676 10.638 12.764 1.00 18.43 470 ALA C N 1
ATOM 6127 C CA . ALA C 1 209 ? 64.088 11.000 11.486 1.00 16.30 470 ALA C CA 1
ATOM 6128 C C . ALA C 1 209 ? 63.836 12.499 11.413 1.00 18.71 470 ALA C C 1
ATOM 6129 O O . ALA C 1 209 ? 63.948 13.220 12.405 1.00 22.15 470 ALA C O 1
ATOM 6131 N N . SER C 1 210 ? 63.531 12.967 10.214 1.00 17.01 471 SER C N 1
ATOM 6132 C CA . SER C 1 210 ? 63.158 14.353 10.027 1.00 18.24 471 SER C CA 1
ATOM 6133 C C . SER C 1 210 ? 61.861 14.459 9.242 1.00 20.55 471 SER C C 1
ATOM 6134 O O . SER C 1 210 ? 61.671 13.763 8.239 1.00 19.79 471 SER C O 1
ATOM 6137 N N . LEU C 1 211 ? 60.979 15.345 9.702 1.00 18.21 472 LEU C N 1
ATOM 6138 C CA . LEU C 1 211 ? 59.738 15.638 9.004 1.00 18.45 472 LEU C CA 1
ATOM 6139 C C . LEU C 1 211 ? 59.591 17.151 8.875 1.00 17.67 472 LEU C C 1
ATOM 6140 O O . LEU C 1 211 ? 59.538 17.862 9.873 1.00 17.51 472 LEU C O 1
ATOM 6145 N N . THR C 1 212 ? 59.520 17.627 7.640 1.00 15.23 473 THR C N 1
ATOM 6146 C CA . THR C 1 212 ? 59.405 19.055 7.377 1.00 17.76 473 THR C CA 1
ATOM 6147 C C . THR C 1 212 ? 58.153 19.351 6.550 1.00 18.62 473 THR C C 1
ATOM 6148 O O . THR C 1 212 ? 57.999 18.829 5.450 1.00 21.67 473 THR C O 1
ATOM 6152 N N . MET C 1 213 ? 57.275 20.191 7.096 1.00 14.50 474 MET C N 1
ATOM 6153 C CA . MET C 1 213 ? 56.026 20.571 6.442 1.00 20.51 474 MET C CA 1
ATOM 6154 C C . MET C 1 213 ? 55.877 22.067 6.643 1.00 20.63 474 MET C C 1
ATOM 6155 O O . MET C 1 213 ? 55.017 22.512 7.405 1.00 18.00 474 MET C O 1
ATOM 6160 N N . GLU C 1 214 ? 56.720 22.846 5.986 1.00 22.32 475 GLU C N 1
ATOM 6161 C CA . GLU C 1 214 ? 56.710 24.283 6.191 1.00 24.25 475 GLU C CA 1
ATOM 6162 C C . GLU C 1 214 ? 55.838 24.923 5.138 1.00 24.27 475 GLU C C 1
ATOM 6163 O O . GLU C 1 214 ? 56.312 25.325 4.078 1.00 25.38 475 GLU C O 1
ATOM 6169 N N . ASN C 1 215 ? 54.547 24.999 5.433 1.00 18.94 476 ASN C N 1
ATOM 6170 C CA . ASN C 1 215 ? 53.562 25.337 4.426 1.00 18.35 476 ASN C CA 1
ATOM 6171 C C . ASN C 1 215 ? 52.669 26.478 4.887 1.00 18.32 476 ASN C C 1
ATOM 6172 O O . ASN C 1 215 ? 51.497 26.563 4.512 1.00 18.84 476 ASN C O 1
ATOM 6177 N N . ILE C 1 216 ? 53.254 27.366 5.684 1.00 19.30 477 ILE C N 1
ATOM 6178 C CA . ILE C 1 216 ? 52.503 28.473 6.273 1.00 25.40 477 ILE C CA 1
ATOM 6179 C C . ILE C 1 216 ? 51.912 29.387 5.185 1.00 26.29 477 ILE C C 1
ATOM 6180 O O . ILE C 1 216 ? 50.884 30.041 5.398 1.00 24.49 477 ILE C O 1
ATOM 6185 N N . GLY C 1 217 ? 52.522 29.383 4.003 1.00 24.18 478 GLY C N 1
ATOM 6186 C CA . GLY C 1 217 ? 52.012 30.161 2.883 1.00 26.45 478 GLY C CA 1
ATOM 6187 C C . GLY C 1 217 ? 50.743 29.611 2.245 1.00 27.71 478 GLY C C 1
ATOM 6188 O O . GLY C 1 217 ? 50.097 30.293 1.455 1.00 26.31 478 GLY C O 1
ATOM 6189 N N . ASN C 1 218 ? 50.356 28.392 2.609 1.00 24.58 479 ASN C N 1
ATOM 6190 C CA . ASN C 1 218 ? 49.332 27.670 1.846 1.00 23.91 479 ASN C CA 1
ATOM 6191 C C . ASN C 1 218 ? 48.343 26.874 2.691 1.00 26.51 479 ASN C C 1
ATOM 6192 O O . ASN C 1 218 ? 47.133 26.947 2.510 1.00 25.56 479 ASN C O 1
ATOM 6197 N N . THR C 1 219 ? 48.896 26.081 3.596 1.00 23.53 480 THR C N 1
ATOM 6198 C CA . THR C 1 219 ? 48.157 25.062 4.314 1.00 21.58 480 THR C CA 1
ATOM 6199 C C . THR C 1 219 ? 47.398 25.606 5.519 1.00 16.70 480 THR C C 1
ATOM 6200 O O . THR C 1 219 ? 47.930 26.436 6.250 1.00 20.78 480 THR C O 1
ATOM 6204 N N . GLU C 1 220 ? 46.171 25.136 5.745 1.00 20.09 481 GLU C N 1
ATOM 6205 C CA . GLU C 1 220 ? 45.447 25.523 6.958 1.00 23.35 481 GLU C CA 1
ATOM 6206 C C . GLU C 1 220 ? 45.810 24.660 8.161 1.00 21.91 481 GLU C C 1
ATOM 6207 O O . GLU C 1 220 ? 46.071 25.193 9.235 1.00 19.91 481 GLU C O 1
ATOM 6213 N N . TYR C 1 221 ? 45.816 23.335 7.988 1.00 23.10 482 TYR C N 1
ATOM 6214 C CA . TYR C 1 221 ? 46.256 22.419 9.043 1.00 23.63 482 TYR C CA 1
ATOM 6215 C C . TYR C 1 221 ? 47.335 21.483 8.522 1.00 20.70 482 TYR C C 1
ATOM 6216 O O . TYR C 1 221 ? 47.148 20.863 7.489 1.00 19.78 482 TYR C O 1
ATOM 6225 N N . ASN C 1 222 ? 48.448 21.342 9.228 1.00 16.96 483 ASN C N 1
ATOM 6226 C CA . ASN C 1 222 ? 49.431 20.372 8.759 1.00 16.50 483 ASN C CA 1
ATOM 6227 C C . ASN C 1 222 ? 48.887 18.962 8.889 1.00 18.04 483 ASN C C 1
ATOM 6228 O O . ASN C 1 222 ? 48.953 18.179 7.950 1.00 19.19 483 ASN C O 1
ATOM 6233 N N . ILE C 1 223 ? 48.377 18.644 10.070 1.00 17.20 484 ILE C N 1
ATOM 6234 C CA . ILE C 1 223 ? 47.896 17.303 10.369 1.00 18.95 484 ILE C CA 1
ATOM 6235 C C . ILE C 1 223 ? 46.513 17.369 10.966 1.00 22.14 484 ILE C C 1
ATOM 6236 O O . ILE C 1 223 ? 46.310 17.992 12.001 1.00 23.42 484 ILE C O 1
ATOM 6241 N N . LYS C 1 224 ? 45.556 16.717 10.324 1.00 18.80 485 LYS C N 1
ATOM 6242 C CA . LYS C 1 224 ? 44.221 16.673 10.872 1.00 20.44 485 LYS C CA 1
ATOM 6243 C C . LYS C 1 224 ? 43.916 15.223 11.236 1.00 18.67 485 LYS C C 1
ATOM 6244 O O . LYS C 1 224 ? 43.949 14.340 10.379 1.00 19.70 485 LYS C O 1
ATOM 6250 N N . LEU C 1 225 ? 43.618 14.992 12.507 1.00 20.30 486 LEU C N 1
ATOM 6251 C CA . LEU C 1 225 ? 43.426 13.645 13.028 1.00 21.62 486 LEU C CA 1
ATOM 6252 C C . LEU C 1 225 ? 41.962 13.441 13.389 1.00 24.73 486 LEU C C 1
ATOM 6253 O O . LEU C 1 225 ? 41.434 14.106 14.287 1.00 22.25 486 LEU C O 1
ATOM 6258 N N . ASP C 1 226 ? 41.322 12.502 12.697 1.00 18.37 487 ASP C N 1
ATOM 6259 C CA . ASP C 1 226 ? 39.896 12.251 12.859 1.00 22.18 487 ASP C CA 1
ATOM 6260 C C . ASP C 1 226 ? 39.621 10.771 13.087 1.00 23.89 487 ASP C C 1
ATOM 6261 O O . ASP C 1 226 ? 38.682 10.211 12.523 1.00 24.11 487 ASP C O 1
ATOM 6266 N N . GLY C 1 227 ? 40.456 10.140 13.907 1.00 20.92 488 GLY C N 1
ATOM 6267 C CA . GLY C 1 227 ? 40.192 8.788 14.351 1.00 23.05 488 GLY C CA 1
ATOM 6268 C C . GLY C 1 227 ? 38.977 8.792 15.260 1.00 28.25 488 GLY C C 1
ATOM 6269 O O . GLY C 1 227 ? 38.851 9.656 16.137 1.00 24.46 488 GLY C O 1
ATOM 6270 N N . GLY C 1 228 ? 38.076 7.835 15.047 1.00 26.14 489 GLY C N 1
ATOM 6271 C CA . GLY C 1 228 ? 36.887 7.718 15.863 1.00 22.09 489 GLY C CA 1
ATOM 6272 C C . GLY C 1 228 ? 37.128 7.307 17.309 1.00 26.97 489 GLY C C 1
ATOM 6273 O O . GLY C 1 228 ? 36.365 7.693 18.192 1.00 27.18 489 GLY C O 1
ATOM 6274 N N . ARG C 1 229 ? 38.194 6.551 17.565 1.00 24.48 490 ARG C N 1
ATOM 6275 C CA . ARG C 1 229 ? 38.481 6.094 18.926 1.00 23.39 490 ARG C CA 1
ATOM 6276 C C . ARG C 1 229 ? 39.780 6.655 19.485 1.00 24.93 490 ARG C C 1
ATOM 6277 O O . ARG C 1 229 ? 39.865 6.979 20.672 1.00 25.00 490 ARG C O 1
ATOM 6285 N N . GLU C 1 230 ? 40.807 6.738 18.644 1.00 19.39 491 GLU C N 1
ATOM 6286 C CA . GLU C 1 230 ? 42.109 7.242 19.101 1.00 20.89 491 GLU C CA 1
ATOM 6287 C C . GLU C 1 230 ? 42.814 8.052 18.026 1.00 20.81 491 GLU C C 1
ATOM 6288 O O . GLU C 1 230 ? 42.673 7.780 16.832 1.00 20.62 491 GLU C O 1
ATOM 6294 N N . ASN C 1 231 ? 43.580 9.042 18.481 1.00 17.31 492 ASN C N 1
ATOM 6295 C CA . ASN C 1 231 ? 44.374 9.895 17.611 1.00 18.58 492 ASN C CA 1
ATOM 6296 C C . ASN C 1 231 ? 45.749 10.066 18.227 1.00 19.72 492 ASN C C 1
ATOM 6297 O O . ASN C 1 231 ? 45.852 10.416 19.396 1.00 22.03 492 ASN C O 1
ATOM 6302 N N . HIS C 1 232 ? 46.799 9.792 17.464 1.00 15.37 493 HIS C N 1
ATOM 6303 C CA . HIS C 1 232 ? 48.160 9.839 17.999 1.00 21.47 493 HIS C CA 1
ATOM 6304 C C . HIS C 1 232 ? 49.080 10.653 17.112 1.00 21.59 493 HIS C C 1
ATOM 6305 O O . HIS C 1 232 ? 49.039 10.528 15.881 1.00 21.36 493 HIS C O 1
ATOM 6312 N N . PHE C 1 233 ? 49.924 11.466 17.739 1.00 17.04 494 PHE C N 1
ATOM 6313 C CA . PHE C 1 233 ? 51.050 12.067 17.037 1.00 17.35 494 PHE C CA 1
ATOM 6314 C C . PHE C 1 233 ? 52.278 11.785 17.897 1.00 20.63 494 PHE C C 1
ATOM 6315 O O . PHE C 1 233 ? 52.411 12.316 19.006 1.00 20.24 494 PHE C O 1
ATOM 6323 N N . ILE C 1 234 ? 53.150 10.910 17.394 1.00 18.85 495 ILE C N 1
ATOM 6324 C CA . ILE C 1 234 ? 54.264 10.389 18.175 1.00 17.48 495 ILE C CA 1
ATOM 6325 C C . ILE C 1 234 ? 55.572 10.812 17.526 1.00 19.84 495 ILE C C 1
ATOM 6326 O O . ILE C 1 234 ? 55.823 10.490 16.372 1.00 18.59 495 ILE C O 1
ATOM 6331 N N . VAL C 1 235 ? 56.386 11.558 18.250 1.00 19.02 496 VAL C N 1
ATOM 6332 C CA . VAL C 1 235 ? 57.690 11.981 17.757 1.00 20.25 496 VAL C CA 1
ATOM 6333 C C . VAL C 1 235 ? 58.787 11.328 18.592 1.00 21.84 496 VAL C C 1
ATOM 6334 O O . VAL C 1 235 ? 58.911 11.594 19.794 1.00 19.87 496 VAL C O 1
ATOM 6338 N N . ASN C 1 236 ? 59.565 10.453 17.965 1.00 15.82 497 ASN C N 1
ATOM 6339 C CA . ASN C 1 236 ? 60.539 9.669 18.702 1.00 18.55 497 ASN C CA 1
ATOM 6340 C C . ASN C 1 236 ? 61.865 10.378 18.966 1.00 19.07 497 ASN C C 1
ATOM 6341 O O . ASN C 1 236 ? 62.063 11.518 18.577 1.00 18.68 497 ASN C O 1
ATOM 6346 N N . GLU C 1 237 ? 62.748 9.689 19.680 1.00 21.16 498 GLU C N 1
ATOM 6347 C CA . GLU C 1 237 ? 64.019 10.238 20.146 1.00 18.45 498 GLU C CA 1
ATOM 6348 C C . GLU C 1 237 ? 64.850 10.875 19.052 1.00 20.00 498 GLU C C 1
ATOM 6349 O O . GLU C 1 237 ? 65.043 10.286 17.983 1.00 22.56 498 GLU C O 1
ATOM 6355 N N . ASN C 1 238 ? 65.325 12.084 19.330 1.00 19.83 499 ASN C N 1
ATOM 6356 C CA . ASN C 1 238 ? 66.205 12.833 18.439 1.00 24.34 499 ASN C CA 1
ATOM 6357 C C . ASN C 1 238 ? 65.604 13.169 17.078 1.00 20.68 499 ASN C C 1
ATOM 6358 O O . ASN C 1 238 ? 66.320 13.617 16.180 1.00 21.37 499 ASN C O 1
ATOM 6363 N N . ALA C 1 239 ? 64.296 12.983 16.920 1.00 15.27 500 ALA C N 1
ATOM 6364 C CA . ALA C 1 239 ? 63.651 13.370 15.660 1.00 16.96 500 ALA C CA 1
ATOM 6365 C C . ALA C 1 239 ? 63.557 14.876 15.524 1.00 18.84 500 ALA C C 1
ATOM 6366 O O . ALA C 1 239 ? 63.400 15.584 16.519 1.00 20.02 500 ALA C O 1
ATOM 6368 N N . ALA C 1 240 ? 63.600 15.354 14.283 1.00 17.75 501 ALA C N 1
ATOM 6369 C CA . ALA C 1 240 ? 63.496 16.776 13.999 1.00 17.61 501 ALA C CA 1
ATOM 6370 C C . ALA C 1 240 ? 62.222 17.017 13.216 1.00 20.99 501 ALA C C 1
ATOM 6371 O O . ALA C 1 240 ? 62.023 16.464 12.144 1.00 21.96 501 ALA C O 1
ATOM 6373 N N . VAL C 1 241 ? 61.343 17.827 13.778 1.00 17.59 502 VAL C N 1
ATOM 6374 C CA . VAL C 1 241 ? 60.082 18.109 13.139 1.00 15.77 502 VAL C CA 1
ATOM 6375 C C . VAL C 1 241 ? 59.939 19.606 12.994 1.00 17.79 502 VAL C C 1
ATOM 6376 O O . VAL C 1 241 ? 60.102 20.347 13.964 1.00 19.35 502 VAL C O 1
ATOM 6380 N N . LYS C 1 242 ? 59.628 20.063 11.796 1.00 16.06 503 LYS C N 1
ATOM 6381 C CA . LYS C 1 242 ? 59.408 21.484 11.627 1.00 14.32 503 LYS C CA 1
ATOM 6382 C C . LYS C 1 242 ? 58.201 21.661 10.742 1.00 18.90 503 LYS C C 1
ATOM 6383 O O . LYS C 1 242 ? 58.213 21.243 9.595 1.00 19.54 503 LYS C O 1
ATOM 6389 N N . MET C 1 243 ? 57.149 22.257 11.289 1.00 16.54 504 MET C N 1
ATOM 6390 C CA . MET C 1 243 ? 55.910 22.454 10.554 1.00 15.54 504 MET C CA 1
ATOM 6391 C C . MET C 1 243 ? 55.391 23.854 10.735 1.00 19.14 504 MET C C 1
ATOM 6392 O O . MET C 1 243 ? 55.580 24.467 11.787 1.00 20.35 504 MET C O 1
ATOM 6397 N N . SER C 1 244 ? 54.724 24.347 9.700 1.00 18.96 505 SER C N 1
ATOM 6398 C CA . SER C 1 244 ? 54.044 25.627 9.791 1.00 17.71 505 SER C CA 1
ATOM 6399 C C . SER C 1 244 ? 52.798 25.599 8.929 1.00 18.65 505 SER C C 1
ATOM 6400 O O . SER C 1 244 ? 52.763 24.947 7.879 1.00 20.16 505 SER C O 1
ATOM 6403 N N . ALA C 1 245 ? 51.774 26.296 9.399 1.00 20.06 506 ALA C N 1
ATOM 6404 C CA . ALA C 1 245 ? 50.489 26.332 8.738 1.00 20.21 506 ALA C CA 1
ATOM 6405 C C . ALA C 1 245 ? 49.779 27.616 9.125 1.00 21.36 506 ALA C C 1
ATOM 6406 O O . ALA C 1 245 ? 50.178 28.288 10.065 1.00 19.17 506 ALA C O 1
ATOM 6408 N N . LYS C 1 246 ? 48.740 27.974 8.384 1.00 26.17 507 LYS C N 1
ATOM 6409 C CA . LYS C 1 246 ? 48.010 29.188 8.700 1.00 27.14 507 LYS C CA 1
ATOM 6410 C C . LYS C 1 246 ? 47.225 29.071 10.003 1.00 23.03 507 LYS C C 1
ATOM 6411 O O . LYS C 1 246 ? 47.259 29.969 10.828 1.00 25.18 507 LYS C O 1
ATOM 6417 N N . VAL C 1 247 ? 46.523 27.957 10.189 1.00 19.74 508 VAL C N 1
ATOM 6418 C CA . VAL C 1 247 ? 45.600 27.851 11.311 1.00 18.04 508 VAL C CA 1
ATOM 6419 C C . VAL C 1 247 ? 46.142 26.996 12.455 1.00 24.07 508 VAL C C 1
ATOM 6420 O O . VAL C 1 247 ? 46.476 27.529 13.510 1.00 21.87 508 VAL C O 1
ATOM 6424 N N . ASP C 1 248 ? 46.240 25.683 12.251 1.00 20.55 509 ASP C N 1
ATOM 6425 C CA . ASP C 1 248 ? 46.726 24.784 13.297 1.00 19.92 509 ASP C CA 1
ATOM 6426 C C . ASP C 1 248 ? 47.812 23.847 12.766 1.00 20.86 509 ASP C C 1
ATOM 6427 O O . ASP C 1 248 ? 47.801 23.492 11.589 1.00 20.52 509 ASP C O 1
ATOM 6432 N N . ASN C 1 249 ? 48.740 23.421 13.616 1.00 17.97 510 ASN C N 1
ATOM 6433 C CA . ASN C 1 249 ? 49.674 22.405 13.149 1.00 17.05 510 ASN C CA 1
ATOM 6434 C C . ASN C 1 249 ? 49.079 21.014 13.269 1.00 18.99 510 ASN C C 1
ATOM 6435 O O . ASN C 1 249 ? 49.176 20.211 12.343 1.00 20.36 510 ASN C O 1
ATOM 6440 N N . VAL C 1 250 ? 48.481 20.715 14.416 1.00 18.62 511 VAL C N 1
ATOM 6441 C CA . VAL C 1 250 ? 47.786 19.433 14.612 1.00 15.40 511 VAL C CA 1
ATOM 6442 C C . VAL C 1 250 ? 46.409 19.748 15.127 1.00 19.68 511 VAL C C 1
ATOM 6443 O O . VAL C 1 250 ? 46.252 20.484 16.098 1.00 22.94 511 VAL C O 1
ATOM 6447 N N . ARG C 1 251 ? 45.414 19.207 14.452 1.00 19.38 512 ARG C N 1
ATOM 6448 C CA . ARG C 1 251 ? 44.040 19.452 14.797 1.00 22.71 512 ARG C CA 1
ATOM 6449 C C . ARG C 1 251 ? 43.318 18.160 15.128 1.00 21.57 512 ARG C C 1
ATOM 6450 O O . ARG C 1 251 ? 43.239 17.237 14.300 1.00 19.69 512 ARG C O 1
ATOM 6458 N N . ILE C 1 252 ? 42.781 18.105 16.341 1.00 21.55 513 ILE C N 1
ATOM 6459 C CA . ILE C 1 252 ? 41.962 16.981 16.765 1.00 20.25 513 ILE C CA 1
ATOM 6460 C C . ILE C 1 252 ? 40.597 17.507 17.233 1.00 24.58 513 ILE C C 1
ATOM 6461 O O . ILE C 1 252 ? 40.433 17.878 18.395 1.00 21.70 513 ILE C O 1
ATOM 6466 N N . ILE C 1 253 ? 39.640 17.569 16.311 1.00 25.87 514 ILE C N 1
ATOM 6467 C CA . ILE C 1 253 ? 38.278 18.021 16.604 1.00 26.95 514 ILE C CA 1
ATOM 6468 C C . ILE C 1 253 ? 37.314 17.053 15.928 1.00 28.78 514 ILE C C 1
ATOM 6469 O O . ILE C 1 253 ? 37.376 16.888 14.714 1.00 30.79 514 ILE C O 1
ATOM 6474 N N . PRO C 1 254 ? 36.425 16.414 16.705 1.00 28.51 515 PRO C N 1
ATOM 6475 C CA . PRO C 1 254 ? 35.546 15.398 16.107 1.00 29.14 515 PRO C CA 1
ATOM 6476 C C . PRO C 1 254 ? 34.706 15.963 14.970 1.00 32.18 515 PRO C C 1
ATOM 6477 O O . PRO C 1 254 ? 34.234 17.097 15.050 1.00 30.99 515 PRO C O 1
ATOM 6481 N N . GLN C 1 255 ? 34.555 15.171 13.916 1.00 30.56 516 GLN C N 1
ATOM 6482 C CA . GLN C 1 255 ? 33.801 15.570 12.736 1.00 37.05 516 GLN C CA 1
ATOM 6483 C C . GLN C 1 255 ? 32.303 15.679 13.021 1.00 40.27 516 GLN C C 1
ATOM 6484 O O . GLN C 1 255 ? 31.595 16.415 12.341 1.00 40.68 516 GLN C O 1
ATOM 6490 N N . LEU C 1 256 ? 31.841 14.951 14.033 1.00 40.30 517 LEU C N 1
ATOM 6491 C CA . LEU C 1 256 ? 30.421 14.860 14.343 1.00 46.97 517 LEU C CA 1
ATOM 6492 C C . LEU C 1 256 ? 30.218 14.922 15.847 1.00 50.50 517 LEU C C 1
ATOM 6493 O O . LEU C 1 256 ? 31.136 14.650 16.616 1.00 49.71 517 LEU C O 1
ATOM 6498 N N . GLU C 1 257 ? 29.001 15.261 16.256 1.00 56.92 518 GLU C N 1
ATOM 6499 C CA . GLU C 1 257 ? 28.666 15.426 17.673 1.00 62.23 518 GLU C CA 1
ATOM 6500 C C . GLU C 1 257 ? 28.561 14.129 18.478 1.00 56.73 518 GLU C C 1
ATOM 6501 O O . GLU C 1 257 ? 28.666 14.146 19.705 1.00 56.17 518 GLU C O 1
ATOM 6507 N N . ASN C 1 258 ? 28.373 13.005 17.802 1.00 55.26 519 ASN C N 1
ATOM 6508 C CA . ASN C 1 258 ? 28.258 11.732 18.503 1.00 61.49 519 ASN C CA 1
ATOM 6509 C C . ASN C 1 258 ? 29.589 10.992 18.607 1.00 61.23 519 ASN C C 1
ATOM 6510 O O . ASN C 1 258 ? 29.617 9.770 18.749 1.00 59.27 519 ASN C O 1
ATOM 6515 N N . ILE C 1 259 ? 30.693 11.733 18.549 1.00 55.13 520 ILE C N 1
ATOM 6516 C CA . ILE C 1 259 ? 32.012 11.113 18.608 1.00 46.26 520 ILE C CA 1
ATOM 6517 C C . ILE C 1 259 ? 32.775 11.458 19.891 1.00 40.04 520 ILE C C 1
ATOM 6518 O O . ILE C 1 259 ? 33.038 12.632 20.177 1.00 35.92 520 ILE C O 1
ATOM 6523 N N . PHE C 1 260 ? 33.095 10.424 20.665 1.00 36.81 521 PHE C N 1
ATOM 6524 C CA . PHE C 1 260 ? 33.845 10.554 21.910 1.00 37.70 521 PHE C CA 1
ATOM 6525 C C . PHE C 1 260 ? 35.187 9.851 21.739 1.00 39.51 521 PHE C C 1
ATOM 6526 O O . PHE C 1 260 ? 35.268 8.620 21.755 1.00 43.46 521 PHE C O 1
ATOM 6534 N N . THR C 1 261 ? 36.239 10.636 21.537 1.00 30.47 522 THR C N 1
ATOM 6535 C CA . THR C 1 261 ? 37.501 10.054 21.119 1.00 26.26 522 THR C CA 1
ATOM 6536 C C . THR C 1 261 ? 38.650 10.480 22.033 1.00 24.90 522 THR C C 1
ATOM 6537 O O . THR C 1 261 ? 38.464 11.226 22.999 1.00 27.27 522 THR C O 1
ATOM 6541 N N . ARG C 1 262 ? 39.844 9.998 21.726 1.00 24.62 523 ARG C N 1
ATOM 6542 C CA . ARG C 1 262 ? 41.006 10.309 22.536 1.00 24.13 523 ARG C CA 1
ATOM 6543 C C . ARG C 1 262 ? 42.094 10.886 21.659 1.00 26.84 523 ARG C C 1
ATOM 6544 O O . ARG C 1 262 ? 42.133 10.648 20.446 1.00 27.41 523 ARG C O 1
ATOM 6552 N N . GLY C 1 263 ? 42.966 11.662 22.285 1.00 23.71 524 GLY C N 1
ATOM 6553 C CA . GLY C 1 263 ? 44.104 12.230 21.591 1.00 25.61 524 GLY C CA 1
ATOM 6554 C C . GLY C 1 263 ? 45.315 12.017 22.460 1.00 25.05 524 GLY C C 1
ATOM 6555 O O . GLY C 1 263 ? 45.228 12.056 23.688 1.00 24.67 524 GLY C O 1
ATOM 6556 N N . ASN C 1 264 ? 46.435 11.747 21.813 1.00 25.05 525 ASN C N 1
ATOM 6557 C CA . ASN C 1 264 ? 47.676 11.471 22.492 1.00 17.89 525 ASN C CA 1
ATOM 6558 C C . ASN C 1 264 ? 48.830 11.991 21.660 1.00 17.48 525 ASN C C 1
ATOM 6559 O O . ASN C 1 264 ? 49.004 11.585 20.502 1.00 19.54 525 ASN C O 1
ATOM 6564 N N . ILE C 1 265 ? 49.587 12.921 22.223 1.00 16.75 526 ILE C N 1
ATOM 6565 C CA . ILE C 1 265 ? 50.742 13.465 21.545 1.00 17.95 526 ILE C CA 1
ATOM 6566 C C . ILE C 1 265 ? 51.958 13.244 22.427 1.00 21.35 526 ILE C C 1
ATOM 6567 O O . ILE C 1 265 ? 51.950 13.626 23.597 1.00 22.32 526 ILE C O 1
ATOM 6572 N N . GLU C 1 266 ? 52.994 12.625 21.878 1.00 18.90 527 GLU C N 1
ATOM 6573 C CA . GLU C 1 266 ? 54.177 12.318 22.674 1.00 24.37 527 GLU C CA 1
ATOM 6574 C C . GLU C 1 266 ? 55.435 12.809 21.972 1.00 21.43 527 GLU C C 1
ATOM 6575 O O . GLU C 1 266 ? 55.696 12.421 20.841 1.00 16.81 527 GLU C O 1
ATOM 6581 N N . LEU C 1 267 ? 56.216 13.642 22.648 1.00 20.85 528 LEU C N 1
ATOM 6582 C CA . LEU C 1 267 ? 57.424 14.222 22.068 1.00 20.50 528 LEU C CA 1
ATOM 6583 C C . LEU C 1 267 ? 58.635 13.747 22.885 1.00 20.57 528 LEU C C 1
ATOM 6584 O O . LEU C 1 267 ? 58.813 14.172 24.023 1.00 20.93 528 LEU C O 1
ATOM 6589 N N . ALA C 1 268 ? 59.445 12.860 22.309 1.00 19.52 529 ALA C N 1
ATOM 6590 C CA . ALA C 1 268 ? 60.465 12.127 23.067 1.00 21.66 529 ALA C CA 1
ATOM 6591 C C . ALA C 1 268 ? 61.703 12.953 23.386 1.00 22.66 529 ALA C C 1
ATOM 6592 O O . ALA C 1 268 ? 61.982 13.966 22.744 1.00 19.87 529 ALA C O 1
ATOM 6594 N N . LYS C 1 269 ? 62.455 12.508 24.386 1.00 21.23 530 LYS C N 1
ATOM 6595 C CA . LYS C 1 269 ? 63.705 13.170 24.734 1.00 24.07 530 LYS C CA 1
ATOM 6596 C C . LYS C 1 269 ? 64.628 13.244 23.510 1.00 23.03 530 LYS C C 1
ATOM 6597 O O . LYS C 1 269 ? 64.649 12.348 22.667 1.00 20.21 530 LYS C O 1
ATOM 6603 N N . GLY C 1 270 ? 65.322 14.362 23.376 1.00 21.03 531 GLY C N 1
ATOM 6604 C CA . GLY C 1 270 ? 66.223 14.564 22.261 1.00 19.47 531 GLY C CA 1
ATOM 6605 C C . GLY C 1 270 ? 65.511 15.112 21.032 1.00 20.72 531 GLY C C 1
ATOM 6606 O O . GLY C 1 270 ? 66.160 15.711 20.177 1.00 23.20 531 GLY C O 1
ATOM 6607 N N . SER C 1 271 ? 64.181 14.969 20.956 1.00 17.00 532 SER C N 1
ATOM 6608 C CA . SER C 1 271 ? 63.462 15.482 19.790 1.00 18.34 532 SER C CA 1
ATOM 6609 C C . SER C 1 271 ? 63.515 17.009 19.770 1.00 19.68 532 SER C C 1
ATOM 6610 O O . SER C 1 271 ? 63.750 17.664 20.793 1.00 20.96 532 SER C O 1
ATOM 6613 N N . ASN C 1 272 ? 63.363 17.557 18.576 1.00 16.31 533 ASN C N 1
ATOM 6614 C CA . ASN C 1 272 ? 63.435 18.993 18.364 1.00 16.90 533 ASN C CA 1
ATOM 6615 C C . ASN C 1 272 ? 62.254 19.357 17.490 1.00 18.42 533 ASN C C 1
ATOM 6616 O O . ASN C 1 272 ? 62.291 19.167 16.274 1.00 18.91 533 ASN C O 1
ATOM 6621 N N . VAL C 1 273 ? 61.215 19.912 18.114 1.00 16.52 534 VAL C N 1
ATOM 6622 C CA . VAL C 1 273 ? 59.958 20.148 17.431 1.00 15.72 534 VAL C CA 1
ATOM 6623 C C . VAL C 1 273 ? 59.724 21.645 17.349 1.00 17.93 534 VAL C C 1
ATOM 6624 O O . VAL C 1 273 ? 59.724 22.328 18.364 1.00 20.94 534 VAL C O 1
ATOM 6628 N N . HIS C 1 274 ? 59.547 22.156 16.133 1.00 17.39 535 HIS C N 1
ATOM 6629 C CA . HIS C 1 274 ? 59.343 23.584 15.932 1.00 20.11 535 HIS C CA 1
ATOM 6630 C C . HIS C 1 274 ? 58.061 23.775 15.118 1.00 18.79 535 HIS C C 1
ATOM 6631 O O . HIS C 1 274 ? 57.941 23.281 13.998 1.00 19.63 535 HIS C O 1
ATOM 6638 N N . LEU C 1 275 ? 57.098 24.489 15.690 1.00 16.43 536 LEU C N 1
ATOM 6639 C CA . LEU C 1 275 ? 55.752 24.585 15.127 1.00 17.12 536 LEU C CA 1
ATOM 6640 C C . LEU C 1 275 ? 55.346 26.047 15.028 1.00 20.52 536 LEU C C 1
ATOM 6641 O O . LEU C 1 275 ? 55.578 26.814 15.957 1.00 16.66 536 LEU C O 1
ATOM 6646 N N . GLU C 1 276 ? 54.715 26.432 13.931 1.00 18.70 537 GLU C N 1
ATOM 6647 C CA . GLU C 1 276 ? 54.315 27.822 13.786 1.00 19.44 537 GLU C CA 1
ATOM 6648 C C . GLU C 1 276 ? 52.965 27.935 13.123 1.00 18.71 537 GLU C C 1
ATOM 6649 O O . GLU C 1 276 ? 52.665 27.207 12.173 1.00 18.61 537 GLU C O 1
ATOM 6655 N N . VAL C 1 277 ? 52.126 28.809 13.674 1.00 18.72 538 VAL C N 1
ATOM 6656 C CA . VAL C 1 277 ? 50.844 29.127 13.064 1.00 14.84 538 VAL C CA 1
ATOM 6657 C C . VAL C 1 277 ? 50.610 30.634 13.034 1.00 19.07 538 VAL C C 1
ATOM 6658 O O . VAL C 1 277 ? 51.360 31.406 13.628 1.00 19.47 538 VAL C O 1
ATOM 6662 N N . ILE C 1 278 ? 49.526 31.036 12.382 1.00 22.85 539 ILE C N 1
ATOM 6663 C CA . ILE C 1 278 ? 49.159 32.439 12.333 1.00 23.67 539 ILE C CA 1
ATOM 6664 C C . ILE C 1 278 ? 47.899 32.704 13.152 1.00 22.47 539 ILE C C 1
ATOM 6665 O O . ILE C 1 278 ? 47.924 33.518 14.053 1.00 27.97 539 ILE C O 1
ATOM 6670 N N . THR C 1 279 ? 46.800 32.024 12.851 1.00 23.74 540 THR C N 1
ATOM 6671 C CA . THR C 1 279 ? 45.528 32.405 13.473 1.00 26.21 540 THR C CA 1
ATOM 6672 C C . THR C 1 279 ? 44.915 31.398 14.444 1.00 32.20 540 THR C C 1
ATOM 6673 O O . THR C 1 279 ? 43.963 31.735 15.135 1.00 27.47 540 THR C O 1
ATOM 6677 N N . GLY C 1 280 ? 45.425 30.169 14.493 1.00 26.10 541 GLY C N 1
ATOM 6678 C CA . GLY C 1 280 ? 44.831 29.175 15.378 1.00 25.60 541 GLY C CA 1
ATOM 6679 C C . GLY C 1 280 ? 45.760 28.769 16.512 1.00 28.69 541 GLY C C 1
ATOM 6680 O O . GLY C 1 280 ? 46.395 29.621 17.138 1.00 24.18 541 GLY C O 1
ATOM 6681 N N . SER C 1 281 ? 45.879 27.460 16.736 1.00 26.05 542 SER C N 1
ATOM 6682 C CA . SER C 1 281 ? 46.699 26.928 17.819 1.00 24.79 542 SER C CA 1
ATOM 6683 C C . SER C 1 281 ? 47.643 25.884 17.258 1.00 19.99 542 SER C C 1
ATOM 6684 O O . SER C 1 281 ? 47.290 25.187 16.325 1.00 22.37 542 SER C O 1
ATOM 6687 N N . ASN C 1 282 ? 48.844 25.776 17.813 1.00 18.68 543 ASN C N 1
ATOM 6688 C CA . ASN C 1 282 ? 49.779 24.781 17.302 1.00 20.45 543 ASN C CA 1
ATOM 6689 C C . ASN C 1 282 ? 49.181 23.384 17.473 1.00 19.74 543 ASN C C 1
ATOM 6690 O O . ASN C 1 282 ? 49.100 22.610 16.523 1.00 18.72 543 ASN C O 1
ATOM 6695 N N . PHE C 1 283 ? 48.710 23.089 18.677 1.00 20.57 544 PHE C N 1
ATOM 6696 C CA . PHE C 1 283 ? 47.954 21.860 18.906 1.00 22.41 544 PHE C CA 1
ATOM 6697 C C . PHE C 1 283 ? 46.519 22.254 19.203 1.00 23.35 544 PHE C C 1
ATOM 6698 O O . PHE C 1 283 ? 46.226 22.789 20.270 1.00 26.08 544 PHE C O 1
ATOM 6706 N N . ARG C 1 284 ? 45.621 21.995 18.267 1.00 22.71 545 ARG C N 1
ATOM 6707 C CA . ARG C 1 284 ? 44.243 22.437 18.423 1.00 19.72 545 ARG C CA 1
ATOM 6708 C C . ARG C 1 284 ? 43.381 21.231 18.761 1.00 22.02 545 ARG C C 1
ATOM 6709 O O . ARG C 1 284 ? 43.149 20.362 17.916 1.00 20.25 545 ARG C O 1
ATOM 6717 N N . VAL C 1 285 ? 42.932 21.169 20.009 1.00 23.13 546 VAL C N 1
ATOM 6718 C CA . VAL C 1 285 ? 42.100 20.058 20.455 1.00 26.91 546 VAL C CA 1
ATOM 6719 C C . VAL C 1 285 ? 40.838 20.603 21.112 1.00 28.81 546 VAL C C 1
ATOM 6720 O O . VAL C 1 285 ? 40.906 21.422 22.036 1.00 26.27 546 VAL C O 1
ATOM 6724 N N . ALA C 1 286 ? 39.681 20.179 20.629 1.00 23.18 547 ALA C N 1
ATOM 6725 C CA . ALA C 1 286 ? 38.439 20.722 21.167 1.00 26.75 547 ALA C CA 1
ATOM 6726 C C . ALA C 1 286 ? 37.297 19.737 20.971 1.00 27.60 547 ALA C C 1
ATOM 6727 O O . ALA C 1 286 ? 37.386 18.828 20.143 1.00 30.19 547 ALA C O 1
ATOM 6729 N N . GLY C 1 287 ? 36.226 19.908 21.738 1.00 27.00 548 GLY C N 1
ATOM 6730 C CA . GLY C 1 287 ? 35.110 18.982 21.655 1.00 25.90 548 GLY C CA 1
ATOM 6731 C C . GLY C 1 287 ? 35.345 17.828 22.603 1.00 31.97 548 GLY C C 1
ATOM 6732 O O . GLY C 1 287 ? 36.184 17.921 23.497 1.00 31.54 548 GLY C O 1
ATOM 6733 N N . THR C 1 288 ? 34.610 16.735 22.423 1.00 28.22 549 THR C N 1
ATOM 6734 C CA . THR C 1 288 ? 34.702 15.626 23.360 1.00 25.53 549 THR C CA 1
ATOM 6735 C C . THR C 1 288 ? 35.877 14.716 23.004 1.00 29.55 549 THR C C 1
ATOM 6736 O O . THR C 1 288 ? 35.711 13.589 22.519 1.00 32.57 549 THR C O 1
ATOM 6740 N N . VAL C 1 289 ? 37.070 15.256 23.242 1.00 27.05 550 VAL C N 1
ATOM 6741 C CA . VAL C 1 289 ? 38.323 14.546 23.085 1.00 28.76 550 VAL C CA 1
ATOM 6742 C C . VAL C 1 289 ? 39.002 14.568 24.443 1.00 29.16 550 VAL C C 1
ATOM 6743 O O . VAL C 1 289 ? 39.174 15.634 25.023 1.00 28.53 550 VAL C O 1
ATOM 6747 N N . ALA C 1 290 ? 39.362 13.395 24.952 1.00 28.21 551 ALA C N 1
ATOM 6748 C CA . ALA C 1 290 ? 40.231 13.297 26.109 1.00 21.51 551 ALA C CA 1
ATOM 6749 C C . ALA C 1 290 ? 41.651 13.313 25.595 1.00 24.59 551 ALA C C 1
ATOM 6750 O O . ALA C 1 290 ? 42.088 12.344 24.964 1.00 27.62 551 ALA C O 1
ATOM 6752 N N . ASN C 1 291 ? 42.380 14.387 25.876 1.00 21.80 552 ASN C N 1
ATOM 6753 C CA . ASN C 1 291 ? 43.682 14.583 25.250 1.00 21.08 552 ASN C CA 1
ATOM 6754 C C . ASN C 1 291 ? 44.815 14.637 26.256 1.00 21.14 552 ASN C C 1
ATOM 6755 O O . ASN C 1 291 ? 44.637 15.053 27.405 1.00 22.85 552 ASN C O 1
ATOM 6760 N N . ARG C 1 292 ? 45.973 14.171 25.825 1.00 18.37 553 ARG C N 1
ATOM 6761 C CA . ARG C 1 292 ? 47.162 14.214 26.653 1.00 19.07 553 ARG C CA 1
ATOM 6762 C C . ARG C 1 292 ? 48.358 14.509 25.772 1.00 20.06 553 ARG C C 1
ATOM 6763 O O . ARG C 1 292 ? 48.518 13.895 24.712 1.00 21.50 553 ARG C O 1
ATOM 6771 N N . ILE C 1 293 ? 49.170 15.481 26.179 1.00 17.77 554 ILE C N 1
ATOM 6772 C CA . ILE C 1 293 ? 50.385 15.816 25.448 1.00 18.11 554 ILE C CA 1
ATOM 6773 C C . ILE C 1 293 ? 51.576 15.703 26.389 1.00 20.40 554 ILE C C 1
ATOM 6774 O O . ILE C 1 293 ? 51.607 16.351 27.432 1.00 23.79 554 ILE C O 1
ATOM 6779 N N . ASP C 1 294 ? 52.540 14.869 26.026 1.00 18.31 555 ASP C N 1
ATOM 6780 C CA . ASP C 1 294 ? 53.747 14.691 26.822 1.00 22.03 555 ASP C CA 1
ATOM 6781 C C . ASP C 1 294 ? 54.934 15.348 26.132 1.00 20.77 555 ASP C C 1
ATOM 6782 O O . ASP C 1 294 ? 55.267 14.985 25.005 1.00 20.37 555 ASP C O 1
ATOM 6787 N N . PHE C 1 295 ? 55.544 16.317 26.809 1.00 18.37 556 PHE C N 1
ATOM 6788 C CA . PHE C 1 295 ? 56.738 17.016 26.330 1.00 19.11 556 PHE C CA 1
ATOM 6789 C C . PHE C 1 295 ? 57.992 16.512 27.026 1.00 24.52 556 PHE C C 1
ATOM 6790 O O . PHE C 1 295 ? 58.210 16.804 28.204 1.00 23.98 556 PHE C O 1
ATOM 6798 N N . ASN C 1 296 ? 58.812 15.744 26.319 1.00 21.13 557 ASN C N 1
ATOM 6799 C CA . ASN C 1 296 ? 60.037 15.231 26.928 1.00 19.37 557 ASN C CA 1
ATOM 6800 C C . ASN C 1 296 ? 61.298 15.697 26.240 1.00 21.85 557 ASN C C 1
ATOM 6801 O O . ASN C 1 296 ? 62.394 15.434 26.722 1.00 24.56 557 ASN C O 1
ATOM 6806 N N . GLY C 1 297 ? 61.144 16.425 25.140 1.00 17.32 558 GLY C N 1
ATOM 6807 C CA . GLY C 1 297 ? 62.290 16.896 24.376 1.00 21.50 558 GLY C CA 1
ATOM 6808 C C . GLY C 1 297 ? 62.344 18.414 24.367 1.00 22.95 558 GLY C C 1
ATOM 6809 O O . GLY C 1 297 ? 62.136 19.064 25.385 1.00 29.94 558 GLY C O 1
ATOM 6810 N N . THR C 1 298 ? 62.659 18.978 23.214 1.00 17.01 559 THR C N 1
ATOM 6811 C CA . THR C 1 298 ? 62.626 20.420 23.047 1.00 18.89 559 THR C CA 1
ATOM 6812 C C . THR C 1 298 ? 61.496 20.763 22.088 1.00 18.20 559 THR C C 1
ATOM 6813 O O . THR C 1 298 ? 61.426 20.208 20.994 1.00 18.34 559 THR C O 1
ATOM 6817 N N . ALA C 1 299 ? 60.590 21.651 22.487 1.00 16.21 560 ALA C N 1
ATOM 6818 C CA . ALA C 1 299 ? 59.560 22.068 21.547 1.00 14.92 560 ALA C CA 1
ATOM 6819 C C . ALA C 1 299 ? 59.440 23.590 21.616 1.00 17.85 560 ALA C C 1
ATOM 6820 O O . ALA C 1 299 ? 59.566 24.187 22.677 1.00 21.29 560 ALA C O 1
ATOM 6822 N N . THR C 1 300 ? 59.221 24.192 20.455 1.00 16.86 561 THR C N 1
ATOM 6823 C CA . THR C 1 300 ? 59.016 25.628 20.307 1.00 18.18 561 THR C CA 1
ATOM 6824 C C . THR C 1 300 ? 57.735 25.833 19.545 1.00 15.70 561 THR C C 1
ATOM 6825 O O . THR C 1 300 ? 57.621 25.387 18.396 1.00 17.86 561 THR C O 1
ATOM 6829 N N . LEU C 1 301 ? 56.770 26.498 20.167 1.00 16.62 562 LEU C N 1
ATOM 6830 C CA . LEU C 1 301 ? 55.468 26.715 19.535 1.00 16.29 562 LEU C CA 1
ATOM 6831 C C . LEU C 1 301 ? 55.247 28.208 19.344 1.00 21.79 562 LEU C C 1
ATOM 6832 O O . LEU C 1 301 ? 55.223 28.955 20.313 1.00 21.59 562 LEU C O 1
ATOM 6837 N N . ILE C 1 302 ? 55.062 28.619 18.096 1.00 19.47 563 ILE C N 1
ATOM 6838 C CA . ILE C 1 302 ? 55.013 30.017 17.718 1.00 18.68 563 ILE C CA 1
ATOM 6839 C C . ILE C 1 302 ? 53.652 30.347 17.146 1.00 16.84 563 ILE C C 1
ATOM 6840 O O . ILE C 1 302 ? 53.085 29.586 16.369 1.00 17.21 563 ILE C O 1
ATOM 6845 N N . LYS C 1 303 ? 53.131 31.494 17.542 1.00 17.52 564 LYS C N 1
ATOM 6846 C CA . LYS C 1 303 ? 51.983 32.079 16.877 1.00 19.32 564 LYS C CA 1
ATOM 6847 C C . LYS C 1 303 ? 52.435 33.441 16.363 1.00 23.22 564 LYS C C 1
ATOM 6848 O O . LYS C 1 303 ? 52.831 34.290 17.157 1.00 23.41 564 LYS C O 1
ATOM 6854 N N . GLN C 1 304 ? 52.384 33.646 15.051 1.00 24.66 565 GLN C N 1
ATOM 6855 C CA . GLN C 1 304 ? 52.763 34.928 14.460 1.00 30.18 565 GLN C CA 1
ATOM 6856 C C . GLN C 1 304 ? 51.732 36.008 14.651 1.00 28.34 565 GLN C C 1
ATOM 6857 O O . GLN C 1 304 ? 50.534 35.733 14.702 1.00 25.12 565 GLN C O 1
ATOM 6863 N N . GLU C 1 305 ? 52.222 37.241 14.674 1.00 27.50 566 GLU C N 1
ATOM 6864 C CA . GLU C 1 305 ? 51.389 38.439 14.586 1.00 27.89 566 GLU C CA 1
ATOM 6865 C C . GLU C 1 305 ? 52.307 39.548 14.092 1.00 28.85 566 GLU C C 1
ATOM 6866 O O . GLU C 1 305 ? 53.033 40.160 14.882 1.00 26.34 566 GLU C O 1
ATOM 6872 N N . GLY C 1 306 ? 52.288 39.763 12.776 1.00 29.50 567 GLY C N 1
ATOM 6873 C CA . GLY C 1 306 ? 53.100 40.777 12.123 1.00 31.92 567 GLY C CA 1
ATOM 6874 C C . GLY C 1 306 ? 53.208 42.106 12.847 1.00 30.12 567 GLY C C 1
ATOM 6875 O O . GLY C 1 306 ? 54.308 42.584 13.110 1.00 30.40 567 GLY C O 1
ATOM 6876 N N . ALA C 1 307 ? 52.072 42.691 13.204 1.00 30.26 568 ALA C N 1
ATOM 6877 C CA . ALA C 1 307 ? 52.077 44.031 13.799 1.00 30.28 568 ALA C CA 1
ATOM 6878 C C . ALA C 1 307 ? 52.728 44.064 15.181 1.00 32.65 568 ALA C C 1
ATOM 6879 O O . ALA C 1 307 ? 53.097 45.134 15.667 1.00 33.72 568 ALA C O 1
ATOM 6881 N N . SER C 1 308 ? 52.872 42.899 15.814 1.00 29.94 569 SER C N 1
ATOM 6882 C CA . SER C 1 308 ? 53.506 42.838 17.134 1.00 29.10 569 SER C CA 1
ATOM 6883 C C . SER C 1 308 ? 55.016 42.655 17.015 1.00 32.65 569 SER C C 1
ATOM 6884 O O . SER C 1 308 ? 55.725 42.627 18.025 1.00 36.89 569 SER C O 1
ATOM 6887 N N . GLY C 1 309 ? 55.512 42.547 15.783 1.00 26.43 570 GLY C N 1
ATOM 6888 C CA . GLY C 1 309 ? 56.944 42.391 15.578 1.00 28.99 570 GLY C CA 1
ATOM 6889 C C . GLY C 1 309 ? 57.269 40.918 15.378 1.00 31.40 570 GLY C C 1
ATOM 6890 O O . GLY C 1 309 ? 56.410 40.068 15.591 1.00 30.48 570 GLY C O 1
ATOM 6891 N N . PRO C 1 310 ? 58.510 40.610 14.974 1.00 31.67 571 PRO C N 1
ATOM 6892 C CA . PRO C 1 310 ? 58.920 39.234 14.632 1.00 35.75 571 PRO C CA 1
ATOM 6893 C C . PRO C 1 310 ? 59.015 38.325 15.849 1.00 37.55 571 PRO C C 1
ATOM 6894 O O . PRO C 1 310 ? 59.160 38.871 16.952 1.00 34.72 571 PRO C O 1
#

Sequence (921 aa):
IEEVSNEEELKAALRDASITTIKLKNNITLNNAITINNGNRNITIIGDGHYINALNSDGGIILNNRGGSAKIDLTIENATLYNTSKYGFVNMSSNGVDTVTYKDVTAYGGTLVWSKTGAGVKTLNLVGNTTLNSVKSYEVDGQSCGTEAFSHRTPDGDKTTALYVSNAINIAENANVVLNNSATDIDMWLLTAVPSTSGISTVTVGNNASLTMENIGNTEYNIKLDGGRENHFIVNENAAVKMSAKVDNVRIIPQLENIFTRGNIELAKGSNVHLEVITGSNFRVAGTVANRIDFNGTATLIKQEGIEEVSNEEELKAALRDASITTIKLKNNITLNNAITINNGNRNITIIGDGHYINALNSDGGIILNNRGGSAKIDLTIENATLYNTSKYGFVNMSSNGVDTVTYKDVTAYGGTLVWSKTGAGVKTLNLVGNTTLNSVKSYEVDGQSCGTEAFSHRTPDGDKTTALYVSNAINIAENANVVLNNSATDIDMWLLTAVPSTSGISTVTVGNNASLTMENIGNTEYNIKLDGGRENHFIVNENAAVKMSAKVDNVRIIPQLENIFTRGNIELAKGSNVHLEVITGSNFRVAGTVANRIDFNGTATLIKQEIEEVSNEEELKAALRDASITTIKLKNNITLNNAITINNGNRNITIIGDGHYINALNSDGGIILNNRGGSAKIDLTIENATLYNTSKYGFVNMSSNGVDTVTYKDVTAYGGTLVWSKTGAGVKTLNLVGNTTLNSVKSYEVDGQSCGTEAFSHRTPDGDKTTALYVSNAINIAENANVVLNNSATDIDMWLLTAVPSTSGISTVTVGNNASLTMENIGNTEYNIKLDGGRENHFIVNENAAVKMSAKVDNVRIIPQLENIFTRGNIELAKGSNVHLEVITGSNFRVAGTVANRIDFNGTATLIKQEGASGP

Solvent-accessible surface area: 33541 Å² total; per-residue (Å²): 182,73,104,1,44,68,24,117,79,0,83,64,5,0,116,63,61,95,24,70,36,0,64,0,95,74,56,1,54,0,93,85,25,2,36,0,80,53,24,111,11,95,0,33,0,55,0,79,55,41,28,0,5,0,62,32,59,88,0,0,0,26,0,63,3,159,31,41,114,17,92,0,39,0,23,0,52,71,5,30,0,26,2,12,0,72,78,0,2,0,13,0,9,0,6,2,47,0,16,0,20,1,85,59,0,45,3,66,0,0,0,1,0,33,0,44,14,13,3,3,54,0,16,0,16,0,35,21,101,0,39,0,14,0,26,141,59,14,120,15,118,62,123,81,12,54,26,74,29,24,52,29,148,2,72,81,38,96,24,31,0,0,0,6,0,2,5,15,0,4,1,28,77,100,0,71,0,48,1,67,8,65,22,3,40,0,0,0,0,0,3,5,6,61,13,10,83,29,10,50,0,12,0,3,0,11,62,83,2,24,0,29,0,110,10,47,70,34,0,39,4,0,0,3,0,11,2,32,54,1,1,4,0,28,0,45,67,81,1,39,0,103,3,11,0,82,33,1,0,0,21,2,31,17,20,58,169,94,25,145,9,47,1,5,0,44,2,25,138,44,1,83,4,74,0,39,0,42,93,20,45,15,24,94,40,29,63,73,21,73,54,82,56,23,102,98,33,84,39,61,72,63,110,70,174,78,151,79,88,1,38,66,30,117,77,0,84,66,5,0,67,59,16,66,23,76,35,0,75,1,117,53,69,2,55,0,91,86,26,2,38,0,20,3,2,68,10,90,1,28,0,45,0,67,54,50,27,0,8,0,63,33,62,86,0,0,0,30,0,54,3,106,4,38,81,12,88,0,31,0,24,0,47,70,5,31,0,27,0,12,0,71,75,0,3,0,12,0,10,0,46,0,44,0,14,0,21,1,87,58,0,45,2,67,0,1,0,2,0,37,0,76,23,23,10,4,53,0,19,0,32,0,34,21,100,0,40,0,16,0,27,145,57,12,126,11,120,77,121,69,12,52,27,72,31,27,52,45,169,16,87,84,38,100,18,29,0,0,0,6,0,2,8,16,0,41,1,30,109,102,1,74,1,47,0,68,8,59,30,3,40,0,0,0,0,0,11,13,46,82,101,14,80,21,4,10,0,28,0,32,0,8,54,80,1,31,0,34,0,90,9,45,71,42,0,49,5,0,0,5,1,12,3,7,27,28,1,38,0,32,0,43,68,74,0,45,3,94,2,9,0,82,36,1,0,0,26,2,30,20,28,103,124,20,18,86,6,108,1,43,1,68,2,15,146,35,1,82,4,68,0,38,0,51,102,23,46,14,23,90,40,27,62,64,23,53,52,152,57,37,104,91,32,86,41,65,71,58,116,69,209,154,74,103,1,9,38,38,134,51,0,90,64,3,0,107,62,65,90,16,75,29,0,62,0,64,1,23,1,52,0,85,91,26,1,34,0,62,55,23,106,5,98,2,38,0,60,0,33,32,1,38,0,6,0,63,34,59,88,0,0,0,28,0,61,4,191,38,66,111,11,82,0,34,0,24,0,50,73,6,34,0,31,1,12,0,66,67,0,2,0,12,0,10,0,68,3,46,0,17,0,22,1,84,54,0,46,3,67,0,0,0,1,0,32,0,64,25,29,14,4,51,0,20,0,31,0,36,21,86,0,40,0,15,0,29,147,55,12,106,18,57,36,85,69,17,54,26,79,31,25,54,56,185,16,90,86,37,101,24,30,0,0,0,5,0,2,8,16,0,38,1,29,103,55,0,15,0,30,1,68,8,63,22,3,41,0,0,0,0,0,13,13,40,143,97,16,103,27,8,63,0,24,0,30,0,11,54,40,2,7,0,17,0,85,10,46,70,40,0,43,6,0,0,4,1,11,3,27,160,60,1,38,0,36,1,44,95,22,0,14,2,66,1,10,0,84,36,1,0,0,24,1,32,16,27,112,169,117,38,149,6,143,4,26,0,70,2,25,161,12,1,23,0,55,0,35,0,59,101,24,46,16,26,91,40,26,62,71,22,55,54,163,56,55,106,94,35,26,38,54,74,64,117,66,94,68,106,95,34,191